Protein AF-A0A946YYM0-F1 (afdb_monomer)

Mean predicted aligned error: 5.71 Å

Solvent-accessible surface area (backbone atoms only — not comparable to full-atom values): 43620 Å² total; per-residue (Å²): 131,83,87,87,77,87,78,82,61,50,79,56,99,89,44,73,46,72,86,82,61,83,82,46,55,74,38,73,45,64,46,80,36,81,40,72,32,79,93,79,72,42,75,45,82,37,80,34,52,57,80,82,28,62,30,29,34,56,69,64,76,24,21,32,40,73,67,84,83,42,67,91,51,46,48,92,61,56,93,68,64,63,69,67,87,73,91,52,68,26,67,42,26,38,36,39,39,43,63,41,48,60,25,64,70,40,84,71,46,57,78,84,34,41,25,18,36,56,48,62,60,41,86,83,20,51,52,50,45,52,53,39,54,37,27,73,25,41,41,34,30,36,30,32,45,44,52,39,22,43,67,76,52,70,28,59,68,91,67,51,38,74,65,59,64,79,61,46,71,72,52,60,27,46,28,63,64,36,24,54,45,41,62,74,25,33,89,36,25,90,37,60,54,40,96,24,38,59,33,79,46,18,57,25,32,61,35,26,89,44,23,65,37,63,52,19,54,28,35,47,39,39,23,48,48,34,32,19,76,55,41,28,41,38,24,40,41,41,59,75,42,35,29,54,37,50,53,88,42,94,64,20,49,61,30,52,74,44,58,80,56,48,38,32,58,49,98,86,67,46,70,36,47,72,90,75,37,34,21,30,23,48,88,37,71,69,41,37,44,51,54,42,57,31,52,52,44,41,34,47,80,51,61,43,37,25,39,36,29,47,55,27,20,62,35,35,39,68,54,54,52,50,43,52,56,56,37,52,68,36,31,56,88,86,47,72,34,60,25,76,72,45,49,46,32,24,35,24,56,80,57,62,86,40,30,92,43,67,75,43,61,32,25,19,50,72,64,35,46,77,69,69,42,19,20,66,39,64,52,32,19,26,26,40,60,24,56,57,97,80,57,56,68,68,48,46,32,26,30,36,7,39,37,30,23,26,55,72,40,75,29,99,60,40,58,58,71,70,59,25,43,54,50,34,42,51,27,51,46,36,36,52,25,35,39,58,9,20,20,25,76,41,72,46,59,30,40,87,61,44,79,40,33,16,40,71,38,75,45,97,89,39,53,46,9,44,25,61,34,14,49,22,22,30,32,32,64,36,46,84,63,41,42,28,55,46,33,49,40,63,53,14,35,38,86,85,63,49,40,58,58,51,35,32,17,49,38,34,52,50,41,57,30,46,60,16,27,8,22,23,40,39,25,65,40,64,32,43,48,29,18,31,27,64,26,45,69,57,50,57,42,42,64,80,39,53,42,51,53,70,84,38,66,52,28,51,58,38,70,11,36,40,48,56,96,82,34,54,91,41,41,86,68,46,35,68,57,33,61,38,73,77,68,52,60,51,39,69,34,25,51,52,21,40,50,40,48,34,50,34,28,37,56,34,65,71,39,55,77,42,32,44,87,36,49,66,55,41,57,70,24,50,47,72,71,55,44,24,77,80,40,60,58,31,46,45,36,40,35,37,42,32,80,52,85,68,78,74,39,81,43,41,45,33,37,40,36,38,42,26,33,24,91,55,63,46,78,49,68,43,71,88,44,48,72,49,72,53,38,68,33,68,69,48,67,68,42,90,53,71,66,59,53,69,35,48,62,40,35,90,65,15,30,38,37,38,46,41,27,28,64,46,48,29,34,25,53,23,46,41,42,52,50,47,51,42,41,53,57,63,67,74,48,81,69,87,40,67,43,52,51,51,17,50,60,21,40,62,61,38,62,38,65,92,32,42,74,72,32,58,43,59,30,84,91,33,43,74,56,31,41,52,21,48,29,50,16,49,51,25,49,74,69,54,92,81,68,52,76,66,55,50,53,46,52,48,50,52,44,50,40,40,42,49,44,18,49,54,31,40,50,52,14,57,75,62,66,30,52,67,76,38,48,57,57,12,53,52,28,36,56,52,11,52,56,28,42,79,71,68,36,54,48,56,14,31,51,25,14,42,50,11,23,57,40,11,56,72,32,44,125

Sequence (861 aa):
AEVSTVVPMTSDAGTWSATGDATWNGKYYLFEVEVFVTSTGQVEFNMVTDPYSVSLSTNSQRSQIVDLADTSLAPAGWSETAKPALGQFEDVSLYELHVRDFSANDDTVPDELKGTFKAFTLDGTDGMNHLSDLAEAGLSFVHLLPTFDIATINEDKSTWQSPDPAELETYPSDSEQQQAAVEATSELDAFNWGYDPLHYTTPEGSYSTNPDGTTRVVEFREMVQSLNDTGLPVVMDVVYNHTNASGQSDKSILDRIVPGYYHRLDGDGVVATSTCCANTATEHRMMERLMIDSIVTWAKEYKVDGFRFDLMGHHSLANMQAVRSALDSLTMEADGVDGSMIYLYGEGWNFGEVADDARFIQATQLNVGGLGIGTFSDRLRDAVRGGGPFDGGTSRITNQGFINGLGYAPNAEALDPVTAEAEALLSADQIRVGLAGNLADYKFEAADGTVKRGAEIDYNGSPAGYTLDPQENIIYVSAHDNETLFDISQYKHPLDVSTADRARAQNVGIAVTALAQGVPFFHAGVDTLRSKSMDRDSFNSGDWFNRIDWTYQDNNWGVGLPVASKNAAEWPVMQPFLADASLAPVPDDIASSVAGLQEMLAIRKSSPLFRLSTADEIQDRVAFHNTGPSQVPGLIVMSISDSVGADIDPNLHEVVVLFNANDESQDFAVPATIGSGFRLHAVQLGSSDDVVKTSSFDSATGTFSVPARTTAVFVDATSLAAISEVLTHFEGLDHSSVPLSKAIARLRLAILPERWIDGDTLEPASKRTVFLHLRKAVHELEKISDLTAEDQVQIDIIVEETRALAVAAIDAAVAAGASPNAIARAEADLASGDSALESGDRTKAVELYGKACDKAVRALP

Secondary structure (DSSP, 8-state):
-------PPEEETTEEE----GGGTT-EE-EEEEEEETTTTEEEEEEE--TT-SSB-GGG-SEE---TT-GGGS-TTGGG-------SGGG--EEEE-HHHHHTT-TTS-TTTTTSGGGGG-TT-HHHHHHHHHHHHT--EEEES--EEESSS-S-GGG-----HHHHTTS-TT-SHHHHHHHTTTTTSS------EEEEEEE-STTSS--SSTHHHHHHHHHHHHHHHHT--EEEEE-TTEES--TT-TT-SHHHHSTTTSB-B-TTSPBP-SSSSEEB-TTSHHHHHHHHHHHHHHHHHS---EEEETTGGGSBHHHHHHHHHHHHT--TTTTSS-GGG-EEEE-----GGGGGGTSS-B--TTTSTTS--EEEEHHHHHHHH-S-TT--TTHHHH---TTTTTTTS--TTPPPHHHHHHHHHHHHHHHHHHHBTTBSS-EEE-TTSSEEEGGGSEETTEES--BSSGGGEEE-S--SSSS-HHHHHHHHS-TTS-HHHHHHHHHHHHHHHHTSBSEEEEETTTTTT---TT-S--TTSHHHHH---TT-S--STTSSSPPHHHHTTTHHHHHHHHT-GGGSPPHHHHHHHHHHHHHHHHHHHH-GGGG--SHHHHHHHEEESS-STTPPTTEEEEEEESSSSS-S-TTEEEEEEEEE-SSS-EEEE-GGGTT---EE-HHHHT-S-TTGGG-EEETTTTEEEE-TTEEEEEEEE-HHHHHHHHHHHHHTS-TT-HHHHHHHHHHHHHT-GGGBSSSSSB-TTTHHHHHHHHHHHHHHHTT-TT--HHHHHHHHHHHHHHHHHHHHHHHHHHHTT--HHHHHHHHHHHHHHHHHHHTT-HHHHHHHHHHHHHHHHTT--

Nearest PDB structures (foldseek):
  6j4h-assembly1_A  TM=9.493E-01  e=4.182E-75  Klebsiella pneumoniae
  6j34-assembly1_A  TM=9.424E-01  e=2.778E-75  Klebsiella pneumoniae
  2fgz-assembly1_A  TM=9.508E-01  e=1.222E-73  Klebsiella pneumoniae
  2fhc-assembly1_A  TM=9.502E-01  e=1.578E-73  Klebsiella pneumoniae
  2yoc-assembly1_B  TM=9.438E-01  e=7.317E-73  Klebsiella oxytoca

Foldseek 3Di:
DDDPDDDAWDDDPRDTDDDDDPVQAFDWAWDFAFAQAPVVRDTDTDTFEDLQAAKAFFLRNTGGRHDLPPCVLEPPCLLVQDFQDDPALLLAAEEEDELQQLFVPFPQADNLQHSALCSLLDPPTLSVVLLLLLLVLRHAAYEYQAFAAANQARLPQVQADADDLVVLVVDFLLAPVNQVRLVVRLSRHLFFSRLADQHLQYTYNSNFSHRGISSSSNSLLSSQSSCRVSNHHYEYEGNLQAHNAADPDPSHHPCVRPNLQQFDADPVSHAFQWLPHRTGDCVHPVSLVSVLVRLLSCCQSSVHQEYEYEQQQSHALVSVVVSLVSLCPDDCVPRVYRSPRRAAEYAQDADGPCHPNNPHHGSHLQRNAPVLHAHEQPLLLCQLLFDHLPDAALNLAAGHHLQAAQQFAAAPNHDDNVVSLVSLQLSLLLLLCQLLLLAQAFWAQGQARDIDGQQPRDDPNGRSRRHQWSQHYEFDNAAPAFWQSLLSSLSHHHPPDALLLSLLSLLLVLLSQLLGAHYRYHYPCSLQSAGLQRDRGCRSQPCLSSHDDSVLAFRSHSSYQGHCVRPVSHSVVSSVSSSDPRNTHGSVSSVQSSLSNSLSSNVCVVFCQSYDGGSVQSNFFKYWDQHYNPRDRSKTKIKGACCTDHNRDLWFGMKIKISRSHQAKDKDADPVQQQFDKDWDPSQCVGPDPQQVPWDADNNGNITIHGHSDMTMITRTQLLNLLVSLLVVLVPDDPPDPLSVLLNVLSVLLNDPQQADRSLAGDLVCLLVNLVSLLSNLVSLVVDPDDDPSNVVSNVSSLVSLLSSLVVLLVVLVVQVFDPVLSVVLVVLSVVLVVCVVVVNSSSSSVSSSVSNVSSNVRHD

Structure (mmCIF, N/CA/C/O backbone):
data_AF-A0A946YYM0-F1
#
_entry.id   AF-A0A946YYM0-F1
#
loop_
_atom_site.group_PDB
_atom_site.id
_atom_site.type_symbol
_atom_site.label_atom_id
_atom_site.label_alt_id
_atom_site.label_comp_id
_atom_site.label_asym_id
_atom_site.label_entity_id
_atom_site.label_seq_id
_atom_site.pdbx_PDB_ins_code
_atom_site.Cartn_x
_atom_site.Cartn_y
_atom_site.Cartn_z
_atom_site.occupancy
_atom_site.B_iso_or_equiv
_atom_site.auth_seq_id
_atom_site.auth_comp_id
_atom_site.auth_asym_id
_atom_site.auth_atom_id
_atom_site.pdbx_PDB_model_num
ATOM 1 N N . ALA A 1 1 ? -23.073 10.265 34.700 1.00 48.94 1 ALA A N 1
ATOM 2 C CA . ALA A 1 1 ? -24.551 10.381 34.747 1.00 48.94 1 ALA A CA 1
ATOM 3 C C . ALA A 1 1 ? -25.089 9.416 35.803 1.00 48.94 1 ALA A C 1
ATOM 5 O O . ALA A 1 1 ? -24.478 8.371 35.979 1.00 48.94 1 ALA A O 1
ATOM 6 N N . GLU A 1 2 ? -26.161 9.751 36.530 1.00 53.94 2 GLU A N 1
ATOM 7 C CA . GLU A 1 2 ? -26.765 8.826 37.509 1.00 53.94 2 GLU A CA 1
ATOM 8 C C . GLU A 1 2 ? -27.293 7.557 36.815 1.00 53.94 2 GLU A C 1
ATOM 10 O O . GLU A 1 2 ? -27.908 7.639 35.750 1.00 53.94 2 GLU A O 1
ATOM 15 N N . VAL A 1 3 ? -27.047 6.385 37.417 1.00 67.81 3 VAL A N 1
ATOM 16 C CA . VAL A 1 3 ? -27.587 5.097 36.956 1.00 67.81 3 VAL A CA 1
ATOM 17 C C . VAL A 1 3 ? -29.111 5.177 36.996 1.00 67.81 3 VAL A C 1
ATOM 19 O O . VAL A 1 3 ? -29.709 5.275 38.065 1.00 67.81 3 VAL A O 1
ATOM 22 N N . SER A 1 4 ? -29.745 5.158 35.824 1.00 71.69 4 SER A N 1
ATOM 23 C CA . SER A 1 4 ? -31.197 5.337 35.731 1.00 71.69 4 SER A CA 1
ATOM 24 C C . SER A 1 4 ? -31.976 4.065 36.080 1.00 71.69 4 SER A C 1
ATOM 26 O O . SER A 1 4 ? -33.107 4.151 36.557 1.00 71.69 4 SER A O 1
ATOM 28 N N . THR A 1 5 ? -31.406 2.879 35.839 1.00 90.69 5 THR A N 1
ATOM 29 C CA . THR A 1 5 ? -32.021 1.565 36.099 1.00 90.69 5 THR A CA 1
ATOM 30 C C . THR A 1 5 ? -30.941 0.476 36.116 1.00 90.69 5 THR A C 1
ATOM 32 O O . THR A 1 5 ? -30.052 0.499 35.272 1.00 90.69 5 THR A O 1
ATOM 35 N N . VAL A 1 6 ? -31.042 -0.488 37.039 1.00 93.75 6 VAL A N 1
ATOM 36 C CA . VAL A 1 6 ? -30.238 -1.727 37.048 1.00 93.75 6 VAL A CA 1
ATOM 37 C C . VAL A 1 6 ? -31.147 -2.888 36.655 1.00 93.75 6 VAL A C 1
ATOM 39 O O . VAL A 1 6 ? -32.233 -3.034 37.225 1.00 93.75 6 VAL A O 1
ATOM 42 N N . VAL A 1 7 ? -30.725 -3.702 35.686 1.00 95.50 7 VAL A N 1
ATOM 43 C CA . VAL A 1 7 ? -31.493 -4.861 35.213 1.00 95.50 7 VAL A CA 1
ATOM 44 C C . VAL A 1 7 ? -30.750 -6.147 35.577 1.00 95.50 7 VAL A C 1
ATOM 46 O O . VAL A 1 7 ? -29.636 -6.345 35.097 1.00 95.50 7 VAL A O 1
ATOM 49 N N . PRO A 1 8 ? -31.335 -7.039 36.398 1.00 95.31 8 PRO A N 1
ATOM 50 C CA . PRO A 1 8 ? -30.690 -8.302 36.727 1.00 95.31 8 PRO A CA 1
ATOM 51 C C . PRO A 1 8 ? -30.633 -9.210 35.495 1.00 95.31 8 PRO A C 1
ATOM 53 O O . PRO A 1 8 ? -31.646 -9.433 34.827 1.00 95.31 8 PRO A O 1
ATOM 56 N N . MET A 1 9 ? -29.454 -9.766 35.226 1.00 97.50 9 MET A N 1
ATOM 57 C CA . MET A 1 9 ? -29.250 -10.766 34.179 1.00 97.50 9 MET A CA 1
ATOM 58 C C . MET A 1 9 ? -29.424 -12.182 34.743 1.00 97.50 9 MET A C 1
ATOM 60 O O . MET A 1 9 ? -29.179 -12.440 35.922 1.00 97.50 9 MET A O 1
ATOM 64 N N . THR A 1 10 ? -29.848 -13.115 33.895 1.00 96.69 10 THR A N 1
ATOM 65 C CA . THR A 1 10 ? -29.959 -14.542 34.219 1.00 96.69 10 THR A CA 1
ATOM 66 C C . THR A 1 10 ? -28.803 -15.297 33.579 1.00 96.69 10 THR A C 1
ATOM 68 O O . THR A 1 10 ? -28.536 -15.119 32.391 1.00 96.69 10 THR A O 1
ATOM 71 N N . SER A 1 11 ? -28.131 -16.137 34.364 1.00 96.19 11 SER A N 1
ATOM 72 C CA . SER A 1 11 ? -27.041 -16.986 33.885 1.00 96.19 11 SER A CA 1
ATOM 73 C C . SER A 1 11 ? -27.560 -18.334 33.375 1.00 96.19 11 SER A C 1
ATOM 75 O O . SER A 1 11 ? -28.335 -18.997 34.068 1.00 96.19 11 SER A O 1
ATOM 77 N N . ASP A 1 12 ? -27.095 -18.751 32.199 1.00 95.00 12 ASP A N 1
ATOM 78 C CA . ASP A 1 12 ? -27.224 -20.107 31.664 1.00 95.00 12 ASP A CA 1
ATOM 79 C C . ASP A 1 12 ? -25.902 -20.532 31.007 1.00 95.00 12 ASP A C 1
ATOM 81 O O . ASP A 1 12 ? -25.372 -19.834 30.147 1.00 95.00 12 ASP A O 1
ATOM 85 N N . ALA A 1 13 ? -25.341 -21.659 31.451 1.00 92.00 13 ALA A N 1
ATOM 86 C CA . ALA A 1 13 ? -24.105 -22.252 30.924 1.00 92.00 13 ALA A CA 1
ATOM 87 C C . ALA A 1 13 ? -22.907 -21.284 30.730 1.00 92.00 13 ALA A C 1
ATOM 89 O O . ALA A 1 13 ? -22.093 -21.480 29.831 1.00 92.00 13 ALA A O 1
ATOM 90 N N . GLY A 1 14 ? -22.768 -20.265 31.588 1.00 91.12 14 GLY A N 1
ATOM 91 C CA . GLY A 1 14 ? -21.687 -19.269 31.510 1.00 91.12 14 GLY A CA 1
ATOM 92 C C . GLY A 1 14 ? -22.020 -18.021 30.682 1.00 91.12 14 GLY A C 1
ATOM 93 O O . GLY A 1 14 ? -21.238 -17.076 30.681 1.00 91.12 14 GLY A O 1
ATOM 94 N N . THR A 1 15 ? -23.189 -17.967 30.044 1.00 95.94 15 THR A N 1
ATOM 95 C CA . THR A 1 15 ? -23.729 -16.765 29.397 1.00 95.94 15 THR A CA 1
ATOM 96 C C . THR A 1 15 ? -24.697 -16.057 30.339 1.00 95.94 15 THR A C 1
ATOM 98 O O . THR A 1 15 ? -25.552 -16.696 30.951 1.00 95.94 15 THR A O 1
ATOM 101 N N . TRP A 1 16 ? -24.593 -14.734 30.448 1.00 97.69 16 TRP A N 1
ATOM 102 C CA . TRP A 1 16 ? -25.552 -13.899 31.172 1.00 97.69 16 TRP A CA 1
ATOM 103 C C . TRP A 1 16 ? -26.441 -13.172 30.169 1.00 97.69 16 TRP A C 1
ATOM 105 O O . TRP A 1 16 ? -25.947 -12.626 29.189 1.00 97.69 16 TRP A O 1
ATOM 115 N N . SER A 1 17 ? -27.755 -13.164 30.393 1.00 97.12 17 SER A N 1
ATOM 116 C CA . SER A 1 17 ? -28.710 -12.522 29.482 1.00 97.12 17 SER A CA 1
ATOM 117 C C . SER A 1 17 ? -29.816 -11.772 30.222 1.00 97.12 17 SER A C 1
ATOM 119 O O . SER A 1 17 ? -30.254 -12.171 31.302 1.00 97.12 17 SER A O 1
ATOM 121 N N . ALA A 1 18 ? -30.290 -10.681 29.627 1.00 96.12 18 ALA A N 1
ATOM 122 C CA . ALA A 1 18 ? -31.510 -9.988 30.022 1.00 96.12 18 ALA A CA 1
ATOM 123 C C . ALA A 1 18 ? -32.307 -9.631 28.763 1.00 96.12 18 ALA A C 1
ATOM 125 O O . ALA A 1 18 ? -31.731 -9.335 27.719 1.00 96.12 18 ALA A O 1
ATOM 126 N N . THR A 1 19 ? -33.635 -9.655 28.858 1.00 95.19 19 THR A N 1
ATOM 127 C CA . THR A 1 19 ? -34.524 -9.298 27.745 1.00 95.19 19 THR A CA 1
ATOM 128 C C . THR A 1 19 ? -35.319 -8.054 28.110 1.00 95.19 19 THR A C 1
ATOM 130 O O . THR A 1 19 ? -36.060 -8.052 29.095 1.00 95.19 19 THR A O 1
ATOM 133 N N . GLY A 1 20 ? -35.148 -7.002 27.313 1.00 91.62 20 GLY A N 1
ATOM 134 C CA . GLY A 1 20 ? -35.892 -5.752 27.408 1.00 91.62 20 GLY A CA 1
ATOM 135 C C . GLY A 1 20 ? -37.013 -5.635 26.380 1.00 91.62 20 GLY A C 1
ATOM 136 O O . GLY A 1 20 ? -37.253 -6.542 25.585 1.00 91.62 20 GLY A O 1
ATOM 137 N N . ASP A 1 21 ? -37.691 -4.489 26.389 1.00 93.50 21 ASP A N 1
ATOM 138 C CA . ASP A 1 21 ? -38.591 -4.086 25.307 1.00 93.50 21 ASP A CA 1
ATOM 139 C C . ASP A 1 21 ? -37.857 -3.205 24.276 1.00 93.50 21 ASP A C 1
ATOM 141 O O . ASP A 1 21 ? -36.738 -2.746 24.507 1.00 93.50 21 ASP A O 1
ATOM 145 N N . ALA A 1 22 ? -38.501 -2.939 23.137 1.00 93.50 22 ALA A N 1
ATOM 146 C CA . ALA A 1 22 ? -37.909 -2.175 22.036 1.00 93.50 22 ALA A CA 1
ATOM 147 C C . ALA A 1 22 ? -37.491 -0.735 22.410 1.00 93.50 22 ALA A C 1
ATOM 149 O O . ALA A 1 22 ? -36.699 -0.129 21.696 1.00 93.50 22 ALA A O 1
ATOM 150 N N . THR A 1 23 ? -37.970 -0.177 23.531 1.00 93.94 23 THR A N 1
ATOM 151 C CA . THR A 1 23 ? -37.546 1.155 24.003 1.00 93.94 23 THR A CA 1
ATOM 152 C C . THR A 1 23 ? -36.123 1.166 24.556 1.00 93.94 23 THR A C 1
ATOM 154 O O . THR A 1 23 ? -35.621 2.224 24.933 1.00 93.94 23 THR A O 1
ATOM 157 N N . TRP A 1 24 ? -35.479 0.003 24.663 1.00 95.12 24 TRP A N 1
ATOM 158 C CA . TRP A 1 24 ? -34.060 -0.094 24.983 1.00 95.12 24 TRP A CA 1
ATOM 159 C C . TRP A 1 24 ? -33.161 0.348 23.829 1.00 95.12 24 TRP A C 1
ATOM 161 O O . TRP A 1 24 ? -32.046 0.777 24.105 1.00 95.12 24 TRP A O 1
ATOM 171 N N . ASN A 1 25 ? -33.640 0.303 22.579 1.00 95.56 25 ASN A N 1
ATOM 172 C CA . ASN A 1 25 ? -32.875 0.804 21.439 1.00 95.56 25 ASN A CA 1
ATOM 173 C C . ASN A 1 25 ? -32.484 2.278 21.660 1.00 95.56 25 ASN A C 1
ATOM 175 O O . ASN A 1 25 ? -33.296 3.091 22.110 1.00 95.56 25 ASN A O 1
ATOM 179 N N . GLY A 1 26 ? -31.223 2.603 21.392 1.00 95.44 26 GLY A N 1
ATOM 180 C CA . GLY A 1 26 ? -30.599 3.902 21.635 1.00 95.44 26 GLY A CA 1
ATOM 181 C C . GLY A 1 26 ? -30.170 4.171 23.083 1.00 95.44 26 GLY A C 1
ATOM 182 O O . GLY A 1 26 ? -29.514 5.186 23.330 1.00 95.44 26 GLY A O 1
ATOM 183 N N . LYS A 1 27 ? -30.498 3.310 24.061 1.00 96.75 27 LYS A N 1
ATOM 184 C CA . LYS A 1 27 ? -30.050 3.501 25.452 1.00 96.75 27 LYS A CA 1
ATOM 185 C C . LYS A 1 27 ? -28.593 3.090 25.630 1.00 96.75 27 LYS A C 1
ATOM 187 O O . LYS A 1 27 ? -28.152 2.067 25.112 1.00 96.75 27 LYS A O 1
ATOM 192 N N . TYR A 1 28 ? -27.891 3.863 26.453 1.00 98.06 28 TYR A N 1
ATOM 193 C CA . TYR A 1 28 ? -26.558 3.518 26.929 1.00 98.06 28 TYR A CA 1
ATOM 194 C C . TYR A 1 28 ? -26.610 2.549 28.115 1.00 98.06 28 TYR A C 1
ATOM 196 O O . TYR A 1 28 ? -27.498 2.661 28.968 1.00 98.06 28 TYR A O 1
ATOM 204 N N . TYR A 1 29 ? -25.631 1.653 28.207 1.00 97.88 29 TYR A N 1
ATOM 205 C CA . TYR A 1 29 ? -25.511 0.659 29.268 1.00 97.88 29 TYR A CA 1
ATOM 206 C C . TYR A 1 29 ? -24.049 0.313 29.583 1.00 97.88 29 TYR A C 1
ATOM 208 O O . TYR A 1 29 ? -23.124 0.660 28.850 1.00 97.88 29 TYR A O 1
ATOM 216 N N . LEU A 1 30 ? -23.879 -0.357 30.720 1.00 97.81 30 LEU A N 1
ATOM 217 C CA . LEU A 1 30 ? -22.661 -1.013 31.184 1.00 97.81 30 LEU A CA 1
ATOM 218 C C . LEU A 1 30 ? -23.076 -2.331 31.841 1.00 97.81 30 LEU A C 1
ATOM 220 O O . LEU A 1 30 ? -24.181 -2.423 32.389 1.00 97.81 30 LEU A O 1
ATOM 224 N N . PHE A 1 31 ? -22.192 -3.318 31.833 1.00 97.94 31 PHE A N 1
ATOM 225 C CA . PHE A 1 31 ? -22.315 -4.499 32.672 1.00 97.94 31 PHE A CA 1
ATOM 226 C C . PHE A 1 31 ? -21.752 -4.222 34.064 1.00 97.94 31 PHE A C 1
ATOM 228 O O . PHE A 1 31 ? -20.645 -3.704 34.201 1.00 97.94 31 PHE A O 1
ATOM 235 N N . GLU A 1 32 ? -22.515 -4.601 35.087 1.00 97.25 32 GLU A N 1
ATOM 236 C CA . GLU A 1 32 ? -22.033 -4.725 36.462 1.00 97.25 32 GLU A CA 1
ATOM 237 C C . GLU A 1 32 ? -21.569 -6.173 36.665 1.00 97.25 32 GLU A C 1
ATOM 239 O O . GLU A 1 32 ? -22.380 -7.102 36.659 1.00 97.25 32 GLU A O 1
ATOM 244 N N . VAL A 1 33 ? -20.257 -6.373 36.784 1.00 97.69 33 VAL A N 1
ATOM 245 C CA . VAL A 1 33 ? -19.619 -7.692 36.830 1.00 97.69 33 VAL A CA 1
ATOM 246 C C . VAL A 1 33 ? -18.976 -7.908 38.195 1.00 97.69 33 VAL A C 1
ATOM 248 O O . VAL A 1 33 ? -17.982 -7.270 38.531 1.00 97.69 33 VAL A O 1
ATOM 251 N N . GLU A 1 34 ? -19.528 -8.843 38.967 1.00 97.31 34 GLU A N 1
ATOM 252 C CA . GLU A 1 34 ? -18.904 -9.378 40.181 1.00 97.31 34 GLU A CA 1
ATOM 253 C C . GLU A 1 34 ? -18.081 -10.621 39.809 1.00 97.31 34 GLU A C 1
ATOM 255 O O . GLU A 1 34 ? -18.642 -11.658 39.441 1.00 97.31 34 GLU A O 1
ATOM 260 N N . VAL A 1 35 ? -16.749 -10.532 39.870 1.00 97.50 35 VAL A N 1
ATOM 261 C CA . VAL A 1 35 ? -15.855 -11.597 39.383 1.00 97.50 35 VAL A CA 1
ATOM 262 C C . VAL A 1 35 ? -14.606 -11.745 40.245 1.00 97.50 35 VAL A C 1
ATOM 264 O O . VAL A 1 35 ? -14.041 -10.769 40.726 1.00 97.50 35 VAL A O 1
ATOM 267 N N . PHE A 1 36 ? -14.152 -12.983 40.455 1.00 97.38 36 PHE A N 1
ATOM 268 C CA . PHE A 1 36 ? -12.880 -13.236 41.131 1.00 97.38 36 PHE A CA 1
ATOM 269 C C . PHE A 1 36 ? -11.705 -12.973 40.185 1.00 97.38 36 PHE A C 1
ATOM 271 O O . PHE A 1 36 ? -11.613 -13.597 39.128 1.00 97.38 36 PHE A O 1
ATOM 278 N N . VAL A 1 37 ? -10.787 -12.101 40.595 1.00 95.75 37 VAL A N 1
ATOM 279 C CA . VAL A 1 37 ? -9.600 -11.724 39.825 1.00 95.75 37 VAL A CA 1
ATOM 280 C C . VAL A 1 37 ? -8.367 -12.330 40.484 1.00 95.75 37 VAL A C 1
ATOM 282 O O . VAL A 1 37 ? -8.017 -12.023 41.624 1.00 95.75 37 VAL A O 1
ATOM 285 N N . THR A 1 38 ? -7.685 -13.216 39.762 1.00 89.69 38 THR A N 1
ATOM 286 C CA . THR A 1 38 ? -6.524 -13.957 40.280 1.00 89.69 38 THR A CA 1
ATOM 287 C C . THR A 1 38 ? -5.354 -13.044 40.637 1.00 89.69 38 THR A C 1
ATOM 289 O O . THR A 1 38 ? -4.704 -13.277 41.654 1.00 89.69 38 THR A O 1
ATOM 292 N N . SER A 1 39 ? -5.113 -11.991 39.851 1.00 88.25 39 SER A N 1
ATOM 293 C CA . SER A 1 39 ? -4.011 -11.046 40.065 1.00 88.25 39 SER A CA 1
ATOM 294 C C . SER A 1 39 ? -4.179 -10.184 41.323 1.00 88.25 39 SER A C 1
ATOM 296 O O . SER A 1 39 ? -3.181 -9.835 41.951 1.00 88.25 39 SER A O 1
ATOM 298 N N . THR A 1 40 ? -5.416 -9.885 41.741 1.00 93.06 40 THR A N 1
ATOM 299 C CA . THR A 1 40 ? -5.700 -9.153 42.993 1.00 93.06 40 THR A CA 1
ATOM 300 C C . THR A 1 40 ? -5.989 -10.088 44.170 1.00 93.06 40 THR A C 1
ATOM 302 O O . THR A 1 40 ? -5.846 -9.699 45.333 1.00 93.06 40 THR A O 1
ATOM 305 N N . GLY A 1 41 ? -6.370 -11.337 43.887 1.00 95.00 41 GLY A N 1
ATOM 306 C CA . GLY A 1 41 ? -6.759 -12.334 44.882 1.00 95.00 41 GLY A CA 1
ATOM 307 C C . GLY A 1 41 ? -8.109 -12.041 45.544 1.00 95.00 41 GLY A C 1
ATOM 308 O O . GLY A 1 41 ? -8.363 -12.543 46.643 1.00 95.00 41 GLY A O 1
ATOM 309 N N . GLN A 1 42 ? -8.955 -11.213 44.922 1.00 97.12 42 GLN A N 1
ATOM 310 C CA . GLN A 1 42 ? -10.226 -10.735 45.476 1.00 97.12 42 GLN A CA 1
ATOM 311 C C . GLN A 1 42 ? -11.376 -10.864 44.469 1.00 97.12 42 GLN A C 1
ATOM 313 O O . GLN A 1 42 ? -11.168 -11.126 43.287 1.00 97.12 42 GLN A O 1
ATOM 318 N N . VAL A 1 43 ? -12.608 -10.724 44.967 1.00 98.25 43 VAL A N 1
ATOM 319 C CA . VAL A 1 43 ? -13.788 -10.517 44.118 1.00 98.25 43 VAL A CA 1
ATOM 320 C C . VAL A 1 43 ? -13.884 -9.025 43.832 1.00 98.25 43 VAL A C 1
ATOM 322 O O . VAL A 1 43 ? -14.061 -8.239 44.762 1.00 98.25 43 VAL A O 1
ATOM 325 N N . GLU A 1 44 ? -13.746 -8.659 42.564 1.00 98.00 44 GLU A N 1
ATOM 326 C CA . GLU A 1 44 ? -13.855 -7.289 42.077 1.00 98.00 44 GLU A CA 1
ATOM 327 C C . GLU A 1 44 ? -15.274 -7.011 41.575 1.00 98.00 44 GLU A C 1
ATOM 329 O O . GLU A 1 44 ? -15.972 -7.913 41.101 1.00 98.00 44 GLU A O 1
ATOM 334 N N . PHE A 1 45 ? -15.682 -5.745 41.667 1.00 97.19 45 PHE A N 1
ATOM 335 C CA . PHE A 1 45 ? -16.953 -5.239 41.151 1.00 97.19 45 PHE A CA 1
ATOM 336 C C . PHE A 1 45 ? -16.659 -4.244 40.035 1.00 97.19 45 PHE A C 1
ATOM 338 O O . PHE A 1 45 ? -16.268 -3.103 40.286 1.00 97.19 45 PHE A O 1
ATOM 345 N N . ASN A 1 46 ? -16.827 -4.694 38.799 1.00 97.25 46 ASN A N 1
ATOM 346 C CA . ASN A 1 46 ? -16.474 -3.939 37.611 1.00 97.25 46 ASN A CA 1
ATOM 347 C C . ASN A 1 46 ? -17.707 -3.351 36.933 1.00 97.25 46 ASN A C 1
ATOM 349 O O . ASN A 1 46 ? -18.728 -4.015 36.795 1.00 97.25 46 ASN A O 1
ATOM 353 N N . MET A 1 47 ? -17.575 -2.112 36.465 1.00 97.12 47 MET A N 1
ATOM 354 C CA . MET A 1 47 ? -18.494 -1.504 35.508 1.00 97.12 47 MET A CA 1
ATOM 355 C C . MET A 1 47 ? -17.779 -1.488 34.162 1.00 97.12 47 MET A C 1
ATOM 357 O O . MET A 1 47 ? -16.776 -0.789 34.029 1.00 97.12 47 MET A O 1
ATOM 361 N N . VAL A 1 48 ? -18.243 -2.289 33.205 1.00 97.88 48 VAL A N 1
ATOM 362 C CA . VAL A 1 48 ? -17.527 -2.527 31.939 1.00 97.88 48 VAL A CA 1
ATOM 363 C C . VAL A 1 48 ? -18.477 -2.384 30.760 1.00 97.88 48 VAL A C 1
ATOM 365 O O . VAL A 1 48 ? -19.652 -2.738 30.854 1.00 97.88 48 VAL A O 1
ATOM 368 N N . THR A 1 49 ? -17.982 -1.845 29.654 1.00 98.62 49 THR A N 1
ATOM 369 C CA . THR A 1 49 ? -18.665 -1.873 28.360 1.00 98.62 49 THR A CA 1
ATOM 370 C C . THR A 1 49 ? -18.744 -3.294 27.794 1.00 98.62 49 THR A C 1
ATOM 372 O O . THR A 1 49 ? -18.085 -4.220 28.267 1.00 98.62 49 THR A O 1
ATOM 375 N N . ASP A 1 50 ? -19.604 -3.489 26.800 1.00 98.69 50 ASP A N 1
ATOM 376 C CA . ASP A 1 50 ? -19.765 -4.760 26.098 1.00 98.69 50 ASP A CA 1
ATOM 377 C C . ASP A 1 50 ? -18.631 -4.971 25.073 1.00 98.69 50 ASP A C 1
ATOM 379 O O . ASP A 1 50 ? -18.460 -4.123 24.192 1.00 98.69 50 ASP A O 1
ATOM 383 N N . PRO A 1 51 ? -17.892 -6.097 25.113 1.00 98.50 51 PRO A N 1
ATOM 384 C CA . PRO A 1 51 ? -16.917 -6.454 24.079 1.00 98.50 51 PRO A CA 1
ATOM 385 C C . PRO A 1 51 ? -17.484 -6.513 22.650 1.00 98.50 51 PRO A C 1
ATOM 387 O O . PRO A 1 51 ? -16.731 -6.358 21.693 1.00 98.50 51 PRO A O 1
ATOM 390 N N . TYR A 1 52 ? -18.794 -6.732 22.506 1.00 98.62 52 TYR A N 1
ATOM 391 C CA . TYR A 1 52 ? -19.535 -6.770 21.239 1.00 98.62 52 TYR A CA 1
ATOM 392 C C . TYR A 1 52 ? -20.244 -5.437 20.938 1.00 98.62 52 TYR A C 1
ATOM 394 O O . TYR A 1 52 ? -21.226 -5.402 20.196 1.00 98.62 52 TYR A O 1
ATOM 402 N N . SER A 1 53 ? -19.786 -4.327 21.528 1.00 98.62 53 SER A N 1
ATOM 403 C CA . SER A 1 53 ? -20.335 -3.000 21.230 1.00 98.62 53 SER A CA 1
ATOM 404 C C . SER A 1 53 ? -20.238 -2.686 19.737 1.00 98.62 53 SER A C 1
ATOM 406 O O . SER A 1 53 ? -19.198 -2.903 19.116 1.00 98.62 53 SER A O 1
ATOM 408 N N . VAL A 1 54 ? -21.326 -2.128 19.199 1.00 98.38 54 VAL A N 1
ATOM 409 C CA . VAL A 1 54 ? -21.430 -1.607 17.821 1.00 98.38 54 VAL A CA 1
ATOM 410 C C . VAL A 1 54 ? -21.662 -0.090 17.771 1.00 98.38 54 VAL A C 1
ATOM 412 O O . VAL A 1 54 ? -21.715 0.508 16.701 1.00 98.38 54 VAL A O 1
ATOM 415 N N . SER A 1 55 ? -21.860 0.532 18.936 1.00 98.62 55 SER A N 1
ATOM 416 C CA . SER A 1 55 ? -21.982 1.976 19.134 1.00 98.62 55 SER A CA 1
ATOM 417 C C . SER A 1 55 ? -21.658 2.310 20.590 1.00 98.62 55 SER A C 1
ATOM 419 O O . SER A 1 55 ? -21.920 1.513 21.501 1.00 98.62 55 SER A O 1
ATOM 421 N N . LEU A 1 56 ? -21.094 3.494 20.811 1.00 98.81 56 LEU A N 1
ATOM 422 C CA . LEU A 1 56 ? -20.504 3.922 22.077 1.00 98.81 56 LEU A CA 1
ATOM 423 C C . LEU A 1 56 ? -20.868 5.384 22.367 1.00 98.81 56 LEU A C 1
ATOM 425 O O . LEU A 1 56 ? -21.107 6.178 21.457 1.00 98.81 56 LEU A O 1
ATOM 429 N N . SER A 1 57 ? -20.933 5.753 23.648 1.00 98.69 57 SER A N 1
ATOM 430 C CA . SER A 1 57 ? -20.899 7.171 24.038 1.00 98.69 57 SER A CA 1
ATOM 431 C C . SER A 1 57 ? -19.486 7.730 23.886 1.00 98.69 57 SER A C 1
ATOM 433 O O . SER A 1 57 ? -18.542 6.946 23.913 1.00 98.69 57 SER A O 1
ATOM 435 N N . THR A 1 58 ? -19.327 9.057 23.883 1.00 98.50 58 THR A N 1
ATOM 436 C CA . THR A 1 58 ? -18.001 9.708 23.845 1.00 98.50 58 THR A CA 1
ATOM 437 C C . THR A 1 58 ? -17.003 9.097 24.841 1.00 98.50 58 THR A C 1
ATOM 439 O O . THR A 1 58 ? -17.348 8.864 26.008 1.00 98.50 58 THR A O 1
ATOM 442 N N . ASN A 1 59 ? -15.764 8.887 24.393 1.00 98.31 59 ASN A N 1
ATOM 443 C CA . ASN A 1 59 ? -14.658 8.229 25.098 1.00 98.31 59 ASN A CA 1
ATOM 444 C C . ASN A 1 59 ? -14.965 6.797 25.540 1.00 98.31 59 ASN A C 1
ATOM 446 O O . ASN A 1 59 ? -14.433 6.326 26.550 1.00 98.31 59 ASN A O 1
ATOM 450 N N . SER A 1 60 ? -15.888 6.142 24.842 1.00 98.44 60 SER A N 1
ATOM 451 C CA . SER A 1 60 ? -16.203 4.724 25.029 1.00 98.44 60 SER A CA 1
ATOM 452 C C . SER A 1 60 ? -16.591 4.392 26.470 1.00 98.44 60 SER A C 1
ATOM 454 O O . SER A 1 60 ? -16.414 3.283 26.963 1.00 98.44 60 SER A O 1
ATOM 456 N N . GLN A 1 61 ? -17.171 5.379 27.167 1.00 97.94 61 GLN A N 1
ATOM 457 C CA . GLN A 1 61 ? -17.535 5.264 28.581 1.00 97.94 61 GLN A CA 1
ATOM 458 C C . GLN A 1 61 ? -18.735 4.345 28.815 1.00 97.94 61 GLN A C 1
ATOM 460 O O . GLN A 1 61 ? -18.957 3.914 29.946 1.00 97.94 61 GLN A O 1
ATOM 465 N N . ARG A 1 62 ? -19.569 4.127 27.789 1.00 98.19 62 ARG A N 1
ATOM 466 C CA . ARG A 1 62 ? -20.784 3.304 27.826 1.00 98.19 62 ARG A CA 1
ATOM 467 C C . ARG A 1 62 ? -21.063 2.729 26.442 1.00 98.19 62 ARG A C 1
ATOM 469 O O . ARG A 1 62 ? -20.990 3.454 25.452 1.00 98.19 62 ARG A O 1
ATOM 476 N N . SER A 1 63 ? -21.499 1.478 26.405 1.00 98.75 63 SER A N 1
ATOM 477 C CA . SER A 1 63 ? -22.047 0.833 25.211 1.00 98.75 63 SER A CA 1
ATOM 478 C C . SER A 1 63 ? -23.437 1.366 24.910 1.00 98.75 63 SER A C 1
ATOM 480 O O . SER A 1 63 ? -24.151 1.786 25.824 1.00 98.75 63 SER A O 1
ATOM 482 N N . GLN A 1 64 ? -23.853 1.335 23.649 1.00 98.50 64 GLN A N 1
ATOM 483 C CA . GLN A 1 64 ? -25.202 1.703 23.233 1.00 98.50 64 GLN A CA 1
ATOM 484 C C . GLN A 1 64 ? -25.900 0.515 22.572 1.00 98.50 64 GLN A C 1
ATOM 486 O O . GLN A 1 64 ? -25.323 -0.177 21.738 1.00 98.50 64 GLN A O 1
ATOM 491 N N . ILE A 1 65 ? -27.157 0.273 22.943 1.00 97.69 65 ILE A N 1
ATOM 492 C CA . ILE A 1 65 ? -27.993 -0.731 22.277 1.00 97.69 65 ILE A CA 1
ATOM 493 C C . ILE A 1 65 ? -28.435 -0.143 20.942 1.00 97.69 65 ILE A C 1
ATOM 495 O O . ILE A 1 65 ? -29.167 0.846 20.937 1.00 97.69 65 ILE A O 1
ATOM 499 N N . VAL A 1 66 ? -27.996 -0.736 19.836 1.00 96.81 66 VAL A N 1
ATOM 500 C CA . VAL A 1 66 ? -28.268 -0.252 18.480 1.00 96.81 66 VAL A CA 1
ATOM 501 C C . VAL A 1 66 ? -28.576 -1.433 17.566 1.00 96.81 66 VAL A C 1
ATOM 503 O O . VAL A 1 66 ? -27.932 -2.474 17.656 1.00 96.81 66 VAL A O 1
ATOM 506 N N . ASP A 1 67 ? -29.561 -1.258 16.690 1.00 96.06 67 ASP A N 1
ATOM 507 C CA . ASP A 1 67 ? -29.830 -2.155 15.566 1.00 96.06 67 ASP A CA 1
ATOM 508 C C . ASP A 1 67 ? -29.153 -1.596 14.305 1.00 96.06 67 ASP A C 1
ATOM 510 O O . ASP A 1 67 ? -29.616 -0.601 13.749 1.00 96.06 67 ASP A O 1
ATOM 514 N N . LEU A 1 68 ? -28.045 -2.204 13.864 1.00 97.00 68 LEU A N 1
ATOM 515 C CA . LEU A 1 68 ? -27.296 -1.748 12.681 1.00 97.00 68 LEU A CA 1
ATOM 516 C C . LEU A 1 68 ? -28.096 -1.863 11.372 1.00 97.00 68 LEU A C 1
ATOM 518 O O . LEU A 1 68 ? -27.759 -1.171 10.403 1.00 97.00 68 LEU A O 1
ATOM 522 N N . ALA A 1 69 ? -29.166 -2.667 11.359 1.00 94.12 69 ALA A N 1
ATOM 523 C CA . ALA A 1 69 ? -30.086 -2.794 10.232 1.00 94.12 69 ALA A CA 1
ATOM 524 C C . ALA A 1 69 ? -31.129 -1.659 10.173 1.00 94.12 69 ALA A C 1
ATOM 526 O O . ALA A 1 69 ? -31.905 -1.584 9.215 1.00 94.12 69 ALA A O 1
ATOM 527 N N . ASP A 1 70 ? -31.174 -0.768 11.172 1.00 95.56 70 ASP A N 1
ATOM 528 C CA . ASP A 1 70 ? -32.038 0.408 11.134 1.00 95.56 70 ASP A CA 1
ATOM 529 C C . ASP A 1 70 ? -31.633 1.316 9.962 1.00 95.56 70 ASP A C 1
ATOM 531 O O . ASP A 1 70 ? -30.522 1.838 9.887 1.00 95.56 70 ASP A O 1
ATOM 535 N N . THR A 1 71 ? -32.574 1.541 9.044 1.00 94.00 71 THR A N 1
ATOM 536 C CA . THR A 1 71 ? -32.371 2.369 7.846 1.00 94.00 71 THR A CA 1
ATOM 537 C C . THR A 1 71 ? -31.979 3.817 8.144 1.00 94.00 71 THR A C 1
ATOM 539 O O . THR A 1 71 ? -31.441 4.481 7.268 1.00 94.00 71 THR A O 1
ATOM 542 N N . SER A 1 72 ? -32.230 4.325 9.357 1.00 95.31 72 SER A N 1
ATOM 543 C CA . SER A 1 72 ? -31.761 5.654 9.776 1.00 95.31 72 SER A CA 1
ATOM 544 C C . SER A 1 72 ? -30.249 5.724 10.001 1.00 95.31 72 SER A C 1
ATOM 546 O O . SER A 1 72 ? -29.699 6.821 10.056 1.00 95.31 72 SER A O 1
ATOM 548 N N . LEU A 1 73 ? -29.585 4.569 10.105 1.00 97.50 73 LEU A N 1
ATOM 549 C CA . LEU A 1 73 ? -28.135 4.443 10.229 1.00 97.50 73 LEU A CA 1
ATOM 550 C C . LEU A 1 73 ? -27.446 4.166 8.889 1.00 97.50 73 LEU A C 1
ATOM 552 O O . LEU A 1 73 ? -26.241 3.927 8.856 1.00 97.50 73 LEU A O 1
ATOM 556 N N . ALA A 1 74 ? -28.202 4.124 7.795 1.00 96.50 74 ALA A N 1
ATOM 557 C CA . ALA A 1 74 ? -27.693 3.869 6.459 1.00 96.50 74 ALA A CA 1
ATOM 558 C C . ALA A 1 74 ? -27.728 5.170 5.641 1.00 96.50 74 ALA A C 1
ATOM 560 O O . ALA A 1 74 ? -28.777 5.826 5.607 1.00 96.50 74 ALA A O 1
ATOM 561 N N . PRO A 1 75 ? -26.631 5.557 4.964 1.00 96.62 75 PRO A N 1
ATOM 562 C CA . PRO A 1 75 ? -26.682 6.675 4.034 1.00 96.62 75 PRO A CA 1
ATOM 563 C C . PRO A 1 75 ? -27.604 6.370 2.849 1.00 96.62 75 PRO A C 1
ATOM 565 O O . PRO A 1 75 ? -27.996 5.225 2.588 1.00 96.62 75 PRO A O 1
ATOM 568 N N . ALA A 1 76 ? -27.989 7.420 2.124 1.00 95.12 76 ALA A N 1
ATOM 569 C CA . ALA A 1 76 ? -28.858 7.274 0.965 1.00 95.12 76 ALA A CA 1
ATOM 570 C C . ALA A 1 76 ? -28.222 6.325 -0.066 1.00 95.12 76 ALA A C 1
ATOM 572 O O . ALA A 1 76 ? -27.085 6.512 -0.478 1.00 95.12 76 ALA A O 1
ATOM 573 N N . GLY A 1 77 ? -28.960 5.292 -0.479 1.00 93.75 77 GLY A N 1
ATOM 574 C CA . GLY A 1 77 ? -28.470 4.311 -1.452 1.00 93.75 77 GLY A CA 1
ATOM 575 C C . GLY A 1 77 ? -27.567 3.208 -0.885 1.00 93.75 77 GLY A C 1
ATOM 576 O O . GLY A 1 77 ? -27.157 2.352 -1.654 1.00 93.75 77 GLY A O 1
ATOM 577 N N . TRP A 1 78 ? -27.316 3.138 0.431 1.00 96.06 78 TRP A N 1
ATOM 578 C CA . TRP A 1 78 ? -26.414 2.140 1.045 1.00 96.06 78 TRP A CA 1
ATOM 579 C C . TRP A 1 78 ? -26.676 0.676 0.643 1.00 96.06 78 TRP A C 1
ATOM 581 O O . TRP A 1 78 ? -25.754 -0.109 0.415 1.00 96.06 78 TRP A O 1
ATOM 591 N N . SER A 1 79 ? -27.947 0.274 0.540 1.00 91.06 79 SER A N 1
ATOM 592 C CA . SER A 1 79 ? -28.302 -1.092 0.127 1.00 91.06 79 SER A CA 1
ATOM 593 C C . SER A 1 79 ? -27.976 -1.373 -1.342 1.00 91.06 79 SER A C 1
ATOM 595 O O . SER A 1 79 ? -27.826 -2.531 -1.716 1.00 91.06 79 SER A O 1
ATOM 597 N N . GLU A 1 80 ? -27.881 -0.320 -2.154 1.00 89.56 80 GLU A N 1
ATOM 598 C CA . GLU A 1 80 ? -27.610 -0.341 -3.593 1.00 89.56 80 GLU A CA 1
ATOM 599 C C . GLU A 1 80 ? -26.152 0.010 -3.929 1.00 89.56 80 GLU A C 1
ATOM 601 O O . GLU A 1 80 ? -25.797 -0.069 -5.103 1.00 89.56 80 GLU A O 1
ATOM 606 N N . THR A 1 81 ? -25.314 0.358 -2.936 1.00 87.62 81 THR A N 1
ATOM 607 C CA . THR A 1 81 ? -23.883 0.646 -3.132 1.00 87.62 81 THR A CA 1
ATOM 608 C C . THR A 1 81 ? -23.236 -0.498 -3.900 1.00 87.62 81 THR A C 1
ATOM 610 O O . THR A 1 81 ? -23.159 -1.629 -3.402 1.00 87.62 81 THR A O 1
ATOM 613 N N . ALA A 1 82 ? -22.819 -0.190 -5.126 1.00 83.88 82 ALA A N 1
ATOM 614 C CA . ALA A 1 82 ? -22.111 -1.106 -5.993 1.00 83.88 82 ALA A CA 1
ATOM 615 C C . ALA A 1 82 ? -20.628 -1.082 -5.632 1.00 83.88 82 ALA A C 1
ATOM 617 O O . ALA A 1 82 ? -20.076 -0.032 -5.323 1.00 83.88 82 ALA A O 1
ATOM 618 N N . LYS A 1 83 ? -19.999 -2.252 -5.690 1.00 87.69 83 LYS A N 1
ATOM 619 C CA . LYS A 1 83 ? -18.555 -2.379 -5.546 1.00 87.69 83 LYS A CA 1
ATOM 620 C C . LYS A 1 83 ? -17.934 -2.434 -6.945 1.00 87.69 83 LYS A C 1
ATOM 622 O O . LYS A 1 83 ? -18.512 -3.097 -7.818 1.00 87.69 83 LYS A O 1
ATOM 627 N N . PRO A 1 84 ? -16.800 -1.760 -7.182 1.00 85.56 84 PRO A N 1
ATOM 628 C CA . PRO A 1 84 ? -15.928 -2.032 -8.316 1.00 85.56 84 PRO A CA 1
ATOM 629 C C . PRO A 1 84 ? -15.752 -3.538 -8.532 1.00 85.56 84 PRO A C 1
ATOM 631 O O . PRO A 1 84 ? -15.584 -4.301 -7.582 1.00 85.56 84 PRO A O 1
ATOM 634 N N . ALA A 1 85 ? -15.846 -3.982 -9.785 1.00 83.62 85 ALA A N 1
ATOM 635 C CA . ALA A 1 85 ? -15.691 -5.395 -10.099 1.00 83.62 85 ALA A CA 1
ATOM 636 C C . ALA A 1 85 ? -14.221 -5.797 -9.940 1.00 83.62 85 ALA A C 1
ATOM 638 O O . ALA A 1 85 ? -13.359 -5.245 -10.621 1.00 83.62 85 ALA A O 1
ATOM 639 N N . LEU A 1 86 ? -13.961 -6.782 -9.082 1.00 88.00 86 LEU A N 1
ATOM 640 C CA . LEU A 1 86 ? -12.662 -7.433 -8.966 1.00 88.00 86 LEU A CA 1
ATOM 641 C C . LEU A 1 86 ? -12.704 -8.735 -9.778 1.00 88.00 86 LEU A C 1
ATOM 643 O O . LEU A 1 86 ? -13.628 -9.530 -9.606 1.00 88.00 86 LEU A O 1
ATOM 647 N N . GLY A 1 87 ? -11.767 -8.925 -10.709 1.00 86.44 87 GLY A N 1
ATOM 648 C CA . GLY A 1 87 ? -11.686 -10.153 -11.504 1.00 86.44 87 GLY A CA 1
ATOM 649 C C . GLY A 1 87 ? -11.061 -11.284 -10.695 1.00 86.44 87 GLY A C 1
ATOM 650 O O . GLY A 1 87 ? -11.660 -12.347 -10.534 1.00 86.44 87 GLY A O 1
ATOM 651 N N . GLN A 1 88 ? -9.880 -11.005 -10.152 1.00 93.88 88 GLN A N 1
ATOM 652 C CA . GLN A 1 88 ? -9.074 -11.894 -9.315 1.00 93.88 88 GLN A CA 1
ATOM 653 C C . GLN A 1 88 ? -8.261 -11.079 -8.301 1.00 93.88 88 GLN A C 1
ATOM 655 O O . GLN A 1 88 ? -8.185 -9.854 -8.402 1.00 93.88 88 GLN A O 1
ATOM 660 N N . PHE A 1 89 ? -7.652 -11.726 -7.307 1.00 96.62 89 PHE A N 1
ATOM 661 C CA . PHE A 1 89 ? -6.954 -10.999 -6.243 1.00 96.62 89 PHE A CA 1
ATOM 662 C C . PHE A 1 89 ? -5.641 -10.348 -6.703 1.00 96.62 89 PHE A C 1
ATOM 664 O O . PHE A 1 89 ? -5.233 -9.348 -6.128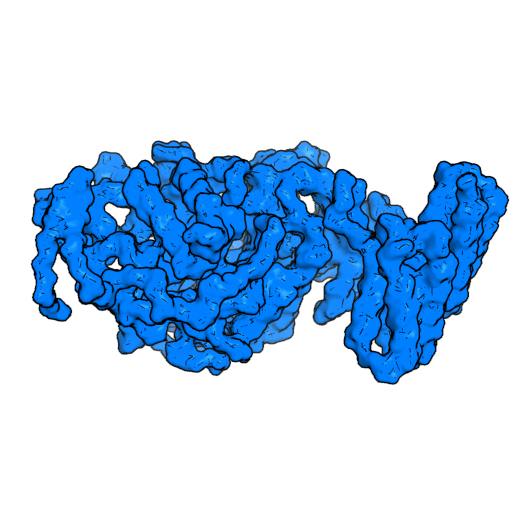 1.00 96.62 89 PHE A O 1
ATOM 671 N N . GLU A 1 90 ? -5.017 -10.810 -7.784 1.00 97.19 90 GLU A N 1
ATOM 672 C CA . GLU A 1 90 ? -3.819 -10.191 -8.375 1.00 97.19 90 GLU A CA 1
ATOM 673 C C . GLU A 1 90 ? -4.114 -8.856 -9.078 1.00 97.19 90 GLU A C 1
ATOM 675 O O . GLU A 1 90 ? -3.198 -8.080 -9.378 1.00 97.19 90 GLU A O 1
ATOM 680 N N . ASP A 1 91 ? -5.398 -8.555 -9.305 1.00 96.81 91 ASP A N 1
ATOM 681 C CA . ASP A 1 91 ? -5.852 -7.232 -9.733 1.00 96.81 91 ASP A CA 1
ATOM 682 C C . ASP A 1 91 ? -5.764 -6.187 -8.614 1.00 96.81 91 ASP A C 1
ATOM 684 O O . ASP A 1 91 ? -5.803 -4.991 -8.907 1.00 96.81 91 ASP A O 1
ATOM 688 N N . VAL A 1 92 ? -5.622 -6.619 -7.356 1.00 98.06 92 VAL A N 1
ATOM 689 C CA . VAL A 1 92 ? -5.535 -5.732 -6.195 1.00 98.06 92 VAL A CA 1
ATOM 690 C C . VAL A 1 92 ? -4.222 -4.939 -6.212 1.00 98.06 92 VAL A C 1
ATOM 692 O O . VAL A 1 92 ? -3.145 -5.437 -6.539 1.00 98.06 92 VAL A O 1
ATOM 695 N N . SER A 1 93 ? -4.334 -3.679 -5.814 1.00 98.44 93 SER A N 1
ATOM 696 C CA . SER A 1 93 ? -3.293 -2.686 -5.582 1.00 98.44 93 SER A CA 1
ATOM 697 C C . SER A 1 93 ? -3.769 -1.797 -4.429 1.00 98.44 93 SER A C 1
ATOM 699 O O . SER A 1 93 ? -4.885 -1.273 -4.454 1.00 98.44 93 SER A O 1
ATOM 701 N N . LEU A 1 94 ? -2.950 -1.682 -3.387 1.00 98.88 94 LEU A N 1
ATOM 702 C CA . LEU A 1 94 ? -3.339 -1.127 -2.088 1.00 98.88 94 LEU A CA 1
ATOM 703 C C . LEU A 1 94 ? -2.664 0.225 -1.852 1.00 98.88 94 LEU A C 1
ATOM 705 O O . LEU A 1 94 ? -1.465 0.357 -2.088 1.00 98.88 94 LEU A O 1
ATOM 709 N N . TYR A 1 95 ? -3.411 1.196 -1.328 1.00 98.94 95 TYR A N 1
ATOM 710 C CA . TYR A 1 95 ? -2.885 2.475 -0.845 1.00 98.94 95 TYR A CA 1
ATOM 711 C C . TYR A 1 95 ? -3.191 2.634 0.647 1.00 98.94 95 TYR A C 1
ATOM 713 O O . TYR A 1 95 ? -4.351 2.775 1.034 1.00 98.94 95 TYR A O 1
ATOM 721 N N . GLU A 1 96 ? -2.167 2.553 1.492 1.00 98.94 96 GLU A N 1
ATOM 722 C CA . GLU A 1 96 ? -2.287 2.617 2.950 1.00 98.94 96 GLU A CA 1
ATOM 723 C C . GLU A 1 96 ? -2.360 4.061 3.437 1.00 98.94 96 GLU A C 1
ATOM 725 O O . GLU A 1 96 ? -1.401 4.818 3.304 1.00 98.94 96 GLU A O 1
ATOM 730 N N . LEU A 1 97 ? -3.482 4.429 4.049 1.00 98.94 97 LEU A N 1
ATOM 731 C CA . LEU A 1 97 ? -3.828 5.793 4.410 1.00 98.94 97 LEU A CA 1
ATOM 732 C C . LEU A 1 97 ? -4.381 5.864 5.837 1.00 98.94 97 LEU A C 1
ATOM 734 O O . LEU A 1 97 ? -5.152 5.018 6.281 1.00 98.94 97 LEU A O 1
ATOM 738 N N . HIS A 1 98 ? -4.034 6.926 6.555 1.00 98.94 98 HIS A N 1
ATOM 739 C CA . HIS A 1 98 ? -4.626 7.247 7.849 1.00 98.94 98 HIS A CA 1
ATOM 740 C C . HIS A 1 98 ? -5.708 8.321 7.686 1.00 98.94 98 HIS A C 1
ATOM 742 O O . HIS A 1 98 ? -5.517 9.301 6.963 1.00 98.94 98 HIS A O 1
ATOM 748 N N . VAL A 1 99 ? -6.842 8.161 8.381 1.00 98.94 99 VAL A N 1
ATOM 749 C CA . VAL A 1 99 ? -7.998 9.076 8.282 1.00 98.94 99 VAL A CA 1
ATOM 750 C C . VAL A 1 99 ? -7.612 10.520 8.598 1.00 98.94 99 VAL A C 1
ATOM 752 O O . VAL A 1 99 ? -8.094 11.450 7.945 1.00 98.94 99 VAL A O 1
ATOM 755 N N . ARG A 1 100 ? -6.724 10.727 9.580 1.00 98.75 100 ARG A N 1
ATOM 756 C CA . ARG A 1 100 ? -6.266 12.073 9.929 1.00 98.75 100 ARG A CA 1
ATOM 757 C C . ARG A 1 100 ? -5.266 12.627 8.922 1.00 98.75 100 ARG A C 1
ATOM 759 O O . ARG A 1 100 ? -5.461 13.752 8.469 1.00 98.75 100 ARG A O 1
ATOM 766 N N . ASP A 1 101 ? -4.269 11.834 8.526 1.00 98.88 101 ASP A N 1
ATOM 767 C CA . ASP A 1 101 ? -3.235 12.240 7.557 1.00 98.88 101 ASP A CA 1
ATOM 768 C C . ASP A 1 101 ? -3.867 12.711 6.246 1.00 98.88 101 ASP A C 1
ATOM 770 O O . ASP A 1 101 ? -3.407 13.683 5.654 1.00 98.88 101 ASP A O 1
ATOM 774 N N . PHE A 1 102 ? -4.960 12.056 5.838 1.00 98.88 102 PHE A N 1
ATOM 775 C CA . PHE A 1 102 ? -5.702 12.372 4.624 1.00 98.88 102 PHE A CA 1
ATOM 776 C C . PHE A 1 102 ? -6.171 13.827 4.540 1.00 98.88 102 PHE A C 1
ATOM 778 O O . PHE A 1 102 ? -6.194 14.389 3.455 1.00 98.88 102 PHE A O 1
ATOM 785 N N . SER A 1 103 ? -6.585 14.450 5.646 1.00 98.81 103 SER A N 1
ATOM 786 C CA . SER A 1 103 ? -7.301 15.734 5.561 1.00 98.81 103 SER A CA 1
ATOM 787 C C . SER A 1 103 ? -6.971 16.747 6.649 1.00 98.81 103 SER A C 1
ATOM 789 O O . SER A 1 103 ? -7.450 17.875 6.573 1.00 98.81 103 SER A O 1
ATOM 791 N N . ALA A 1 104 ? -6.147 16.410 7.647 1.00 98.00 104 ALA A N 1
ATOM 792 C CA . ALA A 1 104 ? -5.793 17.340 8.723 1.00 98.00 104 ALA A CA 1
ATOM 793 C C . ALA A 1 104 ? -5.153 18.643 8.213 1.00 98.00 104 ALA A C 1
ATOM 795 O O . ALA A 1 104 ? -5.346 19.691 8.825 1.00 98.00 104 ALA A O 1
ATOM 796 N N . ASN A 1 105 ? -4.447 18.578 7.079 1.00 96.50 105 ASN A N 1
ATOM 797 C CA . ASN A 1 105 ? -3.743 19.708 6.467 1.00 96.50 105 ASN A CA 1
ATOM 798 C C . ASN A 1 105 ? -4.297 20.098 5.081 1.00 96.50 105 ASN A C 1
ATOM 800 O O . ASN A 1 105 ? -3.664 20.876 4.376 1.00 96.50 105 ASN A O 1
ATOM 804 N N . ASP A 1 106 ? -5.456 19.567 4.676 1.00 98.44 106 ASP A N 1
ATOM 805 C CA . ASP A 1 106 ? -6.083 19.913 3.395 1.00 98.44 106 ASP A CA 1
ATOM 806 C C . ASP A 1 106 ? -6.984 21.146 3.563 1.00 98.44 106 ASP A C 1
ATOM 808 O O . ASP A 1 106 ? -8.096 21.061 4.087 1.00 98.44 106 ASP A O 1
ATOM 812 N N . ASP A 1 107 ? -6.516 22.311 3.118 1.00 97.94 107 ASP A N 1
ATOM 813 C CA . ASP A 1 107 ? -7.251 23.576 3.237 1.00 97.94 107 ASP A CA 1
ATOM 814 C C . ASP A 1 107 ? -8.501 23.673 2.351 1.00 97.94 107 ASP A C 1
ATOM 816 O O . ASP A 1 107 ? -9.314 24.589 2.524 1.00 97.94 107 ASP A O 1
ATOM 820 N N . THR A 1 108 ? -8.697 22.733 1.426 1.00 98.69 108 THR A N 1
ATOM 821 C CA . THR A 1 108 ? -9.944 22.623 0.659 1.00 98.69 108 THR A CA 1
ATOM 822 C C . THR A 1 108 ? -11.053 21.913 1.445 1.00 98.69 108 THR A C 1
ATOM 824 O O . THR A 1 108 ? -12.232 22.045 1.102 1.00 98.69 108 THR A O 1
ATOM 827 N N . VAL A 1 109 ? -10.709 21.228 2.543 1.00 98.81 109 VAL A N 1
ATOM 828 C CA . VAL A 1 109 ? -11.649 20.590 3.476 1.00 98.81 109 VAL A CA 1
ATOM 829 C C . VAL A 1 109 ? -12.094 21.601 4.551 1.00 98.81 109 VAL A C 1
ATOM 831 O O . VAL A 1 109 ? -11.253 22.268 5.154 1.00 98.81 109 VAL A O 1
ATOM 834 N N . PRO A 1 110 ? -13.402 21.721 4.862 1.00 98.50 110 PRO A N 1
ATOM 835 C CA . PRO A 1 110 ? -13.873 22.543 5.978 1.00 98.50 110 PRO A CA 1
ATOM 836 C C . PRO A 1 110 ? -13.255 22.116 7.316 1.00 98.50 110 PRO A C 1
ATOM 838 O O . PRO A 1 110 ? -13.213 20.923 7.617 1.00 98.50 110 PRO A O 1
ATOM 841 N N . ASP A 1 111 ? -12.832 23.080 8.141 1.00 97.38 111 ASP A N 1
ATOM 842 C CA . ASP A 1 111 ? -12.087 22.823 9.385 1.00 97.38 111 ASP A CA 1
ATOM 843 C C . ASP A 1 111 ? -12.787 21.830 10.330 1.00 97.38 111 ASP A C 1
ATOM 845 O O . ASP A 1 111 ? -12.129 21.013 10.970 1.00 97.38 111 ASP A O 1
ATOM 849 N N . GLU A 1 112 ? -14.121 21.848 10.407 1.00 96.81 112 GLU A N 1
ATOM 850 C CA . GLU A 1 112 ? -14.893 20.924 11.246 1.00 96.81 112 GLU A CA 1
ATOM 851 C C . GLU A 1 112 ? -14.908 19.467 10.748 1.00 96.81 112 GLU A C 1
ATOM 853 O O . GLU A 1 112 ? -15.285 18.569 11.506 1.00 96.81 112 GLU A O 1
ATOM 858 N N . LEU A 1 113 ? -14.515 19.234 9.492 1.00 98.62 113 LEU A N 1
ATOM 859 C CA . LEU A 1 113 ? -14.464 17.920 8.843 1.00 98.62 113 LEU A CA 1
ATOM 860 C C . LEU A 1 113 ? -13.030 17.400 8.661 1.00 98.62 113 LEU A C 1
ATOM 862 O O . LEU A 1 113 ? -12.861 16.219 8.352 1.00 98.62 113 LEU A O 1
ATOM 866 N N . LYS A 1 114 ? -12.003 18.232 8.877 1.00 98.50 114 LYS A N 1
ATOM 867 C CA . LYS A 1 114 ? -10.596 17.817 8.802 1.00 98.50 114 LYS A CA 1
ATOM 868 C C . LYS A 1 114 ? -10.308 16.673 9.783 1.00 98.50 114 LYS A C 1
ATOM 870 O O . LYS A 1 114 ? -10.668 16.724 10.962 1.00 98.50 114 LYS A O 1
ATOM 875 N N . GLY A 1 115 ? -9.661 15.626 9.282 1.00 98.56 115 GLY A N 1
ATOM 876 C CA . GLY A 1 115 ? -9.314 14.413 10.020 1.00 98.56 115 GLY A CA 1
ATOM 877 C C . GLY A 1 115 ? -10.508 13.566 10.467 1.00 98.56 115 GLY A C 1
ATOM 878 O O . GLY A 1 115 ? -10.433 12.910 11.505 1.00 98.56 115 GLY A O 1
ATOM 879 N N . THR A 1 116 ? -11.621 13.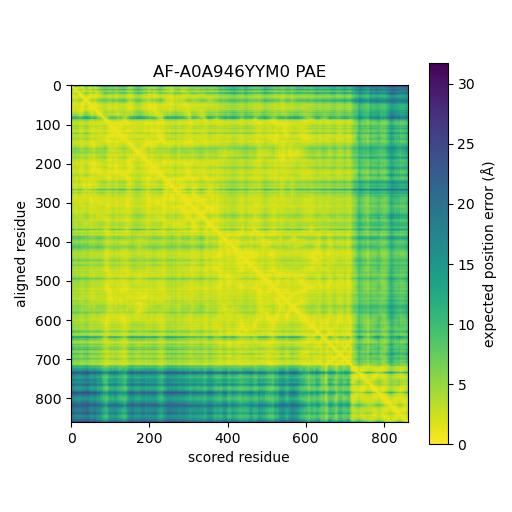609 9.729 1.00 98.81 116 THR A N 1
ATOM 880 C CA . THR A 1 116 ? -12.828 12.812 10.012 1.00 98.81 116 THR A CA 1
ATOM 881 C C . THR A 1 116 ? -13.214 11.924 8.833 1.00 98.81 116 THR A C 1
ATOM 883 O O . THR A 1 116 ? -12.823 12.187 7.696 1.00 98.81 116 THR A O 1
ATOM 886 N N . PHE A 1 117 ? -14.074 10.930 9.070 1.00 98.94 117 PHE A N 1
ATOM 887 C CA . PHE A 1 117 ? -14.681 10.116 8.008 1.00 98.94 117 PHE A CA 1
ATOM 888 C C . PHE A 1 117 ? -15.405 10.972 6.954 1.00 98.94 117 PHE A C 1
ATOM 890 O O . PHE A 1 117 ? -15.409 10.644 5.769 1.00 98.94 117 PHE A O 1
ATOM 897 N N . LYS A 1 118 ? -15.976 12.117 7.357 1.00 98.69 118 LYS A N 1
ATOM 898 C CA . LYS A 1 118 ? -16.680 13.031 6.449 1.00 98.69 118 LYS A CA 1
ATOM 899 C C . LYS A 1 118 ? -15.778 13.679 5.406 1.00 98.69 118 LYS A C 1
ATOM 901 O O . LYS A 1 118 ? -16.306 14.056 4.361 1.00 98.69 118 LYS A O 1
ATOM 906 N N . ALA A 1 119 ? -14.469 13.791 5.638 1.00 98.81 119 ALA A N 1
ATOM 907 C CA . ALA A 1 119 ? -13.551 14.372 4.659 1.00 98.81 119 ALA A CA 1
ATOM 908 C C . ALA A 1 119 ? -13.555 13.599 3.328 1.00 98.81 119 ALA A C 1
ATOM 910 O O . ALA A 1 119 ? -13.508 14.213 2.269 1.00 98.81 119 ALA A O 1
ATOM 911 N N . PHE A 1 120 ? -13.725 12.273 3.376 1.00 98.88 120 PHE A N 1
ATOM 912 C CA . PHE A 1 120 ? -13.816 11.415 2.188 1.00 98.88 120 PHE A CA 1
ATOM 913 C C . PHE A 1 120 ? -15.108 11.603 1.381 1.00 98.88 120 PHE A C 1
ATOM 915 O O . PHE A 1 120 ? -15.235 11.069 0.287 1.00 98.88 120 PHE A O 1
ATOM 922 N N . THR A 1 121 ? -16.092 12.330 1.919 1.00 98.44 121 THR A N 1
ATOM 923 C CA . THR A 1 121 ? -17.403 12.555 1.278 1.00 98.44 121 THR A CA 1
ATOM 924 C C . THR A 1 121 ? -17.471 13.875 0.507 1.00 98.44 121 THR A C 1
ATOM 926 O O . THR A 1 121 ? -18.546 14.281 0.064 1.00 98.44 121 THR A O 1
ATOM 929 N N . LEU A 1 122 ? -16.348 14.594 0.421 1.00 98.19 122 LEU A N 1
ATOM 930 C CA . LEU A 1 122 ? -16.270 15.933 -0.147 1.00 98.19 122 LEU A CA 1
ATOM 931 C C . LEU A 1 122 ? -15.647 15.883 -1.541 1.00 98.19 122 LEU A C 1
ATOM 933 O O . LEU A 1 122 ? -14.430 15.863 -1.690 1.00 98.19 122 LEU A O 1
ATOM 937 N N . ASP A 1 123 ? -16.495 15.913 -2.564 1.00 94.94 123 ASP A N 1
ATOM 938 C CA . ASP A 1 123 ? -16.032 16.005 -3.946 1.00 94.94 123 ASP A CA 1
ATOM 939 C C . ASP A 1 123 ? -15.213 17.284 -4.174 1.00 94.94 123 ASP A C 1
ATOM 941 O O . ASP A 1 123 ? -15.598 18.379 -3.748 1.00 94.94 123 ASP A O 1
ATOM 945 N N . GLY A 1 124 ? -14.122 17.161 -4.929 1.00 95.19 124 GLY A N 1
ATOM 946 C CA . GLY A 1 124 ? -13.328 18.300 -5.378 1.00 95.19 124 GLY A CA 1
ATOM 947 C C . GLY A 1 124 ? -12.307 18.830 -4.371 1.00 95.19 124 GLY A C 1
ATOM 948 O O . GLY A 1 124 ? -11.668 19.833 -4.689 1.00 95.19 124 GLY A O 1
ATOM 949 N N . THR A 1 125 ? -12.144 18.199 -3.202 1.00 98.69 125 THR A N 1
ATOM 950 C CA . THR A 1 125 ? -11.016 18.486 -2.301 1.00 98.69 125 THR A CA 1
ATOM 951 C C . THR A 1 125 ? -9.720 17.903 -2.852 1.00 98.69 125 THR A C 1
ATOM 953 O O . THR A 1 125 ? -9.755 16.934 -3.612 1.00 98.69 125 THR A O 1
ATOM 956 N N . ASP A 1 126 ? -8.578 18.482 -2.490 1.00 98.69 126 ASP A N 1
ATOM 957 C CA . ASP A 1 126 ? -7.280 18.083 -3.045 1.00 98.69 126 ASP A CA 1
ATOM 958 C C . ASP A 1 126 ? -6.984 16.603 -2.756 1.00 98.69 126 ASP A C 1
ATOM 960 O O . ASP A 1 126 ? -6.635 15.859 -3.675 1.00 98.69 126 ASP A O 1
ATOM 964 N N . GLY A 1 127 ? -7.246 16.135 -1.529 1.00 98.56 127 GLY A N 1
ATOM 965 C CA . GLY A 1 127 ? -7.109 14.719 -1.179 1.00 98.56 127 GLY A CA 1
ATOM 966 C C . GLY A 1 127 ? -8.034 13.789 -1.980 1.00 98.56 127 GLY A C 1
ATOM 967 O O . GLY A 1 127 ? -7.594 12.738 -2.448 1.00 98.56 127 GLY A O 1
ATOM 968 N N . MET A 1 128 ? -9.308 14.153 -2.188 1.00 98.69 128 MET A N 1
ATOM 969 C CA . MET A 1 128 ? -10.235 13.316 -2.971 1.00 98.69 128 MET A CA 1
ATOM 970 C C . MET A 1 128 ? -9.933 13.342 -4.471 1.00 98.69 128 MET A C 1
ATOM 972 O O . MET A 1 128 ? -10.081 12.314 -5.129 1.00 98.69 128 MET A O 1
ATOM 976 N N . ASN A 1 129 ? -9.480 14.475 -5.014 1.00 98.75 129 ASN A N 1
ATOM 977 C CA . ASN A 1 129 ? -9.015 14.556 -6.399 1.00 98.75 129 ASN A CA 1
ATOM 978 C C . ASN A 1 129 ? -7.800 13.644 -6.602 1.00 98.75 129 ASN A C 1
ATOM 980 O O . ASN A 1 129 ? -7.790 12.848 -7.534 1.00 98.75 129 ASN A O 1
ATOM 984 N N . HIS A 1 130 ? -6.836 13.680 -5.678 1.00 98.88 130 HIS A N 1
ATOM 985 C CA . HIS A 1 130 ? -5.671 12.801 -5.714 1.00 98.88 130 HIS A CA 1
ATOM 986 C C . HIS A 1 130 ? -6.061 11.313 -5.712 1.00 98.88 130 HIS A C 1
ATOM 988 O O . HIS A 1 130 ? -5.607 10.550 -6.565 1.00 98.88 130 HIS A O 1
ATOM 994 N N . LEU A 1 131 ? -6.947 10.893 -4.799 1.00 98.81 131 LEU A N 1
ATOM 995 C CA . LEU A 1 131 ? -7.440 9.510 -4.765 1.00 98.81 131 LEU A CA 1
ATOM 996 C C . LEU A 1 131 ? -8.199 9.131 -6.046 1.00 98.81 131 LEU A C 1
ATOM 998 O O . LEU A 1 131 ? -8.016 8.025 -6.553 1.00 98.81 131 LEU A O 1
ATOM 1002 N N . SER A 1 132 ? -9.013 10.038 -6.591 1.00 98.62 132 SER A N 1
ATOM 1003 C CA . SER A 1 132 ? -9.717 9.821 -7.860 1.00 98.62 132 SER A CA 1
ATOM 1004 C C . SER A 1 132 ? -8.747 9.624 -9.026 1.00 98.62 132 SER A C 1
ATOM 1006 O O . SER A 1 132 ? -8.950 8.718 -9.833 1.00 98.62 132 SER A O 1
ATOM 1008 N N . ASP A 1 133 ? -7.681 10.422 -9.102 1.00 98.62 133 ASP A N 1
ATOM 1009 C CA . ASP A 1 133 ? -6.670 10.305 -10.156 1.00 98.62 133 ASP A CA 1
ATOM 1010 C C . ASP A 1 133 ? -5.916 8.964 -10.055 1.00 98.62 133 ASP A C 1
ATOM 1012 O O . ASP A 1 133 ? -5.679 8.293 -11.064 1.00 98.62 133 ASP A O 1
ATOM 1016 N N . LEU A 1 134 ? -5.589 8.516 -8.835 1.00 98.81 134 LEU A N 1
ATOM 1017 C CA . LEU A 1 134 ? -4.996 7.193 -8.609 1.00 98.81 134 LEU A CA 1
ATOM 1018 C C . LEU A 1 134 ? -5.957 6.059 -9.000 1.00 98.81 134 LEU A C 1
ATOM 1020 O O . LEU A 1 134 ? -5.532 5.086 -9.630 1.00 98.81 134 LEU A O 1
ATOM 1024 N N . ALA A 1 135 ? -7.245 6.173 -8.665 1.00 98.44 135 ALA A N 1
ATOM 1025 C CA . ALA A 1 135 ? -8.266 5.193 -9.041 1.00 98.44 135 ALA A CA 1
ATOM 1026 C C . ALA A 1 135 ? -8.422 5.088 -10.568 1.00 98.44 135 ALA A C 1
ATOM 1028 O O . ALA A 1 135 ? -8.467 3.987 -11.130 1.00 98.44 135 ALA A O 1
ATOM 1029 N N . GLU A 1 136 ? -8.440 6.228 -11.268 1.00 97.56 136 GLU A N 1
ATOM 1030 C CA . GLU A 1 136 ? -8.484 6.275 -12.733 1.00 97.56 136 GLU A CA 1
ATOM 1031 C C . GLU A 1 136 ? -7.264 5.568 -13.343 1.00 97.56 136 GLU A C 1
ATOM 1033 O O . GLU A 1 136 ? -7.419 4.693 -14.214 1.00 97.56 136 GLU A O 1
ATOM 1038 N N . ALA A 1 137 ? -6.073 5.864 -12.811 1.00 98.00 137 ALA A N 1
ATOM 1039 C CA . ALA A 1 137 ? -4.816 5.242 -13.211 1.00 98.00 137 ALA A CA 1
ATOM 1040 C C . ALA A 1 137 ? -4.792 3.722 -12.970 1.00 98.00 137 ALA A C 1
ATOM 1042 O O . ALA A 1 137 ? -4.190 2.991 -13.751 1.00 98.00 137 ALA A O 1
ATOM 1043 N N . GLY A 1 138 ? -5.498 3.212 -11.959 1.00 97.69 138 GLY A N 1
ATOM 1044 C CA . GLY A 1 138 ? -5.629 1.772 -11.704 1.00 97.69 138 GLY A CA 1
ATOM 1045 C C . GLY A 1 138 ? -5.299 1.323 -10.286 1.00 97.69 138 GLY A C 1
ATOM 1046 O O . GLY A 1 138 ? -5.157 0.119 -10.055 1.00 97.69 138 GLY A O 1
ATOM 1047 N N . LEU A 1 139 ? -5.179 2.254 -9.337 1.00 98.62 139 LEU A N 1
ATOM 1048 C CA . LEU A 1 139 ? -5.291 1.903 -7.928 1.00 98.62 139 LEU A CA 1
ATOM 1049 C C . LEU A 1 139 ? -6.665 1.271 -7.698 1.00 98.62 139 LEU A C 1
ATOM 1051 O O . LEU A 1 139 ? -7.660 1.728 -8.258 1.00 98.62 139 LEU A O 1
ATOM 1055 N N . SER A 1 140 ? -6.712 0.216 -6.893 1.00 97.50 140 SER A N 1
ATOM 1056 C CA . SER A 1 140 ? -7.950 -0.526 -6.689 1.00 97.50 140 SER A CA 1
ATOM 1057 C C . SER A 1 140 ? -8.470 -0.453 -5.271 1.00 97.50 140 SER A C 1
ATOM 1059 O O . SER A 1 140 ? -9.674 -0.516 -5.148 1.00 97.50 140 SER A O 1
ATOM 1061 N N . PHE A 1 141 ? -7.654 -0.291 -4.223 1.00 98.69 141 PHE A N 1
ATOM 1062 C CA . PHE A 1 141 ? -8.131 -0.282 -2.833 1.00 98.69 141 PHE A CA 1
ATOM 1063 C C . PHE A 1 141 ? -7.429 0.770 -1.972 1.00 98.69 141 PHE A C 1
ATOM 1065 O O . PHE A 1 141 ? -6.231 1.019 -2.121 1.00 98.69 141 PHE A O 1
ATOM 1072 N N . VAL A 1 142 ? -8.160 1.302 -0.989 1.00 98.81 142 VAL A N 1
ATOM 1073 C CA . VAL A 1 142 ? -7.583 2.066 0.127 1.00 98.81 142 VAL A CA 1
ATOM 1074 C C . VAL A 1 142 ? -7.555 1.180 1.369 1.00 98.81 142 VAL A C 1
ATOM 1076 O O . VAL A 1 142 ? -8.596 0.716 1.829 1.00 98.81 142 VAL A O 1
ATOM 1079 N N . HIS A 1 143 ? -6.364 0.957 1.924 1.00 98.88 143 HIS A N 1
ATOM 1080 C CA . HIS A 1 143 ? -6.171 0.358 3.246 1.00 98.88 143 HIS A CA 1
ATOM 1081 C C . HIS A 1 143 ? -6.169 1.478 4.273 1.00 98.88 143 HIS A C 1
ATOM 1083 O O . HIS A 1 143 ? -5.247 2.281 4.323 1.00 98.88 143 HIS A O 1
ATOM 1089 N N . LEU A 1 144 ? -7.200 1.529 5.110 1.00 98.94 144 LEU A N 1
ATOM 1090 C CA . LEU A 1 144 ? -7.250 2.463 6.225 1.00 98.94 144 LEU A CA 1
ATOM 1091 C C . LEU A 1 144 ? -6.552 1.881 7.453 1.00 98.94 144 LEU A C 1
ATOM 1093 O O . LEU A 1 144 ? -6.922 0.788 7.897 1.00 98.94 144 LEU A O 1
ATOM 1097 N N . LEU A 1 145 ? -5.606 2.640 8.019 1.00 98.94 145 LEU A N 1
ATOM 1098 C CA . LEU A 1 145 ? -5.092 2.420 9.381 1.00 98.94 145 LEU A CA 1
ATOM 1099 C C . LEU A 1 145 ? -6.258 2.269 10.387 1.00 98.94 145 LEU A C 1
ATOM 1101 O O . LEU A 1 145 ? -7.397 2.593 10.040 1.00 98.94 145 LEU A O 1
ATOM 1105 N N . PRO A 1 146 ? -6.020 1.777 11.617 1.00 98.88 146 PRO A N 1
ATOM 1106 C CA . PRO A 1 146 ? -7.073 1.470 12.584 1.00 98.88 146 PRO A CA 1
ATOM 1107 C C . PRO A 1 146 ? -8.226 2.487 12.643 1.00 98.88 146 PRO A C 1
ATOM 1109 O O . PRO A 1 146 ? -8.058 3.650 12.995 1.00 98.88 146 PRO A O 1
ATOM 1112 N N . THR A 1 147 ? -9.426 2.022 12.288 1.00 98.88 147 THR A N 1
ATOM 1113 C CA . THR A 1 147 ? -10.673 2.814 12.304 1.00 98.88 147 THR A CA 1
ATOM 1114 C C . THR A 1 147 ? -11.759 2.208 13.196 1.00 98.88 147 THR A C 1
ATOM 1116 O O . THR A 1 147 ? -12.881 2.721 13.248 1.00 98.88 147 THR A O 1
ATOM 1119 N N . PHE A 1 148 ? -11.432 1.137 13.924 1.00 98.88 148 PHE A N 1
ATOM 1120 C CA . PHE A 1 148 ? -12.199 0.671 15.081 1.00 98.88 148 PHE A CA 1
ATOM 1121 C C . PHE A 1 148 ? -11.903 1.553 16.307 1.00 98.88 148 PHE A C 1
ATOM 1123 O O . PHE A 1 148 ? -10.952 2.316 16.293 1.00 98.88 148 PHE A O 1
ATOM 1130 N N . ASP A 1 149 ? -12.692 1.440 17.373 1.00 98.88 149 ASP A N 1
ATOM 1131 C CA . ASP A 1 149 ? -12.543 2.233 18.599 1.00 98.88 149 ASP A CA 1
ATOM 1132 C C . ASP A 1 149 ? -11.205 1.979 19.316 1.00 98.88 149 ASP A C 1
ATOM 1134 O O . ASP A 1 149 ? -10.934 0.863 19.791 1.00 98.88 149 ASP A O 1
ATOM 1138 N N . ILE A 1 150 ? -10.401 3.037 19.427 1.00 98.69 150 ILE A N 1
ATOM 1139 C CA . ILE A 1 150 ? -9.054 3.023 20.004 1.00 98.69 150 ILE A CA 1
ATOM 1140 C C . ILE A 1 150 ? -9.015 3.685 21.383 1.00 98.69 150 ILE A C 1
ATOM 1142 O O . ILE A 1 150 ? -9.885 4.452 21.792 1.00 98.69 150 ILE A O 1
ATOM 1146 N N . ALA A 1 151 ? -7.978 3.377 22.158 1.00 98.31 151 ALA A N 1
ATOM 1147 C CA . ALA A 1 151 ? -7.869 3.855 23.533 1.00 98.31 151 ALA A CA 1
ATOM 1148 C C . ALA A 1 151 ? -7.171 5.216 23.694 1.00 98.31 151 ALA A C 1
ATOM 1150 O O . ALA A 1 151 ? -7.328 5.827 24.766 1.00 98.31 151 ALA A O 1
ATOM 1151 N N . THR A 1 152 ? -6.386 5.629 22.696 1.00 98.00 152 THR A N 1
ATOM 1152 C CA . THR A 1 152 ? -5.275 6.591 22.809 1.00 98.00 152 THR A CA 1
ATOM 1153 C C . THR A 1 152 ? -5.578 7.999 22.312 1.00 98.00 152 THR A C 1
ATOM 1155 O O . THR A 1 152 ? -4.784 8.897 22.564 1.00 98.00 152 THR A O 1
ATOM 1158 N N . ILE A 1 153 ? -6.756 8.239 21.732 1.00 98.50 153 ILE A N 1
ATOM 1159 C CA . ILE A 1 153 ? -7.240 9.591 21.431 1.00 98.50 153 ILE A CA 1
ATOM 1160 C C . ILE A 1 153 ? -8.439 9.899 22.327 1.00 98.50 153 ILE A C 1
ATOM 1162 O O . ILE A 1 153 ? -9.357 9.095 22.487 1.00 98.50 153 ILE A O 1
ATOM 1166 N N . ASN A 1 154 ? -8.447 11.081 22.942 1.00 98.31 154 ASN A N 1
ATOM 1167 C CA . ASN A 1 154 ? -9.633 11.561 23.644 1.00 98.31 154 ASN A CA 1
ATOM 1168 C C . ASN A 1 154 ? -10.685 11.989 22.612 1.00 98.31 154 ASN A C 1
ATOM 1170 O O . ASN A 1 154 ? -10.453 12.917 21.851 1.00 98.31 154 ASN A O 1
ATOM 1174 N N . GLU A 1 155 ? -11.859 11.366 22.593 1.00 98.62 155 GLU A N 1
ATOM 1175 C CA . GLU A 1 155 ? -12.916 11.683 21.627 1.00 98.62 155 GLU A CA 1
ATOM 1176 C C . GLU A 1 155 ? -13.564 13.070 21.866 1.00 98.62 155 GLU A C 1
ATOM 1178 O O . GLU A 1 155 ? -14.256 13.590 20.990 1.00 98.62 155 GLU A O 1
ATOM 1183 N N . ASP A 1 156 ? -13.363 13.713 23.027 1.00 97.75 156 ASP A N 1
ATOM 1184 C CA . ASP A 1 156 ? -13.820 15.091 23.265 1.00 97.75 156 ASP A CA 1
ATOM 1185 C C . ASP A 1 156 ? -12.865 16.102 22.619 1.00 97.75 156 ASP A C 1
ATOM 1187 O O . ASP A 1 156 ? -11.927 16.604 23.248 1.00 97.75 156 ASP A O 1
ATOM 1191 N N . LYS A 1 157 ? -13.175 16.458 21.367 1.00 97.06 157 LYS A N 1
ATOM 1192 C CA . LYS A 1 157 ? -12.398 17.405 20.553 1.00 97.06 157 LYS A CA 1
ATOM 1193 C C . LYS A 1 157 ? -12.165 18.764 21.214 1.00 97.06 157 LYS A C 1
ATOM 1195 O O . LYS A 1 157 ? -11.210 19.453 20.876 1.00 97.06 157 LYS A O 1
ATOM 1200 N N . SER A 1 158 ? -13.007 19.175 22.169 1.00 96.69 158 SER A N 1
ATOM 1201 C CA . SER A 1 158 ? -12.817 20.446 22.883 1.00 96.69 158 SER A CA 1
ATOM 1202 C C . SER A 1 158 ? -11.624 20.436 23.845 1.00 96.69 158 SER A C 1
ATOM 1204 O O . SER A 1 158 ? -11.216 21.492 24.333 1.00 96.69 158 SER A O 1
ATOM 1206 N N . THR A 1 159 ? -11.073 19.252 24.123 1.00 96.81 159 THR A N 1
ATOM 1207 C CA . THR A 1 159 ? -9.911 19.057 24.996 1.00 96.81 159 THR A CA 1
ATOM 1208 C C . THR A 1 159 ? -8.587 18.981 24.244 1.00 96.81 159 THR A C 1
ATOM 1210 O O . THR A 1 159 ? -7.540 19.041 24.893 1.00 96.81 159 THR A O 1
ATOM 1213 N N . TRP A 1 160 ? -8.639 18.891 22.910 1.00 98.00 160 TRP A N 1
ATOM 1214 C CA . TRP A 1 160 ? -7.460 18.727 22.075 1.00 98.00 160 TRP A CA 1
ATOM 1215 C C . TRP A 1 160 ? -6.514 19.918 22.162 1.00 98.00 160 TRP A C 1
ATOM 1217 O O . TRP A 1 160 ? -6.933 21.079 22.181 1.00 98.00 160 TRP A O 1
ATOM 1227 N N . GLN A 1 161 ? -5.224 19.613 22.219 1.00 97.75 161 GLN A N 1
ATOM 1228 C CA . GLN A 1 161 ? -4.143 20.587 22.223 1.00 97.75 161 GLN A CA 1
ATOM 1229 C C . GLN A 1 161 ? -3.103 20.166 21.199 1.00 97.75 161 GLN A C 1
ATOM 1231 O O . GLN A 1 161 ? -2.675 19.022 21.197 1.00 97.75 161 GLN A O 1
ATOM 1236 N N . SER A 1 162 ? -2.672 21.107 20.370 1.00 95.19 162 SER A N 1
ATOM 1237 C CA . SER A 1 162 ? -1.609 20.901 19.389 1.00 95.19 162 SER A CA 1
ATOM 1238 C C . SER A 1 162 ? -0.694 22.124 19.389 1.00 95.19 162 SER A C 1
ATOM 1240 O O . SER A 1 162 ? -1.157 23.226 19.720 1.00 95.19 162 SER A O 1
ATOM 1242 N N . PRO A 1 163 ? 0.597 21.963 19.058 1.00 96.19 163 PRO A N 1
ATOM 1243 C CA . PRO A 1 163 ? 1.487 23.100 18.880 1.00 96.19 163 PRO A CA 1
ATOM 1244 C C . PRO A 1 163 ? 1.003 23.982 17.722 1.00 96.19 163 PRO A C 1
ATOM 1246 O O . PRO A 1 163 ? 0.388 23.490 16.780 1.00 96.19 163 PRO A O 1
ATOM 1249 N N . ASP A 1 164 ? 1.282 25.285 17.792 1.00 96.31 164 ASP A N 1
ATOM 1250 C CA . ASP A 1 164 ? 0.982 26.222 16.704 1.00 96.31 164 ASP A CA 1
ATOM 1251 C C . ASP A 1 164 ? 1.947 25.968 15.530 1.00 96.31 164 ASP A C 1
ATOM 1253 O O . ASP A 1 164 ? 3.147 26.220 15.691 1.00 96.31 164 ASP A O 1
ATOM 1257 N N . PRO A 1 165 ? 1.477 25.503 14.354 1.00 95.56 165 PRO A N 1
ATOM 1258 C CA . PRO A 1 165 ? 2.353 25.228 13.214 1.00 95.56 165 PRO A CA 1
ATOM 1259 C C . PRO A 1 165 ? 3.190 26.447 12.807 1.00 95.56 165 PRO A C 1
ATOM 1261 O O . PRO A 1 165 ? 4.376 26.310 12.515 1.00 95.56 165 PRO A O 1
ATOM 1264 N N . ALA A 1 166 ? 2.626 27.657 12.900 1.00 97.00 166 ALA A N 1
ATOM 1265 C CA . ALA A 1 166 ? 3.338 28.885 12.557 1.00 97.00 166 ALA A CA 1
ATOM 1266 C C . ALA A 1 166 ? 4.492 29.194 13.526 1.00 97.00 166 ALA A C 1
ATOM 1268 O O . ALA A 1 166 ? 5.431 29.898 13.155 1.00 97.00 166 ALA A O 1
ATOM 1269 N N . GLU A 1 167 ? 4.440 28.698 14.767 1.00 97.44 167 GLU A N 1
ATOM 1270 C CA . GLU A 1 167 ? 5.571 28.755 15.696 1.00 97.44 167 GLU A CA 1
ATOM 1271 C C . GLU A 1 167 ? 6.637 27.725 15.307 1.00 97.44 167 GLU A C 1
ATOM 1273 O O . GLU A 1 167 ? 7.824 28.064 15.255 1.00 97.44 167 GLU A O 1
ATOM 1278 N N . LEU A 1 168 ? 6.218 26.493 15.000 1.00 98.19 168 LEU A N 1
ATOM 1279 C CA . LEU A 1 168 ? 7.119 25.396 14.640 1.00 98.19 168 LEU A CA 1
ATOM 1280 C C . LEU A 1 168 ? 7.952 25.708 13.391 1.00 98.19 168 LEU A C 1
ATOM 1282 O O . LEU A 1 168 ? 9.157 25.453 13.385 1.00 98.19 168 LEU A O 1
ATOM 1286 N N . GLU A 1 169 ? 7.349 26.351 12.390 1.00 97.38 169 GLU A N 1
ATOM 1287 C CA . GLU A 1 169 ? 8.014 26.821 11.164 1.00 97.38 169 GLU A CA 1
ATOM 1288 C C . GLU A 1 169 ? 9.147 27.834 11.419 1.00 97.38 169 GLU A C 1
ATOM 1290 O O . GLU A 1 169 ? 10.005 28.044 10.561 1.00 97.38 169 GLU A O 1
ATOM 1295 N N . THR A 1 170 ? 9.182 28.489 12.587 1.00 98.00 170 THR A N 1
ATOM 1296 C CA . THR A 1 170 ? 10.250 29.455 12.913 1.00 98.00 170 THR A CA 1
ATOM 1297 C C . THR A 1 170 ? 11.546 28.798 13.382 1.00 98.00 170 THR A C 1
ATOM 1299 O O . THR A 1 170 ? 12.589 29.464 13.441 1.00 98.00 170 THR A O 1
ATOM 1302 N N . TYR A 1 171 ? 11.495 27.516 13.748 1.00 98.31 171 TYR A N 1
ATOM 1303 C CA . TYR A 1 171 ? 12.645 26.773 14.239 1.00 98.31 171 TYR A CA 1
ATOM 1304 C C . TYR A 1 171 ? 13.502 26.228 13.080 1.00 98.31 171 TYR A C 1
ATOM 1306 O O . TYR A 1 171 ? 12.987 25.972 11.994 1.00 98.31 171 TYR A O 1
ATOM 1314 N N . PRO A 1 172 ? 14.827 26.054 13.271 1.00 98.25 172 PRO A N 1
ATOM 1315 C CA . PRO A 1 172 ? 15.687 25.440 12.256 1.00 98.25 172 PRO A CA 1
ATOM 1316 C C . PRO A 1 172 ? 15.228 24.027 11.864 1.00 98.25 172 PRO A C 1
ATOM 1318 O O . PRO A 1 172 ? 14.714 23.292 12.707 1.00 98.25 172 PRO A O 1
ATOM 1321 N N . SER A 1 173 ? 15.477 23.627 10.616 1.00 97.50 173 SER A N 1
ATOM 1322 C CA . SER A 1 173 ? 15.066 22.326 10.058 1.00 97.50 173 SER A CA 1
ATOM 1323 C C . SER A 1 173 ? 15.655 21.109 10.777 1.00 97.50 173 SER A C 1
ATOM 1325 O O . SER A 1 173 ? 15.120 20.009 10.689 1.00 97.50 173 SER A O 1
ATOM 1327 N N . ASP A 1 174 ? 16.747 21.307 11.511 1.00 97.88 174 ASP A N 1
ATOM 1328 C CA . ASP A 1 174 ? 17.506 20.292 12.236 1.00 97.88 174 ASP A CA 1
ATOM 1329 C C . ASP A 1 174 ? 17.400 20.452 13.766 1.00 97.88 174 ASP A C 1
ATOM 1331 O O . ASP A 1 174 ? 18.232 19.932 14.509 1.00 97.88 174 ASP A O 1
ATOM 1335 N N . SER A 1 175 ? 16.418 21.219 14.252 1.00 98.38 175 SER A N 1
ATOM 1336 C CA . SER A 1 175 ? 16.294 21.558 15.672 1.00 98.38 175 SER A CA 1
ATOM 1337 C C . SER A 1 175 ? 15.440 20.565 16.465 1.00 98.38 175 SER A C 1
ATOM 1339 O O . SER A 1 175 ? 14.536 19.923 15.935 1.00 98.38 175 SER A O 1
ATOM 1341 N N . GLU A 1 176 ? 15.701 20.477 17.771 1.00 98.56 176 GLU A N 1
ATOM 1342 C CA . GLU A 1 176 ? 14.925 19.659 18.712 1.00 98.56 176 GLU A CA 1
ATOM 1343 C C . GLU A 1 176 ? 13.634 20.364 19.174 1.00 98.56 176 GLU A C 1
ATOM 1345 O O . GLU A 1 176 ? 12.811 19.760 19.864 1.00 98.56 176 GLU A O 1
ATOM 1350 N N . GLN A 1 177 ? 13.452 21.650 18.852 1.00 98.62 177 GLN A N 1
ATOM 1351 C CA . GLN A 1 177 ? 12.344 22.451 19.376 1.00 98.62 177 GLN A CA 1
ATOM 1352 C C . GLN A 1 177 ? 10.986 22.018 18.820 1.00 98.62 177 GLN A C 1
ATOM 1354 O O . GLN A 1 177 ? 10.018 22.002 19.580 1.00 98.62 177 GLN A O 1
ATOM 1359 N N . GLN A 1 178 ? 10.914 21.630 17.542 1.00 98.75 178 GLN A N 1
ATOM 1360 C CA . GLN A 1 178 ? 9.669 21.164 16.930 1.00 98.75 178 GLN A CA 1
ATOM 1361 C C . GLN A 1 178 ? 9.153 19.914 17.633 1.00 98.75 178 GLN A C 1
ATOM 1363 O O . GLN A 1 178 ? 8.037 19.903 18.151 1.00 98.75 178 GLN A O 1
ATOM 1368 N N . GLN A 1 179 ? 9.999 18.887 17.733 1.00 98.50 179 GLN A N 1
ATOM 1369 C CA . GLN A 1 179 ? 9.598 17.652 18.391 1.00 98.50 179 GLN A CA 1
ATOM 1370 C C . GLN A 1 179 ? 9.320 17.821 19.880 1.00 98.50 179 GLN A C 1
ATOM 1372 O O . GLN A 1 179 ? 8.403 17.190 20.383 1.00 98.50 179 GLN A O 1
ATOM 1377 N N . ALA A 1 180 ? 10.025 18.715 20.580 1.00 98.44 180 ALA A N 1
ATOM 1378 C CA . ALA A 1 180 ? 9.746 18.967 21.990 1.00 98.44 180 ALA A CA 1
ATOM 1379 C C . ALA A 1 180 ? 8.352 19.584 22.194 1.00 98.44 180 ALA A C 1
ATOM 1381 O O . ALA A 1 180 ? 7.700 19.311 23.201 1.00 98.44 180 ALA A O 1
ATOM 1382 N N . ALA A 1 181 ? 7.896 20.418 21.255 1.00 98.25 181 ALA A N 1
ATOM 1383 C CA . ALA A 1 181 ? 6.558 20.995 21.282 1.00 98.25 181 ALA A CA 1
ATOM 1384 C C . ALA A 1 181 ? 5.476 19.959 20.936 1.00 98.25 181 ALA A C 1
ATOM 1386 O O . ALA A 1 181 ? 4.451 19.923 21.611 1.00 98.25 181 ALA A O 1
ATOM 1387 N N . VAL A 1 182 ? 5.728 19.095 19.947 1.00 98.25 182 VAL A N 1
ATOM 1388 C CA . VAL A 1 182 ? 4.837 17.979 19.580 1.00 98.25 182 VAL A CA 1
ATOM 1389 C C . VAL A 1 182 ? 4.722 16.961 20.722 1.00 98.25 182 VAL A C 1
ATOM 1391 O O . VAL A 1 182 ? 3.619 16.642 21.154 1.00 98.25 182 VAL A O 1
ATOM 1394 N N . GLU A 1 183 ? 5.844 16.506 21.286 1.00 96.94 183 GLU A N 1
ATOM 1395 C CA . GLU A 1 183 ? 5.875 15.531 22.390 1.00 96.94 183 GLU A CA 1
ATOM 1396 C C . GLU A 1 183 ? 5.219 16.083 23.667 1.00 96.94 183 GLU A C 1
ATOM 1398 O O . GLU A 1 183 ? 4.651 15.337 24.460 1.00 96.94 183 GLU A O 1
ATOM 1403 N N . ALA A 1 184 ? 5.230 17.406 23.869 1.00 97.31 184 ALA A N 1
ATOM 1404 C CA . ALA A 1 184 ? 4.541 18.033 24.996 1.00 97.31 184 ALA A CA 1
ATOM 1405 C C . ALA A 1 184 ? 3.007 17.926 24.913 1.00 97.31 184 ALA A C 1
ATOM 1407 O O . ALA A 1 184 ? 2.338 18.083 25.941 1.00 97.31 184 ALA A O 1
ATOM 1408 N N . THR A 1 185 ? 2.452 17.677 23.724 1.00 96.69 185 THR A N 1
ATOM 1409 C CA . THR A 1 185 ? 1.007 17.572 23.488 1.00 96.69 185 THR A CA 1
ATOM 1410 C C . THR A 1 185 ? 0.560 16.224 22.934 1.00 96.69 185 THR A C 1
ATOM 1412 O O . THR A 1 185 ? -0.636 16.065 22.752 1.00 96.69 185 THR A O 1
ATOM 1415 N N . SER A 1 186 ? 1.446 15.252 22.703 1.00 95.69 186 SER A N 1
ATOM 1416 C CA . SER A 1 186 ? 1.101 13.986 22.026 1.00 95.69 186 SER A CA 1
ATOM 1417 C C . SER A 1 186 ? -0.014 13.192 22.724 1.00 95.69 186 SER A C 1
ATOM 1419 O O . SER A 1 186 ? -0.850 12.580 22.086 1.00 95.69 186 SER A O 1
ATOM 1421 N N . GLU A 1 187 ? -0.108 13.266 24.054 1.00 96.44 187 GLU A N 1
ATOM 1422 C CA . GLU A 1 187 ? -1.188 12.613 24.824 1.00 96.44 187 GLU A CA 1
ATOM 1423 C C . GLU A 1 187 ? -2.494 13.432 24.884 1.00 96.44 187 GLU A C 1
ATOM 1425 O O . GLU A 1 187 ? -3.453 13.060 25.567 1.00 96.44 187 GLU A O 1
ATOM 1430 N N . LEU A 1 188 ? -2.501 14.616 24.273 1.00 97.81 188 LEU A N 1
ATOM 1431 C CA . LEU A 1 188 ? -3.583 15.598 24.321 1.00 97.81 188 LEU A CA 1
ATOM 1432 C C . LEU A 1 188 ? -4.035 16.037 22.931 1.00 97.81 188 LEU A C 1
ATOM 1434 O O . LEU A 1 188 ? -5.007 16.787 22.852 1.00 97.81 188 LEU A O 1
ATOM 1438 N N . ASP A 1 189 ? -3.340 15.647 21.869 1.00 98.06 189 ASP A N 1
ATOM 1439 C CA . ASP A 1 189 ? -3.698 16.009 20.510 1.00 98.06 189 ASP A CA 1
ATOM 1440 C C . ASP A 1 189 ? -4.736 15.028 19.941 1.00 98.06 189 ASP A C 1
ATOM 1442 O O . ASP A 1 189 ? -5.418 14.293 20.662 1.00 98.06 189 ASP A O 1
ATOM 1446 N N . ALA A 1 190 ? -4.941 15.113 18.635 1.00 97.69 190 ALA A N 1
ATOM 1447 C CA . ALA A 1 190 ? -5.931 14.336 17.912 1.00 97.69 190 ALA A CA 1
ATOM 1448 C C . ALA A 1 190 ? -5.297 13.204 17.094 1.00 97.69 190 ALA A C 1
ATOM 1450 O O . ALA A 1 190 ? -5.929 12.722 16.152 1.00 97.69 190 ALA A O 1
ATOM 1451 N N . PHE A 1 191 ? -4.049 12.833 17.385 1.00 98.69 191 PHE A N 1
ATOM 1452 C CA . PHE A 1 191 ? -3.245 11.966 16.543 1.00 98.69 191 PHE A CA 1
ATOM 1453 C C . PHE A 1 191 ? -2.781 10.714 17.281 1.00 98.69 191 PHE A C 1
ATOM 1455 O O . PHE A 1 191 ? -2.056 10.760 18.265 1.00 98.69 191 PHE A O 1
ATOM 1462 N N . ASN A 1 192 ? -3.122 9.567 16.716 1.00 98.75 192 ASN A N 1
ATOM 1463 C CA . ASN A 1 192 ? -2.453 8.303 16.959 1.00 98.75 192 ASN A CA 1
ATOM 1464 C C . ASN A 1 192 ? -2.692 7.420 15.729 1.00 98.75 192 ASN A C 1
ATOM 1466 O O . ASN A 1 192 ? -3.734 7.565 15.090 1.00 98.75 192 ASN A O 1
ATOM 1470 N N . TRP A 1 193 ? -1.786 6.500 15.398 1.00 98.81 193 TRP A N 1
ATOM 1471 C CA . TRP A 1 193 ? -2.086 5.485 14.377 1.00 98.81 193 TRP A CA 1
ATOM 1472 C C . TRP A 1 193 ? -3.249 4.571 14.770 1.00 98.81 193 TRP A C 1
ATOM 1474 O O . TRP A 1 193 ? -3.950 4.079 13.894 1.00 98.81 193 TRP A O 1
ATOM 1484 N N . GLY A 1 194 ? -3.454 4.340 16.070 1.00 98.38 194 GLY A N 1
ATOM 1485 C CA . GLY A 1 194 ? -4.607 3.610 16.583 1.00 98.38 194 GLY A CA 1
ATOM 1486 C C . GLY A 1 194 ? -4.408 2.104 16.749 1.00 98.38 194 GLY A C 1
ATOM 1487 O O . GLY A 1 194 ? -5.384 1.371 16.916 1.00 98.38 194 GLY A O 1
ATOM 1488 N N . TYR A 1 195 ? -3.165 1.618 16.778 1.00 98.69 195 TYR A N 1
ATOM 1489 C CA . TYR A 1 195 ? -2.838 0.227 17.134 1.00 98.69 195 TYR A CA 1
ATOM 1490 C C . TYR A 1 195 ? -3.006 -0.035 18.644 1.00 98.69 195 TYR A C 1
ATOM 1492 O O . TYR A 1 195 ? -2.167 -0.663 19.275 1.00 98.69 195 TYR A O 1
ATOM 1500 N N . ASP A 1 196 ? -4.102 0.460 19.227 1.00 98.62 196 ASP A N 1
ATOM 1501 C CA . ASP A 1 196 ? -4.413 0.431 20.657 1.00 98.62 196 ASP A CA 1
ATOM 1502 C C . ASP A 1 196 ? -5.888 0.038 20.881 1.00 98.62 196 ASP A C 1
ATOM 1504 O O . ASP A 1 196 ? -6.705 0.867 21.308 1.00 98.62 196 ASP A O 1
ATOM 1508 N N . PRO A 1 197 ? -6.280 -1.221 20.610 1.00 98.75 197 PRO A N 1
ATOM 1509 C CA . PRO A 1 197 ? -7.689 -1.593 20.553 1.00 98.75 197 PRO A CA 1
ATOM 1510 C C . PRO A 1 197 ? -8.401 -1.456 21.892 1.00 98.75 197 PRO A C 1
ATOM 1512 O O . PRO A 1 197 ? -7.941 -1.993 22.912 1.00 98.75 197 PRO A O 1
ATOM 1515 N N . LEU A 1 198 ? -9.563 -0.798 21.857 1.00 98.50 198 LEU A N 1
ATOM 1516 C CA . LEU A 1 198 ? -10.509 -0.738 22.964 1.00 98.50 198 LEU A CA 1
ATOM 1517 C C . LEU A 1 198 ? -11.774 -1.551 22.640 1.00 98.50 198 LEU A C 1
ATOM 1519 O O . LEU A 1 198 ? -12.037 -2.539 23.328 1.00 98.50 198 LEU A O 1
ATOM 1523 N N . HIS A 1 199 ? -12.497 -1.230 21.560 1.00 98.88 199 HIS A N 1
ATOM 1524 C CA . HIS A 1 199 ? -13.595 -2.066 21.048 1.00 98.88 199 HIS A CA 1
ATOM 1525 C C . HIS A 1 199 ? -13.417 -2.401 19.565 1.00 98.88 199 HIS A C 1
ATOM 1527 O O . HIS A 1 199 ? -13.508 -1.547 18.692 1.00 98.88 199 HIS A O 1
ATOM 1533 N N . TYR A 1 200 ? -13.290 -3.691 19.259 1.00 98.81 200 TYR A N 1
ATOM 1534 C CA . TYR A 1 200 ? -12.985 -4.153 17.903 1.00 98.81 200 TYR A CA 1
ATOM 1535 C C . TYR A 1 200 ? -14.087 -3.931 16.851 1.00 98.81 200 TYR A C 1
ATOM 1537 O O . TYR A 1 200 ? -13.808 -4.037 15.663 1.00 98.81 200 TYR A O 1
ATOM 1545 N N . THR A 1 201 ? -15.342 -3.689 17.253 1.00 98.56 201 THR A N 1
ATOM 1546 C CA . THR A 1 201 ? -16.514 -3.725 16.341 1.00 98.56 201 THR A CA 1
ATOM 1547 C C . THR A 1 201 ? -17.328 -2.426 16.340 1.00 98.56 201 THR A C 1
ATOM 1549 O O . THR A 1 201 ? -18.496 -2.406 15.957 1.00 98.56 201 THR A O 1
ATOM 1552 N N . THR A 1 202 ? -16.736 -1.323 16.797 1.00 98.81 202 THR A N 1
ATOM 1553 C CA . THR A 1 202 ? -17.344 0.014 16.729 1.00 98.81 202 THR A CA 1
ATOM 1554 C C . THR A 1 202 ? -16.389 0.954 15.998 1.00 98.81 202 THR A C 1
ATOM 1556 O O . THR A 1 202 ? -15.204 0.889 16.302 1.00 98.81 202 THR A O 1
ATOM 1559 N N . PRO A 1 203 ? -16.856 1.821 15.079 1.00 98.88 203 PRO A N 1
ATOM 1560 C CA . PRO A 1 203 ? -16.006 2.847 14.482 1.00 98.88 203 PRO A CA 1
ATOM 1561 C C . PRO A 1 203 ? -15.394 3.789 15.527 1.00 98.88 203 PRO A C 1
ATOM 1563 O O . PRO A 1 203 ? -16.022 4.081 16.551 1.00 98.88 203 PRO A O 1
ATOM 1566 N N . GLU A 1 204 ? -14.201 4.298 15.253 1.00 98.88 204 GLU A N 1
ATOM 1567 C CA . GLU A 1 204 ? -13.517 5.271 16.108 1.00 98.88 204 GLU A CA 1
ATOM 1568 C C . GLU A 1 204 ? -14.319 6.576 16.232 1.00 98.88 204 GLU A C 1
ATOM 1570 O O . GLU A 1 204 ? -14.826 7.118 15.244 1.00 98.88 204 GLU A O 1
ATOM 1575 N N . GLY A 1 205 ? -14.482 7.092 17.453 1.00 98.75 205 GLY A N 1
ATOM 1576 C CA . GLY A 1 205 ? -15.294 8.288 17.678 1.00 98.75 205 GLY A CA 1
ATOM 1577 C C . GLY A 1 205 ? -14.562 9.599 17.416 1.00 98.75 205 GLY A C 1
ATOM 1578 O O . GLY A 1 205 ? -15.216 10.566 17.023 1.00 98.75 205 GLY A O 1
ATOM 1579 N N . SER A 1 206 ? -13.239 9.667 17.576 1.00 98.69 206 SER A N 1
ATOM 1580 C CA . SER A 1 206 ? -12.457 10.880 17.279 1.00 98.69 206 SER A CA 1
ATOM 1581 C C . SER A 1 206 ? -12.506 11.268 15.795 1.00 98.69 206 SER A C 1
ATOM 1583 O O . SER A 1 206 ? -12.532 12.461 15.470 1.00 98.69 206 SER A O 1
ATOM 1585 N N . TYR A 1 207 ? -12.648 10.282 14.904 1.00 98.81 207 TYR A N 1
ATOM 1586 C CA . TYR A 1 207 ? -12.858 10.478 13.466 1.00 98.81 207 TYR A CA 1
ATOM 1587 C C . TYR A 1 207 ? -14.316 10.781 13.082 1.00 98.81 207 TYR A C 1
ATOM 1589 O O . TYR A 1 207 ? -14.598 11.021 11.910 1.00 98.81 207 TYR A O 1
ATOM 1597 N N . SER A 1 208 ? -15.250 10.818 14.038 1.00 98.62 208 SER A N 1
ATOM 1598 C CA . SER A 1 208 ? -16.636 11.256 13.820 1.00 98.62 208 SER A CA 1
ATOM 1599 C C . SER A 1 208 ? -16.785 12.755 14.094 1.00 98.62 208 SER A C 1
ATOM 1601 O O . SER A 1 208 ? -16.104 13.317 14.958 1.00 98.62 208 SER A O 1
ATOM 1603 N N . THR A 1 209 ? -17.706 13.441 13.416 1.00 98.50 209 THR A N 1
ATOM 1604 C CA . THR A 1 209 ? -18.057 14.835 13.756 1.00 98.50 209 THR A CA 1
ATOM 1605 C C . THR A 1 209 ? -18.766 14.938 15.108 1.00 98.50 209 THR A C 1
ATOM 1607 O O . THR A 1 209 ? -18.660 15.954 15.797 1.00 98.50 209 THR A O 1
ATOM 1610 N N . ASN A 1 210 ? -19.446 13.866 15.526 1.00 98.19 210 ASN A N 1
ATOM 1611 C CA . ASN A 1 210 ? -20.020 13.723 16.856 1.00 98.19 210 ASN A CA 1
ATOM 1612 C C . ASN A 1 210 ? -19.738 12.315 17.409 1.00 98.19 210 ASN A C 1
ATOM 1614 O O . ASN A 1 210 ? -20.334 11.340 16.939 1.00 98.19 210 ASN A O 1
ATOM 1618 N N . PRO A 1 211 ? -18.877 12.182 18.427 1.00 97.88 211 PRO A N 1
ATOM 1619 C CA . PRO A 1 211 ? -18.554 10.884 19.005 1.00 97.88 211 PRO A CA 1
ATOM 1620 C C . PRO A 1 211 ? -19.693 10.292 19.852 1.00 97.88 211 PRO A C 1
ATOM 1622 O O . PRO A 1 211 ? -19.679 9.097 20.114 1.00 97.88 211 PRO A O 1
ATOM 1625 N N . ASP A 1 212 ? -20.685 11.059 20.320 1.00 98.19 212 ASP A N 1
ATOM 1626 C CA . ASP A 1 212 ? -21.733 10.488 21.183 1.00 98.19 212 ASP A CA 1
ATOM 1627 C C . ASP A 1 212 ? -22.793 9.727 20.367 1.00 98.19 212 ASP A C 1
ATOM 1629 O O . ASP A 1 212 ? -23.673 10.324 19.737 1.00 98.19 212 ASP A O 1
ATOM 1633 N N . GLY A 1 213 ? -22.729 8.395 20.413 1.00 98.06 213 GLY A N 1
ATOM 1634 C CA . GLY A 1 213 ? -23.719 7.495 19.835 1.00 98.06 213 GLY A CA 1
ATOM 1635 C C . GLY A 1 213 ? -23.502 7.217 18.349 1.00 98.06 213 GLY A C 1
ATOM 1636 O O . GLY A 1 213 ? -22.379 7.082 17.873 1.00 98.06 213 GLY A O 1
ATOM 1637 N N . THR A 1 214 ? -24.598 7.100 17.599 1.00 98.44 214 THR A N 1
ATOM 1638 C CA . THR A 1 214 ? -24.609 6.447 16.281 1.00 98.44 214 THR A CA 1
ATOM 1639 C C . THR A 1 214 ? -24.100 7.287 15.111 1.00 98.44 214 THR A C 1
ATOM 1641 O O . THR A 1 214 ? -24.064 6.778 13.995 1.00 98.44 214 THR A O 1
ATOM 1644 N N . THR A 1 215 ? -23.702 8.548 15.313 1.00 98.50 215 THR A N 1
ATOM 1645 C CA . THR A 1 215 ? -23.186 9.389 14.212 1.00 98.50 215 THR A CA 1
ATOM 1646 C C . THR A 1 215 ? -21.979 8.730 13.541 1.00 98.50 215 THR A C 1
ATOM 1648 O O . THR A 1 215 ? -21.958 8.602 12.322 1.00 98.50 215 THR A O 1
ATOM 1651 N N . ARG A 1 216 ? -21.051 8.179 14.337 1.00 98.62 216 ARG A N 1
ATOM 1652 C CA . ARG A 1 216 ? -19.862 7.458 13.853 1.00 98.62 216 ARG A CA 1
ATOM 1653 C C . ARG A 1 216 ? -20.186 6.278 12.924 1.00 98.62 216 ARG A C 1
ATOM 1655 O O . ARG A 1 216 ? -19.442 6.006 11.994 1.00 98.62 216 ARG A O 1
ATOM 1662 N N . VAL A 1 217 ? -21.322 5.607 13.146 1.00 98.81 217 VAL A N 1
ATOM 1663 C CA . VAL A 1 217 ? -21.788 4.489 12.306 1.00 98.81 217 VAL A CA 1
ATOM 1664 C C . VAL A 1 217 ? -22.197 4.998 10.925 1.00 98.81 217 VAL A C 1
ATOM 1666 O O . VAL A 1 217 ? -21.838 4.399 9.914 1.00 98.81 217 VAL A O 1
ATOM 1669 N N . VAL A 1 218 ? -22.937 6.109 10.883 1.00 98.75 218 VAL A N 1
ATOM 1670 C CA . VAL A 1 218 ? -23.396 6.719 9.628 1.00 98.75 218 VAL A CA 1
ATOM 1671 C C . VAL A 1 218 ? -22.214 7.269 8.844 1.00 98.75 218 VAL A C 1
ATOM 1673 O O . VAL A 1 218 ? -22.081 6.955 7.668 1.00 98.75 218 VAL A O 1
ATOM 1676 N N . GLU A 1 219 ? -21.338 8.037 9.488 1.00 98.88 219 GLU A N 1
ATOM 1677 C CA . GLU A 1 219 ? -20.212 8.684 8.807 1.00 98.88 219 GLU A CA 1
ATOM 1678 C C . GLU A 1 219 ? -19.186 7.673 8.286 1.00 98.88 219 GLU A C 1
ATOM 1680 O O . GLU A 1 219 ? -18.668 7.853 7.187 1.00 98.88 219 GLU A O 1
ATOM 1685 N N . PHE A 1 220 ? -18.954 6.567 9.003 1.00 98.94 220 PHE A N 1
ATOM 1686 C CA . PHE A 1 220 ? -18.133 5.469 8.486 1.00 98.94 220 PHE A CA 1
ATOM 1687 C C . PHE A 1 220 ? -18.756 4.848 7.227 1.00 98.94 220 PHE A C 1
ATOM 1689 O O . PHE A 1 220 ? -18.069 4.636 6.231 1.00 98.94 220 PHE A O 1
ATOM 1696 N N . ARG A 1 221 ? -20.072 4.586 7.229 1.00 98.81 221 ARG A N 1
ATOM 1697 C CA . ARG A 1 221 ? -20.779 4.074 6.041 1.00 98.81 221 ARG A CA 1
ATOM 1698 C C . ARG A 1 221 ? -20.749 5.072 4.881 1.00 98.81 221 ARG A C 1
ATOM 1700 O O . ARG A 1 221 ? -20.602 4.653 3.739 1.00 98.81 221 ARG A O 1
ATOM 1707 N N . GLU A 1 222 ? -20.867 6.370 5.153 1.00 98.75 222 GLU A N 1
ATOM 1708 C CA . GLU A 1 222 ? -20.732 7.420 4.134 1.00 98.75 222 GLU A CA 1
ATOM 1709 C C . GLU A 1 222 ? -19.325 7.449 3.527 1.00 98.75 222 GLU A C 1
ATOM 1711 O O . GLU A 1 222 ? -19.204 7.543 2.309 1.00 98.75 222 GLU A O 1
ATOM 1716 N N . MET A 1 223 ? -18.273 7.312 4.341 1.00 98.88 223 MET A N 1
ATOM 1717 C CA . MET A 1 223 ? -16.895 7.185 3.855 1.00 98.88 223 MET A CA 1
ATOM 1718 C C . MET A 1 223 ? -16.737 5.961 2.947 1.00 98.88 223 MET A C 1
ATOM 1720 O O . MET A 1 223 ? -16.260 6.099 1.825 1.00 98.88 223 MET A O 1
ATOM 1724 N N . VAL A 1 224 ? -17.168 4.777 3.402 1.00 98.75 224 VAL A N 1
ATOM 1725 C CA . VAL A 1 224 ? -17.079 3.541 2.603 1.00 98.75 224 VAL A CA 1
ATOM 1726 C C . VAL A 1 224 ? -17.862 3.671 1.297 1.00 98.75 224 VAL A C 1
ATOM 1728 O O . VAL A 1 224 ? -17.381 3.235 0.254 1.00 98.75 224 VAL A O 1
ATOM 1731 N N . GLN A 1 225 ? -19.058 4.263 1.332 1.00 98.12 225 GLN A N 1
ATOM 1732 C CA . GLN A 1 225 ? -19.855 4.501 0.129 1.00 98.12 225 GLN A CA 1
ATOM 1733 C C . GLN A 1 225 ? -19.133 5.443 -0.840 1.00 98.12 225 GLN A C 1
ATOM 1735 O O . GLN A 1 225 ? -19.014 5.102 -2.009 1.00 98.12 225 GLN A O 1
ATOM 1740 N N . SER A 1 226 ? -18.614 6.570 -0.347 1.00 98.00 226 SER A N 1
ATOM 1741 C CA . SER A 1 226 ? -17.905 7.558 -1.167 1.00 98.00 226 SER A CA 1
ATOM 1742 C C . SER A 1 226 ? -16.670 6.960 -1.843 1.00 98.00 226 SER A C 1
ATOM 1744 O O . SER A 1 226 ? -16.506 7.073 -3.052 1.00 98.00 226 SER A O 1
ATOM 1746 N N . LEU A 1 227 ? -15.847 6.228 -1.086 1.00 98.19 227 LEU A N 1
ATOM 1747 C CA . LEU A 1 227 ? -14.657 5.563 -1.617 1.00 98.19 227 LEU A CA 1
ATOM 1748 C C . LEU A 1 227 ? -15.015 4.495 -2.668 1.00 98.19 227 LEU A C 1
ATOM 1750 O O . LEU A 1 227 ? -14.401 4.453 -3.733 1.00 98.19 227 LEU A O 1
ATOM 1754 N N . ASN A 1 228 ? -16.068 3.699 -2.438 1.00 96.88 228 ASN A N 1
ATOM 1755 C CA . ASN A 1 228 ? -16.582 2.769 -3.450 1.00 96.88 228 ASN A CA 1
ATOM 1756 C C . ASN A 1 228 ? -17.066 3.492 -4.720 1.00 96.88 228 ASN A C 1
ATOM 1758 O O . ASN A 1 228 ? -16.768 3.032 -5.823 1.00 96.88 228 ASN A O 1
ATOM 1762 N N . ASP A 1 229 ? -17.763 4.623 -4.580 1.00 95.50 229 ASP A N 1
ATOM 1763 C CA . ASP A 1 229 ? -18.238 5.438 -5.706 1.00 95.50 229 ASP A CA 1
ATOM 1764 C C . ASP A 1 229 ? -17.069 6.063 -6.501 1.00 95.50 229 ASP A C 1
ATOM 1766 O O . ASP A 1 229 ? -17.170 6.213 -7.721 1.00 95.50 229 ASP A O 1
ATOM 1770 N N . THR A 1 230 ? -15.937 6.359 -5.846 1.00 95.81 230 THR A N 1
ATOM 1771 C CA . THR A 1 230 ? -14.665 6.770 -6.481 1.00 95.81 230 THR A CA 1
ATOM 1772 C C . THR A 1 230 ? -13.919 5.606 -7.151 1.00 95.81 230 THR A C 1
ATOM 1774 O O . THR A 1 230 ? -12.999 5.830 -7.932 1.00 95.81 230 THR A O 1
ATOM 1777 N N . GLY A 1 231 ? -14.319 4.356 -6.905 1.00 96.44 231 GLY A N 1
ATOM 1778 C CA . GLY A 1 231 ? -13.656 3.175 -7.461 1.00 96.44 231 GLY A CA 1
ATOM 1779 C C . GLY A 1 231 ? -12.610 2.533 -6.547 1.00 96.44 231 GLY A C 1
ATOM 1780 O O . GLY A 1 231 ? -11.837 1.706 -7.020 1.00 96.44 231 GLY A O 1
ATOM 1781 N N . LEU A 1 232 ? -12.595 2.889 -5.260 1.00 97.81 232 LEU A N 1
ATOM 1782 C CA . LEU A 1 232 ? -11.624 2.451 -4.256 1.00 97.81 232 LEU A CA 1
ATOM 1783 C C . LEU A 1 232 ? -12.342 1.771 -3.078 1.00 97.81 232 LEU A C 1
ATOM 1785 O O . LEU A 1 232 ? -12.642 2.423 -2.080 1.00 97.81 232 LEU A O 1
ATOM 1789 N N . PRO A 1 233 ? -12.647 0.466 -3.139 1.00 97.31 233 PRO A N 1
ATOM 1790 C CA . PRO A 1 233 ? -13.179 -0.265 -2.003 1.00 97.31 233 PRO A CA 1
ATOM 1791 C C . PRO A 1 233 ? -12.190 -0.252 -0.824 1.00 97.31 233 PRO A C 1
ATOM 1793 O O . PRO A 1 233 ? -10.991 0.015 -0.972 1.00 97.31 233 PRO A O 1
ATOM 1796 N N . VAL A 1 234 ? -12.705 -0.529 0.374 1.00 98.44 234 VAL A N 1
ATOM 1797 C CA . VAL A 1 234 ? -11.991 -0.260 1.630 1.00 98.44 234 VAL A CA 1
ATOM 1798 C C . VAL A 1 234 ? -11.432 -1.541 2.230 1.00 98.44 234 VAL A C 1
ATOM 1800 O O . VAL A 1 234 ? -12.177 -2.467 2.550 1.00 98.44 234 VAL A O 1
ATOM 1803 N N . VAL A 1 235 ? -10.125 -1.558 2.474 1.00 98.88 235 VAL A N 1
ATOM 1804 C CA . VAL A 1 235 ? -9.480 -2.496 3.395 1.00 98.88 235 VAL A CA 1
ATOM 1805 C C . VAL A 1 235 ? -9.368 -1.849 4.769 1.00 98.88 235 VAL A C 1
ATOM 1807 O O . VAL A 1 235 ? -8.997 -0.683 4.886 1.00 98.88 235 VAL A O 1
ATOM 1810 N N . MET A 1 236 ? -9.657 -2.615 5.817 1.00 98.88 236 MET A N 1
ATOM 1811 C CA . MET A 1 236 ? -9.500 -2.161 7.195 1.00 98.88 236 MET A CA 1
ATOM 1812 C C . MET A 1 236 ? -8.313 -2.852 7.867 1.00 98.88 236 MET A C 1
ATOM 1814 O O . MET A 1 236 ? -8.199 -4.081 7.814 1.00 98.88 236 MET A O 1
ATOM 1818 N N . ASP A 1 237 ? -7.455 -2.074 8.525 1.00 98.94 237 ASP A N 1
ATOM 1819 C CA . ASP A 1 237 ? -6.465 -2.615 9.455 1.00 98.94 237 ASP A CA 1
ATOM 1820 C C . ASP A 1 237 ? -7.159 -3.153 10.709 1.00 98.94 237 ASP A C 1
ATOM 1822 O O . ASP A 1 237 ? -7.959 -2.455 11.342 1.00 98.94 237 ASP A O 1
ATOM 1826 N N . VAL A 1 238 ? -6.881 -4.406 11.061 1.00 98.94 238 VAL A N 1
ATOM 1827 C CA . VAL A 1 238 ? -7.469 -5.080 12.219 1.00 98.94 238 VAL A CA 1
ATOM 1828 C C . VAL A 1 238 ? -6.391 -5.610 13.153 1.00 98.94 238 VAL A C 1
ATOM 1830 O O . VAL A 1 238 ? -5.469 -6.317 12.753 1.00 98.94 238 VAL A O 1
ATOM 1833 N N . VAL A 1 239 ? -6.556 -5.313 14.443 1.00 98.88 239 VAL A N 1
ATOM 1834 C CA . VAL A 1 239 ? -5.510 -5.501 15.458 1.00 98.88 239 VAL A CA 1
ATOM 1835 C C . VAL A 1 239 ? -5.979 -6.476 16.532 1.00 98.88 239 VAL A C 1
ATOM 1837 O O . VAL A 1 239 ? -6.104 -6.159 17.708 1.00 98.88 239 VAL A O 1
ATOM 1840 N N . TYR A 1 240 ? -6.300 -7.706 16.137 1.00 98.88 240 TYR A N 1
ATOM 1841 C CA . TYR A 1 240 ? -6.816 -8.705 17.078 1.00 98.88 240 TYR A CA 1
ATOM 1842 C C . TYR A 1 240 ? -5.734 -9.347 17.950 1.00 98.88 240 TYR A C 1
ATOM 1844 O O . TYR A 1 240 ? -6.081 -10.090 18.868 1.00 98.88 240 TYR A O 1
ATOM 1852 N N . ASN A 1 241 ? -4.447 -9.113 17.673 1.00 98.81 241 ASN A N 1
ATOM 1853 C CA . ASN A 1 241 ? -3.313 -9.771 18.332 1.00 98.81 241 ASN A CA 1
ATOM 1854 C C . ASN A 1 241 ? -3.056 -9.274 19.772 1.00 98.81 241 ASN A C 1
ATOM 1856 O O . ASN A 1 241 ? -2.442 -9.989 20.571 1.00 98.81 241 ASN A O 1
ATOM 1860 N N . HIS A 1 242 ? -3.579 -8.102 20.143 1.00 98.88 242 HIS A N 1
ATOM 1861 C CA . HIS A 1 242 ? -3.497 -7.554 21.495 1.00 98.88 242 HIS A CA 1
ATOM 1862 C C . HIS A 1 242 ? -4.690 -6.639 21.824 1.00 98.88 242 HIS A C 1
ATOM 1864 O O . HIS A 1 242 ? -5.511 -6.309 20.972 1.00 98.88 242 HIS A O 1
ATOM 1870 N N . THR A 1 243 ? -4.793 -6.235 23.088 1.00 98.69 243 THR A N 1
ATOM 1871 C CA . THR A 1 243 ? -5.634 -5.113 23.549 1.00 98.69 243 THR A CA 1
ATOM 1872 C C . THR A 1 243 ? -4.751 -4.010 24.119 1.00 98.69 243 THR A C 1
ATOM 1874 O O . THR A 1 243 ? -3.684 -4.324 24.657 1.00 98.69 243 THR A O 1
ATOM 1877 N N . ASN A 1 244 ? -5.235 -2.767 24.155 1.00 98.00 244 ASN A N 1
ATOM 1878 C CA . ASN A 1 244 ? -4.511 -1.656 24.783 1.00 98.00 244 ASN A CA 1
ATOM 1879 C C . ASN A 1 244 ? -4.145 -1.918 26.262 1.00 98.00 244 ASN A C 1
ATOM 1881 O O . ASN A 1 244 ? -3.060 -1.569 26.720 1.00 98.00 244 ASN A O 1
ATOM 1885 N N . ALA A 1 245 ? -5.034 -2.548 27.040 1.00 97.94 245 ALA A N 1
ATOM 1886 C CA . ALA A 1 245 ? -4.765 -2.857 28.443 1.00 97.94 245 ALA A CA 1
ATOM 1887 C C . ALA A 1 245 ? -5.466 -4.134 28.922 1.00 97.94 245 ALA A C 1
ATOM 1889 O O . ALA A 1 245 ? -6.502 -4.531 28.399 1.00 97.94 245 ALA A O 1
ATOM 1890 N N . SER A 1 246 ? -4.926 -4.727 29.987 1.00 97.69 246 SER A N 1
ATOM 1891 C CA . SER A 1 246 ? -5.466 -5.909 30.670 1.00 97.69 246 SER A CA 1
ATOM 1892 C C . SER A 1 246 ? -5.624 -5.667 32.180 1.00 97.69 246 SER A C 1
ATOM 1894 O O . SER A 1 246 ? -5.444 -4.552 32.689 1.00 97.69 246 SER A O 1
ATOM 1896 N N . GLY A 1 247 ? -6.010 -6.699 32.929 1.00 96.38 247 GLY A N 1
ATOM 1897 C CA . GLY A 1 247 ? -6.233 -6.637 34.366 1.00 96.38 247 GLY A CA 1
ATOM 1898 C C . GLY A 1 247 ? -7.377 -5.700 34.742 1.00 96.38 247 GLY A C 1
ATOM 1899 O O . GLY A 1 247 ? -8.415 -5.657 34.085 1.00 96.38 247 GLY A O 1
ATOM 1900 N N . GLN A 1 248 ? -7.179 -4.949 35.828 1.00 96.69 248 GLN A N 1
ATOM 1901 C CA . GLN A 1 248 ? -8.150 -3.983 36.362 1.00 96.69 248 GLN A CA 1
ATOM 1902 C C . GLN A 1 248 ? -7.899 -2.542 35.883 1.00 96.69 248 GLN A C 1
ATOM 1904 O O . GLN A 1 248 ? -8.364 -1.600 36.517 1.00 96.69 248 GLN A O 1
ATOM 1909 N N . SER A 1 249 ? -7.146 -2.354 34.793 1.00 96.94 249 SER A N 1
ATOM 1910 C CA . SER A 1 249 ? -7.008 -1.040 34.155 1.00 96.94 249 SER A CA 1
ATOM 1911 C C . SER A 1 249 ? -8.375 -0.492 33.734 1.00 96.94 249 SER A C 1
ATOM 1913 O O . SER A 1 249 ? -9.226 -1.244 33.261 1.00 96.94 249 SER A O 1
ATOM 1915 N N . ASP A 1 250 ? -8.576 0.823 33.822 1.00 94.12 250 ASP A N 1
ATOM 1916 C CA . ASP A 1 250 ? -9.808 1.466 33.343 1.00 94.12 250 ASP A CA 1
ATOM 1917 C C . ASP A 1 250 ? -9.984 1.362 31.818 1.00 94.12 250 ASP A C 1
ATOM 1919 O O . ASP A 1 250 ? -11.095 1.519 31.320 1.00 94.12 250 ASP A O 1
ATOM 1923 N N . LYS A 1 251 ? -8.910 1.041 31.084 1.00 96.19 251 LYS A N 1
ATOM 1924 C CA . LYS A 1 251 ? -8.912 0.768 29.637 1.00 96.19 251 LYS A CA 1
ATOM 1925 C C . LYS A 1 251 ? -8.911 -0.735 29.301 1.00 96.19 251 LYS A C 1
ATOM 1927 O O . LYS A 1 251 ? -8.688 -1.101 28.155 1.00 96.19 251 LYS A O 1
ATOM 1932 N N . SER A 1 252 ? -9.112 -1.608 30.293 1.00 97.94 252 SER A N 1
ATOM 1933 C CA . SER A 1 252 ? -9.290 -3.055 30.103 1.00 97.94 252 SER A CA 1
ATOM 1934 C C . SER A 1 252 ? -10.780 -3.385 30.050 1.00 97.94 252 SER A C 1
ATOM 1936 O O . SER A 1 252 ? -11.536 -2.958 30.921 1.00 97.94 252 SER A O 1
ATOM 1938 N N . ILE A 1 253 ? -11.205 -4.162 29.053 1.00 98.50 253 ILE A N 1
ATOM 1939 C CA . ILE A 1 253 ? -12.601 -4.605 28.904 1.00 98.50 253 ILE A CA 1
ATOM 1940 C C . ILE A 1 253 ? -12.685 -6.111 29.114 1.00 98.50 253 ILE A C 1
ATOM 1942 O O . ILE A 1 253 ? -13.269 -6.585 30.090 1.00 98.50 253 ILE A O 1
ATOM 1946 N N . LEU A 1 254 ? -12.038 -6.869 28.228 1.00 98.50 254 LEU A N 1
ATOM 1947 C CA . LEU A 1 254 ? -12.100 -8.329 28.205 1.00 98.50 254 LEU A CA 1
ATOM 1948 C C . LEU A 1 254 ? -11.670 -8.953 29.540 1.00 98.50 254 LEU A C 1
ATOM 1950 O O . LEU A 1 254 ? -12.378 -9.803 30.089 1.00 98.50 254 LEU A O 1
ATOM 1954 N N . ASP A 1 255 ? -10.557 -8.481 30.105 1.00 97.69 255 ASP A N 1
ATOM 1955 C CA . ASP A 1 255 ? -9.984 -9.033 31.336 1.00 97.69 255 ASP A CA 1
ATOM 1956 C C . ASP A 1 255 ? -10.735 -8.610 32.608 1.00 97.69 255 ASP A C 1
ATOM 1958 O O . ASP A 1 255 ? -10.614 -9.254 33.649 1.00 97.69 255 ASP A O 1
ATOM 1962 N N . ARG A 1 256 ? -11.557 -7.553 32.542 1.00 98.25 256 ARG A N 1
ATOM 1963 C CA . ARG A 1 256 ? -12.456 -7.165 33.644 1.00 98.25 256 ARG A CA 1
ATOM 1964 C C . ARG A 1 256 ? -13.740 -7.987 33.679 1.00 98.25 256 ARG A C 1
ATOM 1966 O O . ARG A 1 256 ? -14.390 -8.026 34.725 1.00 98.25 256 ARG A O 1
ATOM 1973 N N . ILE A 1 257 ? -14.091 -8.639 32.566 1.00 98.06 257 ILE A N 1
ATOM 1974 C CA . ILE A 1 257 ? -15.266 -9.513 32.446 1.00 98.06 257 ILE A CA 1
ATOM 1975 C C . ILE A 1 257 ? -14.881 -10.970 32.714 1.00 98.06 257 ILE A C 1
ATOM 1977 O O . ILE A 1 257 ? -15.519 -11.632 33.533 1.00 98.06 257 ILE A O 1
ATOM 1981 N N . VAL A 1 258 ? -13.835 -11.475 32.049 1.00 97.94 258 VAL A N 1
ATOM 1982 C CA . VAL A 1 258 ? -13.341 -12.853 32.226 1.00 97.94 258 VAL A CA 1
ATOM 1983 C C . VAL A 1 258 ? -11.818 -12.840 32.440 1.00 97.94 258 VAL A C 1
ATOM 1985 O O . VAL A 1 258 ? -11.063 -13.077 31.493 1.00 97.94 258 VAL A O 1
ATOM 1988 N N . PRO A 1 259 ? -11.359 -12.578 33.681 1.00 97.50 259 PRO A N 1
ATOM 1989 C CA . PRO A 1 259 ? -9.940 -12.428 33.994 1.00 97.50 259 PRO A CA 1
ATOM 1990 C C . PRO A 1 259 ? -9.102 -13.650 33.600 1.00 97.50 259 PRO A C 1
ATOM 1992 O O . PRO A 1 259 ? -9.432 -14.785 33.954 1.00 97.50 259 PRO A O 1
ATOM 1995 N N . GLY A 1 260 ? -7.995 -13.413 32.898 1.00 96.19 260 GLY A N 1
ATOM 1996 C CA . GLY A 1 260 ? -7.022 -14.419 32.473 1.00 96.19 260 GLY A CA 1
ATOM 1997 C C . GLY A 1 260 ? -7.477 -15.321 31.323 1.00 96.19 260 GLY A C 1
ATOM 1998 O O . GLY A 1 260 ? -6.796 -16.304 31.040 1.00 96.19 260 GLY A O 1
ATOM 1999 N N . TYR A 1 261 ? -8.618 -15.037 30.681 1.00 98.00 261 TYR A N 1
ATOM 2000 C CA . TYR A 1 261 ? -9.108 -15.835 29.551 1.00 98.00 261 TYR A CA 1
ATOM 2001 C C . TYR A 1 261 ? -8.723 -15.244 28.197 1.00 98.00 261 TYR A C 1
ATOM 2003 O O . TYR A 1 261 ? -8.222 -15.963 27.348 1.00 98.00 261 TYR A O 1
ATOM 2011 N N . TYR A 1 262 ? -8.973 -13.960 27.950 1.00 98.62 262 TYR A N 1
ATOM 2012 C CA . TYR A 1 262 ? -8.780 -13.395 26.608 1.00 98.62 262 TYR A CA 1
ATOM 2013 C C . TYR A 1 262 ? -7.320 -13.081 26.273 1.00 98.62 262 TYR A C 1
ATOM 2015 O O . TYR A 1 262 ? -7.009 -12.862 25.107 1.00 98.62 262 TYR A O 1
ATOM 2023 N N . HIS A 1 263 ? -6.435 -13.099 27.272 1.00 98.56 263 HIS A N 1
ATOM 2024 C CA . HIS A 1 263 ? -5.017 -12.802 27.113 1.00 98.56 263 HIS A CA 1
ATOM 2025 C C . HIS A 1 263 ? -4.156 -14.051 27.168 1.00 98.56 263 HIS A C 1
ATOM 2027 O O . HIS A 1 263 ? -4.433 -14.990 27.921 1.00 98.56 263 HIS A O 1
ATOM 2033 N N . ARG A 1 264 ? -3.065 -14.029 26.405 1.00 98.31 264 ARG A N 1
ATOM 2034 C CA . ARG A 1 264 ? -2.052 -15.075 26.481 1.00 98.31 264 ARG A CA 1
ATOM 2035 C C . ARG A 1 264 ? -1.200 -14.857 27.721 1.00 98.31 264 ARG A C 1
ATOM 2037 O O . ARG A 1 264 ? -0.698 -13.759 27.952 1.00 98.31 264 ARG A O 1
ATOM 2044 N N . LEU A 1 265 ? -1.047 -15.909 28.520 1.00 96.50 265 LEU A N 1
ATOM 2045 C CA . LEU A 1 265 ? -0.294 -15.870 29.770 1.00 96.50 265 LEU A CA 1
ATOM 2046 C C . LEU A 1 265 ? 1.006 -16.674 29.655 1.00 96.50 265 LEU A C 1
ATOM 2048 O O . LEU A 1 265 ? 1.062 -17.725 29.003 1.00 96.50 265 LEU A O 1
ATOM 2052 N N . ASP A 1 266 ? 2.053 -16.196 30.316 1.00 92.50 266 ASP A N 1
ATOM 2053 C CA . ASP A 1 266 ? 3.290 -16.943 30.503 1.00 92.50 266 ASP A CA 1
ATOM 2054 C C . ASP A 1 266 ? 3.152 -18.039 31.584 1.00 92.50 266 ASP A C 1
ATOM 2056 O O . ASP A 1 266 ? 2.071 -18.308 32.115 1.00 92.50 266 ASP A O 1
ATOM 2060 N N . GLY A 1 267 ? 4.256 -18.729 31.887 1.00 89.25 267 GLY A N 1
ATOM 2061 C CA . GLY A 1 267 ? 4.268 -19.814 32.875 1.00 89.25 267 GLY A CA 1
ATOM 2062 C C . GLY A 1 267 ? 3.977 -19.371 34.315 1.00 89.25 267 GLY A C 1
ATOM 2063 O O . GLY A 1 267 ? 3.593 -20.214 35.128 1.00 89.25 267 GLY A O 1
ATOM 2064 N N . ASP A 1 268 ? 4.126 -18.080 34.615 1.00 90.62 268 ASP A N 1
ATOM 2065 C CA . ASP A 1 268 ? 3.858 -17.474 35.920 1.00 90.62 268 ASP A CA 1
ATOM 2066 C C . ASP A 1 268 ? 2.456 -16.833 35.984 1.00 90.62 268 ASP A C 1
ATOM 2068 O O . ASP A 1 268 ? 2.036 -16.347 37.037 1.00 90.62 268 ASP A O 1
ATOM 2072 N N . GLY A 1 269 ? 1.697 -16.884 34.883 1.00 90.81 269 GLY A N 1
ATOM 2073 C CA . GLY A 1 269 ? 0.359 -16.307 34.775 1.00 90.81 269 GLY A CA 1
ATOM 2074 C C . GLY A 1 269 ? 0.359 -14.807 34.474 1.00 90.81 269 GLY A C 1
ATOM 2075 O O . GLY A 1 269 ? -0.667 -14.157 34.676 1.00 90.81 269 GLY A O 1
ATOM 2076 N N . VAL A 1 270 ? 1.484 -14.249 34.020 1.00 94.44 270 VAL A N 1
ATOM 2077 C CA . VAL A 1 270 ? 1.602 -12.848 33.598 1.00 94.44 270 VAL A CA 1
ATOM 2078 C C . VAL A 1 270 ? 1.205 -12.731 32.129 1.00 94.44 270 VAL A C 1
ATOM 2080 O O . VAL A 1 270 ? 1.521 -13.603 31.323 1.00 94.44 270 VAL A O 1
ATOM 2083 N N . VAL A 1 271 ? 0.495 -11.659 31.776 1.00 97.56 271 VAL A N 1
ATOM 2084 C CA . VAL A 1 271 ? 0.107 -11.378 30.387 1.00 97.56 271 VAL A CA 1
ATOM 2085 C C . VAL A 1 271 ? 1.357 -11.165 29.532 1.00 97.56 271 VAL A C 1
ATOM 2087 O O . VAL A 1 271 ? 2.215 -10.357 29.885 1.00 97.56 271 VAL A O 1
ATOM 2090 N N . ALA A 1 272 ? 1.457 -11.891 28.419 1.00 98.00 272 ALA A N 1
ATOM 2091 C CA . ALA A 1 272 ? 2.524 -11.705 27.443 1.00 98.00 272 ALA A CA 1
ATOM 2092 C C . ALA A 1 272 ? 2.362 -10.359 26.719 1.00 98.00 272 ALA A C 1
ATOM 2094 O O . ALA A 1 272 ? 1.241 -9.948 26.425 1.00 98.00 272 ALA A O 1
ATOM 2095 N N . THR A 1 273 ? 3.481 -9.692 26.426 1.00 97.81 273 THR A N 1
ATOM 2096 C CA . THR A 1 273 ? 3.485 -8.349 25.817 1.00 97.81 273 THR A CA 1
ATOM 2097 C C . THR A 1 273 ? 4.472 -8.213 24.665 1.00 97.81 273 THR A C 1
ATOM 2099 O O . THR A 1 273 ? 5.103 -7.172 24.489 1.00 97.81 273 THR A O 1
ATOM 2102 N N . SER A 1 274 ? 4.690 -9.295 23.917 1.00 97.75 274 SER A N 1
ATOM 2103 C CA . SER A 1 274 ? 5.647 -9.280 22.808 1.00 97.75 274 SER A CA 1
ATOM 2104 C C . SER A 1 274 ? 5.200 -8.386 21.650 1.00 97.75 274 SER A C 1
ATOM 2106 O O . SER A 1 274 ? 6.063 -7.891 20.939 1.00 97.75 274 SER A O 1
ATOM 2108 N N . THR A 1 275 ? 3.893 -8.160 21.486 1.00 96.25 275 THR A N 1
ATOM 2109 C CA . THR A 1 275 ? 3.319 -7.347 20.397 1.00 96.25 275 THR A CA 1
ATOM 2110 C C . THR A 1 275 ? 3.591 -5.855 20.574 1.00 96.25 275 THR A C 1
ATOM 2112 O O . THR A 1 275 ? 3.829 -5.173 19.592 1.00 96.25 275 THR A O 1
ATOM 2115 N N . CYS A 1 276 ? 3.583 -5.391 21.830 1.00 93.38 276 CYS A N 1
ATOM 2116 C CA . CYS A 1 276 ? 3.776 -4.023 22.348 1.00 93.38 276 CYS A CA 1
ATOM 2117 C C . CYS A 1 276 ? 2.934 -3.868 23.630 1.00 93.38 276 CYS A C 1
ATOM 2119 O O . CYS A 1 276 ? 3.367 -3.258 24.609 1.00 93.38 276 CYS A O 1
ATOM 2121 N N . CYS A 1 277 ? 1.750 -4.489 23.618 1.00 96.94 277 CYS A N 1
ATOM 2122 C CA . CYS A 1 277 ? 0.649 -4.310 24.561 1.00 96.94 277 CYS A CA 1
ATOM 2123 C C . CYS A 1 277 ? 0.170 -5.676 25.096 1.00 96.94 277 CYS A C 1
ATOM 2125 O O . CYS A 1 277 ? 0.922 -6.646 25.096 1.00 96.94 277 CYS A O 1
ATOM 2127 N N . ALA A 1 278 ? -1.049 -5.786 25.634 1.00 98.25 278 ALA A N 1
ATOM 2128 C CA . ALA A 1 278 ? -1.526 -7.024 26.258 1.00 98.25 278 ALA A CA 1
ATOM 2129 C C . ALA A 1 278 ? -1.986 -8.063 25.214 1.00 98.25 278 ALA A C 1
ATOM 2131 O O . ALA A 1 278 ? -3.131 -8.007 24.756 1.00 98.25 278 ALA A O 1
ATOM 2132 N N . ASN A 1 279 ? -1.122 -9.030 24.876 1.00 98.69 279 ASN A N 1
ATOM 2133 C CA . ASN A 1 279 ? -1.377 -10.040 23.839 1.00 98.69 279 ASN A CA 1
ATOM 2134 C C . ASN A 1 279 ? -2.690 -10.797 24.093 1.00 98.69 279 ASN A C 1
ATOM 2136 O O . ASN A 1 279 ? -2.945 -11.278 25.205 1.00 98.69 279 ASN A O 1
ATOM 2140 N N . THR A 1 280 ? -3.511 -10.956 23.058 1.00 98.75 280 THR A N 1
ATOM 2141 C CA . THR A 1 280 ? -4.715 -11.791 23.107 1.00 98.75 280 THR A CA 1
ATOM 2142 C C . THR A 1 280 ? -4.361 -13.263 22.889 1.00 98.75 280 THR A C 1
ATOM 2144 O O . THR A 1 280 ? -3.309 -13.608 22.352 1.00 98.75 280 THR A O 1
ATOM 2147 N N . ALA A 1 281 ? -5.252 -14.155 23.311 1.00 98.69 281 ALA A N 1
ATOM 2148 C CA . ALA A 1 281 ? -5.152 -15.593 23.086 1.00 98.69 281 ALA A CA 1
ATOM 2149 C C . ALA A 1 281 ? -6.223 -16.049 22.085 1.00 98.69 281 ALA A C 1
ATOM 2151 O O . ALA A 1 281 ? -7.238 -16.628 22.473 1.00 98.69 281 ALA A O 1
ATOM 2152 N N . THR A 1 282 ? -6.035 -15.772 20.792 1.00 98.50 282 THR A N 1
ATOM 2153 C CA . THR A 1 282 ? -6.978 -16.198 19.731 1.00 98.50 282 THR A CA 1
ATOM 2154 C C . THR A 1 282 ? -7.084 -17.717 19.563 1.00 98.50 282 THR A C 1
ATOM 2156 O O . THR A 1 282 ? -8.073 -18.215 19.036 1.00 98.50 282 THR A O 1
ATOM 2159 N N . GLU A 1 283 ? -6.154 -18.486 20.125 1.00 98.38 283 GLU A N 1
ATOM 2160 C CA . GLU A 1 283 ? -6.279 -19.934 20.298 1.00 98.38 283 GLU A CA 1
ATOM 2161 C C . GLU A 1 283 ? -7.398 -20.338 21.282 1.00 98.38 283 GLU A C 1
ATOM 2163 O O . GLU A 1 283 ? -7.821 -21.498 21.324 1.00 98.38 283 GLU A O 1
ATOM 2168 N N . HIS A 1 284 ? -7.906 -19.402 22.090 1.00 98.69 284 HIS A N 1
ATOM 2169 C CA . HIS A 1 284 ? -9.065 -19.621 22.943 1.00 98.69 284 HIS A CA 1
ATOM 2170 C C . HIS A 1 284 ? -10.364 -19.380 22.175 1.00 98.69 284 HIS A C 1
ATOM 2172 O O . HIS A 1 284 ? -10.598 -18.318 21.602 1.00 98.69 284 HIS A O 1
ATOM 2178 N N . ARG A 1 285 ? -11.275 -20.355 22.262 1.00 98.44 285 ARG A N 1
ATOM 2179 C CA . ARG A 1 285 ? -12.522 -20.406 21.484 1.00 98.44 285 ARG A CA 1
ATOM 2180 C C . ARG A 1 285 ? -13.345 -19.113 21.480 1.00 98.44 285 ARG A C 1
ATOM 2182 O O . ARG A 1 285 ? -13.915 -18.774 20.450 1.00 98.44 285 ARG A O 1
ATOM 2189 N N . MET A 1 286 ? -13.485 -18.428 22.617 1.00 98.62 286 MET A N 1
ATOM 2190 C CA . MET A 1 286 ? -14.316 -17.216 22.667 1.00 98.62 286 MET A CA 1
ATOM 2191 C C . MET A 1 286 ? -13.579 -15.957 22.203 1.00 98.62 286 MET A C 1
ATOM 2193 O O . MET A 1 286 ? -14.250 -15.009 21.813 1.00 98.62 286 MET A O 1
ATOM 2197 N N . MET A 1 287 ? -12.241 -15.957 22.189 1.00 98.81 287 MET A N 1
ATOM 2198 C CA . MET A 1 287 ? -11.467 -14.891 21.549 1.00 98.81 287 MET A CA 1
ATOM 2199 C C . MET A 1 287 ? -11.459 -15.073 20.024 1.00 98.81 287 MET A C 1
ATOM 2201 O O . MET A 1 287 ? -11.728 -14.114 19.310 1.00 98.81 287 MET A O 1
ATOM 2205 N N . GLU A 1 288 ? -11.264 -16.305 19.527 1.00 98.88 288 GLU A N 1
ATOM 2206 C CA . GLU A 1 288 ? -11.456 -16.640 18.102 1.00 98.88 288 GLU A CA 1
ATOM 2207 C C . GLU A 1 288 ? -12.843 -16.212 17.623 1.00 98.88 288 GLU A C 1
ATOM 2209 O O . GLU A 1 288 ? -12.980 -15.536 16.607 1.00 98.88 288 GLU A O 1
ATOM 2214 N N . ARG A 1 289 ? -13.882 -16.578 18.381 1.00 98.81 289 ARG A N 1
ATOM 2215 C CA . ARG A 1 289 ? -15.251 -16.201 18.042 1.00 98.81 289 ARG A CA 1
ATOM 2216 C C . ARG A 1 289 ? -15.442 -14.687 18.013 1.00 98.81 289 ARG A C 1
ATOM 2218 O O . ARG A 1 289 ? -16.070 -14.205 17.084 1.00 98.81 289 ARG A O 1
ATOM 2225 N N . LEU A 1 290 ? -14.924 -13.956 19.002 1.00 98.94 290 LEU A N 1
ATOM 2226 C CA . LEU A 1 290 ? -15.032 -12.497 19.027 1.00 98.94 290 LEU A CA 1
ATOM 2227 C C . LEU A 1 290 ? -14.383 -11.872 17.786 1.00 98.94 290 LEU A C 1
ATOM 2229 O O . LEU A 1 290 ? -14.971 -10.986 17.176 1.00 98.94 290 LEU A O 1
ATOM 2233 N N . MET A 1 291 ? -13.207 -12.366 17.393 1.00 98.88 291 MET A N 1
ATOM 2234 C CA . MET A 1 291 ? -12.517 -11.930 16.181 1.00 98.88 291 MET A CA 1
ATOM 2235 C C . MET A 1 291 ? -13.358 -12.201 14.925 1.00 98.88 291 MET A C 1
ATOM 2237 O O . MET A 1 291 ? -13.603 -11.283 14.148 1.00 98.88 291 MET A O 1
ATOM 2241 N N . ILE A 1 292 ? -13.862 -13.427 14.748 1.00 98.94 292 ILE A N 1
ATOM 2242 C CA . ILE A 1 292 ? -14.683 -13.795 13.582 1.00 98.94 292 ILE A CA 1
ATOM 2243 C C . ILE A 1 292 ? -15.996 -12.998 13.542 1.00 98.94 292 ILE A C 1
ATOM 2245 O O . ILE A 1 292 ? -16.345 -12.457 12.495 1.00 98.94 292 ILE A O 1
ATOM 2249 N N . ASP A 1 293 ? -16.711 -12.897 14.666 1.00 98.94 293 ASP A N 1
ATOM 2250 C CA . ASP A 1 293 ? -17.987 -12.174 14.753 1.00 98.94 293 ASP A CA 1
ATOM 2251 C C . ASP A 1 293 ? -17.780 -10.671 14.445 1.00 98.94 293 ASP A C 1
ATOM 2253 O O . ASP A 1 293 ? -18.605 -10.052 13.766 1.00 98.94 293 ASP A O 1
ATOM 2257 N N . SER A 1 294 ? -16.653 -10.092 14.877 1.00 98.94 294 SER A N 1
ATOM 2258 C CA . SER A 1 294 ? -16.256 -8.713 14.564 1.00 98.94 294 SER A CA 1
ATOM 2259 C C . SER A 1 294 ? -15.987 -8.514 13.067 1.00 98.94 294 SER A C 1
ATOM 2261 O O . SER A 1 294 ? -16.606 -7.652 12.444 1.00 98.94 294 SER A O 1
ATOM 2263 N N . ILE A 1 295 ? -15.154 -9.364 12.457 1.00 98.88 295 ILE A N 1
ATOM 2264 C CA . ILE A 1 295 ? -14.836 -9.330 11.017 1.00 98.88 295 ILE A CA 1
ATOM 2265 C C . ILE A 1 295 ? -16.099 -9.454 10.161 1.00 98.88 295 ILE A C 1
ATOM 2267 O O . ILE A 1 295 ? -16.308 -8.673 9.234 1.00 98.88 295 ILE A O 1
ATOM 2271 N N . VAL A 1 296 ? -16.976 -10.408 10.490 1.00 98.88 296 VAL A N 1
ATOM 2272 C CA . VAL A 1 296 ? -18.245 -10.602 9.774 1.00 98.88 296 VAL A CA 1
ATOM 2273 C C . VAL A 1 296 ? -19.135 -9.367 9.896 1.00 98.88 296 VAL A C 1
ATOM 2275 O O . VAL A 1 296 ? -19.794 -8.998 8.927 1.00 98.88 296 VAL A O 1
ATOM 2278 N N . THR A 1 297 ? -19.132 -8.691 11.048 1.00 98.81 297 THR A N 1
ATOM 2279 C CA . THR A 1 297 ? -19.880 -7.440 11.230 1.00 98.81 297 THR A CA 1
ATOM 2280 C C . THR A 1 297 ? -19.332 -6.330 10.333 1.00 98.81 297 THR A C 1
ATOM 2282 O O . THR A 1 297 ? -20.113 -5.675 9.647 1.00 98.81 297 THR A O 1
ATOM 2285 N N . TRP A 1 298 ? -18.012 -6.147 10.262 1.00 98.88 298 TRP A N 1
ATOM 2286 C CA . TRP A 1 298 ? -17.387 -5.170 9.360 1.00 98.88 298 TRP A CA 1
ATOM 2287 C C . TRP A 1 298 ? -17.683 -5.455 7.886 1.00 98.88 298 TRP A C 1
ATOM 2289 O O . TRP A 1 298 ? -18.119 -4.565 7.153 1.00 98.88 298 TRP A O 1
ATOM 2299 N N . ALA A 1 299 ? -17.538 -6.712 7.469 1.00 98.62 299 ALA A N 1
ATOM 2300 C CA . ALA A 1 299 ? -17.828 -7.141 6.106 1.00 98.62 299 ALA A CA 1
ATOM 2301 C C . ALA A 1 299 ? -19.301 -6.916 5.735 1.00 98.62 299 ALA A C 1
ATOM 2303 O O . ALA A 1 299 ? -19.606 -6.384 4.673 1.00 98.62 299 ALA A O 1
ATOM 2304 N N . LYS A 1 300 ? -20.232 -7.300 6.612 1.00 97.56 300 LYS A N 1
ATOM 2305 C CA . LYS A 1 300 ? -21.670 -7.282 6.324 1.00 97.56 300 LYS A CA 1
ATOM 2306 C C . LYS A 1 300 ? -22.315 -5.916 6.538 1.00 97.56 300 LYS A C 1
ATOM 2308 O O . LYS A 1 300 ? -22.995 -5.398 5.658 1.00 97.56 300 LYS A O 1
ATOM 2313 N N . GLU A 1 301 ? -22.130 -5.338 7.720 1.00 97.75 301 GLU A N 1
ATOM 2314 C CA . GLU A 1 301 ? -22.870 -4.150 8.158 1.00 97.75 301 GLU A CA 1
ATOM 2315 C C . GLU A 1 301 ? -22.222 -2.849 7.681 1.00 97.75 301 GLU A C 1
ATOM 2317 O O . GLU A 1 301 ? -22.915 -1.837 7.529 1.00 97.75 301 GLU A O 1
ATOM 2322 N N . TYR A 1 302 ? -20.912 -2.881 7.425 1.00 98.44 302 TYR A N 1
ATOM 2323 C CA . TYR A 1 302 ? -20.124 -1.742 6.952 1.00 98.44 302 TYR A CA 1
ATOM 2324 C C . TYR A 1 302 ? -19.549 -1.947 5.548 1.00 98.44 302 TYR A C 1
ATOM 2326 O O . TYR A 1 302 ? -18.887 -1.052 5.041 1.00 98.44 302 TYR A O 1
ATOM 2334 N N . LYS A 1 303 ? -19.844 -3.084 4.901 1.00 97.88 303 LYS A N 1
ATOM 2335 C CA . LYS A 1 303 ? -19.446 -3.411 3.523 1.00 97.88 303 LYS A CA 1
ATOM 2336 C C . LYS A 1 303 ? -17.937 -3.346 3.254 1.00 97.88 303 LYS A C 1
ATOM 2338 O O . LYS A 1 303 ? -17.573 -3.246 2.089 1.00 97.88 303 LYS A O 1
ATOM 2343 N N . VAL A 1 304 ? -17.094 -3.484 4.282 1.00 98.38 304 VAL A N 1
ATOM 2344 C CA . VAL A 1 304 ? -15.627 -3.546 4.147 1.00 98.38 304 VAL A CA 1
ATOM 2345 C C . VAL A 1 304 ? -15.223 -4.661 3.170 1.00 98.38 304 VAL A C 1
ATOM 2347 O O . VAL A 1 304 ? -15.846 -5.726 3.134 1.00 98.38 304 VAL A O 1
ATOM 2350 N N . ASP A 1 305 ? -14.208 -4.392 2.354 1.00 97.69 305 ASP A N 1
ATOM 2351 C CA . ASP A 1 305 ? -13.822 -5.171 1.173 1.00 97.69 305 ASP A CA 1
ATOM 2352 C C . ASP A 1 305 ? -12.544 -5.995 1.364 1.00 97.69 305 ASP A C 1
ATOM 2354 O O . ASP A 1 305 ? -12.235 -6.879 0.567 1.00 97.69 305 ASP A O 1
ATOM 2358 N N . GLY A 1 306 ? -11.816 -5.757 2.448 1.00 98.50 306 GLY A N 1
ATOM 2359 C CA . GLY A 1 306 ? -10.694 -6.592 2.842 1.00 98.50 306 GLY A CA 1
ATOM 2360 C C . GLY A 1 306 ? -10.198 -6.278 4.241 1.00 98.50 306 GLY A C 1
ATOM 2361 O O . GLY A 1 306 ? -10.601 -5.292 4.860 1.00 98.50 306 GLY A O 1
ATOM 2362 N N . PHE A 1 307 ? -9.311 -7.132 4.741 1.00 98.94 307 PHE A N 1
ATOM 2363 C CA . PHE A 1 307 ? -8.755 -7.002 6.083 1.00 98.94 307 PHE A CA 1
ATOM 2364 C C . PHE A 1 307 ? -7.249 -7.238 6.073 1.00 98.94 307 PHE A C 1
ATOM 2366 O O . PHE A 1 307 ? -6.787 -8.293 5.624 1.00 98.94 307 PHE A O 1
ATOM 2373 N N . ARG A 1 308 ? -6.509 -6.269 6.620 1.00 98.94 308 ARG A N 1
ATOM 2374 C CA . ARG A 1 308 ? -5.086 -6.402 6.938 1.00 98.94 308 ARG A CA 1
ATOM 2375 C C . ARG A 1 308 ? -4.948 -6.775 8.406 1.00 98.94 308 ARG A C 1
ATOM 2377 O O . ARG A 1 308 ? -5.360 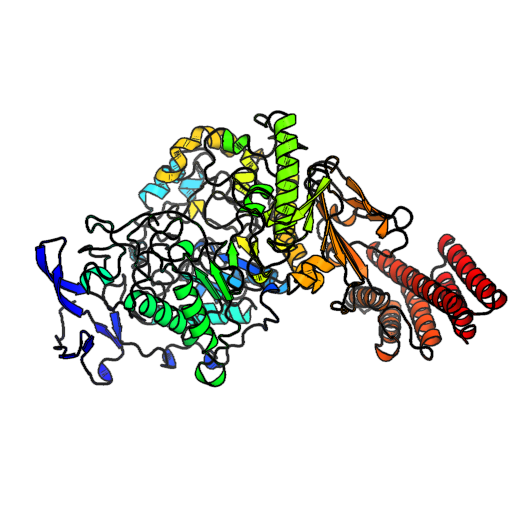-6.015 9.271 1.00 98.94 308 ARG A O 1
ATOM 2384 N N . PHE A 1 309 ? -4.369 -7.935 8.687 1.00 98.94 309 PHE A N 1
ATOM 2385 C CA . PHE A 1 309 ? -4.124 -8.411 10.045 1.00 98.94 309 PHE A CA 1
ATOM 2386 C C . PHE A 1 309 ? -2.774 -7.919 10.552 1.00 98.94 309 PHE A C 1
ATOM 2388 O O . PHE A 1 309 ? -1.721 -8.387 10.102 1.00 98.94 309 PHE A O 1
ATOM 2395 N N . ASP A 1 310 ? -2.830 -7.016 11.523 1.00 98.88 310 ASP A N 1
ATOM 2396 C CA . ASP A 1 310 ? -1.676 -6.609 12.313 1.00 98.88 310 ASP A CA 1
ATOM 2397 C C . ASP A 1 310 ? -1.086 -7.805 13.060 1.00 98.88 310 ASP A C 1
ATOM 2399 O O . ASP A 1 310 ? -1.825 -8.599 13.659 1.00 98.88 310 ASP A O 1
ATOM 2403 N N . LEU A 1 311 ? 0.241 -7.944 12.998 1.00 98.69 311 LEU A N 1
ATOM 2404 C CA . LEU A 1 311 ? 1.011 -9.038 13.597 1.00 98.69 311 LEU A CA 1
ATOM 2405 C C . LEU A 1 311 ? 0.325 -10.409 13.444 1.00 98.69 311 LEU A C 1
ATOM 2407 O O . LEU A 1 311 ? 0.155 -11.155 14.412 1.00 98.69 311 LEU A O 1
ATOM 2411 N N . MET A 1 312 ? -0.083 -10.747 12.215 1.00 98.88 312 MET A N 1
ATOM 2412 C CA . MET A 1 312 ? -0.813 -11.977 11.885 1.00 98.88 312 MET A CA 1
ATOM 2413 C C . MET A 1 312 ? -0.142 -13.257 12.420 1.00 98.88 312 MET A C 1
ATOM 2415 O O . MET A 1 312 ? -0.839 -14.208 12.781 1.00 98.88 312 MET A O 1
ATOM 2419 N N . GLY A 1 313 ? 1.189 -13.271 12.556 1.00 98.62 313 GLY A N 1
ATOM 2420 C CA . GLY A 1 313 ? 1.944 -14.364 13.185 1.00 98.62 313 GLY A CA 1
ATOM 2421 C C . GLY A 1 313 ? 1.515 -14.715 14.622 1.00 98.62 313 GLY A C 1
ATOM 2422 O O . GLY A 1 313 ? 1.685 -15.857 15.050 1.00 98.62 313 GLY A O 1
ATOM 2423 N N . HIS A 1 314 ? 0.869 -13.795 15.349 1.00 98.81 314 HIS A N 1
ATOM 2424 C CA . HIS A 1 314 ? 0.326 -14.017 16.701 1.00 98.81 314 HIS A CA 1
ATOM 2425 C C . HIS A 1 314 ? -1.052 -14.693 16.726 1.00 98.81 314 HIS A C 1
ATOM 2427 O O . HIS A 1 314 ? -1.601 -14.948 17.811 1.00 98.81 314 HIS A O 1
ATOM 2433 N N . HIS A 1 315 ? -1.579 -15.038 15.551 1.00 98.81 315 HIS A N 1
ATOM 2434 C CA . HIS A 1 315 ? -2.755 -15.876 15.345 1.00 98.81 315 HIS A CA 1
ATOM 2435 C C . HIS A 1 315 ? -2.359 -17.266 14.848 1.00 98.81 315 HIS A C 1
ATOM 2437 O O . HIS A 1 315 ? -1.325 -17.460 14.205 1.00 98.81 315 HIS A O 1
ATOM 2443 N N . SER A 1 316 ? -3.195 -18.268 15.127 1.00 98.62 316 SER A N 1
ATOM 2444 C CA . SER A 1 316 ? -2.957 -19.602 14.576 1.00 98.62 316 SER A CA 1
ATOM 2445 C C . SER A 1 316 ? -3.389 -19.689 13.112 1.00 98.62 316 SER A C 1
ATOM 2447 O O . SER A 1 316 ? -4.365 -19.061 12.698 1.00 98.62 316 SER A O 1
ATOM 2449 N N . LEU A 1 317 ? -2.731 -20.556 12.342 1.00 98.62 317 LEU A N 1
ATOM 2450 C CA . LEU A 1 317 ? -3.132 -20.897 10.976 1.00 98.62 317 LEU A CA 1
ATOM 2451 C C . LEU A 1 317 ? -4.607 -21.338 10.912 1.00 98.62 317 LEU A C 1
ATOM 2453 O O . LEU A 1 317 ? -5.338 -20.975 9.993 1.00 98.62 317 LEU A O 1
ATOM 2457 N N . ALA A 1 318 ? -5.064 -22.075 11.930 1.00 98.62 318 ALA A N 1
ATOM 2458 C CA . ALA A 1 318 ? -6.450 -22.517 12.048 1.00 98.62 318 ALA A CA 1
ATOM 2459 C C . ALA A 1 318 ? -7.431 -21.348 12.242 1.00 98.62 318 ALA A C 1
ATOM 2461 O O . ALA A 1 318 ? -8.526 -21.384 11.682 1.00 98.62 318 ALA A O 1
ATOM 2462 N N . ASN A 1 319 ? -7.042 -20.301 12.982 1.00 98.75 319 ASN A N 1
ATOM 2463 C CA . ASN A 1 319 ? -7.874 -19.107 13.115 1.00 98.75 319 ASN A CA 1
ATOM 2464 C C . ASN A 1 319 ? -8.055 -18.416 11.759 1.00 98.75 319 ASN A C 1
ATOM 2466 O O . ASN A 1 319 ? -9.177 -18.071 11.399 1.00 98.75 319 ASN A O 1
ATOM 2470 N N . MET A 1 320 ? -6.979 -18.267 10.982 1.00 98.75 320 MET A N 1
ATOM 2471 C CA . MET A 1 320 ? -7.050 -17.614 9.670 1.00 98.75 320 MET A CA 1
ATOM 2472 C C . MET A 1 320 ? -7.896 -18.412 8.670 1.00 98.75 320 MET A C 1
ATOM 2474 O O . MET A 1 320 ? -8.698 -17.838 7.935 1.00 98.75 320 MET A O 1
ATOM 2478 N N . GLN A 1 321 ? -7.822 -19.746 8.707 1.00 98.56 321 GLN A N 1
ATOM 2479 C CA . GLN A 1 321 ? -8.724 -20.618 7.941 1.00 98.56 321 GLN A CA 1
ATOM 2480 C C . GLN A 1 321 ? -10.194 -20.452 8.355 1.00 98.56 321 GLN A C 1
ATOM 2482 O O . GLN A 1 321 ? -11.087 -20.475 7.502 1.00 98.56 321 GLN A O 1
ATOM 2487 N N . ALA A 1 322 ? -10.461 -20.289 9.654 1.00 98.75 322 ALA A N 1
ATOM 2488 C CA . ALA A 1 322 ? -11.808 -20.061 10.167 1.00 98.75 322 ALA A CA 1
ATOM 2489 C C . ALA A 1 322 ? -12.355 -18.687 9.747 1.00 98.75 322 ALA A C 1
ATOM 2491 O O . ALA A 1 322 ? -13.515 -18.605 9.346 1.00 98.75 322 ALA A O 1
ATOM 2492 N N . VAL A 1 323 ? -11.520 -17.641 9.759 1.00 98.69 323 VAL A N 1
ATOM 2493 C CA . VAL A 1 323 ? -11.860 -16.311 9.227 1.00 98.69 323 VAL A CA 1
ATOM 2494 C C . VAL A 1 323 ? -12.203 -16.394 7.740 1.00 98.69 323 VAL A C 1
ATOM 2496 O O . VAL A 1 323 ? -13.291 -15.970 7.352 1.00 98.69 323 VAL A O 1
ATOM 2499 N N . ARG A 1 324 ? -11.330 -16.997 6.920 1.00 98.00 324 ARG A N 1
ATOM 2500 C CA . ARG A 1 324 ? -11.572 -17.189 5.479 1.00 98.00 324 ARG A CA 1
ATOM 2501 C C . ARG A 1 324 ? -12.898 -17.908 5.229 1.00 98.00 324 ARG A C 1
ATOM 2503 O O . ARG A 1 324 ? -13.737 -17.413 4.487 1.00 98.00 324 ARG A O 1
ATOM 2510 N N . SER A 1 325 ? -13.135 -19.010 5.944 1.00 98.25 325 SER A N 1
ATOM 2511 C CA . SER A 1 325 ? -14.379 -19.787 5.839 1.00 98.25 325 SER A CA 1
ATOM 2512 C C . SER A 1 325 ? -15.627 -18.992 6.245 1.00 98.25 325 SER A C 1
ATOM 2514 O O . SER A 1 325 ? -16.696 -19.191 5.669 1.00 98.25 325 SER A O 1
ATOM 2516 N N . ALA A 1 326 ? -15.524 -18.126 7.258 1.00 98.62 326 ALA A N 1
ATOM 2517 C CA . ALA A 1 326 ? -16.635 -17.289 7.700 1.00 98.62 326 ALA A CA 1
ATOM 2518 C C . ALA A 1 326 ? -16.975 -16.218 6.658 1.00 98.62 326 ALA A C 1
ATOM 2520 O O . ALA A 1 326 ? -18.151 -16.032 6.345 1.00 98.62 326 ALA A O 1
ATOM 2521 N N . LEU A 1 327 ? -15.962 -15.574 6.075 1.00 98.44 327 LEU A N 1
ATOM 2522 C CA . LEU A 1 327 ? -16.152 -14.614 4.991 1.00 98.44 327 LEU A CA 1
ATOM 2523 C C . LEU A 1 327 ? -16.745 -15.283 3.751 1.00 98.44 327 LEU A C 1
ATOM 2525 O O . LEU A 1 327 ? -17.767 -14.816 3.270 1.00 98.44 327 LEU A O 1
ATOM 2529 N N . ASP A 1 328 ? -16.220 -16.429 3.310 1.00 97.44 328 ASP A N 1
ATOM 2530 C CA . ASP A 1 328 ? -16.731 -17.166 2.134 1.00 97.44 328 ASP A CA 1
ATOM 2531 C C . ASP A 1 328 ? -18.205 -17.585 2.258 1.00 97.44 328 ASP A C 1
ATOM 2533 O O . ASP A 1 328 ? -18.856 -17.910 1.265 1.00 97.44 328 ASP A O 1
ATOM 2537 N N . SER A 1 329 ? -18.744 -17.606 3.480 1.00 98.25 329 SER A N 1
ATOM 2538 C CA . SER A 1 329 ? -20.152 -17.915 3.727 1.00 98.25 329 SER A CA 1
ATOM 2539 C C . SER A 1 329 ? -21.103 -16.738 3.480 1.00 98.25 329 SER A C 1
ATOM 2541 O O . SER A 1 329 ? -22.312 -16.964 3.376 1.00 98.25 329 SER A O 1
ATOM 2543 N N . LEU A 1 330 ? -20.579 -15.512 3.368 1.00 98.19 330 LEU A N 1
ATOM 2544 C CA . LEU A 1 330 ? -21.361 -14.309 3.091 1.00 98.19 330 LEU A CA 1
ATOM 2545 C C . LEU A 1 330 ? -21.691 -14.222 1.603 1.00 98.19 330 LEU A C 1
ATOM 2547 O O . LEU A 1 330 ? -20.819 -14.349 0.744 1.00 98.19 330 LEU A O 1
ATOM 2551 N N . THR A 1 331 ? -22.965 -13.986 1.293 1.00 96.81 331 THR A N 1
ATOM 2552 C CA . THR A 1 331 ? -23.442 -13.931 -0.097 1.00 96.81 331 THR A CA 1
ATOM 2553 C C . THR A 1 331 ? -24.240 -12.669 -0.377 1.00 96.81 331 THR A C 1
ATOM 2555 O O . THR A 1 331 ? -24.936 -12.148 0.497 1.00 96.81 331 THR A O 1
ATOM 2558 N N . MET A 1 332 ? -24.234 -12.225 -1.638 1.00 93.56 332 MET A N 1
ATOM 2559 C CA . MET A 1 332 ? -25.035 -11.073 -2.065 1.00 93.56 332 MET A CA 1
ATOM 2560 C C . MET A 1 332 ? -26.526 -11.231 -1.728 1.00 93.56 332 MET A C 1
ATOM 2562 O O . MET A 1 332 ? -27.180 -10.247 -1.398 1.00 93.56 332 MET A O 1
ATOM 2566 N N . GLU A 1 333 ? -27.071 -12.453 -1.785 1.00 94.25 333 GLU A N 1
ATOM 2567 C CA . GLU A 1 333 ? -28.488 -12.722 -1.500 1.00 94.25 333 GLU A CA 1
ATOM 2568 C C . GLU A 1 333 ? -28.826 -12.630 -0.004 1.00 94.25 333 GLU A C 1
ATOM 2570 O O . GLU A 1 333 ? -29.852 -12.050 0.353 1.00 94.25 333 GLU A O 1
ATOM 2575 N N . ALA A 1 334 ? -28.000 -13.216 0.867 1.00 95.31 334 ALA A N 1
ATOM 2576 C CA . ALA A 1 334 ? -28.302 -13.315 2.296 1.00 95.31 334 ALA A CA 1
ATOM 2577 C C . ALA A 1 334 ? -27.770 -12.129 3.116 1.00 95.31 334 ALA A C 1
ATOM 2579 O O . ALA A 1 334 ? -28.389 -11.741 4.110 1.00 95.31 334 ALA A O 1
ATOM 2580 N N . ASP A 1 335 ? -26.641 -11.558 2.698 1.00 95.50 335 ASP A N 1
ATOM 2581 C CA . ASP A 1 335 ? -25.854 -10.614 3.496 1.00 95.50 335 ASP A CA 1
ATOM 2582 C C . ASP A 1 335 ? -25.596 -9.285 2.778 1.00 95.50 335 ASP A C 1
ATOM 2584 O O . ASP A 1 335 ? -25.163 -8.328 3.411 1.00 95.50 335 ASP A O 1
ATOM 2588 N N . GLY A 1 336 ? -25.897 -9.191 1.478 1.00 93.50 336 GLY A N 1
ATOM 2589 C CA . GLY A 1 336 ? -25.706 -7.967 0.692 1.00 93.50 336 GLY A CA 1
ATOM 2590 C C . GLY A 1 336 ? -24.252 -7.681 0.301 1.00 93.50 336 GLY A C 1
ATOM 2591 O O . GLY A 1 336 ? -23.970 -6.578 -0.179 1.00 93.50 336 GLY A O 1
ATOM 2592 N N . VAL A 1 337 ? -23.355 -8.655 0.496 1.00 95.19 337 VAL A N 1
ATOM 2593 C CA . VAL A 1 337 ? -21.932 -8.619 0.127 1.00 95.19 337 VAL A CA 1
ATOM 2594 C C . VAL A 1 337 ? -21.479 -9.978 -0.404 1.00 95.19 337 VAL A C 1
ATOM 2596 O O . VAL A 1 337 ? -21.950 -11.011 0.065 1.00 95.19 337 VAL A O 1
ATOM 2599 N N . ASP A 1 338 ? -20.567 -9.988 -1.374 1.00 94.88 338 ASP A N 1
ATOM 2600 C CA . ASP A 1 338 ? -19.907 -11.211 -1.829 1.00 94.88 338 ASP A CA 1
ATOM 2601 C C . ASP A 1 338 ? -18.647 -11.448 -0.999 1.00 94.88 338 ASP A C 1
ATOM 2603 O O . ASP A 1 338 ? -17.622 -10.796 -1.198 1.00 94.88 338 ASP A O 1
ATOM 2607 N N . GLY A 1 339 ? -18.736 -12.366 -0.042 1.00 96.31 339 GLY A N 1
ATOM 2608 C CA . GLY A 1 339 ? -17.631 -12.662 0.853 1.00 96.31 339 GLY A CA 1
ATOM 2609 C C . GLY A 1 339 ? -16.451 -13.348 0.175 1.00 96.31 339 GLY A C 1
ATOM 2610 O O . GLY A 1 339 ? -15.323 -13.240 0.658 1.00 96.31 339 GLY A O 1
ATOM 2611 N N . SER A 1 340 ? -16.685 -14.001 -0.968 1.00 94.25 340 SER A N 1
ATOM 2612 C CA . SER A 1 340 ? -15.628 -14.675 -1.729 1.00 94.25 340 SER A CA 1
ATOM 2613 C C . SER A 1 340 ? -14.642 -13.696 -2.372 1.00 94.25 340 SER A C 1
ATOM 2615 O O . SER A 1 340 ? -13.508 -14.074 -2.643 1.00 94.25 340 SER A O 1
ATOM 2617 N N . MET A 1 341 ? -15.045 -12.429 -2.526 1.00 94.31 341 MET A N 1
ATOM 2618 C CA . MET A 1 341 ? -14.230 -11.343 -3.078 1.00 94.31 341 MET A CA 1
ATOM 2619 C C . MET A 1 341 ? -13.616 -10.440 -1.997 1.00 94.31 341 MET A C 1
ATOM 2621 O O . MET A 1 341 ? -13.026 -9.415 -2.323 1.00 94.31 341 MET A O 1
ATOM 2625 N N . ILE A 1 342 ? -13.743 -10.798 -0.713 1.00 97.50 342 ILE A N 1
ATOM 2626 C CA . ILE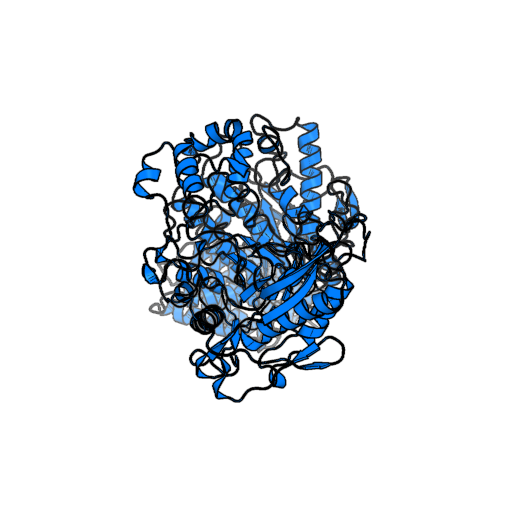 A 1 342 ? -13.108 -10.055 0.385 1.00 97.50 342 ILE A CA 1
ATOM 2627 C C . ILE A 1 342 ? -11.659 -10.509 0.515 1.00 97.50 342 ILE A C 1
ATOM 2629 O O . ILE A 1 342 ? -11.410 -11.675 0.830 1.00 97.50 342 ILE A O 1
ATOM 2633 N N . TYR A 1 343 ? -10.708 -9.602 0.309 1.00 98.25 343 TYR A N 1
ATOM 2634 C CA . TYR A 1 343 ? -9.285 -9.936 0.333 1.00 98.25 343 TYR A CA 1
ATOM 2635 C C . TYR A 1 343 ? -8.718 -9.979 1.764 1.00 98.25 343 TYR A C 1
ATOM 2637 O O . TYR A 1 343 ? -9.090 -9.173 2.618 1.00 98.25 343 TYR A O 1
ATOM 2645 N N . LEU A 1 344 ? -7.822 -10.932 2.042 1.00 98.50 344 LEU A N 1
ATOM 2646 C CA . LEU A 1 344 ? -7.190 -11.114 3.353 1.00 98.50 344 LEU A CA 1
ATOM 2647 C C . LEU A 1 344 ? -5.675 -11.095 3.217 1.00 98.50 344 LEU A C 1
ATOM 2649 O O . LEU A 1 344 ? -5.120 -11.849 2.419 1.00 98.50 344 LEU A O 1
ATOM 2653 N N . TYR A 1 345 ? -5.013 -10.308 4.056 1.00 98.88 345 TYR A N 1
ATOM 2654 C CA . TYR A 1 345 ? -3.560 -10.326 4.173 1.00 98.88 345 TYR A CA 1
ATOM 2655 C C . TYR A 1 345 ? -3.102 -9.866 5.556 1.00 98.88 345 TYR A C 1
ATOM 2657 O O . TYR A 1 345 ? -3.913 -9.430 6.369 1.00 98.88 345 TYR A O 1
ATOM 2665 N N . GLY A 1 346 ? -1.808 -9.962 5.853 1.00 98.75 346 GLY A N 1
ATOM 2666 C CA . GLY A 1 346 ? -1.280 -9.461 7.116 1.00 98.75 346 GLY A CA 1
ATOM 2667 C C . GLY A 1 346 ? 0.216 -9.649 7.317 1.00 98.75 346 GLY A C 1
ATOM 2668 O O . GLY A 1 346 ? 0.975 -10.026 6.424 1.00 98.75 346 GLY A O 1
ATOM 2669 N N . GLU A 1 347 ? 0.643 -9.376 8.538 1.00 98.81 347 GLU A N 1
ATOM 2670 C CA . GLU A 1 347 ? 2.038 -9.433 8.964 1.00 98.81 347 GLU A CA 1
ATOM 2671 C C . GLU A 1 347 ? 2.427 -10.812 9.504 1.00 98.81 347 GLU A C 1
ATOM 2673 O O . GLU A 1 347 ? 2.332 -11.105 10.697 1.00 98.81 347 GLU A O 1
ATOM 2678 N N . GLY A 1 348 ? 2.890 -11.689 8.616 1.00 98.12 348 GLY A N 1
ATOM 2679 C CA . GLY A 1 348 ? 3.278 -13.063 8.951 1.00 98.12 348 GLY A CA 1
ATOM 2680 C C . GLY A 1 348 ? 4.629 -13.209 9.674 1.00 98.12 348 GLY A C 1
ATOM 2681 O O . GLY A 1 348 ? 5.346 -14.175 9.399 1.00 98.12 348 GLY A O 1
ATOM 2682 N N . TRP A 1 349 ? 5.006 -12.271 10.548 1.00 98.19 349 TRP A N 1
ATOM 2683 C CA . TRP A 1 349 ? 6.293 -12.256 11.260 1.00 98.19 349 TRP A CA 1
ATOM 2684 C C . TRP A 1 349 ? 6.385 -13.369 12.321 1.00 98.19 349 TRP A C 1
ATOM 2686 O O . TRP A 1 349 ? 5.403 -13.692 12.980 1.00 98.19 349 TRP A O 1
ATOM 2696 N N . ASN A 1 350 ? 7.575 -13.947 12.526 1.00 97.81 350 ASN A N 1
ATOM 2697 C CA . ASN A 1 350 ? 7.809 -15.035 13.491 1.00 97.81 350 ASN A CA 1
ATOM 2698 C C . ASN A 1 350 ? 8.600 -14.533 14.714 1.00 97.81 350 ASN A C 1
ATOM 2700 O O . ASN A 1 350 ? 9.830 -14.481 14.671 1.00 97.81 350 ASN A O 1
ATOM 2704 N N . PHE A 1 351 ? 7.919 -14.148 15.800 1.00 97.88 351 PHE A N 1
ATOM 2705 C CA . PHE A 1 351 ? 8.573 -13.662 17.023 1.00 97.88 351 PHE A CA 1
ATOM 2706 C C . PHE A 1 351 ? 7.684 -13.776 18.276 1.00 97.88 351 PHE A C 1
ATOM 2708 O O . PHE A 1 351 ? 6.531 -14.194 18.226 1.00 97.88 351 PHE A O 1
ATOM 2715 N N . GLY A 1 352 ? 8.239 -13.414 19.437 1.00 97.38 352 GLY A N 1
ATOM 2716 C CA . GLY A 1 352 ? 7.512 -13.414 20.706 1.00 97.38 352 GLY A CA 1
ATOM 2717 C C . GLY A 1 352 ? 7.317 -14.808 21.309 1.00 97.38 352 GLY A C 1
ATOM 2718 O O . GLY A 1 352 ? 8.086 -15.735 21.072 1.00 97.38 352 GLY A O 1
ATOM 2719 N N . GLU A 1 353 ? 6.295 -14.957 22.148 1.00 97.44 353 GLU A N 1
ATOM 2720 C CA . GLU A 1 353 ? 5.983 -16.190 22.883 1.00 97.44 353 GLU A CA 1
ATOM 2721 C C . GLU A 1 353 ? 5.334 -17.290 22.035 1.00 97.44 353 GLU A C 1
ATOM 2723 O O . GLU A 1 353 ? 5.163 -18.410 22.530 1.00 97.44 353 GLU A O 1
ATOM 2728 N N . VAL A 1 354 ? 4.926 -16.952 20.811 1.00 98.12 354 VAL A N 1
ATOM 2729 C CA . VAL A 1 354 ? 4.313 -17.858 19.829 1.00 98.12 354 VAL A CA 1
ATOM 2730 C C . VAL A 1 354 ? 5.322 -18.393 18.815 1.00 98.12 354 VAL A C 1
ATOM 2732 O O . VAL A 1 354 ? 5.013 -19.389 18.164 1.00 98.12 354 VAL A O 1
ATOM 2735 N N . ALA A 1 355 ? 6.512 -17.777 18.747 1.00 97.94 355 ALA A N 1
ATOM 2736 C CA . ALA A 1 355 ? 7.545 -18.051 17.759 1.00 97.94 355 ALA A CA 1
ATOM 2737 C C . ALA A 1 355 ? 7.866 -19.542 17.621 1.00 97.94 355 ALA A C 1
ATOM 2739 O O . ALA A 1 355 ? 7.800 -20.304 18.590 1.00 97.94 355 ALA A O 1
ATOM 2740 N N . ASP A 1 356 ? 8.250 -19.938 16.410 1.00 97.81 356 ASP A N 1
ATOM 2741 C CA . ASP A 1 356 ? 8.584 -21.319 16.049 1.00 97.81 356 ASP A CA 1
ATOM 2742 C C . ASP A 1 356 ? 7.483 -22.322 16.436 1.00 97.81 356 ASP A C 1
ATOM 2744 O O . ASP A 1 356 ? 7.744 -23.452 16.858 1.00 97.81 356 ASP A O 1
ATOM 2748 N N . ASP A 1 357 ? 6.233 -21.874 16.311 1.00 98.38 357 ASP A N 1
ATOM 2749 C CA . ASP A 1 357 ? 5.009 -22.624 16.585 1.00 98.38 357 ASP A CA 1
ATOM 2750 C C . ASP A 1 357 ? 4.904 -23.127 18.036 1.00 98.38 357 ASP A C 1
ATOM 2752 O O . ASP A 1 357 ? 4.273 -24.150 18.332 1.00 98.38 357 ASP A O 1
ATOM 2756 N N . ALA A 1 358 ? 5.513 -22.402 18.982 1.00 97.50 358 ALA A N 1
ATOM 2757 C CA . ALA A 1 358 ? 5.631 -22.819 20.379 1.00 97.50 358 ALA A CA 1
ATOM 2758 C C . ALA A 1 358 ? 4.280 -23.030 21.087 1.00 97.50 358 ALA A C 1
ATOM 2760 O O . ALA A 1 358 ? 4.200 -23.775 22.070 1.00 97.50 358 ALA A O 1
ATOM 2761 N N . ARG A 1 359 ? 3.217 -22.364 20.620 1.00 96.06 359 ARG A N 1
ATOM 2762 C CA . ARG A 1 359 ? 1.862 -22.433 21.203 1.00 96.06 359 ARG A CA 1
ATOM 2763 C C . ARG A 1 359 ? 0.857 -23.119 20.283 1.00 96.06 359 ARG A C 1
ATOM 2765 O O . ARG A 1 359 ? 0.017 -23.885 20.752 1.00 96.06 359 ARG A O 1
ATOM 2772 N N . PHE A 1 360 ? 0.965 -22.846 18.993 1.00 97.94 360 PHE A N 1
ATOM 2773 C CA . PHE A 1 360 ? 0.133 -23.335 17.901 1.00 97.94 360 PHE A CA 1
ATOM 2774 C C . PHE A 1 360 ? 0.917 -23.154 16.598 1.00 97.94 360 PHE A C 1
ATOM 2776 O O . PHE A 1 360 ? 1.897 -22.420 16.585 1.00 97.94 360 PHE A O 1
ATOM 2783 N N . ILE A 1 361 ? 0.466 -23.771 15.504 1.00 98.62 361 ILE A N 1
ATOM 2784 C CA . ILE A 1 361 ? 1.006 -23.453 14.174 1.00 98.62 361 ILE A CA 1
ATOM 2785 C C . ILE A 1 361 ? 0.610 -22.013 13.859 1.00 98.62 361 ILE A C 1
ATOM 2787 O O . ILE A 1 361 ? -0.584 -21.732 13.729 1.00 98.62 361 ILE A O 1
ATOM 2791 N N . GLN A 1 362 ? 1.582 -21.109 13.809 1.00 98.50 362 GLN A N 1
ATOM 2792 C CA . GLN A 1 362 ? 1.361 -19.682 13.583 1.00 98.50 362 GLN A CA 1
ATOM 2793 C C . GLN A 1 362 ? 0.937 -19.416 12.138 1.00 98.50 362 GLN A C 1
ATOM 2795 O O . GLN A 1 362 ? 1.318 -20.157 11.231 1.00 98.50 362 GLN A O 1
ATOM 2800 N N . ALA A 1 363 ? 0.219 -18.323 11.903 1.00 98.56 363 ALA A N 1
ATOM 2801 C CA . ALA A 1 363 ? -0.024 -17.784 10.568 1.00 98.56 363 ALA A CA 1
ATOM 2802 C C . ALA A 1 363 ? 1.170 -16.925 10.087 1.00 98.56 363 ALA A C 1
ATOM 2804 O O . ALA A 1 363 ? 1.035 -15.736 9.812 1.00 98.56 363 ALA A O 1
ATOM 2805 N N . THR A 1 364 ? 2.364 -17.527 10.020 1.00 98.62 364 THR A N 1
ATOM 2806 C CA . THR A 1 364 ? 3.577 -16.884 9.477 1.00 98.62 364 THR A CA 1
ATOM 2807 C C . THR A 1 364 ? 3.602 -16.924 7.952 1.00 98.62 364 THR A C 1
ATOM 2809 O O . THR A 1 364 ? 2.920 -17.751 7.350 1.00 98.62 364 THR A O 1
ATOM 2812 N N . GLN A 1 365 ? 4.473 -16.117 7.336 1.00 98.00 365 GLN A N 1
ATOM 2813 C CA . GLN A 1 365 ? 4.750 -16.119 5.889 1.00 98.00 365 GLN A CA 1
ATOM 2814 C C . GLN A 1 365 ? 4.906 -17.534 5.301 1.00 98.00 365 GLN A C 1
ATOM 2816 O O . GLN A 1 365 ? 4.328 -17.850 4.269 1.00 98.00 365 GLN A O 1
ATOM 2821 N N . LEU A 1 366 ? 5.647 -18.414 5.984 1.00 95.62 366 LEU A N 1
ATOM 2822 C CA . LEU A 1 366 ? 5.886 -19.786 5.519 1.00 95.62 366 LEU A CA 1
ATOM 2823 C C . LEU A 1 366 ? 4.691 -20.723 5.735 1.00 95.62 366 LEU A C 1
ATOM 2825 O O . LEU A 1 366 ? 4.507 -21.666 4.970 1.00 95.62 366 LEU A O 1
ATOM 2829 N N . ASN A 1 367 ? 3.907 -20.505 6.791 1.00 97.69 367 ASN A N 1
ATOM 2830 C CA . ASN A 1 367 ? 2.829 -21.414 7.176 1.00 97.69 367 ASN A CA 1
ATOM 2831 C C . ASN A 1 367 ? 1.514 -21.133 6.434 1.00 97.69 367 ASN A C 1
ATOM 2833 O O . ASN A 1 367 ? 0.706 -22.052 6.299 1.00 97.69 367 ASN A O 1
ATOM 2837 N N . VAL A 1 368 ? 1.278 -19.893 5.986 1.00 96.19 368 VAL A N 1
ATOM 2838 C CA . VAL A 1 368 ? 0.027 -19.503 5.302 1.00 96.19 368 VAL A CA 1
ATOM 2839 C C . VAL A 1 368 ? -0.011 -19.857 3.818 1.00 96.19 368 VAL A C 1
ATOM 2841 O O . VAL A 1 368 ? -1.091 -19.816 3.233 1.00 96.19 368 VAL A O 1
ATOM 2844 N N . GLY A 1 369 ? 1.125 -20.233 3.223 1.00 91.31 369 GLY A N 1
ATOM 2845 C CA . GLY A 1 369 ? 1.205 -20.582 1.807 1.00 91.31 369 GLY A CA 1
ATOM 2846 C C . GLY A 1 369 ? 0.180 -21.647 1.395 1.00 91.31 369 GLY A C 1
ATOM 2847 O O . GLY A 1 369 ? 0.007 -22.673 2.061 1.00 91.31 369 GLY A O 1
ATOM 2848 N N . GLY A 1 370 ? -0.501 -21.405 0.280 1.00 90.25 370 GLY A N 1
ATOM 2849 C CA . GLY A 1 370 ? -1.596 -22.212 -0.257 1.00 90.25 370 GLY A CA 1
ATOM 2850 C C . GLY A 1 370 ? -2.977 -21.921 0.343 1.00 90.25 370 GLY A C 1
ATOM 2851 O O . GLY A 1 370 ? -3.928 -22.632 0.011 1.00 90.25 370 GLY A O 1
ATOM 2852 N N . LEU A 1 371 ? -3.115 -20.931 1.234 1.00 93.56 371 LEU A N 1
ATOM 2853 C CA . LEU A 1 371 ? -4.419 -20.478 1.742 1.00 93.56 371 LEU A CA 1
ATOM 2854 C C . LEU A 1 371 ? -4.988 -19.290 0.966 1.00 93.56 371 LEU A C 1
ATOM 2856 O O . LEU A 1 371 ? -6.140 -18.923 1.212 1.00 93.56 371 LEU A O 1
ATOM 2860 N N . GLY A 1 372 ? -4.204 -18.682 0.072 1.00 95.00 372 GLY A N 1
ATOM 2861 C CA . GLY A 1 372 ? -4.615 -17.478 -0.638 1.00 95.00 372 GLY A CA 1
ATOM 2862 C C . GLY A 1 372 ? -4.730 -16.251 0.274 1.00 95.00 372 GLY A C 1
ATOM 2863 O O . GLY A 1 372 ? -5.517 -15.351 -0.012 1.00 95.00 372 GLY A O 1
ATOM 2864 N N . ILE A 1 373 ? -3.993 -16.236 1.390 1.00 98.12 373 ILE A N 1
ATOM 2865 C CA . ILE A 1 373 ? -3.905 -15.104 2.319 1.00 98.12 373 ILE A CA 1
ATOM 2866 C C . ILE A 1 373 ? -2.559 -14.416 2.095 1.00 98.12 373 ILE A C 1
ATOM 2868 O O . ILE A 1 373 ? -1.515 -15.054 2.224 1.00 98.12 373 ILE A O 1
ATOM 2872 N N . GLY A 1 374 ? -2.591 -13.120 1.791 1.00 98.62 374 GLY A N 1
ATOM 2873 C CA . GLY A 1 374 ? -1.399 -12.311 1.555 1.00 98.62 374 GLY A CA 1
ATOM 2874 C C . GLY A 1 374 ? -0.516 -12.141 2.788 1.00 98.62 374 GLY A C 1
ATOM 2875 O O . GLY A 1 374 ? -1.000 -11.987 3.911 1.00 98.62 374 GLY A O 1
ATOM 2876 N N . THR A 1 375 ? 0.796 -12.073 2.584 1.00 98.81 375 THR A N 1
ATOM 2877 C CA . THR A 1 375 ? 1.732 -11.560 3.590 1.00 98.81 375 THR A CA 1
ATOM 2878 C C . THR A 1 375 ? 2.682 -10.534 3.008 1.00 98.81 375 THR A C 1
ATOM 2880 O O . THR A 1 375 ? 3.144 -10.676 1.877 1.00 98.81 375 THR A O 1
ATOM 2883 N N . PHE A 1 376 ? 3.008 -9.514 3.803 1.00 98.88 376 PHE A N 1
ATOM 2884 C CA . PHE A 1 376 ? 4.054 -8.547 3.466 1.00 98.88 376 PHE A CA 1
ATOM 2885 C C . PHE A 1 376 ? 5.383 -9.248 3.172 1.00 98.88 376 PHE A C 1
ATOM 2887 O O . PHE A 1 376 ? 5.865 -10.062 3.966 1.00 98.88 376 PHE A O 1
ATOM 2894 N N . SER A 1 377 ? 5.982 -8.931 2.021 1.00 98.19 377 SER A N 1
ATOM 2895 C CA . SER A 1 377 ? 7.314 -9.398 1.636 1.00 98.19 377 SER A CA 1
ATOM 2896 C C . SER A 1 377 ? 8.377 -8.359 1.992 1.00 98.19 377 SER A C 1
ATOM 2898 O O . SER A 1 377 ? 8.650 -7.408 1.264 1.00 98.19 377 SER A O 1
ATOM 2900 N N . ASP A 1 378 ? 9.011 -8.574 3.136 1.00 98.12 378 ASP A N 1
ATOM 2901 C CA . ASP A 1 378 ? 10.201 -7.877 3.637 1.00 98.12 378 ASP A CA 1
ATOM 2902 C C . ASP A 1 378 ? 11.457 -8.102 2.773 1.00 98.12 378 ASP A C 1
ATOM 2904 O O . ASP A 1 378 ? 12.367 -7.276 2.789 1.00 98.12 378 ASP A O 1
ATOM 2908 N N . ARG A 1 379 ? 11.490 -9.168 1.962 1.00 98.44 379 ARG A N 1
ATOM 2909 C CA . ARG A 1 379 ? 12.621 -9.514 1.082 1.00 98.44 379 ARG A CA 1
ATOM 2910 C C . ARG A 1 379 ? 12.874 -8.439 0.031 1.00 98.44 379 ARG A C 1
ATOM 2912 O O . ARG A 1 379 ? 13.959 -7.866 -0.031 1.00 98.44 379 ARG A O 1
ATOM 2919 N N . LEU A 1 380 ? 11.862 -8.171 -0.798 1.00 98.38 380 LEU A N 1
ATOM 2920 C CA . LEU A 1 380 ? 11.957 -7.164 -1.855 1.00 98.38 380 LEU A CA 1
ATOM 2921 C C . LEU A 1 380 ? 12.099 -5.770 -1.244 1.00 98.38 380 LEU A C 1
ATOM 2923 O O . LEU A 1 380 ? 12.923 -4.990 -1.717 1.00 98.38 380 LEU A O 1
ATOM 2927 N N . ARG A 1 381 ? 11.360 -5.482 -0.164 1.00 98.69 381 ARG A N 1
ATOM 2928 C CA . ARG A 1 381 ? 11.457 -4.223 0.583 1.00 98.69 381 ARG A CA 1
ATOM 2929 C C . ARG A 1 381 ? 12.910 -3.888 0.929 1.00 98.69 381 ARG A C 1
ATOM 2931 O O . ARG A 1 381 ? 13.381 -2.800 0.598 1.00 98.69 381 ARG A O 1
ATOM 2938 N N . ASP A 1 382 ? 13.608 -4.814 1.581 1.00 98.75 382 ASP A N 1
ATOM 2939 C CA . ASP A 1 382 ? 14.975 -4.602 2.066 1.00 98.75 382 ASP A CA 1
ATOM 2940 C C . ASP A 1 382 ? 15.994 -4.573 0.930 1.00 98.75 382 ASP A C 1
ATOM 2942 O O . ASP A 1 382 ? 16.874 -3.717 0.930 1.00 98.75 382 ASP A O 1
ATOM 2946 N N . ALA A 1 383 ? 15.845 -5.427 -0.083 1.00 98.75 383 ALA A N 1
ATOM 2947 C CA . ALA A 1 383 ? 16.725 -5.417 -1.250 1.00 98.75 383 ALA A CA 1
ATOM 2948 C C . ALA A 1 383 ? 16.617 -4.104 -2.054 1.00 98.75 383 ALA A C 1
ATOM 2950 O O . ALA A 1 383 ? 17.615 -3.585 -2.567 1.00 98.75 383 ALA A O 1
ATOM 2951 N N . VAL A 1 384 ? 15.411 -3.530 -2.144 1.00 98.81 384 VAL A N 1
ATOM 2952 C CA . VAL A 1 384 ? 15.182 -2.250 -2.825 1.00 98.81 384 VAL A CA 1
ATOM 2953 C C . VAL A 1 384 ? 15.687 -1.075 -1.988 1.00 98.81 384 VAL A C 1
ATOM 2955 O O . VAL A 1 384 ? 16.481 -0.275 -2.488 1.00 98.81 384 VAL A O 1
ATOM 2958 N N . ARG A 1 385 ? 15.270 -0.974 -0.718 1.00 98.44 385 ARG A N 1
ATOM 2959 C CA . ARG A 1 385 ? 15.629 0.141 0.183 1.00 98.44 385 ARG A CA 1
ATOM 2960 C C . ARG A 1 385 ? 17.089 0.102 0.633 1.00 98.44 385 ARG A C 1
ATOM 2962 O O . ARG A 1 385 ? 17.696 1.157 0.790 1.00 98.44 385 ARG A O 1
ATOM 2969 N N . GLY A 1 386 ? 17.642 -1.086 0.844 1.00 97.62 386 GLY A N 1
ATOM 2970 C CA . GLY A 1 386 ? 18.951 -1.325 1.446 1.00 97.62 386 GLY A CA 1
ATOM 2971 C C . GLY A 1 386 ? 18.895 -1.419 2.969 1.00 97.62 386 GLY A C 1
ATOM 2972 O O . GLY A 1 386 ? 18.362 -0.527 3.635 1.00 97.62 386 GLY A O 1
ATOM 2973 N N . GLY A 1 387 ? 19.507 -2.466 3.525 1.00 96.06 387 GLY A N 1
ATOM 2974 C CA . GLY A 1 387 ? 19.552 -2.705 4.969 1.00 96.06 387 GLY A CA 1
ATOM 2975 C C . GLY A 1 387 ? 18.261 -3.316 5.507 1.00 96.06 387 GLY A C 1
ATOM 2976 O O . GLY A 1 387 ? 17.666 -4.170 4.858 1.00 96.06 387 GLY A O 1
ATOM 2977 N N . GLY A 1 388 ? 17.838 -2.899 6.699 1.00 94.94 388 GLY A N 1
ATOM 2978 C CA . GLY A 1 388 ? 16.594 -3.369 7.309 1.00 94.94 388 GLY A CA 1
ATOM 2979 C C . GLY A 1 388 ? 16.105 -2.467 8.447 1.00 94.94 388 GLY A C 1
ATOM 2980 O O . GLY A 1 388 ? 16.805 -1.532 8.843 1.00 94.94 388 GLY A O 1
ATOM 2981 N N . PRO A 1 389 ? 14.922 -2.747 9.022 1.00 89.94 389 PRO A N 1
ATOM 2982 C CA . PRO A 1 389 ? 14.271 -1.885 10.021 1.00 89.94 389 PRO A CA 1
ATOM 2983 C C . PRO A 1 389 ? 15.049 -1.754 11.344 1.00 89.94 389 PRO A C 1
ATOM 2985 O O . PRO A 1 389 ? 14.773 -0.875 12.156 1.00 89.94 389 PRO A O 1
ATOM 2988 N N . PHE A 1 390 ? 16.042 -2.617 11.573 1.00 93.06 390 PHE A N 1
ATOM 2989 C CA . PHE A 1 390 ? 16.874 -2.615 12.779 1.00 93.06 390 PHE A CA 1
ATOM 2990 C C . PHE A 1 390 ? 18.222 -1.907 12.599 1.00 93.06 390 PHE A C 1
ATOM 2992 O O . PHE A 1 390 ? 19.056 -1.956 13.508 1.00 93.06 390 PHE A O 1
ATOM 2999 N N . ASP A 1 391 ? 18.451 -1.263 11.450 1.00 95.31 391 ASP A N 1
ATOM 3000 C CA . ASP A 1 391 ? 19.652 -0.463 11.230 1.00 95.31 391 ASP A CA 1
ATOM 3001 C C . ASP A 1 391 ? 19.761 0.665 12.274 1.00 95.31 391 ASP A C 1
ATOM 3003 O O . ASP A 1 391 ? 18.776 1.215 12.772 1.00 95.31 391 ASP A O 1
ATOM 3007 N N . GLY A 1 392 ? 21.002 0.976 12.640 1.00 94.88 392 GLY A N 1
ATOM 3008 C CA . GLY A 1 392 ? 21.388 1.848 13.750 1.00 94.88 392 GLY A CA 1
ATOM 3009 C C . GLY A 1 392 ? 22.633 2.669 13.418 1.00 94.88 392 GLY A C 1
ATOM 3010 O O . GLY A 1 392 ? 23.610 2.125 12.886 1.00 94.88 392 GLY A O 1
ATOM 3011 N N . GLY A 1 393 ? 22.654 3.960 13.746 1.00 95.31 393 GLY A N 1
ATOM 3012 C CA . GLY A 1 393 ? 23.803 4.829 13.497 1.00 95.31 393 GLY A CA 1
ATOM 3013 C C . GLY A 1 393 ? 24.285 4.791 12.039 1.00 95.31 393 GLY A C 1
ATOM 3014 O O . GLY A 1 393 ? 23.496 4.879 11.102 1.00 95.31 393 GLY A O 1
ATOM 3015 N N . THR A 1 394 ? 25.594 4.611 11.833 1.00 94.88 394 THR A N 1
ATOM 3016 C CA . THR A 1 394 ? 26.220 4.607 10.495 1.00 94.88 394 THR A CA 1
ATOM 3017 C C . THR A 1 394 ? 25.697 3.505 9.566 1.00 94.88 394 THR A C 1
ATOM 3019 O O . THR A 1 394 ? 25.710 3.701 8.355 1.00 94.88 394 THR A O 1
ATOM 3022 N N . SER A 1 395 ? 25.179 2.384 10.089 1.00 96.44 395 SER A N 1
ATOM 3023 C CA . SER A 1 395 ? 24.646 1.308 9.230 1.00 96.44 395 SER A CA 1
ATOM 3024 C C . SER A 1 395 ? 23.467 1.761 8.356 1.00 96.44 395 SER A C 1
ATOM 3026 O O . SER A 1 395 ? 23.346 1.282 7.231 1.00 96.44 395 SER A O 1
ATOM 3028 N N . ARG A 1 396 ? 22.696 2.779 8.781 1.00 95.31 396 ARG A N 1
ATOM 3029 C CA . ARG A 1 396 ? 21.657 3.411 7.944 1.00 95.31 396 ARG A CA 1
ATOM 3030 C C . ARG A 1 396 ? 22.214 3.982 6.640 1.00 95.31 396 ARG A C 1
ATOM 3032 O O . ARG A 1 396 ? 21.551 3.883 5.610 1.00 95.31 396 ARG A O 1
ATOM 3039 N N . ILE A 1 397 ? 23.421 4.549 6.693 1.00 97.31 397 ILE A N 1
ATOM 3040 C CA . ILE A 1 397 ? 24.128 5.140 5.549 1.00 97.31 397 ILE A CA 1
ATOM 3041 C C . ILE A 1 397 ? 24.830 4.036 4.751 1.00 97.31 397 ILE A C 1
ATOM 3043 O O . ILE A 1 397 ? 24.691 3.968 3.533 1.00 97.31 397 ILE A O 1
ATOM 3047 N N . THR A 1 398 ? 25.567 3.151 5.430 1.00 97.81 398 THR A N 1
ATOM 3048 C CA . THR A 1 398 ? 26.395 2.114 4.792 1.00 97.81 398 THR A CA 1
ATOM 3049 C C . THR A 1 398 ? 25.585 1.111 3.973 1.00 97.81 398 THR A C 1
ATOM 3051 O O . THR A 1 398 ? 26.022 0.709 2.894 1.00 97.81 398 THR A O 1
ATOM 3054 N N . ASN A 1 399 ? 24.413 0.702 4.467 1.00 97.75 399 ASN A N 1
ATOM 3055 C CA . ASN A 1 399 ? 23.610 -0.357 3.860 1.00 97.75 399 ASN A CA 1
ATOM 3056 C C . ASN A 1 399 ? 22.779 0.176 2.680 1.00 97.75 399 ASN A C 1
ATOM 3058 O O . ASN A 1 399 ? 21.558 0.297 2.779 1.00 97.75 399 ASN A O 1
ATOM 3062 N N . GLN A 1 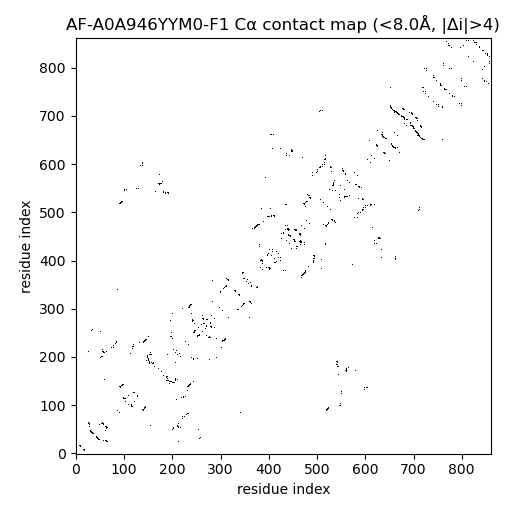400 ? 23.431 0.546 1.576 1.00 98.62 400 GLN A N 1
ATOM 3063 C CA . GLN A 1 400 ? 22.748 0.916 0.330 1.00 98.62 400 GLN A CA 1
ATOM 3064 C C . GLN A 1 400 ? 21.934 -0.270 -0.224 1.00 98.62 400 GLN A C 1
ATOM 3066 O O . GLN A 1 400 ? 22.243 -1.427 0.045 1.00 98.62 400 GLN A O 1
ATOM 3071 N N . GLY A 1 401 ? 20.899 0.023 -1.007 1.00 98.50 401 GLY A N 1
ATOM 3072 C CA . GLY A 1 401 ? 20.046 -0.924 -1.723 1.00 98.50 401 GLY A CA 1
ATOM 3073 C C . GLY A 1 401 ? 19.984 -0.623 -3.217 1.00 98.50 401 GLY A C 1
ATOM 3074 O O . GLY A 1 401 ? 20.705 0.243 -3.730 1.00 98.50 401 GLY A O 1
ATOM 3075 N N . PHE A 1 402 ? 19.105 -1.339 -3.918 1.00 98.75 402 PHE A N 1
ATOM 3076 C CA . PHE A 1 402 ? 18.997 -1.290 -5.377 1.00 98.75 402 PHE A CA 1
ATOM 3077 C C . PHE A 1 402 ? 18.780 0.120 -5.933 1.00 98.75 402 PHE A C 1
ATOM 3079 O O . PHE A 1 402 ? 19.432 0.470 -6.908 1.00 98.75 402 PHE A O 1
ATOM 3086 N N . ILE A 1 403 ? 17.919 0.941 -5.320 1.00 98.56 403 ILE A N 1
ATOM 3087 C CA . ILE A 1 403 ? 17.580 2.268 -5.876 1.00 98.56 403 ILE A CA 1
ATOM 3088 C C . ILE A 1 403 ? 18.559 3.374 -5.482 1.00 98.56 403 ILE A C 1
ATOM 3090 O O . ILE A 1 403 ? 18.521 4.464 -6.051 1.00 98.56 403 ILE A O 1
ATOM 3094 N N . ASN A 1 404 ? 19.443 3.129 -4.514 1.00 98.06 404 ASN A N 1
ATOM 3095 C CA . ASN A 1 404 ? 20.250 4.186 -3.907 1.00 98.06 404 ASN A CA 1
ATOM 3096 C C . ASN A 1 404 ? 21.760 3.949 -3.950 1.00 98.06 404 ASN A C 1
ATOM 3098 O O . ASN A 1 404 ? 22.492 4.651 -3.257 1.00 98.06 404 ASN A O 1
ATOM 3102 N N . GLY A 1 405 ? 22.231 3.072 -4.842 1.00 97.06 405 GLY A N 1
ATOM 3103 C CA . GLY A 1 405 ? 23.638 3.032 -5.253 1.00 97.06 405 GLY A CA 1
ATOM 3104 C C . GLY A 1 405 ? 24.396 1.745 -4.953 1.00 97.06 405 GLY A C 1
ATOM 3105 O O . GLY A 1 405 ? 25.599 1.700 -5.220 1.00 97.06 405 GLY A O 1
ATOM 3106 N N . LEU A 1 406 ? 23.741 0.699 -4.434 1.00 98.19 406 LEU A N 1
ATOM 3107 C CA . LEU A 1 406 ? 24.411 -0.563 -4.113 1.00 98.19 406 LEU A CA 1
ATOM 3108 C C . LEU A 1 406 ? 25.073 -1.175 -5.360 1.00 98.19 406 LEU A C 1
ATOM 3110 O O . LEU A 1 406 ? 24.408 -1.605 -6.299 1.00 98.19 406 LEU A O 1
ATOM 3114 N N . GLY A 1 407 ? 26.407 -1.200 -5.361 1.00 96.75 407 GLY A N 1
ATOM 3115 C CA . GLY A 1 407 ? 27.225 -1.774 -6.433 1.00 96.75 407 GLY A CA 1
ATOM 3116 C C . GLY A 1 407 ? 27.516 -0.855 -7.628 1.00 96.75 407 GLY A C 1
ATOM 3117 O O . GLY A 1 407 ? 28.334 -1.234 -8.461 1.00 96.75 407 GLY A O 1
ATOM 3118 N N . TYR A 1 408 ? 26.916 0.339 -7.716 1.00 96.38 408 TYR A N 1
ATOM 3119 C CA . TYR A 1 408 ? 27.124 1.253 -8.856 1.00 96.38 408 TYR A CA 1
ATOM 3120 C C . TYR A 1 408 ? 27.412 2.714 -8.476 1.00 96.38 408 TYR A C 1
ATOM 3122 O O . TYR A 1 408 ? 28.180 3.368 -9.170 1.00 96.38 408 TYR A O 1
ATOM 3130 N N . ALA A 1 409 ? 26.894 3.209 -7.347 1.00 96.81 409 ALA A N 1
ATOM 3131 C CA . ALA A 1 409 ? 27.089 4.589 -6.893 1.00 96.81 409 ALA A CA 1
ATOM 3132 C C . ALA A 1 409 ? 27.373 4.626 -5.376 1.00 96.81 409 ALA A C 1
ATOM 3134 O O . ALA A 1 409 ? 26.473 4.917 -4.581 1.00 96.81 409 ALA A O 1
ATOM 3135 N N . PRO A 1 410 ? 28.606 4.294 -4.940 1.00 97.31 410 PRO A N 1
ATOM 3136 C CA . PRO A 1 410 ? 28.943 4.207 -3.523 1.00 97.31 410 PRO A CA 1
ATOM 3137 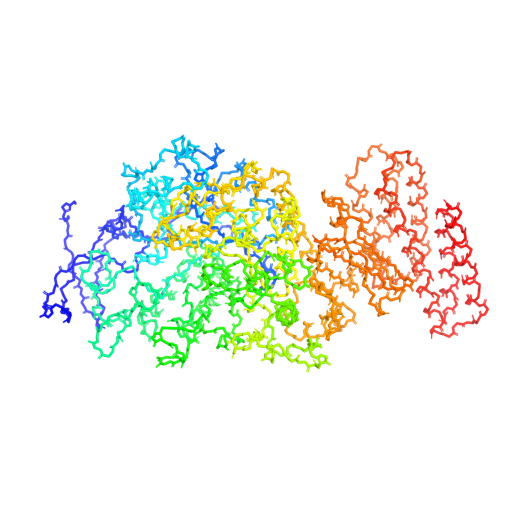C C . PRO A 1 410 ? 28.872 5.578 -2.840 1.00 97.31 410 PRO A C 1
ATOM 3139 O O . PRO A 1 410 ? 29.439 6.559 -3.326 1.00 97.31 410 PRO A O 1
ATOM 3142 N N . ASN A 1 411 ? 28.212 5.639 -1.685 1.00 96.88 411 ASN A N 1
ATOM 3143 C CA . ASN A 1 411 ? 28.234 6.819 -0.821 1.00 96.88 411 ASN A CA 1
ATOM 3144 C C . ASN A 1 411 ? 29.520 6.888 0.037 1.00 96.88 411 ASN A C 1
ATOM 3146 O O . ASN A 1 411 ? 30.423 6.057 -0.074 1.00 96.88 411 ASN A O 1
ATOM 3150 N N . ALA A 1 412 ? 29.626 7.906 0.896 1.00 94.56 412 ALA A N 1
ATOM 3151 C CA . ALA A 1 412 ? 30.831 8.158 1.692 1.00 94.56 412 ALA A CA 1
ATOM 3152 C C . ALA A 1 412 ? 31.152 7.069 2.739 1.00 94.56 412 ALA A C 1
ATOM 3154 O O . ALA A 1 412 ? 32.315 6.922 3.110 1.00 94.56 412 ALA A O 1
ATOM 3155 N N . GLU A 1 413 ? 30.147 6.316 3.191 1.00 96.62 413 GLU A N 1
ATOM 3156 C CA . GLU A 1 413 ? 30.257 5.247 4.196 1.00 96.62 413 GLU A CA 1
ATOM 3157 C C . GLU A 1 413 ? 29.947 3.867 3.589 1.00 96.62 413 GLU A C 1
ATOM 3159 O O . GLU A 1 413 ? 29.604 2.930 4.314 1.00 96.62 413 GLU A O 1
ATOM 3164 N N . ALA A 1 414 ? 30.029 3.743 2.261 1.00 95.38 414 ALA A N 1
ATOM 3165 C CA . ALA A 1 414 ? 29.678 2.528 1.543 1.00 95.38 414 ALA A CA 1
ATOM 3166 C C . ALA A 1 414 ? 30.550 1.335 1.957 1.00 95.38 414 ALA A C 1
ATOM 3168 O O . ALA A 1 414 ? 31.713 1.474 2.357 1.00 95.38 414 ALA A O 1
ATOM 3169 N N . LEU A 1 415 ? 29.980 0.139 1.803 1.00 96.19 415 LEU A N 1
ATOM 3170 C CA . LEU A 1 415 ? 30.700 -1.123 1.945 1.00 96.19 415 LEU A CA 1
ATOM 3171 C C . LEU A 1 415 ? 31.930 -1.162 1.026 1.00 96.19 415 LEU A C 1
ATOM 3173 O O . LEU A 1 415 ? 31.984 -0.505 -0.017 1.00 96.19 415 LEU A O 1
ATOM 3177 N N . ASP A 1 416 ? 32.930 -1.968 1.394 1.00 96.38 416 ASP A N 1
ATOM 3178 C CA . ASP A 1 416 ? 34.060 -2.184 0.497 1.00 96.38 416 ASP A CA 1
ATOM 3179 C C . ASP A 1 416 ? 33.579 -2.812 -0.828 1.00 96.38 416 ASP A C 1
ATOM 3181 O O . ASP A 1 416 ? 32.601 -3.563 -0.820 1.00 96.38 416 ASP A O 1
ATOM 3185 N N . PRO A 1 417 ? 34.255 -2.554 -1.964 1.00 96.38 417 PRO A N 1
ATOM 3186 C CA . PRO A 1 417 ? 33.739 -2.943 -3.275 1.00 96.38 417 PRO A CA 1
ATOM 3187 C C . PRO A 1 417 ? 33.407 -4.431 -3.431 1.00 96.38 417 PRO A C 1
ATOM 3189 O O . PRO A 1 417 ? 32.473 -4.759 -4.150 1.00 96.38 417 PRO A O 1
ATOM 3192 N N . VAL A 1 418 ? 34.139 -5.329 -2.759 1.00 96.62 418 VAL A N 1
ATOM 3193 C CA . VAL A 1 418 ? 33.903 -6.779 -2.868 1.00 96.62 418 VAL A CA 1
ATOM 3194 C C . VAL A 1 418 ? 32.626 -7.169 -2.132 1.00 96.62 418 VAL A C 1
ATOM 3196 O O . VAL A 1 418 ? 31.827 -7.946 -2.650 1.00 96.62 418 VAL A O 1
ATOM 3199 N N . THR A 1 419 ? 32.423 -6.623 -0.933 1.00 97.19 419 THR A N 1
ATOM 3200 C CA . THR A 1 419 ? 31.195 -6.852 -0.164 1.00 97.19 419 THR A CA 1
ATOM 3201 C C . THR A 1 419 ? 29.999 -6.188 -0.846 1.00 97.19 419 THR A C 1
ATOM 3203 O O . THR A 1 419 ? 28.967 -6.828 -1.005 1.00 97.19 419 THR A O 1
ATOM 3206 N N . ALA A 1 420 ? 30.148 -4.949 -1.328 1.00 97.44 420 ALA A N 1
ATOM 3207 C CA . ALA A 1 420 ? 29.094 -4.233 -2.047 1.00 97.44 420 ALA A CA 1
ATOM 3208 C C . ALA A 1 420 ? 28.638 -4.977 -3.314 1.00 97.44 420 ALA A C 1
ATOM 3210 O O . ALA A 1 420 ? 27.443 -5.054 -3.578 1.00 97.44 420 ALA A O 1
ATOM 3211 N N . GLU A 1 421 ? 29.572 -5.547 -4.081 1.00 96.81 421 GLU A N 1
ATOM 3212 C CA . GLU A 1 421 ? 29.259 -6.365 -5.258 1.00 96.81 421 GLU A CA 1
ATOM 3213 C C . GLU A 1 421 ? 28.493 -7.638 -4.870 1.00 96.81 421 GLU A C 1
ATOM 3215 O O . GLU A 1 421 ? 27.472 -7.948 -5.479 1.00 96.81 421 GLU A O 1
ATOM 3220 N N . ALA A 1 422 ? 28.927 -8.350 -3.826 1.00 97.19 422 ALA A N 1
ATOM 3221 C CA . ALA A 1 422 ? 28.237 -9.551 -3.353 1.00 97.19 422 ALA A CA 1
ATOM 3222 C C . ALA A 1 422 ? 26.805 -9.258 -2.863 1.00 97.19 422 ALA A C 1
ATOM 3224 O O . ALA A 1 422 ? 25.881 -9.997 -3.202 1.00 97.19 422 ALA A O 1
ATOM 3225 N N . GLU A 1 423 ? 26.615 -8.167 -2.118 1.00 97.88 423 GLU A N 1
ATOM 3226 C CA . GLU A 1 423 ? 25.297 -7.721 -1.650 1.00 97.88 423 GLU A CA 1
ATOM 3227 C C . GLU A 1 423 ? 24.410 -7.238 -2.805 1.00 97.88 423 GLU A C 1
ATOM 3229 O O . GLU A 1 423 ? 23.217 -7.540 -2.828 1.00 97.88 423 GLU A O 1
ATOM 3234 N N . ALA A 1 424 ? 24.974 -6.545 -3.803 1.00 98.38 424 ALA A N 1
ATOM 3235 C CA . ALA A 1 424 ? 24.239 -6.127 -5.001 1.00 98.38 424 ALA A CA 1
ATOM 3236 C C . ALA A 1 424 ? 23.703 -7.337 -5.779 1.00 98.38 424 ALA A C 1
ATOM 3238 O O . ALA A 1 424 ? 22.547 -7.351 -6.203 1.00 98.38 424 ALA A O 1
ATOM 3239 N N . LEU A 1 425 ? 24.540 -8.366 -5.937 1.00 98.44 425 LEU A N 1
ATOM 3240 C CA . LEU A 1 425 ? 24.187 -9.616 -6.604 1.00 98.44 425 LEU A CA 1
ATOM 3241 C C . LEU A 1 425 ? 23.073 -10.369 -5.863 1.00 98.44 425 LEU A C 1
ATOM 3243 O O . LEU A 1 425 ? 22.111 -10.810 -6.494 1.00 98.44 425 LEU A O 1
ATOM 3247 N N . LEU A 1 426 ? 23.175 -10.486 -4.534 1.00 98.31 426 LEU A N 1
ATOM 3248 C CA . LEU A 1 426 ? 22.146 -11.126 -3.710 1.00 98.31 426 LEU A CA 1
ATOM 3249 C C . LEU A 1 426 ? 20.831 -10.337 -3.726 1.00 98.31 426 LEU A C 1
ATOM 3251 O O . LEU A 1 426 ? 19.768 -10.924 -3.929 1.00 98.31 426 LEU A O 1
ATOM 3255 N N . SER A 1 427 ? 20.902 -9.014 -3.572 1.00 98.56 427 SER A N 1
ATOM 3256 C CA . SER A 1 427 ? 19.731 -8.131 -3.606 1.00 98.56 427 SER A CA 1
ATOM 3257 C C . SER A 1 427 ? 19.006 -8.228 -4.947 1.00 98.56 427 SER A C 1
ATOM 3259 O O . SER A 1 427 ? 17.782 -8.309 -4.985 1.00 98.56 427 SER A O 1
ATOM 3261 N N . ALA A 1 428 ? 19.740 -8.296 -6.062 1.00 98.81 428 ALA A N 1
ATOM 3262 C CA . ALA A 1 428 ? 19.137 -8.477 -7.378 1.00 98.81 428 ALA A CA 1
ATOM 3263 C C . ALA A 1 428 ? 18.382 -9.816 -7.493 1.00 98.81 428 ALA A C 1
ATOM 3265 O O . ALA A 1 428 ? 17.286 -9.849 -8.051 1.00 98.81 428 ALA A O 1
ATOM 3266 N N . ASP A 1 429 ? 18.914 -10.908 -6.933 1.00 98.88 429 ASP A N 1
ATOM 3267 C CA . ASP A 1 429 ? 18.210 -12.198 -6.889 1.00 98.88 429 ASP A CA 1
ATOM 3268 C C . ASP A 1 429 ? 16.954 -12.142 -6.010 1.00 98.88 429 ASP A C 1
ATOM 3270 O O . ASP A 1 429 ? 15.905 -12.641 -6.413 1.00 98.88 429 ASP A O 1
ATOM 3274 N N . GLN A 1 430 ? 17.019 -11.492 -4.846 1.00 98.88 430 GLN A N 1
ATOM 3275 C CA . GLN A 1 430 ? 15.857 -11.293 -3.971 1.00 98.88 430 GLN A CA 1
ATOM 3276 C C . GLN A 1 430 ? 14.762 -10.461 -4.658 1.00 98.88 430 GLN A C 1
ATOM 3278 O O . GLN A 1 430 ? 13.582 -10.803 -4.564 1.00 98.88 430 GLN A O 1
ATOM 3283 N N . ILE A 1 431 ? 15.134 -9.418 -5.410 1.00 98.94 431 ILE A N 1
ATOM 3284 C CA . ILE A 1 431 ? 14.178 -8.610 -6.181 1.00 98.94 431 ILE A CA 1
ATOM 3285 C C . ILE A 1 431 ? 13.557 -9.433 -7.311 1.00 98.94 431 ILE A C 1
ATOM 3287 O O . ILE A 1 431 ? 12.346 -9.368 -7.490 1.00 98.94 431 ILE A O 1
ATOM 3291 N N . ARG A 1 432 ? 14.331 -10.249 -8.042 1.00 98.94 432 ARG A N 1
ATOM 3292 C CA . ARG A 1 432 ? 13.782 -11.156 -9.074 1.00 98.94 432 ARG A CA 1
ATOM 3293 C C . ARG A 1 432 ? 12.759 -12.126 -8.494 1.00 98.94 432 ARG A C 1
ATOM 3295 O O . ARG A 1 432 ? 11.709 -12.330 -9.095 1.00 98.94 432 ARG A O 1
ATOM 3302 N N . VAL A 1 433 ? 13.041 -12.693 -7.320 1.00 98.94 433 VAL A N 1
ATOM 3303 C CA . VAL A 1 433 ? 12.086 -13.558 -6.616 1.00 98.94 433 VAL A CA 1
ATOM 3304 C C . VAL A 1 433 ? 10.817 -12.779 -6.268 1.00 98.94 433 VAL A C 1
ATOM 3306 O O . VAL A 1 433 ? 9.727 -13.244 -6.589 1.00 98.94 433 VAL A O 1
ATOM 3309 N N . GLY A 1 434 ? 10.937 -11.572 -5.707 1.00 98.81 434 GLY A N 1
ATOM 3310 C CA . GLY A 1 434 ? 9.785 -10.720 -5.395 1.00 98.81 434 GLY A CA 1
ATOM 3311 C C . GLY A 1 434 ? 8.964 -10.303 -6.624 1.00 98.81 434 GLY A C 1
ATOM 3312 O O . GLY A 1 434 ? 7.739 -10.361 -6.576 1.00 98.81 434 GLY A O 1
ATOM 3313 N N . LEU A 1 435 ? 9.621 -9.958 -7.739 1.00 98.94 435 LEU A N 1
ATOM 3314 C CA . LEU A 1 435 ? 8.983 -9.641 -9.024 1.00 98.94 435 LEU A CA 1
ATOM 3315 C C . LEU A 1 435 ? 8.221 -10.842 -9.607 1.00 98.94 435 LEU A C 1
ATOM 3317 O O . LEU A 1 435 ? 7.200 -10.651 -10.259 1.00 98.94 435 LEU A O 1
ATOM 3321 N N . ALA A 1 436 ? 8.679 -12.069 -9.345 1.00 98.88 436 ALA A N 1
ATOM 3322 C CA . ALA A 1 436 ? 8.036 -13.316 -9.759 1.00 98.88 436 ALA A CA 1
ATOM 3323 C C . ALA A 1 436 ? 7.080 -13.882 -8.687 1.00 98.88 436 ALA A C 1
ATOM 3325 O O . ALA A 1 436 ? 7.015 -15.094 -8.478 1.00 98.88 436 ALA A O 1
ATOM 3326 N N . GLY A 1 437 ? 6.357 -13.017 -7.969 1.00 98.50 437 GLY A N 1
ATOM 3327 C CA . GLY A 1 437 ? 5.321 -13.432 -7.017 1.00 98.50 437 GLY A CA 1
ATOM 3328 C C . GLY A 1 437 ? 5.858 -13.935 -5.681 1.00 98.50 437 GLY A C 1
ATOM 3329 O O . GLY A 1 437 ? 5.107 -14.531 -4.918 1.00 98.50 437 GLY A O 1
ATOM 3330 N N . ASN A 1 438 ? 7.151 -13.738 -5.406 1.00 98.75 438 ASN A N 1
ATOM 3331 C CA . ASN A 1 438 ? 7.868 -14.265 -4.242 1.00 98.75 438 ASN A CA 1
ATOM 3332 C C . ASN A 1 438 ? 7.740 -15.792 -4.063 1.00 98.75 438 ASN A C 1
ATOM 3334 O O . ASN A 1 438 ? 7.824 -16.318 -2.947 1.00 98.75 438 ASN A O 1
ATOM 3338 N N . LEU A 1 439 ? 7.545 -16.497 -5.181 1.00 98.88 439 LEU A N 1
ATOM 3339 C CA . LEU A 1 439 ? 7.212 -17.916 -5.226 1.00 98.88 439 LEU A CA 1
ATOM 3340 C C . LEU A 1 439 ? 8.378 -18.788 -4.763 1.00 98.88 439 LEU A C 1
ATOM 3342 O O . LEU A 1 439 ? 9.513 -18.665 -5.235 1.00 98.88 439 LEU A O 1
ATOM 3346 N N . ALA A 1 440 ? 8.081 -19.743 -3.883 1.00 98.69 440 ALA A N 1
ATOM 3347 C CA . ALA A 1 440 ? 9.070 -20.674 -3.347 1.00 98.69 440 ALA A CA 1
ATOM 3348 C C . ALA A 1 440 ? 9.726 -21.536 -4.438 1.00 98.69 440 ALA A C 1
ATOM 3350 O O . ALA A 1 440 ? 10.927 -21.805 -4.376 1.00 98.69 440 ALA A O 1
ATOM 3351 N N . ASP A 1 441 ? 8.951 -21.961 -5.438 1.00 98.62 441 ASP A N 1
ATOM 3352 C CA . ASP A 1 441 ? 9.391 -22.914 -6.461 1.00 98.62 441 ASP A CA 1
ATOM 3353 C C . ASP A 1 441 ? 9.773 -22.283 -7.809 1.00 98.62 441 ASP A C 1
ATOM 3355 O O . ASP A 1 441 ? 10.273 -23.012 -8.672 1.00 98.62 441 ASP A O 1
ATOM 3359 N N . TYR A 1 442 ? 9.624 -20.960 -7.978 1.00 98.81 442 TYR A N 1
ATOM 3360 C CA . TYR A 1 442 ? 10.011 -20.265 -9.211 1.00 98.81 442 TYR A CA 1
ATOM 3361 C C . TYR A 1 442 ? 11.511 -20.400 -9.470 1.00 98.81 442 TYR A C 1
ATOM 3363 O O . TYR A 1 442 ? 12.329 -20.111 -8.593 1.00 98.81 442 TYR A O 1
ATOM 3371 N N . LYS A 1 443 ? 11.877 -20.851 -10.671 1.00 98.88 443 LYS A N 1
ATOM 3372 C CA . LYS A 1 443 ? 13.264 -21.117 -11.069 1.00 98.88 443 LYS A CA 1
ATOM 3373 C C . LYS A 1 443 ? 13.802 -20.062 -12.012 1.00 98.88 443 LYS A C 1
ATOM 3375 O O . LYS A 1 443 ? 13.205 -19.797 -13.049 1.00 98.88 443 LYS A O 1
ATOM 3380 N N . PHE A 1 444 ? 15.003 -19.584 -11.713 1.00 98.69 444 PHE A N 1
ATOM 3381 C CA . PHE A 1 444 ? 15.757 -18.666 -12.561 1.00 98.69 444 PHE A CA 1
ATOM 3382 C C . PHE A 1 444 ? 17.264 -18.891 -12.390 1.00 98.69 444 PHE A C 1
ATOM 3384 O O . PHE A 1 444 ? 17.699 -19.596 -11.476 1.00 98.69 444 PHE A O 1
ATOM 3391 N N . GLU A 1 445 ? 18.072 -18.334 -13.292 1.00 98.62 445 GLU A N 1
ATOM 3392 C CA . GLU A 1 445 ? 19.525 -18.295 -13.117 1.00 98.62 445 GLU A CA 1
ATOM 3393 C C . GLU A 1 445 ? 19.892 -17.259 -12.046 1.00 98.62 445 GLU A C 1
ATOM 3395 O O . GLU A 1 445 ? 19.708 -16.059 -12.241 1.00 98.62 445 GLU A O 1
ATOM 3400 N N . ALA A 1 446 ? 20.418 -17.732 -10.918 1.00 98.56 446 ALA A N 1
ATOM 3401 C CA . ALA A 1 446 ? 20.860 -16.897 -9.809 1.00 98.56 446 ALA A CA 1
ATOM 3402 C C . ALA A 1 446 ? 22.219 -16.238 -10.095 1.00 98.56 446 ALA A C 1
ATOM 3404 O O . ALA A 1 446 ? 22.921 -16.576 -11.054 1.00 98.56 446 ALA A O 1
ATOM 3405 N N . ALA A 1 447 ? 22.649 -15.337 -9.216 1.00 97.81 447 ALA A N 1
ATOM 3406 C CA . ALA A 1 447 ? 23.906 -14.607 -9.323 1.00 97.81 447 ALA A CA 1
ATOM 3407 C C . ALA A 1 447 ? 25.163 -15.494 -9.377 1.00 97.81 447 ALA A C 1
ATOM 3409 O O . ALA A 1 447 ? 26.189 -15.069 -9.897 1.00 97.81 447 ALA A O 1
ATOM 3410 N N . ASP A 1 448 ? 25.111 -16.735 -8.890 1.00 97.12 448 ASP A N 1
ATOM 3411 C CA . ASP A 1 448 ? 26.228 -17.684 -9.011 1.00 97.12 448 ASP A CA 1
ATOM 3412 C C . ASP A 1 448 ? 26.274 -18.431 -10.361 1.00 97.12 448 ASP A C 1
ATOM 3414 O O . ASP A 1 448 ? 27.168 -19.254 -10.582 1.00 97.12 448 ASP A O 1
ATOM 3418 N N . GLY A 1 449 ? 25.343 -18.134 -11.275 1.00 97.94 449 GLY A N 1
ATOM 3419 C CA . GLY A 1 449 ? 25.230 -18.744 -12.603 1.00 97.94 449 GLY A CA 1
ATOM 3420 C C . GLY A 1 449 ? 24.572 -20.125 -12.596 1.00 97.94 449 GLY A C 1
ATOM 3421 O O . GLY A 1 449 ? 24.653 -20.860 -13.583 1.00 97.94 449 GLY A O 1
ATOM 3422 N N . THR A 1 450 ? 23.965 -20.533 -11.479 1.00 98.31 450 THR A N 1
ATOM 3423 C CA . THR A 1 450 ? 23.210 -21.787 -11.379 1.00 98.31 450 THR A CA 1
ATOM 3424 C C . THR A 1 450 ? 21.711 -21.524 -11.315 1.00 98.31 450 THR A C 1
ATOM 3426 O O . THR A 1 450 ? 21.263 -20.497 -10.815 1.00 98.31 450 THR A O 1
ATOM 3429 N N . VAL A 1 451 ? 20.914 -22.465 -11.829 1.00 98.69 451 VAL A N 1
ATOM 3430 C CA . VAL A 1 451 ? 19.454 -22.384 -11.709 1.00 98.69 451 VAL A CA 1
ATOM 3431 C C . VAL A 1 451 ? 19.051 -22.738 -10.281 1.00 98.69 451 VAL A C 1
ATOM 3433 O O . VAL A 1 451 ? 19.331 -23.852 -9.829 1.00 98.69 451 VAL A O 1
ATOM 3436 N N . LYS A 1 452 ? 18.367 -21.815 -9.604 1.00 98.75 452 LYS A N 1
ATOM 3437 C CA . LYS A 1 452 ? 17.852 -21.978 -8.238 1.00 98.75 452 LYS A CA 1
ATOM 3438 C C . LYS A 1 452 ? 16.367 -21.674 -8.180 1.00 98.75 452 LYS A C 1
ATOM 3440 O O . LYS A 1 452 ? 15.853 -20.916 -8.998 1.00 98.75 452 LYS A O 1
ATOM 3445 N N . ARG A 1 453 ? 15.691 -22.274 -7.204 1.00 98.81 453 ARG A N 1
ATOM 3446 C CA . ARG A 1 453 ? 14.330 -21.902 -6.810 1.00 98.81 453 ARG A CA 1
ATOM 3447 C C . ARG A 1 453 ? 14.344 -20.661 -5.918 1.00 98.81 453 ARG A C 1
ATOM 3449 O O . ARG A 1 453 ? 15.328 -20.436 -5.213 1.00 98.81 453 ARG A O 1
ATOM 3456 N N . GLY A 1 454 ? 13.239 -19.922 -5.862 1.00 98.75 454 GLY A N 1
ATOM 3457 C CA . GLY A 1 454 ? 13.087 -18.773 -4.961 1.00 98.75 454 GLY A CA 1
ATOM 3458 C C . GLY A 1 454 ? 13.376 -19.106 -3.492 1.00 98.75 454 GLY A C 1
ATOM 3459 O O . GLY A 1 454 ? 14.048 -18.338 -2.806 1.00 98.75 454 GLY A O 1
ATOM 3460 N N . ALA A 1 455 ? 12.982 -20.294 -3.025 1.00 98.69 455 ALA A N 1
ATOM 3461 C CA . ALA A 1 455 ? 13.263 -20.769 -1.667 1.00 98.69 455 ALA A CA 1
ATOM 3462 C C . ALA A 1 455 ? 14.742 -21.126 -1.401 1.00 98.69 455 ALA A C 1
ATOM 3464 O O . ALA A 1 455 ? 15.118 -21.391 -0.261 1.00 98.69 455 ALA A O 1
ATOM 3465 N N . GLU A 1 456 ? 15.584 -21.188 -2.435 1.00 98.81 456 GLU A N 1
ATOM 3466 C CA . GLU A 1 456 ? 17.026 -21.451 -2.316 1.00 98.81 456 GLU A CA 1
ATOM 3467 C C . GLU A 1 456 ? 17.861 -20.160 -2.306 1.00 98.81 456 GLU A C 1
ATOM 3469 O O . GLU A 1 456 ? 19.076 -20.222 -2.097 1.00 98.81 456 GLU A O 1
ATOM 3474 N N . ILE A 1 457 ? 17.227 -19.006 -2.532 1.00 98.75 457 ILE A N 1
ATOM 3475 C CA . ILE A 1 457 ? 17.838 -17.686 -2.365 1.00 98.75 457 ILE A CA 1
ATOM 3476 C C . ILE A 1 457 ? 17.745 -17.300 -0.888 1.00 98.75 457 ILE A C 1
ATOM 3478 O O . ILE A 1 457 ? 16.681 -17.410 -0.279 1.00 98.75 457 ILE A O 1
ATOM 3482 N N . ASP A 1 458 ? 18.869 -16.881 -0.310 1.00 98.50 458 ASP A N 1
ATOM 3483 C CA . ASP A 1 458 ? 18.940 -16.511 1.103 1.00 98.50 458 ASP A CA 1
ATOM 3484 C C . ASP A 1 458 ? 18.345 -15.122 1.344 1.00 98.50 458 ASP A C 1
ATOM 3486 O O . ASP A 1 458 ? 18.536 -14.197 0.555 1.00 98.50 458 ASP A O 1
ATOM 3490 N N . TYR A 1 459 ? 17.658 -14.980 2.467 1.00 98.19 459 TYR A N 1
ATOM 3491 C CA . TYR A 1 459 ? 17.292 -13.716 3.081 1.00 98.19 459 TYR A CA 1
ATOM 3492 C C . TYR A 1 459 ? 17.488 -13.855 4.590 1.00 98.19 459 TYR A C 1
ATOM 3494 O O . TYR A 1 459 ? 16.660 -14.448 5.286 1.00 98.19 459 TYR A O 1
ATOM 3502 N N . ASN A 1 460 ? 18.614 -13.351 5.099 1.00 96.06 460 ASN A N 1
ATOM 3503 C CA . ASN A 1 460 ? 18.955 -13.377 6.524 1.00 96.06 460 ASN A CA 1
ATOM 3504 C C . ASN A 1 460 ? 18.847 -14.784 7.157 1.00 96.06 460 ASN A C 1
ATOM 3506 O O . ASN A 1 460 ? 18.401 -14.937 8.296 1.00 96.06 460 ASN A O 1
ATOM 3510 N N . GLY A 1 461 ? 19.239 -15.831 6.420 1.00 96.31 461 GLY A N 1
ATOM 3511 C CA . GLY A 1 461 ? 19.144 -17.229 6.865 1.00 96.31 461 GLY A CA 1
ATOM 3512 C C . GLY A 1 461 ? 17.771 -17.891 6.684 1.00 96.31 461 GLY A C 1
ATOM 3513 O O . GLY A 1 461 ? 17.600 -19.045 7.082 1.00 96.31 461 GLY A O 1
ATOM 3514 N N . SER A 1 462 ? 16.803 -17.187 6.095 1.00 96.88 462 SER A N 1
ATOM 3515 C CA . SER A 1 462 ? 15.482 -17.691 5.699 1.00 96.88 462 SER A CA 1
ATOM 3516 C C . SER A 1 462 ? 15.360 -17.748 4.169 1.00 96.88 462 SER A C 1
ATOM 3518 O O . SER A 1 462 ? 16.108 -17.064 3.475 1.00 96.88 462 SER A O 1
ATOM 3520 N N . PRO A 1 463 ? 14.429 -18.537 3.603 1.00 98.25 463 PRO A N 1
ATOM 3521 C CA . PRO A 1 463 ? 14.172 -18.504 2.165 1.00 98.25 463 PRO A CA 1
ATOM 3522 C C . PRO A 1 463 ? 13.608 -17.139 1.740 1.00 98.25 463 PRO A C 1
ATOM 3524 O O . PRO A 1 463 ? 12.716 -16.590 2.406 1.00 98.25 463 PRO A O 1
ATOM 3527 N N . ALA A 1 464 ? 14.106 -16.603 0.622 1.00 98.50 464 ALA A N 1
ATOM 3528 C CA . ALA A 1 464 ? 13.548 -15.400 0.017 1.00 98.50 464 ALA A CA 1
ATOM 3529 C C . ALA A 1 464 ? 12.137 -15.685 -0.527 1.00 98.50 464 ALA A C 1
ATOM 3531 O O . ALA A 1 464 ? 11.168 -15.071 -0.082 1.00 98.50 464 ALA A O 1
ATOM 3532 N N . GLY A 1 465 ? 12.015 -16.680 -1.411 1.00 98.56 465 GLY A N 1
ATOM 3533 C CA . GLY A 1 465 ? 10.727 -17.127 -1.938 1.00 98.56 465 GLY A CA 1
ATOM 3534 C C . GLY A 1 465 ? 10.020 -18.071 -0.971 1.00 98.56 465 GLY A C 1
ATOM 3535 O O . GLY A 1 465 ? 10.604 -19.069 -0.542 1.00 98.56 465 GLY A O 1
ATOM 3536 N N . TYR A 1 466 ? 8.765 -17.778 -0.642 1.00 98.44 466 TYR A N 1
ATOM 3537 C CA . TYR A 1 466 ? 7.975 -18.559 0.317 1.00 98.44 466 TYR A CA 1
ATOM 3538 C C . TYR A 1 466 ? 6.508 -18.763 -0.078 1.00 98.44 466 TYR A C 1
ATOM 3540 O O . TYR A 1 466 ? 5.863 -19.639 0.494 1.00 98.44 466 TYR A O 1
ATOM 3548 N N . THR A 1 467 ? 5.975 -17.987 -1.024 1.00 98.69 467 THR A N 1
ATOM 3549 C CA . THR A 1 467 ? 4.567 -18.085 -1.436 1.00 98.69 467 THR A CA 1
ATOM 3550 C C . THR A 1 467 ? 4.348 -19.293 -2.343 1.00 98.69 467 THR A C 1
ATOM 3552 O O . THR A 1 467 ? 5.290 -19.804 -2.968 1.00 98.69 467 THR A O 1
ATOM 3555 N N . LEU A 1 468 ? 3.101 -19.762 -2.407 1.00 98.31 468 LEU A N 1
ATOM 3556 C CA . LEU A 1 468 ? 2.673 -20.812 -3.339 1.00 98.31 468 LEU A CA 1
ATOM 3557 C C . LEU A 1 468 ? 1.769 -20.273 -4.450 1.00 98.31 468 LEU A C 1
ATOM 3559 O O . LEU A 1 468 ? 1.584 -20.951 -5.458 1.00 98.31 468 LEU A O 1
ATOM 3563 N N . ASP A 1 469 ? 1.244 -19.067 -4.268 1.00 98.19 469 ASP A N 1
ATOM 3564 C CA . ASP A 1 469 ? 0.381 -18.369 -5.205 1.00 98.19 469 ASP A CA 1
ATOM 3565 C C . ASP A 1 469 ? 0.745 -16.869 -5.220 1.00 98.19 469 ASP A C 1
ATOM 3567 O O . ASP A 1 469 ? 1.075 -16.324 -4.159 1.00 98.19 469 ASP A O 1
ATOM 3571 N N . PRO A 1 470 ? 0.755 -16.183 -6.380 1.00 98.19 470 PRO A N 1
ATOM 3572 C CA . PRO A 1 470 ? 1.078 -14.759 -6.438 1.00 98.19 470 PRO A CA 1
ATOM 3573 C C . PRO A 1 470 ? 0.191 -13.881 -5.556 1.00 98.19 470 PRO A C 1
ATOM 3575 O O . PRO A 1 470 ? 0.712 -12.910 -4.999 1.00 98.19 470 PRO A O 1
ATOM 3578 N N . GLN A 1 471 ? -1.090 -14.213 -5.348 1.00 97.94 471 GLN A N 1
ATOM 3579 C CA . GLN A 1 471 ? -1.944 -13.428 -4.449 1.00 97.94 471 GLN A CA 1
ATOM 3580 C C . GLN A 1 471 ? -1.442 -13.438 -2.995 1.00 97.94 471 GLN A C 1
ATOM 3582 O O . GLN A 1 471 ? -1.887 -12.648 -2.177 1.00 97.94 471 GLN A O 1
ATOM 3587 N N . GLU A 1 472 ? -0.510 -14.319 -2.630 1.00 98.69 472 GLU A N 1
ATOM 3588 C CA . GLU A 1 472 ? 0.039 -14.388 -1.273 1.00 98.69 472 GLU A CA 1
ATOM 3589 C C . GLU A 1 472 ? 1.182 -13.380 -1.042 1.00 98.69 472 GLU A C 1
ATOM 3591 O O . GLU A 1 472 ? 1.651 -13.205 0.085 1.00 98.69 472 GLU A O 1
ATOM 3596 N N . ASN A 1 473 ? 1.635 -12.697 -2.095 1.00 98.62 473 ASN A N 1
ATOM 3597 C CA . ASN A 1 473 ? 2.746 -11.750 -2.067 1.00 98.62 473 ASN A CA 1
ATOM 3598 C C . ASN A 1 473 ? 2.236 -10.306 -1.986 1.00 98.62 473 ASN A C 1
ATOM 3600 O O . ASN A 1 473 ? 1.822 -9.744 -2.999 1.00 98.62 473 ASN A O 1
ATOM 3604 N N . ILE A 1 474 ? 2.306 -9.683 -0.805 1.00 98.88 474 ILE A N 1
ATOM 3605 C CA . ILE A 1 474 ? 2.092 -8.235 -0.668 1.00 98.88 474 ILE A CA 1
ATOM 3606 C C . ILE A 1 474 ? 3.433 -7.523 -0.879 1.00 98.88 474 ILE A C 1
ATOM 3608 O O . ILE A 1 474 ? 4.340 -7.611 -0.041 1.00 98.88 474 ILE A O 1
ATOM 3612 N N . ILE A 1 475 ? 3.568 -6.831 -2.012 1.00 98.75 475 ILE A N 1
ATOM 3613 C CA . ILE A 1 475 ? 4.813 -6.180 -2.438 1.00 98.75 475 ILE A CA 1
ATOM 3614 C C . ILE A 1 475 ? 4.839 -4.747 -1.938 1.00 98.75 475 ILE A C 1
ATOM 3616 O O . ILE A 1 475 ? 3.943 -3.976 -2.254 1.00 98.75 475 ILE A O 1
ATOM 3620 N N . TYR A 1 476 ? 5.895 -4.358 -1.226 1.00 98.81 476 TYR A N 1
ATOM 3621 C CA . TYR A 1 476 ? 6.030 -2.994 -0.729 1.00 98.81 476 TYR A CA 1
ATOM 3622 C C . TYR A 1 476 ? 7.486 -2.572 -0.547 1.00 98.81 476 TYR A C 1
ATOM 3624 O O . TYR A 1 476 ? 8.388 -3.395 -0.402 1.00 98.81 476 TYR A O 1
ATOM 3632 N N . VAL A 1 477 ? 7.697 -1.258 -0.531 1.00 98.69 477 VAL A N 1
ATOM 3633 C CA . VAL A 1 477 ? 8.988 -0.601 -0.248 1.00 98.69 477 VAL A CA 1
ATOM 3634 C C . VAL A 1 477 ? 8.847 0.532 0.777 1.00 98.69 477 VAL A C 1
ATOM 3636 O O . VAL A 1 477 ? 9.829 1.162 1.169 1.00 98.69 477 VAL A O 1
ATOM 3639 N N . SER A 1 478 ? 7.622 0.796 1.229 1.00 98.19 478 SER A N 1
ATOM 3640 C CA . SER A 1 478 ? 7.283 1.725 2.304 1.00 98.19 478 SER A CA 1
ATOM 3641 C C . SER A 1 478 ? 5.933 1.324 2.879 1.00 98.19 478 SER A C 1
ATOM 3643 O O . SER A 1 478 ? 5.056 0.903 2.128 1.00 98.19 478 SER A O 1
ATOM 3645 N N . ALA A 1 479 ? 5.781 1.506 4.181 1.00 98.62 479 ALA A N 1
ATOM 3646 C CA . ALA A 1 479 ? 4.525 1.436 4.917 1.00 98.62 479 ALA A CA 1
ATOM 3647 C C . ALA A 1 479 ? 4.510 2.593 5.930 1.00 98.62 479 ALA A C 1
ATOM 3649 O O . ALA A 1 479 ? 5.401 3.455 5.903 1.00 98.62 479 ALA A O 1
ATOM 3650 N N . HIS A 1 480 ? 3.494 2.635 6.783 1.00 98.56 480 HIS A N 1
ATOM 3651 C CA . HIS A 1 480 ? 3.371 3.611 7.855 1.00 98.56 480 HIS A CA 1
ATOM 3652 C C . HIS A 1 480 ? 4.498 3.488 8.895 1.00 98.56 480 HIS A C 1
ATOM 3654 O O . HIS A 1 480 ? 4.947 4.523 9.402 1.00 98.56 480 HIS A O 1
ATOM 3660 N N . ASP A 1 481 ? 4.960 2.264 9.177 1.00 96.06 481 ASP A N 1
ATOM 3661 C CA . ASP A 1 481 ? 6.044 1.935 10.100 1.00 96.06 481 ASP A CA 1
ATOM 3662 C C . ASP A 1 481 ? 7.436 2.053 9.454 1.00 96.06 481 ASP A C 1
ATOM 3664 O O . ASP A 1 481 ? 7.620 1.866 8.248 1.00 96.06 481 ASP A O 1
ATOM 3668 N N . ASN A 1 482 ? 8.450 2.314 10.287 1.00 98.06 482 ASN A N 1
ATOM 3669 C CA . ASN A 1 482 ? 9.817 2.646 9.862 1.00 98.06 482 ASN A CA 1
ATOM 3670 C C . ASN A 1 482 ? 9.886 3.970 9.075 1.00 98.06 482 ASN A C 1
ATOM 3672 O O . ASN A 1 482 ? 8.912 4.713 8.954 1.00 98.06 482 ASN A O 1
ATOM 3676 N N . GLU A 1 483 ? 11.073 4.317 8.574 1.00 98.62 483 GLU A N 1
ATOM 3677 C CA . GLU A 1 483 ? 11.256 5.522 7.765 1.00 98.62 483 GLU A CA 1
ATOM 3678 C C . GLU A 1 483 ? 10.497 5.417 6.425 1.00 98.62 483 GLU A C 1
ATOM 3680 O O . GLU A 1 483 ? 10.476 4.360 5.776 1.00 98.62 483 GLU A O 1
ATOM 3685 N N . THR A 1 484 ? 9.950 6.537 5.941 1.00 98.88 484 THR A N 1
ATOM 3686 C CA . THR A 1 484 ? 9.381 6.622 4.583 1.00 98.88 484 THR A CA 1
ATOM 3687 C C . THR A 1 484 ? 10.422 6.246 3.517 1.00 98.88 484 THR A C 1
ATOM 3689 O O . THR A 1 484 ? 11.631 6.298 3.767 1.00 98.88 484 THR A O 1
ATOM 3692 N N . LEU A 1 485 ? 9.986 5.878 2.304 1.00 98.81 485 LEU A N 1
ATOM 3693 C CA . LEU A 1 485 ? 10.923 5.602 1.202 1.00 98.81 485 LEU A CA 1
ATOM 3694 C C . LEU A 1 485 ? 11.831 6.801 0.884 1.00 98.81 485 LEU A C 1
ATOM 3696 O O . LEU A 1 485 ? 13.018 6.610 0.602 1.00 98.81 485 LEU A O 1
ATOM 3700 N N . PHE A 1 486 ? 11.290 8.019 0.970 1.00 98.81 486 PHE A N 1
ATOM 3701 C CA . PHE A 1 486 ? 12.060 9.239 0.762 1.00 98.81 486 PHE A CA 1
ATOM 3702 C C . PHE A 1 486 ? 13.136 9.389 1.840 1.00 98.81 486 PHE A C 1
ATOM 3704 O O . PHE A 1 486 ? 14.315 9.540 1.514 1.00 98.81 486 PHE A O 1
ATOM 3711 N N . ASP A 1 487 ? 12.749 9.285 3.116 1.00 98.75 487 ASP A N 1
ATOM 3712 C CA . ASP A 1 487 ? 13.645 9.499 4.257 1.00 98.75 487 ASP A CA 1
ATOM 3713 C C . ASP A 1 487 ? 14.777 8.475 4.307 1.00 98.75 487 ASP A C 1
ATOM 3715 O O . ASP A 1 487 ? 15.945 8.845 4.451 1.00 98.75 487 ASP A O 1
ATOM 3719 N N . ILE A 1 488 ? 14.458 7.184 4.146 1.00 98.25 488 ILE A N 1
ATOM 3720 C CA . ILE A 1 488 ? 15.480 6.131 4.196 1.00 98.25 488 ILE A CA 1
ATOM 3721 C C . ILE A 1 488 ? 16.499 6.284 3.063 1.00 98.25 488 ILE A C 1
ATOM 3723 O O . ILE A 1 488 ? 17.685 6.002 3.243 1.00 98.25 488 ILE A O 1
ATOM 3727 N N . SER A 1 489 ? 16.049 6.764 1.900 1.00 97.81 489 SER A N 1
ATOM 3728 C CA . SER A 1 489 ? 16.905 6.976 0.736 1.00 97.81 489 SER A CA 1
ATOM 3729 C C . SER A 1 489 ? 17.830 8.175 0.929 1.00 97.81 489 SER A C 1
ATOM 3731 O O . SER A 1 489 ? 18.958 8.146 0.429 1.00 97.81 489 SER A O 1
ATOM 3733 N N . GLN A 1 490 ? 17.428 9.190 1.710 1.00 97.75 490 GLN A N 1
ATOM 3734 C CA . GLN A 1 490 ? 18.295 10.338 1.997 1.00 97.75 490 GLN A CA 1
ATOM 3735 C C . GLN A 1 490 ? 19.590 9.926 2.691 1.00 97.75 490 GLN A C 1
ATOM 3737 O O . GLN A 1 490 ? 20.649 10.434 2.322 1.00 97.75 490 GLN A O 1
ATOM 3742 N N . TYR A 1 491 ? 19.530 8.958 3.614 1.00 97.75 491 TYR A N 1
ATOM 3743 C CA . TYR A 1 491 ? 20.730 8.412 4.254 1.00 97.75 491 TYR A CA 1
ATOM 3744 C C . TYR A 1 491 ? 21.679 7.731 3.266 1.00 97.75 491 TYR A C 1
ATOM 3746 O O . TYR A 1 491 ? 22.886 7.723 3.490 1.00 97.75 491 TYR A O 1
ATOM 3754 N N . LYS A 1 492 ? 21.142 7.109 2.212 1.00 98.00 492 LYS A N 1
ATOM 3755 C CA . LYS A 1 492 ? 21.857 6.096 1.423 1.00 98.00 492 LYS A CA 1
ATOM 3756 C C . LYS A 1 492 ? 22.412 6.630 0.109 1.00 98.00 492 LYS A C 1
ATOM 3758 O O . LYS A 1 492 ? 23.442 6.142 -0.351 1.00 98.00 492 LYS A O 1
ATOM 3763 N N . HIS A 1 493 ? 21.785 7.637 -0.489 1.00 97.81 493 HIS A N 1
ATOM 3764 C CA . HIS A 1 493 ? 22.322 8.266 -1.694 1.00 97.81 493 HIS A CA 1
ATOM 3765 C C . HIS A 1 493 ? 23.624 9.039 -1.412 1.00 97.81 493 HIS A C 1
ATOM 3767 O O . HIS A 1 493 ? 23.733 9.704 -0.378 1.00 97.81 493 HIS A O 1
ATOM 3773 N N . PRO A 1 494 ? 24.585 9.059 -2.357 1.00 95.88 494 PRO A N 1
ATOM 3774 C CA . PRO A 1 494 ? 25.667 10.040 -2.333 1.00 95.88 494 PRO A CA 1
ATOM 3775 C C . PRO A 1 494 ? 25.114 11.472 -2.234 1.00 95.88 494 PRO A C 1
ATOM 3777 O O . PRO A 1 494 ? 24.120 11.808 -2.877 1.00 95.88 494 PRO A O 1
ATOM 3780 N N . LEU A 1 495 ? 25.735 12.321 -1.411 1.00 93.44 495 LEU A N 1
ATOM 3781 C CA . LEU A 1 495 ? 25.213 13.662 -1.096 1.00 93.44 495 LEU A CA 1
ATOM 3782 C C . LEU A 1 495 ? 25.141 14.606 -2.308 1.00 93.44 495 LEU A C 1
ATOM 3784 O O . LEU A 1 495 ? 24.374 15.558 -2.283 1.00 93.44 495 LEU A O 1
ATOM 3788 N N . ASP A 1 496 ? 25.913 14.353 -3.363 1.00 93.62 496 ASP A N 1
ATOM 3789 C CA . ASP A 1 496 ? 25.937 15.156 -4.589 1.00 93.62 496 ASP A CA 1
ATOM 3790 C C . ASP A 1 496 ? 24.874 14.756 -5.629 1.00 93.62 496 ASP A C 1
ATOM 3792 O O . ASP A 1 496 ? 24.754 15.424 -6.657 1.00 93.62 496 ASP A O 1
ATOM 3796 N N . VAL A 1 497 ? 24.070 13.716 -5.363 1.00 96.81 497 VAL A N 1
ATOM 3797 C CA . VAL A 1 497 ? 22.907 13.361 -6.195 1.00 96.81 497 VAL A CA 1
ATOM 3798 C C . VAL A 1 497 ? 21.823 14.434 -6.066 1.00 96.81 497 VAL A C 1
ATOM 3800 O O . VAL A 1 497 ? 21.395 14.754 -4.953 1.00 96.81 497 VAL A O 1
ATOM 3803 N N . SER A 1 498 ? 21.357 14.946 -7.209 1.00 97.75 498 SER A N 1
ATOM 3804 C CA . SER A 1 498 ? 20.314 15.976 -7.291 1.00 97.75 498 SER A CA 1
ATOM 3805 C C . SER A 1 498 ? 18.957 15.493 -6.757 1.00 97.75 498 SER A C 1
ATOM 3807 O O . SER A 1 498 ? 18.683 14.293 -6.739 1.00 97.75 498 SER A O 1
ATOM 3809 N N . THR A 1 499 ? 18.078 16.411 -6.344 1.00 98.31 499 THR A N 1
ATOM 3810 C CA . THR A 1 499 ? 16.727 16.064 -5.861 1.00 98.31 499 THR A CA 1
ATOM 3811 C C . THR A 1 499 ? 15.882 15.401 -6.948 1.00 98.31 499 THR A C 1
ATOM 3813 O O . THR A 1 499 ? 15.235 14.394 -6.674 1.00 98.31 499 THR A O 1
ATOM 3816 N N . ALA A 1 500 ? 15.997 15.866 -8.194 1.00 98.25 500 ALA A N 1
ATOM 3817 C CA . ALA A 1 500 ? 15.369 15.239 -9.353 1.00 98.25 500 ALA A CA 1
ATOM 3818 C C . ALA A 1 500 ? 15.847 13.791 -9.552 1.00 98.25 500 ALA A C 1
ATOM 3820 O O . ALA A 1 500 ? 15.037 12.887 -9.739 1.00 98.25 500 ALA A O 1
ATOM 3821 N N . ASP A 1 501 ? 17.153 13.524 -9.447 1.00 98.44 501 ASP A N 1
ATOM 3822 C CA . ASP A 1 501 ? 17.679 12.157 -9.568 1.00 98.44 501 ASP A CA 1
ATOM 3823 C C . ASP A 1 501 ? 17.271 11.261 -8.389 1.00 98.44 501 ASP A C 1
ATOM 3825 O O . ASP A 1 501 ? 17.051 10.063 -8.582 1.00 98.44 501 ASP A O 1
ATOM 3829 N N . ARG A 1 502 ? 17.135 11.820 -7.178 1.00 98.56 502 ARG A N 1
ATOM 3830 C CA . ARG A 1 502 ? 16.582 11.112 -6.007 1.00 98.56 502 ARG A CA 1
ATOM 3831 C C . ARG A 1 502 ? 15.109 10.760 -6.225 1.00 98.56 502 ARG A C 1
ATOM 3833 O O . ARG A 1 502 ? 14.725 9.620 -5.979 1.00 98.56 502 ARG A O 1
ATOM 3840 N N . ALA A 1 503 ? 14.312 11.689 -6.754 1.00 98.69 503 ALA A N 1
ATOM 3841 C CA . ALA A 1 503 ? 12.919 11.438 -7.120 1.00 98.69 503 ALA A CA 1
ATOM 3842 C C . ALA A 1 503 ? 12.809 10.354 -8.204 1.00 98.69 503 ALA A C 1
ATOM 3844 O O . ALA A 1 503 ? 12.041 9.407 -8.054 1.00 98.69 503 ALA A O 1
ATOM 3845 N N . ARG A 1 504 ? 13.653 10.393 -9.245 1.00 98.50 504 ARG A N 1
ATOM 3846 C CA . ARG A 1 504 ? 13.680 9.340 -10.279 1.00 98.50 504 ARG A CA 1
ATOM 3847 C C . ARG A 1 504 ? 14.101 7.980 -9.723 1.00 98.50 504 ARG A C 1
ATOM 3849 O O . ARG A 1 504 ? 13.504 6.967 -10.073 1.00 98.50 504 ARG A O 1
ATOM 3856 N N . ALA A 1 505 ? 15.075 7.937 -8.813 1.00 98.69 505 ALA A N 1
ATOM 3857 C CA . ALA A 1 505 ? 15.434 6.708 -8.107 1.00 98.69 505 ALA A CA 1
ATOM 3858 C C . ALA A 1 505 ? 14.261 6.138 -7.287 1.00 98.69 505 ALA A C 1
ATOM 3860 O O . ALA A 1 505 ? 14.009 4.933 -7.324 1.00 98.69 505 ALA A O 1
ATOM 3861 N N . GLN A 1 506 ? 13.507 6.997 -6.599 1.00 98.75 506 GLN A N 1
ATOM 3862 C CA . GLN A 1 506 ? 12.285 6.608 -5.897 1.00 98.75 506 GLN A CA 1
ATOM 3863 C C . GLN A 1 506 ? 11.209 6.087 -6.861 1.00 98.75 506 GLN A C 1
ATOM 3865 O O . GLN A 1 506 ? 10.604 5.052 -6.579 1.00 98.75 506 GLN A O 1
ATOM 3870 N N . ASN A 1 507 ? 11.047 6.706 -8.033 1.00 98.81 507 ASN A N 1
ATOM 3871 C CA . ASN A 1 507 ? 10.132 6.229 -9.075 1.00 98.81 507 ASN A CA 1
ATOM 3872 C C . ASN A 1 507 ? 10.514 4.835 -9.597 1.00 98.81 507 ASN A C 1
ATOM 3874 O O . ASN A 1 507 ? 9.629 4.026 -9.871 1.00 98.81 507 ASN A O 1
ATOM 3878 N N . VAL A 1 508 ? 11.809 4.495 -9.667 1.00 98.88 508 VAL A N 1
ATOM 3879 C CA . VAL A 1 508 ? 12.240 3.111 -9.949 1.00 98.88 508 VAL A CA 1
ATOM 3880 C C . VAL A 1 508 ? 11.783 2.162 -8.836 1.00 98.88 508 VAL A C 1
ATOM 3882 O O . VAL A 1 508 ? 11.299 1.072 -9.132 1.00 98.88 508 VAL A O 1
ATOM 3885 N N . GLY A 1 509 ? 11.868 2.573 -7.567 1.00 98.69 509 GLY A N 1
ATOM 3886 C CA . GLY A 1 509 ? 11.336 1.807 -6.433 1.00 98.69 509 GLY A CA 1
ATOM 3887 C C . GLY A 1 509 ? 9.825 1.571 -6.531 1.00 98.69 509 GLY A C 1
ATOM 3888 O O . GLY A 1 509 ? 9.376 0.435 -6.388 1.00 98.69 509 GLY A O 1
ATOM 3889 N N . ILE A 1 510 ? 9.058 2.617 -6.859 1.00 98.81 510 ILE A N 1
ATOM 3890 C CA . ILE A 1 510 ? 7.610 2.533 -7.119 1.00 98.81 510 ILE A CA 1
ATOM 3891 C C . ILE A 1 510 ? 7.325 1.555 -8.263 1.00 98.81 510 ILE A C 1
ATOM 3893 O O . ILE A 1 510 ? 6.445 0.705 -8.140 1.00 98.81 510 ILE A O 1
ATOM 3897 N N . ALA A 1 511 ? 8.090 1.625 -9.353 1.00 98.88 511 ALA A N 1
ATOM 3898 C CA . ALA A 1 511 ? 7.912 0.754 -10.509 1.00 98.88 511 ALA A CA 1
ATOM 3899 C C . ALA A 1 511 ? 8.190 -0.722 -10.192 1.00 98.88 511 ALA A C 1
ATOM 3901 O O . ALA A 1 511 ? 7.427 -1.588 -10.619 1.00 98.88 511 ALA A O 1
ATOM 3902 N N . VAL A 1 512 ? 9.243 -1.017 -9.419 1.00 98.62 512 VAL A N 1
ATOM 3903 C CA . VAL A 1 512 ? 9.538 -2.386 -8.957 1.00 98.62 512 VAL A CA 1
ATOM 3904 C C . VAL A 1 512 ? 8.368 -2.942 -8.142 1.00 98.62 512 VAL A C 1
ATOM 3906 O O . VAL A 1 512 ? 8.025 -4.110 -8.296 1.00 98.62 512 VAL A O 1
ATOM 3909 N N . THR A 1 513 ? 7.718 -2.119 -7.316 1.00 98.75 513 THR A N 1
ATOM 3910 C CA . THR A 1 513 ? 6.520 -2.523 -6.567 1.00 98.75 513 THR A CA 1
ATOM 3911 C C . THR A 1 513 ? 5.300 -2.706 -7.469 1.00 98.75 513 THR A C 1
ATOM 3913 O O . THR A 1 513 ? 4.637 -3.737 -7.401 1.00 98.75 513 THR A O 1
ATOM 3916 N N . ALA A 1 514 ? 5.007 -1.736 -8.334 1.00 98.81 514 ALA A N 1
ATOM 3917 C CA . ALA A 1 514 ? 3.806 -1.724 -9.163 1.00 98.81 514 ALA A CA 1
ATOM 3918 C C . ALA A 1 514 ? 3.787 -2.822 -10.237 1.00 98.81 514 ALA A C 1
ATOM 3920 O O . ALA A 1 514 ? 2.723 -3.348 -10.559 1.00 98.81 514 ALA A O 1
ATOM 3921 N N . LEU A 1 515 ? 4.946 -3.178 -10.795 1.00 98.88 515 LEU A N 1
ATOM 3922 C CA . LEU A 1 515 ? 5.053 -4.128 -11.909 1.00 98.88 515 LEU A CA 1
ATOM 3923 C C . LEU A 1 515 ? 5.450 -5.549 -11.468 1.00 98.88 515 LEU A C 1
ATOM 3925 O O . LEU A 1 515 ? 5.650 -6.415 -12.319 1.00 98.88 515 LEU A O 1
ATOM 3929 N N . ALA A 1 516 ? 5.554 -5.803 -10.159 1.00 98.81 516 ALA A N 1
ATOM 3930 C CA . ALA A 1 516 ? 5.740 -7.145 -9.611 1.00 98.81 516 ALA A CA 1
ATOM 3931 C C . ALA A 1 516 ? 4.469 -8.002 -9.752 1.00 98.81 516 ALA A C 1
ATOM 3933 O O . ALA A 1 516 ? 3.350 -7.500 -9.626 1.00 98.81 516 ALA A O 1
ATOM 3934 N N . GLN A 1 517 ? 4.636 -9.313 -9.936 1.00 98.88 517 GLN A N 1
ATOM 3935 C CA . GLN A 1 517 ? 3.536 -10.272 -9.801 1.00 98.88 517 GLN A CA 1
ATOM 3936 C C . GLN A 1 517 ? 3.111 -10.391 -8.327 1.00 98.88 517 GLN A C 1
ATOM 3938 O O . GLN A 1 517 ? 3.957 -10.389 -7.428 1.00 98.88 517 GLN A O 1
ATOM 3943 N N . GLY A 1 518 ? 1.807 -10.530 -8.087 1.00 98.44 518 GLY A N 1
ATOM 3944 C CA . GLY A 1 518 ? 1.183 -10.476 -6.760 1.00 98.44 518 GLY A CA 1
ATOM 3945 C C . GLY A 1 518 ? 0.456 -9.157 -6.517 1.00 98.44 518 GLY A C 1
ATOM 3946 O O . GLY A 1 518 ? -0.040 -8.574 -7.476 1.00 98.44 518 GLY A O 1
ATOM 3947 N N . VAL A 1 519 ? 0.372 -8.686 -5.271 1.00 98.81 519 VAL A N 1
ATOM 3948 C CA . VAL A 1 519 ? -0.451 -7.528 -4.871 1.00 98.81 519 VAL A CA 1
ATOM 3949 C C . VAL A 1 519 ? 0.415 -6.338 -4.419 1.00 98.81 519 VAL A C 1
ATOM 3951 O O . VAL A 1 519 ? 0.958 -6.360 -3.309 1.00 98.81 519 VAL A O 1
ATOM 3954 N N . PRO A 1 520 ? 0.569 -5.284 -5.245 1.00 98.88 520 PRO A N 1
ATOM 3955 C CA . PRO A 1 520 ? 1.322 -4.087 -4.882 1.00 98.88 520 PRO A CA 1
ATOM 3956 C C . PRO A 1 520 ? 0.681 -3.313 -3.732 1.00 98.88 520 PRO A C 1
ATOM 3958 O O . PRO A 1 520 ? -0.541 -3.183 -3.652 1.00 98.88 520 PRO A O 1
ATOM 3961 N N . PHE A 1 521 ? 1.524 -2.737 -2.887 1.00 98.94 521 PHE A N 1
ATOM 3962 C CA . PHE A 1 521 ? 1.140 -1.950 -1.730 1.00 98.94 521 PHE A CA 1
ATOM 3963 C C . PHE A 1 521 ? 1.968 -0.668 -1.650 1.00 98.94 521 PHE A C 1
ATOM 3965 O O . PHE A 1 521 ? 3.202 -0.691 -1.709 1.00 98.94 521 PHE A O 1
ATOM 3972 N N . PHE A 1 522 ? 1.277 0.453 -1.475 1.00 98.94 522 PHE A N 1
ATOM 3973 C CA . PHE A 1 522 ? 1.845 1.792 -1.470 1.00 98.94 522 PHE A CA 1
ATOM 3974 C C . PHE A 1 522 ? 1.458 2.517 -0.182 1.00 98.94 522 PHE A C 1
ATOM 3976 O O . PHE A 1 522 ? 0.283 2.651 0.135 1.00 98.94 522 PHE A O 1
ATOM 3983 N N . HIS A 1 523 ? 2.445 3.019 0.553 1.00 98.94 523 HIS A N 1
ATOM 3984 C CA . HIS A 1 523 ? 2.201 3.931 1.668 1.00 98.94 523 HIS A CA 1
ATOM 3985 C C . HIS A 1 523 ? 1.709 5.287 1.152 1.00 98.94 523 HIS A C 1
ATOM 3987 O O . HIS A 1 523 ? 2.301 5.826 0.213 1.00 98.94 523 HIS A O 1
ATOM 3993 N N . ALA A 1 524 ? 0.690 5.871 1.784 1.00 98.88 524 ALA A N 1
ATOM 3994 C CA . ALA A 1 524 ? 0.180 7.173 1.382 1.00 98.88 524 ALA A CA 1
ATOM 3995 C C . ALA A 1 524 ? 1.272 8.244 1.388 1.00 98.88 524 ALA A C 1
ATOM 3997 O O . ALA A 1 524 ? 2.000 8.419 2.372 1.00 98.88 524 ALA A O 1
ATOM 3998 N N . GLY A 1 525 ? 1.365 8.953 0.266 1.00 98.56 525 GLY A N 1
ATOM 3999 C CA . GLY A 1 525 ? 2.378 9.953 -0.032 1.00 98.56 525 GLY A CA 1
ATOM 4000 C C . GLY A 1 525 ? 3.710 9.393 -0.543 1.00 98.56 525 GLY A C 1
ATOM 4001 O O . GLY A 1 525 ? 4.629 10.173 -0.781 1.00 98.56 525 GLY A O 1
ATOM 4002 N N . VAL A 1 526 ? 3.868 8.078 -0.758 1.00 98.81 526 VAL A N 1
ATOM 4003 C CA . VAL A 1 526 ? 5.079 7.548 -1.427 1.00 98.81 526 VAL A CA 1
ATOM 4004 C C . VAL A 1 526 ? 5.287 8.194 -2.799 1.00 98.81 526 VAL A C 1
ATOM 4006 O O . VAL A 1 526 ? 6.416 8.447 -3.208 1.00 98.81 526 VAL A O 1
ATOM 4009 N N . ASP A 1 527 ? 4.198 8.518 -3.479 1.00 98.50 527 ASP A N 1
ATOM 4010 C CA . ASP A 1 527 ? 4.161 9.196 -4.762 1.00 98.50 527 ASP A CA 1
ATOM 4011 C C . ASP A 1 527 ? 4.308 10.718 -4.640 1.00 98.50 527 ASP A C 1
ATOM 4013 O O . ASP A 1 527 ? 4.797 11.347 -5.567 1.00 98.50 527 ASP A O 1
ATOM 4017 N N . THR A 1 528 ? 4.047 11.311 -3.475 1.00 98.75 528 THR A N 1
ATOM 4018 C CA . THR A 1 528 ? 4.343 12.728 -3.194 1.00 98.75 528 THR A CA 1
ATOM 4019 C C . THR A 1 528 ? 5.716 12.931 -2.540 1.00 98.75 528 THR A C 1
ATOM 4021 O O . THR A 1 528 ? 5.955 13.953 -1.896 1.00 98.75 528 THR A O 1
ATOM 4024 N N . LEU A 1 529 ? 6.617 11.945 -2.644 1.00 98.88 529 LEU A N 1
ATOM 4025 C CA . LEU A 1 529 ? 7.926 11.939 -1.980 1.00 98.88 529 LEU A CA 1
ATOM 4026 C C . LEU A 1 529 ? 7.847 12.134 -0.454 1.00 98.88 529 LEU A C 1
ATOM 4028 O O . LEU A 1 529 ? 8.788 12.657 0.135 1.00 98.88 529 LEU A O 1
ATOM 4032 N N . ARG A 1 530 ? 6.741 11.744 0.191 1.00 98.88 530 ARG A N 1
ATOM 4033 C CA . ARG A 1 530 ? 6.438 12.032 1.603 1.00 98.88 530 ARG A CA 1
ATOM 4034 C C . ARG A 1 530 ? 7.616 11.741 2.520 1.00 98.88 530 ARG A C 1
ATOM 4036 O O . ARG A 1 530 ? 8.149 10.634 2.528 1.00 98.88 530 ARG A O 1
ATOM 4043 N N . SER A 1 531 ? 7.931 12.727 3.347 1.00 98.94 531 SER A N 1
ATOM 4044 C CA . SER A 1 531 ? 8.872 12.656 4.450 1.00 98.94 531 SER A CA 1
ATOM 4045 C C . SER A 1 531 ? 8.127 12.747 5.780 1.00 98.94 531 SER A C 1
ATOM 4047 O O . SER A 1 531 ? 7.087 13.391 5.900 1.00 98.94 531 SER A O 1
ATOM 4049 N N . LYS A 1 532 ? 8.684 12.104 6.800 1.00 98.88 532 LYS A N 1
ATOM 4050 C CA . LYS A 1 532 ? 8.329 12.304 8.208 1.00 98.88 532 LYS A CA 1
ATOM 4051 C C . LYS A 1 532 ? 9.493 12.946 8.965 1.00 98.88 532 LYS A C 1
ATOM 4053 O O . LYS A 1 532 ? 9.698 12.689 10.146 1.00 98.88 532 LYS A O 1
ATOM 4058 N N . SER A 1 533 ? 10.316 13.734 8.269 1.00 98.62 533 SER A N 1
ATOM 4059 C CA . SER A 1 533 ? 11.568 14.307 8.777 1.00 98.62 533 SER A CA 1
ATOM 4060 C C . SER A 1 533 ? 12.490 13.253 9.409 1.00 98.62 533 SER A C 1
ATOM 4062 O O . SER A 1 533 ? 13.067 13.463 10.475 1.00 98.62 533 SER A O 1
ATOM 4064 N N . MET A 1 534 ? 12.615 12.097 8.745 1.00 98.38 534 MET A N 1
ATOM 4065 C CA . MET A 1 534 ? 13.379 10.926 9.203 1.00 98.38 534 MET A CA 1
ATOM 4066 C C . MET A 1 534 ? 12.831 10.208 10.447 1.00 98.38 534 MET A C 1
ATOM 4068 O O . MET A 1 534 ? 13.555 9.402 11.035 1.00 98.38 534 MET A O 1
ATOM 4072 N N . ASP A 1 535 ? 11.582 10.453 10.855 1.00 98.69 535 ASP A N 1
ATOM 4073 C CA . ASP A 1 535 ? 10.961 9.666 11.922 1.00 98.69 535 ASP A CA 1
ATOM 4074 C C . ASP A 1 535 ? 10.772 8.204 11.491 1.00 98.69 535 ASP A C 1
ATOM 4076 O O . ASP A 1 535 ? 10.196 7.924 10.437 1.00 98.69 535 ASP A O 1
ATOM 4080 N N . ARG A 1 536 ? 11.259 7.270 12.314 1.00 97.69 536 ARG A N 1
ATOM 4081 C CA . ARG A 1 536 ? 11.120 5.827 12.076 1.00 97.69 536 ARG A CA 1
ATOM 4082 C C . ARG A 1 536 ? 9.863 5.219 12.703 1.00 97.69 536 ARG A C 1
ATOM 4084 O O . ARG A 1 536 ? 9.576 4.053 12.473 1.00 97.69 536 ARG A O 1
ATOM 4091 N N . ASP A 1 537 ? 9.190 5.923 13.604 1.00 98.19 537 ASP A N 1
ATOM 4092 C CA . ASP A 1 537 ? 8.061 5.376 14.363 1.00 98.19 537 ASP A CA 1
ATOM 4093 C C . ASP A 1 537 ? 7.135 6.519 14.782 1.00 98.19 537 ASP A C 1
ATOM 4095 O O . ASP A 1 537 ? 7.096 6.954 15.937 1.00 98.19 537 ASP A O 1
ATOM 4099 N N . SER A 1 538 ? 6.415 7.042 13.787 1.00 98.56 538 SER A N 1
ATOM 4100 C CA . SER A 1 538 ? 5.665 8.291 13.899 1.00 98.56 538 SER A CA 1
ATOM 4101 C C . SER A 1 538 ? 4.260 8.133 14.495 1.00 98.56 538 SER A C 1
ATOM 4103 O O . SER A 1 538 ? 3.437 9.046 14.361 1.00 98.56 538 SER A O 1
ATOM 4105 N N . PHE A 1 539 ? 3.987 7.009 15.173 1.00 98.50 539 PHE A N 1
ATOM 4106 C CA . PHE A 1 539 ? 2.656 6.632 15.665 1.00 98.50 539 PHE A CA 1
ATOM 4107 C C . PHE A 1 539 ? 1.990 7.683 16.552 1.00 98.50 539 PHE A C 1
ATOM 4109 O O . PHE A 1 539 ? 0.776 7.840 16.500 1.00 98.50 539 PHE A O 1
ATOM 4116 N N . ASN A 1 540 ? 2.791 8.421 17.324 1.00 98.31 540 ASN A N 1
ATOM 4117 C CA . ASN A 1 540 ? 2.351 9.465 18.250 1.00 98.31 540 ASN A CA 1
ATOM 4118 C C . ASN A 1 540 ? 3.118 10.780 18.019 1.00 98.31 540 ASN A C 1
ATOM 4120 O O . ASN A 1 540 ? 3.514 11.467 18.959 1.00 98.31 540 ASN A O 1
ATOM 4124 N N . SER A 1 541 ? 3.421 11.080 16.751 1.00 98.62 541 SER A N 1
ATOM 4125 C CA . SER A 1 541 ? 4.229 12.246 16.346 1.00 98.62 541 SER A CA 1
ATOM 4126 C C . SER A 1 541 ? 3.396 13.398 15.776 1.00 98.62 541 SER A C 1
ATOM 4128 O O . SER A 1 541 ? 3.930 14.290 15.115 1.00 98.62 541 SER A O 1
ATOM 4130 N N . GLY A 1 542 ? 2.087 13.391 16.041 1.00 98.06 542 GLY A N 1
ATOM 4131 C CA . GLY A 1 542 ? 1.172 14.465 15.672 1.00 98.06 542 GLY A CA 1
ATOM 4132 C C . GLY A 1 542 ? 1.022 14.688 14.164 1.00 98.06 542 GLY A C 1
ATOM 4133 O O . GLY A 1 542 ? 1.644 14.025 13.327 1.00 98.06 542 GLY A O 1
ATOM 4134 N N . ASP A 1 543 ? 0.220 15.697 13.823 1.00 98.50 543 ASP A N 1
ATOM 4135 C CA . ASP A 1 543 ? 0.019 16.130 12.434 1.00 98.50 543 ASP A CA 1
ATOM 4136 C C . ASP A 1 543 ? 1.299 16.689 11.805 1.00 98.50 543 ASP A C 1
ATOM 4138 O O . ASP A 1 543 ? 1.496 16.568 10.601 1.00 98.50 543 ASP A O 1
ATOM 4142 N N . TRP A 1 544 ? 2.173 17.291 12.619 1.00 98.62 544 TRP A N 1
ATOM 4143 C CA . TRP A 1 544 ? 3.373 17.985 12.150 1.00 98.62 544 TRP A CA 1
ATOM 4144 C C . TRP A 1 544 ? 4.332 17.053 11.404 1.00 98.62 544 TRP A C 1
ATOM 4146 O O . TRP A 1 544 ? 4.713 17.333 10.271 1.00 98.62 544 TRP A O 1
ATOM 4156 N N . PHE A 1 545 ? 4.692 15.912 11.998 1.00 98.75 545 PHE A N 1
ATOM 4157 C CA . PHE A 1 545 ? 5.599 14.961 11.349 1.00 98.75 545 PHE A CA 1
ATOM 4158 C C . PHE A 1 545 ? 4.885 14.042 10.352 1.00 98.75 545 PHE A C 1
ATOM 4160 O O . PHE A 1 545 ? 5.536 13.505 9.464 1.00 98.75 545 PHE A O 1
ATOM 4167 N N . ASN A 1 546 ? 3.562 13.871 10.450 1.00 98.81 546 ASN A N 1
ATOM 4168 C CA . ASN A 1 546 ? 2.801 12.981 9.566 1.00 98.81 546 ASN A CA 1
ATOM 4169 C C . ASN A 1 546 ? 2.109 13.689 8.390 1.00 98.81 546 ASN A C 1
ATOM 4171 O O . ASN A 1 546 ? 1.452 13.008 7.601 1.00 98.81 546 ASN A O 1
ATOM 4175 N N . ARG A 1 547 ? 2.261 15.010 8.240 1.00 98.56 547 ARG A N 1
ATOM 4176 C CA . ARG A 1 547 ? 1.623 15.804 7.180 1.00 98.56 547 ARG A CA 1
ATOM 4177 C C . ARG A 1 547 ? 1.845 15.202 5.788 1.00 98.56 547 ARG A C 1
ATOM 4179 O O . ARG A 1 547 ? 2.958 14.834 5.418 1.00 98.56 547 ARG A O 1
ATOM 4186 N N . ILE A 1 548 ? 0.763 15.165 5.014 1.00 98.62 548 ILE A N 1
ATOM 4187 C CA . ILE A 1 548 ? 0.780 14.980 3.564 1.00 98.62 548 ILE A CA 1
ATOM 4188 C C . ILE A 1 548 ? 0.276 16.283 2.946 1.00 98.62 548 ILE A C 1
ATOM 4190 O O . ILE A 1 548 ? -0.734 16.827 3.394 1.00 98.62 548 ILE A O 1
ATOM 4194 N N . ASP A 1 549 ? 1.002 16.803 1.961 1.00 98.50 549 ASP A N 1
ATOM 4195 C CA . ASP A 1 549 ? 0.641 18.026 1.248 1.00 98.50 549 ASP A CA 1
ATOM 4196 C C . ASP A 1 549 ? 0.090 17.703 -0.147 1.00 98.50 549 ASP A C 1
ATOM 4198 O O . ASP A 1 549 ? 0.841 17.499 -1.102 1.00 98.50 549 ASP A O 1
ATOM 4202 N N . TRP A 1 550 ? -1.237 17.694 -0.274 1.00 98.50 550 TRP A N 1
ATOM 4203 C CA . TRP A 1 550 ? -1.924 17.438 -1.547 1.00 98.50 550 TRP A CA 1
ATOM 4204 C C . TRP A 1 550 ? -1.805 18.588 -2.554 1.00 98.50 550 TRP A C 1
ATOM 4206 O O . TRP A 1 550 ? -2.166 18.426 -3.716 1.00 98.50 550 TRP A O 1
ATOM 4216 N N . THR A 1 551 ? -1.259 19.738 -2.141 1.00 98.12 551 THR A N 1
ATOM 4217 C CA . THR A 1 551 ? -0.953 20.850 -3.053 1.00 98.12 551 THR A CA 1
ATOM 4218 C C . THR A 1 551 ? 0.380 20.660 -3.787 1.00 98.12 551 THR A C 1
ATOM 4220 O O . THR A 1 551 ? 0.710 21.437 -4.693 1.00 98.12 551 THR A O 1
ATOM 4223 N N . TYR A 1 552 ? 1.143 19.627 -3.405 1.00 98.38 552 TYR A N 1
ATOM 4224 C CA . TYR A 1 552 ? 2.441 19.245 -3.965 1.00 98.38 552 TYR A CA 1
ATOM 4225 C C . TYR A 1 552 ? 3.502 20.354 -3.884 1.00 98.38 552 TYR A C 1
ATOM 4227 O O . TYR A 1 552 ? 4.365 20.454 -4.760 1.00 98.38 552 TYR A O 1
ATOM 4235 N N . GLN A 1 553 ? 3.430 21.229 -2.875 1.00 98.19 553 GLN A N 1
ATOM 4236 C CA . GLN A 1 553 ? 4.381 22.333 -2.726 1.00 98.19 553 GLN A CA 1
ATOM 4237 C C . GLN A 1 553 ? 5.619 21.932 -1.923 1.00 98.19 553 GLN A C 1
ATOM 4239 O O . GLN A 1 553 ? 6.711 22.432 -2.199 1.00 98.19 553 GLN A O 1
ATOM 4244 N N . ASP A 1 554 ? 5.467 21.018 -0.970 1.00 98.00 554 ASP A N 1
ATOM 4245 C CA . ASP A 1 554 ? 6.566 20.388 -0.246 1.00 98.00 554 ASP A CA 1
ATOM 4246 C C . ASP A 1 554 ? 6.214 18.942 0.142 1.00 98.00 554 ASP A C 1
ATOM 4248 O O . ASP A 1 554 ? 5.091 18.485 -0.053 1.00 98.00 554 ASP A O 1
ATOM 4252 N N . ASN A 1 555 ? 7.188 18.191 0.654 1.00 98.62 555 ASN A N 1
ATOM 4253 C CA . ASN A 1 555 ? 7.003 16.794 1.054 1.00 98.62 555 ASN A CA 1
ATOM 4254 C C . ASN A 1 555 ? 7.132 16.571 2.570 1.00 98.62 555 ASN A C 1
ATOM 4256 O O . ASN A 1 555 ? 7.278 15.424 2.988 1.00 98.62 555 ASN A O 1
ATOM 4260 N N . ASN A 1 556 ? 7.131 17.637 3.379 1.00 98.75 556 ASN A N 1
ATOM 4261 C CA . ASN A 1 556 ? 7.366 17.612 4.827 1.00 98.75 556 ASN A CA 1
ATOM 4262 C C . ASN A 1 556 ? 8.805 17.245 5.280 1.00 98.75 556 ASN A C 1
ATOM 4264 O O . ASN A 1 556 ? 9.025 16.860 6.429 1.00 98.75 556 ASN A O 1
ATOM 4268 N N . TRP A 1 557 ? 9.812 17.359 4.403 1.00 98.62 557 TRP A N 1
ATOM 4269 C CA . TRP A 1 557 ? 11.224 17.152 4.762 1.00 98.62 557 TRP A CA 1
ATOM 4270 C C . TRP A 1 557 ? 11.815 18.335 5.536 1.00 98.62 557 TRP A C 1
ATOM 4272 O O . TRP A 1 557 ? 11.589 19.495 5.193 1.00 98.62 557 TRP A O 1
ATOM 4282 N N . GLY A 1 558 ? 12.661 18.049 6.532 1.00 98.12 558 GLY A N 1
ATOM 4283 C CA . GLY A 1 558 ? 13.411 19.092 7.235 1.00 98.12 558 GLY A CA 1
ATOM 4284 C C . GLY A 1 558 ? 12.533 19.955 8.141 1.00 98.12 558 GLY A C 1
ATOM 4285 O O . GLY A 1 558 ? 12.781 21.150 8.280 1.00 98.12 558 GLY A O 1
ATOM 4286 N N . VAL A 1 559 ? 11.512 19.370 8.769 1.00 98.44 559 VAL A N 1
ATOM 4287 C CA . VAL A 1 559 ? 10.594 20.074 9.682 1.00 98.44 559 VAL A CA 1
ATOM 4288 C C . VAL A 1 559 ? 11.000 19.926 11.157 1.00 98.44 559 VAL A C 1
ATOM 4290 O O . VAL A 1 559 ? 10.175 20.028 12.061 1.00 98.44 559 VAL A O 1
ATOM 4293 N N . GLY A 1 560 ? 12.289 19.709 11.424 1.00 98.62 560 GLY A N 1
ATOM 4294 C CA . GLY A 1 560 ? 12.853 19.461 12.753 1.00 98.62 560 GLY A CA 1
ATOM 4295 C C . GLY A 1 560 ? 13.346 18.027 12.916 1.00 98.62 560 GLY A C 1
ATOM 4296 O O . GLY A 1 560 ? 12.989 17.135 12.144 1.00 98.62 560 GLY A O 1
ATOM 4297 N N . LEU A 1 561 ? 14.167 17.796 13.942 1.00 98.81 561 LEU A N 1
ATOM 4298 C CA . LEU A 1 561 ? 14.526 16.438 14.350 1.00 98.81 561 LEU A CA 1
ATOM 4299 C C . LEU A 1 561 ? 13.265 15.695 14.826 1.00 98.81 561 LEU A C 1
ATOM 4301 O O . LEU A 1 561 ? 12.447 16.313 15.508 1.00 98.81 561 LEU A O 1
ATOM 4305 N N . PRO A 1 562 ? 13.107 14.400 14.503 1.00 98.56 562 PRO A N 1
ATOM 4306 C CA . PRO A 1 562 ? 11.914 13.623 14.843 1.00 98.56 562 PRO A CA 1
ATOM 4307 C C . PRO A 1 562 ? 11.847 13.285 16.339 1.00 98.56 562 PRO A C 1
ATOM 4309 O O . PRO A 1 562 ? 12.826 13.467 17.071 1.00 98.56 562 PRO A O 1
ATOM 4312 N N . VAL A 1 563 ? 10.707 12.767 16.808 1.00 97.94 563 VAL A N 1
ATOM 4313 C CA . VAL A 1 563 ? 10.378 12.690 18.244 1.00 97.94 563 VAL A CA 1
ATOM 4314 C C . VAL A 1 563 ? 11.393 11.884 19.056 1.00 97.94 563 VAL A C 1
ATOM 4316 O O . VAL A 1 563 ? 11.805 10.780 18.678 1.00 97.94 563 VAL A O 1
ATOM 4319 N N . ALA A 1 564 ? 11.819 12.448 20.192 1.00 97.69 564 ALA A N 1
ATOM 4320 C CA . ALA A 1 564 ? 12.957 11.964 20.970 1.00 97.69 564 ALA A CA 1
ATOM 4321 C C . ALA A 1 564 ? 12.790 10.519 21.453 1.00 97.69 564 ALA A C 1
ATOM 4323 O O . ALA A 1 564 ? 13.748 9.742 21.403 1.00 97.69 564 ALA A O 1
ATOM 4324 N N . SER A 1 565 ? 11.582 10.148 21.893 1.00 93.88 565 SER A N 1
ATOM 4325 C CA . SER A 1 565 ? 11.273 8.829 22.462 1.00 93.88 565 SER A CA 1
ATOM 4326 C C . SER A 1 565 ? 11.660 7.652 21.557 1.00 93.88 565 SER A C 1
ATOM 4328 O O . SER A 1 565 ? 12.018 6.583 22.062 1.00 93.88 565 SER A O 1
ATOM 4330 N N . LYS A 1 566 ? 11.649 7.851 20.233 1.00 95.62 566 LYS A N 1
ATOM 4331 C CA . LYS A 1 566 ? 12.008 6.829 19.240 1.00 95.62 566 LYS A CA 1
ATOM 4332 C C . LYS A 1 566 ? 13.311 7.124 18.506 1.00 95.62 566 LYS A C 1
ATOM 4334 O O . LYS A 1 566 ? 13.961 6.166 18.077 1.00 95.62 566 LYS A O 1
ATOM 4339 N N . ASN A 1 567 ? 13.724 8.390 18.415 1.00 98.06 567 ASN A N 1
ATOM 4340 C CA . ASN A 1 567 ? 14.754 8.818 17.467 1.00 98.06 567 ASN A CA 1
ATOM 4341 C C . ASN A 1 567 ? 15.975 9.518 18.084 1.00 98.06 567 ASN A C 1
ATOM 4343 O O . ASN A 1 567 ? 16.977 9.679 17.393 1.00 98.06 567 ASN A O 1
ATOM 4347 N N . ALA A 1 568 ? 15.966 9.890 19.372 1.00 97.88 568 ALA A N 1
ATOM 4348 C CA . ALA A 1 568 ? 17.039 10.714 19.954 1.00 97.88 568 ALA A CA 1
ATOM 4349 C C . ALA A 1 568 ? 18.450 10.107 19.831 1.00 97.88 568 ALA A C 1
ATOM 4351 O O . ALA A 1 568 ? 19.441 10.828 19.724 1.00 97.88 568 ALA A O 1
ATOM 4352 N N . ALA A 1 569 ? 18.554 8.775 19.830 1.00 97.00 569 ALA A N 1
ATOM 4353 C CA . ALA A 1 569 ? 19.827 8.079 19.638 1.00 97.00 569 ALA A CA 1
ATOM 4354 C C . ALA A 1 569 ? 20.421 8.277 18.229 1.00 97.00 569 ALA A C 1
ATOM 4356 O O . ALA A 1 569 ? 21.632 8.154 18.056 1.00 97.00 569 ALA A O 1
ATOM 4357 N N . GLU A 1 570 ? 19.580 8.601 17.248 1.00 97.19 570 GLU A N 1
ATOM 4358 C CA . GLU A 1 570 ? 19.912 8.704 15.827 1.00 97.19 570 GLU A CA 1
ATOM 4359 C C . GLU A 1 570 ? 20.051 10.151 15.346 1.00 97.19 570 GLU A C 1
ATOM 4361 O O . GLU A 1 570 ? 20.612 10.394 14.278 1.00 97.19 570 GLU A O 1
ATOM 4366 N N . TRP A 1 571 ? 19.641 11.131 16.160 1.00 98.25 571 TRP A N 1
ATOM 4367 C CA . TRP A 1 571 ? 19.783 12.554 15.845 1.00 98.25 571 TRP A CA 1
ATOM 4368 C C . TRP A 1 571 ? 21.188 12.965 15.382 1.00 98.25 571 TRP A C 1
ATOM 4370 O O . TRP A 1 571 ? 21.270 13.703 14.403 1.00 98.25 571 TRP A O 1
ATOM 4380 N N . PRO A 1 572 ? 22.308 12.477 15.965 1.00 97.50 572 PRO A N 1
ATOM 4381 C CA . PRO A 1 572 ? 23.638 12.828 15.462 1.00 97.50 572 PRO A CA 1
ATOM 4382 C C . PRO A 1 572 ? 23.887 12.416 14.005 1.00 97.50 572 PRO A C 1
ATOM 4384 O O . PRO A 1 572 ? 24.723 13.025 13.340 1.00 97.50 572 PRO A O 1
ATOM 4387 N N . VAL A 1 573 ? 23.191 11.381 13.523 1.00 96.62 573 VAL A N 1
ATOM 4388 C CA . VAL A 1 573 ? 23.251 10.917 12.132 1.00 96.62 573 VAL A CA 1
ATOM 4389 C C . VAL A 1 573 ? 22.245 11.667 11.260 1.00 96.62 573 VAL A C 1
ATOM 4391 O O . VAL A 1 573 ? 22.586 11.994 10.133 1.00 96.62 573 VAL A O 1
ATOM 4394 N N . MET A 1 574 ? 21.055 11.992 11.775 1.00 98.12 574 MET A N 1
ATOM 4395 C CA . MET A 1 574 ? 20.001 12.738 11.063 1.00 98.12 574 MET A CA 1
ATOM 4396 C C . MET A 1 574 ? 20.364 14.202 10.811 1.00 98.12 574 MET A C 1
ATOM 4398 O O . MET A 1 574 ? 20.158 14.728 9.719 1.00 98.12 574 MET A O 1
ATOM 4402 N N . GLN A 1 575 ? 20.905 14.868 11.834 1.00 97.81 575 GLN A N 1
ATOM 4403 C CA . GLN A 1 575 ? 21.042 16.321 11.873 1.00 97.81 575 GLN A CA 1
ATOM 4404 C C . GLN A 1 575 ? 21.793 16.899 10.657 1.00 97.81 575 GLN A C 1
ATOM 4406 O O . GLN A 1 575 ? 21.308 17.876 10.089 1.00 97.81 575 GLN A O 1
ATOM 4411 N N . PRO A 1 576 ? 22.916 16.313 10.185 1.00 96.69 576 PRO A N 1
ATOM 4412 C CA . PRO A 1 576 ? 23.595 16.812 8.990 1.00 96.69 576 PRO A CA 1
ATOM 4413 C C . PRO A 1 576 ? 22.736 16.779 7.721 1.00 96.69 576 PRO A C 1
ATOM 4415 O O . PRO A 1 576 ? 22.873 17.680 6.900 1.00 96.69 576 PRO A O 1
ATOM 4418 N N . PHE A 1 577 ? 21.863 15.778 7.561 1.00 97.56 577 PHE A N 1
ATOM 4419 C CA . PHE A 1 577 ? 20.971 15.683 6.403 1.00 97.56 577 PHE A CA 1
ATOM 4420 C C . PHE A 1 577 ? 19.833 16.702 6.505 1.00 97.56 577 PHE A C 1
ATOM 4422 O O . PHE A 1 577 ? 19.586 17.434 5.554 1.00 97.56 577 PHE A O 1
ATOM 4429 N N . LEU A 1 578 ? 19.183 16.811 7.669 1.00 98.25 578 LEU A N 1
ATOM 4430 C CA . LEU A 1 578 ? 18.080 17.762 7.879 1.00 98.25 578 LEU A CA 1
ATOM 4431 C C . LEU A 1 578 ? 18.536 19.230 7.817 1.00 98.25 578 LEU A C 1
ATOM 4433 O O . LEU A 1 578 ? 17.763 20.113 7.442 1.00 98.25 578 LEU A O 1
ATOM 4437 N N . ALA A 1 579 ? 19.795 19.509 8.161 1.00 97.44 579 ALA A N 1
ATOM 4438 C CA . ALA A 1 579 ? 20.391 20.837 8.025 1.00 97.44 579 ALA A CA 1
ATOM 4439 C C . ALA A 1 579 ? 20.707 21.209 6.562 1.00 97.44 579 ALA A C 1
ATOM 4441 O O . ALA A 1 579 ? 20.926 22.387 6.261 1.00 97.44 579 ALA A O 1
ATOM 4442 N N . ASP A 1 580 ? 20.753 20.230 5.652 1.00 96.94 580 ASP A N 1
ATOM 4443 C CA . ASP A 1 580 ? 21.054 20.444 4.241 1.00 96.94 580 ASP A CA 1
ATOM 4444 C C . ASP A 1 580 ? 19.776 20.691 3.429 1.00 96.94 580 ASP A C 1
ATOM 4446 O O . ASP A 1 580 ? 19.118 19.781 2.924 1.00 96.94 580 ASP A O 1
ATOM 4450 N N . ALA A 1 581 ? 19.450 21.972 3.254 1.00 94.12 581 ALA A N 1
ATOM 4451 C CA . ALA A 1 581 ? 18.303 22.400 2.459 1.00 94.12 581 ALA A CA 1
ATOM 4452 C C . ALA A 1 581 ? 18.385 21.991 0.973 1.00 94.12 581 ALA A C 1
ATOM 4454 O O . ALA A 1 581 ? 17.379 22.090 0.276 1.00 94.12 581 ALA A O 1
ATOM 4455 N N . SER A 1 582 ? 19.545 21.549 0.466 1.00 95.94 582 SER A N 1
ATOM 4456 C CA . SER A 1 582 ? 19.661 21.059 -0.915 1.00 95.94 582 SER A CA 1
ATOM 4457 C C . SER A 1 582 ? 19.077 19.659 -1.126 1.00 95.94 582 SER A C 1
ATOM 4459 O O . SER A 1 582 ? 18.914 19.252 -2.272 1.00 95.94 582 SER A O 1
ATOM 4461 N N . LEU A 1 583 ? 18.733 18.949 -0.044 1.00 97.19 583 LEU A N 1
ATOM 4462 C CA . LEU A 1 583 ? 18.075 17.640 -0.089 1.00 97.19 583 LEU A CA 1
ATOM 4463 C C . LEU A 1 583 ? 16.540 17.727 -0.117 1.00 97.19 583 LEU A C 1
ATOM 4465 O O . LEU A 1 583 ? 15.884 16.719 -0.366 1.00 97.19 583 LEU A O 1
ATOM 4469 N N . ALA A 1 584 ? 15.965 18.909 0.128 1.00 97.88 584 ALA A N 1
ATOM 4470 C CA . ALA A 1 584 ? 14.522 19.118 0.052 1.00 97.88 584 ALA A CA 1
ATOM 4471 C C . ALA A 1 584 ? 14.059 19.085 -1.418 1.00 97.88 584 ALA A C 1
ATOM 4473 O O . ALA A 1 584 ? 14.617 19.832 -2.227 1.00 97.88 584 ALA A O 1
ATOM 4474 N N . PRO A 1 585 ? 13.058 18.262 -1.783 1.00 98.25 585 PRO A N 1
ATOM 4475 C CA . PRO A 1 585 ? 12.565 18.221 -3.151 1.00 98.25 585 PRO A CA 1
ATOM 4476 C C . PRO A 1 585 ? 11.834 19.518 -3.496 1.00 98.25 585 PRO A C 1
ATOM 4478 O O . PRO A 1 585 ? 11.294 20.206 -2.627 1.00 98.25 585 PRO A O 1
ATOM 4481 N N . VAL A 1 586 ? 11.804 19.845 -4.784 1.00 98.44 586 VAL A N 1
ATOM 4482 C CA . VAL A 1 586 ? 11.001 20.960 -5.304 1.00 98.44 586 VAL A CA 1
ATOM 4483 C C . VAL A 1 586 ? 9.649 20.451 -5.832 1.00 98.44 586 VAL A C 1
ATOM 4485 O O . VAL A 1 586 ? 9.520 19.254 -6.089 1.00 98.44 586 VAL A O 1
ATOM 4488 N N . PRO A 1 587 ? 8.644 21.323 -6.058 1.00 98.69 587 PRO A N 1
ATOM 4489 C CA . PRO A 1 587 ? 7.329 20.899 -6.553 1.00 98.69 587 PRO A CA 1
ATOM 4490 C C . PRO A 1 587 ? 7.365 20.049 -7.831 1.00 98.69 587 PRO A C 1
ATOM 4492 O O . PRO A 1 587 ? 6.591 19.107 -7.962 1.00 98.69 587 PRO A O 1
ATOM 4495 N N . ASP A 1 588 ? 8.292 20.332 -8.752 1.00 98.50 588 ASP A N 1
ATOM 4496 C CA . ASP A 1 588 ? 8.451 19.542 -9.981 1.00 98.50 588 ASP A CA 1
ATOM 4497 C C . ASP A 1 588 ? 8.910 18.099 -9.685 1.00 98.50 588 ASP A C 1
ATOM 4499 O O . ASP A 1 588 ? 8.453 17.167 -10.347 1.00 98.50 588 ASP A O 1
ATOM 4503 N N . ASP A 1 589 ? 9.754 17.890 -8.664 1.00 98.69 589 ASP A N 1
ATOM 4504 C CA . ASP A 1 589 ? 10.184 16.553 -8.236 1.00 98.69 589 ASP A CA 1
ATOM 4505 C C . ASP A 1 589 ? 8.981 15.762 -7.694 1.00 98.69 589 ASP A C 1
ATOM 4507 O O . ASP A 1 589 ? 8.767 14.609 -8.071 1.00 98.69 589 ASP A O 1
ATOM 4511 N N . ILE A 1 590 ? 8.156 16.405 -6.859 1.00 98.88 590 ILE A N 1
ATOM 4512 C CA . ILE A 1 590 ? 6.944 15.818 -6.267 1.00 98.88 590 ILE A CA 1
ATOM 4513 C C . ILE A 1 590 ? 5.934 15.470 -7.365 1.00 98.88 590 ILE A C 1
ATOM 4515 O O . ILE A 1 590 ? 5.482 14.330 -7.447 1.00 98.88 590 ILE A O 1
ATOM 4519 N N . ALA A 1 591 ? 5.638 16.413 -8.263 1.00 98.62 591 ALA A N 1
ATOM 4520 C CA . ALA A 1 591 ? 4.731 16.190 -9.385 1.00 98.62 591 ALA A CA 1
ATOM 4521 C C . ALA A 1 591 ? 5.216 15.058 -10.309 1.00 98.62 591 ALA A C 1
ATOM 4523 O O . ALA A 1 591 ? 4.403 14.273 -10.800 1.00 98.62 591 ALA A O 1
ATOM 4524 N N . SER A 1 592 ? 6.534 14.933 -10.518 1.00 98.25 592 SER A N 1
ATOM 4525 C CA . SER A 1 592 ? 7.110 13.834 -11.305 1.00 98.25 592 SER A CA 1
ATOM 4526 C C . SER A 1 592 ? 6.910 12.464 -10.651 1.00 98.25 592 SER A C 1
ATOM 4528 O O . SER A 1 592 ? 6.727 11.468 -11.348 1.00 98.25 592 SER A O 1
ATOM 4530 N N . SER A 1 593 ? 6.917 12.401 -9.319 1.00 98.69 593 SER A N 1
ATOM 4531 C CA . SER A 1 593 ? 6.698 11.168 -8.561 1.00 98.69 593 SER A CA 1
ATOM 4532 C C . SER A 1 593 ? 5.214 10.780 -8.514 1.00 98.69 593 SER A C 1
ATOM 4534 O O . SER A 1 593 ? 4.890 9.606 -8.704 1.00 98.69 593 SER A O 1
ATOM 4536 N N . VAL A 1 594 ? 4.306 11.761 -8.405 1.00 98.88 594 VAL A N 1
ATOM 4537 C CA . VAL A 1 594 ? 2.849 11.545 -8.522 1.00 98.88 594 VAL A CA 1
ATOM 4538 C C . VAL A 1 594 ? 2.513 10.970 -9.898 1.00 98.88 594 VAL A C 1
ATOM 4540 O O . VAL A 1 594 ? 1.882 9.917 -10.006 1.00 98.88 594 VAL A O 1
ATOM 4543 N N . ALA A 1 595 ? 3.013 11.611 -10.961 1.00 98.44 595 ALA A N 1
ATOM 4544 C CA . ALA A 1 595 ? 2.852 11.116 -12.326 1.00 98.44 595 ALA A CA 1
ATOM 4545 C C . ALA A 1 595 ? 3.490 9.728 -12.512 1.00 98.44 595 ALA A C 1
ATOM 4547 O O . ALA A 1 595 ? 2.933 8.889 -13.214 1.00 98.44 595 ALA A O 1
ATOM 4548 N N . GLY A 1 596 ? 4.623 9.463 -11.853 1.00 98.38 596 GLY A N 1
ATOM 4549 C CA . GLY A 1 596 ? 5.303 8.170 -11.880 1.00 98.38 596 GLY A CA 1
ATOM 4550 C C . GLY A 1 596 ? 4.449 7.022 -11.334 1.00 98.38 596 GLY A C 1
ATOM 4551 O O . GLY A 1 596 ? 4.360 5.977 -11.978 1.00 98.38 596 GLY A O 1
ATOM 4552 N N . LEU A 1 597 ? 3.777 7.195 -10.188 1.00 98.81 597 LEU A N 1
ATOM 4553 C CA . LEU A 1 597 ? 2.874 6.159 -9.667 1.00 98.81 597 LEU A CA 1
ATOM 4554 C C . LEU A 1 597 ? 1.670 5.946 -10.594 1.00 98.81 597 LEU A C 1
ATOM 4556 O O . LEU A 1 597 ? 1.348 4.800 -10.914 1.00 98.81 597 LEU A O 1
ATOM 4560 N N . GLN A 1 598 ? 1.038 7.026 -11.063 1.00 98.81 598 GLN A N 1
ATOM 4561 C CA . GLN A 1 598 ? -0.086 6.943 -12.004 1.00 98.81 598 GLN A CA 1
ATOM 4562 C C . GLN A 1 598 ? 0.312 6.220 -13.300 1.00 98.81 598 GLN A C 1
ATOM 4564 O O . GLN A 1 598 ? -0.414 5.345 -13.772 1.00 98.81 598 GLN A O 1
ATOM 4569 N N . GLU A 1 599 ? 1.495 6.523 -13.842 1.00 98.50 599 GLU A N 1
ATOM 4570 C CA . GLU A 1 599 ? 2.059 5.853 -15.016 1.00 98.50 599 GLU A CA 1
ATOM 4571 C C . GLU A 1 599 ? 2.182 4.341 -14.785 1.00 98.50 599 GLU A C 1
ATOM 4573 O O . GLU A 1 599 ? 1.707 3.543 -15.596 1.00 98.50 599 GLU A O 1
ATOM 4578 N N . MET A 1 600 ? 2.778 3.933 -13.661 1.00 98.75 600 MET A N 1
ATOM 4579 C CA . MET A 1 600 ? 2.994 2.516 -13.360 1.00 98.75 600 MET A CA 1
ATOM 4580 C C . MET A 1 600 ? 1.686 1.760 -13.098 1.00 98.75 600 MET A C 1
ATOM 4582 O O . MET A 1 600 ? 1.554 0.613 -13.527 1.00 98.75 600 MET A O 1
ATOM 4586 N N . LEU A 1 601 ? 0.704 2.387 -12.444 1.00 98.88 601 LEU A N 1
ATOM 4587 C CA . LEU A 1 601 ? -0.633 1.810 -12.261 1.00 98.88 601 LEU A CA 1
ATOM 4588 C C . LEU A 1 601 ? -1.345 1.619 -13.607 1.00 98.88 601 LEU A C 1
ATOM 4590 O O . LEU A 1 601 ? -1.885 0.539 -13.864 1.00 98.88 601 LEU A O 1
ATOM 4594 N N . ALA A 1 602 ? -1.272 2.616 -14.495 1.00 98.50 602 ALA A N 1
ATOM 4595 C CA . ALA A 1 602 ? -1.881 2.549 -15.822 1.00 98.50 602 ALA A CA 1
ATOM 4596 C C . ALA A 1 602 ? -1.254 1.446 -16.684 1.00 98.50 602 ALA A C 1
ATOM 4598 O O . ALA A 1 602 ? -1.972 0.723 -17.377 1.00 98.50 602 ALA A O 1
ATOM 4599 N N . ILE A 1 603 ? 0.069 1.270 -16.607 1.00 98.69 603 ILE A N 1
ATOM 4600 C CA . ILE A 1 603 ? 0.776 0.166 -17.271 1.00 98.69 603 ILE A CA 1
ATOM 4601 C C . ILE A 1 603 ? 0.383 -1.183 -16.663 1.00 98.69 603 ILE A C 1
ATOM 4603 O O . ILE A 1 603 ? 0.050 -2.107 -17.397 1.00 98.69 603 ILE A O 1
ATOM 4607 N N . ARG A 1 604 ? 0.359 -1.319 -15.333 1.00 98.62 604 ARG A N 1
ATOM 4608 C CA . ARG A 1 604 ? -0.054 -2.575 -14.682 1.00 98.62 604 ARG A CA 1
ATOM 4609 C C . ARG A 1 604 ? -1.467 -2.992 -15.107 1.00 98.62 604 ARG A C 1
ATOM 4611 O O . ARG A 1 604 ? -1.733 -4.169 -15.352 1.00 98.62 604 ARG A O 1
ATOM 4618 N N . LYS A 1 605 ? -2.383 -2.025 -15.187 1.00 96.56 605 LYS A N 1
ATOM 4619 C CA . LYS A 1 605 ? -3.782 -2.225 -15.587 1.00 96.56 605 LYS A CA 1
ATOM 4620 C C . LYS A 1 605 ? -3.939 -2.537 -17.079 1.00 96.56 605 LYS A C 1
ATOM 4622 O O . LYS A 1 605 ? -4.933 -3.167 -17.439 1.00 96.56 605 LYS A O 1
ATOM 4627 N N . SER A 1 606 ? -2.996 -2.127 -17.934 1.00 95.56 606 SER A N 1
ATOM 4628 C CA . SER A 1 606 ? -3.122 -2.253 -19.394 1.00 95.56 606 SER A CA 1
ATOM 4629 C C . SER A 1 606 ? -3.093 -3.699 -19.888 1.00 95.56 606 SER A C 1
ATOM 4631 O O . SER A 1 606 ? -3.693 -3.984 -20.922 1.00 95.56 606 SER A O 1
ATOM 4633 N N . SER A 1 607 ? -2.452 -4.605 -19.141 1.00 96.56 607 SER A N 1
ATOM 4634 C CA . SER A 1 607 ? -2.282 -6.004 -19.533 1.00 96.56 607 SER A CA 1
ATOM 4635 C C . SER A 1 607 ? -2.489 -6.974 -18.359 1.00 96.56 607 SER A C 1
ATOM 4637 O O . SER A 1 607 ? -1.992 -6.725 -17.255 1.00 96.56 607 SER A O 1
ATOM 4639 N N . PRO A 1 608 ? -3.180 -8.113 -18.565 1.00 96.75 608 PRO A N 1
ATOM 4640 C CA . PRO A 1 608 ? -3.203 -9.230 -17.616 1.00 96.75 608 PRO A CA 1
ATOM 4641 C C . PRO A 1 608 ? -1.822 -9.849 -17.357 1.00 96.75 608 PRO A C 1
ATOM 4643 O O . PRO A 1 608 ? -1.629 -10.492 -16.330 1.00 96.75 608 PRO A O 1
ATOM 4646 N N . LEU A 1 609 ? -0.839 -9.637 -18.241 1.00 98.12 609 LEU A N 1
ATOM 4647 C CA . LEU A 1 609 ? 0.508 -10.196 -18.089 1.00 98.12 609 LEU A CA 1
ATOM 4648 C C . LEU A 1 609 ? 1.214 -9.696 -16.821 1.00 98.12 609 LEU A C 1
ATOM 4650 O O . LEU A 1 609 ? 1.995 -10.431 -16.229 1.00 98.12 609 LEU A O 1
ATOM 4654 N N . PHE A 1 610 ? 0.912 -8.489 -16.336 1.00 98.56 610 PHE A N 1
ATOM 4655 C CA . PHE A 1 610 ? 1.446 -7.986 -15.059 1.00 98.56 610 PHE A CA 1
ATOM 4656 C C . PHE A 1 610 ? 0.770 -8.587 -13.815 1.00 98.56 610 PHE A C 1
ATOM 4658 O O . PHE A 1 610 ? 1.158 -8.270 -12.690 1.00 98.56 610 PHE A O 1
ATOM 4665 N N . ARG A 1 611 ? -0.275 -9.396 -14.012 1.00 98.19 611 ARG A N 1
ATOM 4666 C CA . ARG A 1 611 ? -1.201 -9.875 -12.981 1.00 98.19 611 ARG A CA 1
ATOM 4667 C C . ARG A 1 611 ? -1.558 -11.340 -13.229 1.00 98.19 611 ARG A C 1
ATOM 4669 O O . ARG A 1 611 ? -2.728 -11.701 -13.266 1.00 98.19 611 ARG A O 1
ATOM 4676 N N . LEU A 1 612 ? -0.551 -12.177 -13.460 1.00 98.25 612 LEU A N 1
ATOM 4677 C CA . LEU A 1 612 ? -0.740 -13.612 -13.665 1.00 98.25 612 LEU A CA 1
ATOM 4678 C C . LEU A 1 612 ? -1.310 -14.247 -12.398 1.00 98.25 612 LEU A C 1
ATOM 4680 O O . LEU A 1 612 ? -0.887 -13.915 -11.295 1.00 98.25 612 LEU A O 1
ATOM 4684 N N . SER A 1 613 ? -2.246 -15.173 -12.577 1.00 96.12 613 SER A N 1
ATOM 4685 C CA . SER A 1 613 ? -3.114 -15.674 -11.502 1.00 96.12 613 SER A CA 1
ATOM 4686 C C . SER A 1 613 ? -2.596 -16.932 -10.812 1.00 96.12 613 SER A C 1
ATOM 4688 O O . SER A 1 613 ? -3.217 -17.451 -9.895 1.00 96.12 613 SER A O 1
ATOM 4690 N N . THR A 1 614 ? -1.497 -17.509 -11.308 1.00 97.31 614 THR A N 1
ATOM 4691 C CA . THR A 1 614 ? -0.986 -18.779 -10.788 1.00 97.31 614 THR A CA 1
ATOM 4692 C C . THR A 1 614 ? 0.533 -18.855 -10.835 1.00 97.31 614 THR A C 1
ATOM 4694 O O . THR A 1 614 ? 1.195 -18.271 -11.697 1.00 97.31 614 THR A O 1
ATOM 4697 N N . ALA A 1 615 ? 1.094 -19.668 -9.939 1.00 98.25 615 ALA A N 1
ATOM 4698 C CA . ALA A 1 615 ? 2.520 -19.976 -9.934 1.00 98.25 615 ALA A CA 1
ATOM 4699 C C . ALA A 1 615 ? 3.005 -20.628 -11.242 1.00 98.25 615 ALA A C 1
ATOM 4701 O O . ALA A 1 615 ? 4.115 -20.341 -11.689 1.00 98.25 615 ALA A O 1
ATOM 4702 N N . ASP A 1 616 ? 2.176 -21.473 -11.865 1.00 97.56 616 ASP A N 1
ATOM 4703 C CA . ASP A 1 616 ? 2.503 -22.133 -13.134 1.00 97.56 616 ASP A CA 1
ATOM 4704 C C . ASP A 1 616 ? 2.588 -21.114 -14.282 1.00 97.56 616 ASP A C 1
ATOM 4706 O O . ASP A 1 616 ? 3.556 -21.128 -15.041 1.00 97.56 616 ASP A O 1
ATOM 4710 N N . GLU A 1 617 ? 1.635 -20.177 -14.375 1.00 97.50 617 GLU A N 1
ATOM 4711 C CA . GLU A 1 617 ? 1.695 -19.090 -15.361 1.00 97.50 617 GLU A CA 1
ATOM 4712 C C . GLU A 1 617 ? 2.951 -18.238 -15.181 1.00 97.50 617 GLU A C 1
ATOM 4714 O O . GLU A 1 617 ? 3.635 -17.945 -16.160 1.00 97.50 617 GLU A O 1
ATOM 4719 N N . ILE A 1 618 ? 3.294 -17.875 -13.942 1.00 98.62 618 ILE A N 1
ATOM 4720 C CA . ILE A 1 618 ? 4.502 -17.092 -13.659 1.00 98.62 618 ILE A CA 1
ATOM 4721 C C . ILE A 1 618 ? 5.759 -17.869 -14.049 1.00 98.62 618 ILE A C 1
ATOM 4723 O O . ILE A 1 618 ? 6.643 -17.313 -14.697 1.00 98.62 618 ILE A O 1
ATOM 4727 N N . GLN A 1 619 ? 5.840 -19.155 -13.706 1.00 98.50 619 GLN A N 1
ATOM 4728 C CA . GLN A 1 619 ? 6.985 -19.997 -14.050 1.00 98.50 619 GLN A CA 1
ATOM 4729 C C . GLN A 1 619 ? 7.179 -20.141 -15.564 1.00 98.50 619 GLN A C 1
ATOM 4731 O O . GLN A 1 619 ? 8.325 -20.204 -16.017 1.00 98.50 619 GLN A O 1
ATOM 4736 N N . ASP A 1 620 ? 6.092 -20.219 -16.326 1.00 97.56 620 ASP A N 1
ATOM 4737 C CA . ASP A 1 620 ? 6.136 -20.442 -17.770 1.00 97.56 620 ASP A CA 1
ATOM 4738 C C . ASP A 1 620 ? 6.325 -19.146 -18.575 1.00 97.56 620 ASP A C 1
ATOM 4740 O O . ASP A 1 620 ? 6.853 -19.194 -19.690 1.00 97.56 620 ASP A O 1
ATOM 4744 N N . ARG A 1 621 ? 5.901 -17.996 -18.033 1.00 98.25 621 ARG A N 1
ATOM 4745 C CA . ARG A 1 621 ? 5.833 -16.725 -18.774 1.00 98.25 621 ARG A CA 1
ATOM 4746 C C . ARG A 1 621 ? 6.840 -15.682 -18.324 1.00 98.25 621 ARG A C 1
ATOM 4748 O O . ARG A 1 621 ? 7.259 -14.890 -19.164 1.00 98.25 621 ARG A O 1
ATOM 4755 N N . VAL A 1 622 ? 7.202 -15.646 -17.041 1.00 98.75 622 VAL A N 1
ATOM 4756 C CA . VAL A 1 622 ? 8.131 -14.645 -16.499 1.00 98.75 622 VAL A CA 1
ATOM 4757 C C . VAL A 1 622 ? 9.564 -15.146 -16.642 1.00 98.75 622 VAL A C 1
ATOM 4759 O O . VAL A 1 622 ? 9.886 -16.272 -16.267 1.00 98.75 622 VAL A O 1
ATOM 4762 N N . ALA A 1 623 ? 10.442 -14.299 -17.175 1.00 98.50 623 ALA A N 1
ATOM 4763 C CA . ALA A 1 623 ? 11.868 -14.577 -17.296 1.00 98.50 623 ALA A CA 1
ATOM 4764 C C . ALA A 1 623 ? 12.715 -13.351 -16.937 1.00 98.50 623 ALA A C 1
ATOM 4766 O O . ALA A 1 623 ? 12.269 -12.209 -17.041 1.00 98.50 623 ALA A O 1
ATOM 4767 N N . PHE A 1 624 ? 13.969 -13.590 -16.546 1.00 98.81 624 PHE A N 1
ATOM 4768 C CA . PHE A 1 624 ? 14.946 -12.541 -16.249 1.00 98.81 624 PHE A CA 1
ATOM 4769 C C . PHE A 1 624 ? 16.196 -12.708 -17.112 1.00 98.81 624 PHE A C 1
ATOM 4771 O O . PHE A 1 624 ? 16.674 -13.829 -17.280 1.00 98.81 624 PHE A O 1
ATOM 4778 N N . HIS A 1 625 ? 16.732 -11.598 -17.632 1.00 98.56 625 HIS A N 1
ATOM 4779 C CA . HIS A 1 625 ? 17.784 -11.633 -18.665 1.00 98.56 625 HIS A CA 1
ATOM 4780 C C . HIS A 1 625 ? 19.150 -11.115 -18.200 1.00 98.56 625 HIS A C 1
ATOM 4782 O O . HIS A 1 625 ? 20.179 -11.649 -18.606 1.00 98.56 625 HIS A O 1
ATOM 4788 N N . ASN A 1 626 ? 19.194 -10.096 -17.334 1.00 98.50 626 ASN A N 1
ATOM 4789 C CA . ASN A 1 626 ? 20.440 -9.626 -16.713 1.00 98.50 626 ASN A CA 1
ATOM 4790 C C . ASN A 1 626 ? 20.752 -10.473 -15.470 1.00 98.50 626 ASN A C 1
ATOM 4792 O O . ASN A 1 626 ? 20.519 -10.013 -14.358 1.00 98.50 626 ASN A O 1
ATOM 4796 N N . THR A 1 627 ? 21.182 -11.723 -15.647 1.00 98.56 627 THR A N 1
ATOM 4797 C CA . THR A 1 627 ? 21.404 -12.723 -14.578 1.00 98.56 627 THR A CA 1
ATOM 4798 C C . THR A 1 627 ? 22.860 -13.199 -14.513 1.00 98.56 627 THR A C 1
ATOM 4800 O O . THR A 1 627 ? 23.710 -12.802 -15.314 1.00 98.56 627 THR A O 1
ATOM 4803 N N . GLY A 1 628 ? 23.172 -14.054 -13.532 1.00 98.25 628 GLY A N 1
ATOM 4804 C CA . GLY A 1 628 ? 24.492 -14.665 -13.394 1.00 98.25 628 GLY A CA 1
ATOM 4805 C C . GLY A 1 628 ? 25.563 -13.744 -12.787 1.00 98.25 628 GLY A C 1
ATOM 4806 O O . GLY A 1 628 ? 25.281 -12.615 -12.378 1.00 98.25 628 GLY A O 1
ATOM 4807 N N . PRO A 1 629 ? 26.822 -14.211 -12.715 1.00 97.06 629 PRO A N 1
ATOM 4808 C CA . PRO A 1 629 ? 27.894 -13.528 -11.982 1.00 97.06 629 PRO A CA 1
ATOM 4809 C C . PRO A 1 629 ? 28.444 -12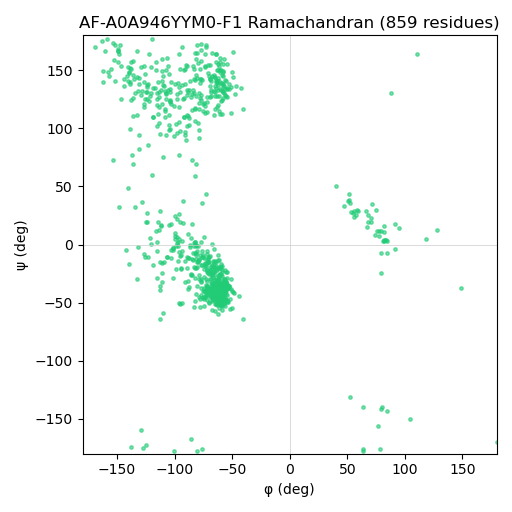.288 -12.692 1.00 97.06 629 PRO A C 1
ATOM 4811 O O . PRO A 1 629 ? 29.256 -11.570 -12.121 1.00 97.06 629 PRO A O 1
ATOM 4814 N N . SER A 1 630 ? 28.056 -12.056 -13.947 1.00 95.75 630 SER A N 1
ATOM 4815 C CA . SER A 1 630 ? 28.475 -10.900 -14.749 1.00 95.75 630 SER A CA 1
ATOM 4816 C C . SER A 1 630 ? 27.334 -9.922 -15.025 1.00 95.75 630 SER A C 1
ATOM 4818 O O . SER A 1 630 ? 27.440 -9.126 -15.957 1.00 95.75 630 SER A O 1
ATOM 4820 N N . GLN A 1 631 ? 26.229 -10.026 -14.282 1.00 97.12 631 GLN A N 1
ATOM 4821 C CA . GLN A 1 631 ? 25.099 -9.111 -14.411 1.00 97.12 631 GLN A CA 1
ATOM 4822 C C . GLN A 1 631 ? 25.522 -7.666 -14.111 1.00 97.12 631 GLN A C 1
ATOM 4824 O O . GLN A 1 631 ? 26.405 -7.419 -13.290 1.00 97.12 631 GLN A O 1
ATOM 4829 N N . VAL A 1 632 ? 24.875 -6.710 -14.770 1.00 97.62 632 VAL A N 1
ATOM 4830 C CA . VAL A 1 632 ? 25.099 -5.278 -14.543 1.00 97.62 632 VAL A CA 1
ATOM 4831 C C . VAL A 1 632 ? 24.427 -4.854 -13.227 1.00 97.62 632 VAL A C 1
ATOM 4833 O O . VAL A 1 632 ? 23.206 -5.007 -13.120 1.00 97.62 632 VAL A O 1
ATOM 4836 N N . PRO A 1 633 ? 25.161 -4.316 -12.233 1.00 96.62 633 PRO A N 1
ATOM 4837 C CA . PRO A 1 633 ? 24.561 -3.808 -10.999 1.00 96.62 633 PRO A CA 1
ATOM 4838 C C . PRO A 1 633 ? 23.586 -2.653 -11.258 1.00 96.62 633 PRO A C 1
ATOM 4840 O O . PRO A 1 633 ? 23.843 -1.775 -12.083 1.00 96.62 633 PRO A O 1
ATOM 4843 N N . GLY A 1 634 ? 22.469 -2.643 -10.529 1.00 97.88 634 GLY A N 1
ATOM 4844 C CA . GLY A 1 634 ? 21.429 -1.620 -10.680 1.00 97.88 634 GLY A CA 1
ATOM 4845 C C . GLY A 1 634 ? 20.517 -1.805 -11.900 1.00 97.88 634 GLY A C 1
ATOM 4846 O O . GLY A 1 634 ? 19.697 -0.932 -12.156 1.00 97.88 634 GLY A O 1
ATOM 4847 N N . LEU A 1 635 ? 20.619 -2.916 -12.640 1.00 98.81 635 LEU A N 1
ATOM 4848 C CA . LEU A 1 635 ? 19.735 -3.225 -13.767 1.00 98.81 635 LEU A CA 1
ATOM 4849 C C . LEU A 1 635 ? 18.997 -4.551 -13.542 1.00 98.81 635 LEU A C 1
ATOM 4851 O O . LEU A 1 635 ? 19.618 -5.592 -13.330 1.00 98.81 635 LEU A O 1
ATOM 4855 N N . ILE A 1 636 ? 17.673 -4.550 -13.673 1.00 98.94 636 ILE A N 1
ATOM 4856 C CA . ILE A 1 636 ? 16.867 -5.775 -13.780 1.00 98.94 636 ILE A CA 1
ATOM 4857 C C . ILE A 1 636 ? 16.119 -5.732 -15.108 1.00 98.94 636 ILE A C 1
ATOM 4859 O O . ILE A 1 636 ? 15.482 -4.735 -15.430 1.00 98.94 636 ILE A O 1
ATOM 4863 N N . VAL A 1 637 ? 16.205 -6.819 -15.876 1.00 98.88 637 VAL A N 1
ATOM 4864 C CA . VAL A 1 637 ? 15.501 -6.977 -17.154 1.00 98.88 637 VAL A CA 1
ATOM 4865 C C . VAL A 1 637 ? 14.565 -8.166 -17.020 1.00 98.88 637 VAL A C 1
ATOM 4867 O O . VAL A 1 637 ? 15.039 -9.299 -16.908 1.00 98.88 637 VAL A O 1
ATOM 4870 N N . MET A 1 638 ? 13.265 -7.892 -16.989 1.00 98.94 638 MET A N 1
ATOM 4871 C CA . MET A 1 638 ? 12.187 -8.872 -16.854 1.00 98.94 638 MET A CA 1
ATOM 4872 C C . MET A 1 638 ? 11.437 -8.970 -18.180 1.00 98.94 638 MET A C 1
ATOM 4874 O O . MET A 1 638 ? 11.142 -7.935 -18.770 1.00 98.94 638 MET A O 1
ATOM 4878 N N . SER A 1 639 ? 11.100 -10.172 -18.642 1.00 98.69 639 SER A N 1
ATOM 4879 C CA . SER A 1 639 ? 10.096 -10.338 -19.696 1.00 98.69 639 SER A CA 1
ATOM 4880 C C . SER A 1 639 ? 8.923 -11.188 -19.241 1.00 98.69 639 SER A C 1
ATOM 4882 O O . SER A 1 639 ? 9.059 -11.994 -18.319 1.00 98.69 639 SER A O 1
ATOM 4884 N N . ILE A 1 640 ? 7.763 -10.951 -19.851 1.00 98.56 640 ILE A N 1
ATOM 4885 C CA . ILE A 1 640 ? 6.523 -11.680 -19.597 1.00 98.56 640 ILE A CA 1
ATOM 4886 C C . ILE A 1 640 ? 5.920 -12.060 -20.946 1.00 98.56 640 ILE A C 1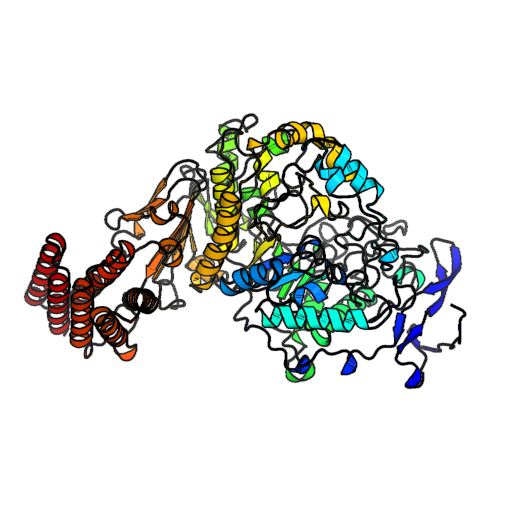
ATOM 4888 O O . ILE A 1 640 ? 5.498 -11.188 -21.705 1.00 98.56 640 ILE A O 1
ATOM 4892 N N . SER A 1 641 ? 5.911 -13.352 -21.260 1.00 97.00 641 SER A N 1
ATOM 4893 C CA . SER A 1 641 ? 5.450 -13.859 -22.554 1.00 97.00 641 SER A CA 1
ATOM 4894 C C . SER A 1 641 ? 3.958 -14.192 -22.557 1.00 97.00 641 SER A C 1
ATOM 4896 O O . SER A 1 641 ? 3.462 -14.861 -21.646 1.00 97.00 641 SER A O 1
ATOM 4898 N N . ASP A 1 642 ? 3.264 -13.825 -23.635 1.00 94.75 642 ASP A N 1
ATOM 4899 C CA . ASP A 1 642 ? 1.950 -14.382 -23.974 1.00 94.75 642 ASP A CA 1
ATOM 4900 C C . ASP A 1 642 ? 1.991 -15.494 -25.033 1.00 94.75 642 ASP A C 1
ATOM 4902 O O . ASP A 1 642 ? 0.996 -16.133 -25.359 1.00 94.75 642 ASP A O 1
ATOM 4906 N N . SER A 1 643 ? 3.182 -15.808 -25.541 1.00 85.56 643 SER A N 1
ATOM 4907 C CA . SER A 1 643 ? 3.374 -16.861 -26.546 1.00 85.56 643 SER A CA 1
ATOM 4908 C C . SER A 1 643 ? 3.457 -18.275 -25.950 1.00 85.56 643 SER A C 1
ATOM 4910 O O . SER A 1 643 ? 3.683 -19.250 -26.676 1.00 85.56 643 SER A O 1
ATOM 4912 N N . VAL A 1 644 ? 3.311 -18.411 -24.628 1.00 84.50 644 VAL A N 1
ATOM 4913 C CA . VAL A 1 644 ? 3.397 -19.681 -23.898 1.00 84.50 644 VAL A CA 1
ATOM 4914 C C . VAL A 1 644 ? 2.043 -20.013 -23.283 1.00 84.50 644 VAL A C 1
ATOM 4916 O O . VAL A 1 644 ? 1.494 -19.245 -22.508 1.00 84.50 644 VAL A O 1
ATOM 4919 N N . GLY A 1 645 ? 1.519 -21.203 -23.580 1.00 87.00 645 GLY A N 1
ATOM 4920 C CA . GLY A 1 645 ? 0.230 -21.634 -23.042 1.00 87.00 645 GLY A CA 1
ATOM 4921 C C . GLY A 1 645 ? -0.954 -21.036 -23.804 1.00 87.00 645 GLY A C 1
ATOM 4922 O O . GLY A 1 645 ? -0.962 -21.039 -25.034 1.00 87.00 645 GLY A O 1
ATOM 4923 N N . ALA A 1 646 ? -2.001 -20.644 -23.078 1.00 88.12 646 ALA A N 1
ATOM 4924 C CA . ALA A 1 646 ? -3.166 -19.982 -23.661 1.00 88.12 646 ALA A CA 1
ATOM 4925 C C . ALA A 1 646 ? -2.876 -18.491 -23.881 1.00 88.12 646 ALA A C 1
ATOM 4927 O O . ALA A 1 646 ? -2.243 -17.883 -23.034 1.00 88.12 646 ALA A O 1
ATOM 4928 N N . ASP A 1 647 ? -3.378 -17.914 -24.966 1.00 89.69 647 ASP A N 1
ATOM 4929 C CA . ASP A 1 647 ? -3.420 -16.457 -25.157 1.00 89.69 647 ASP A CA 1
ATOM 4930 C C . ASP A 1 647 ? -4.293 -15.839 -24.047 1.00 89.69 647 ASP A C 1
ATOM 4932 O O . ASP A 1 647 ? -5.482 -16.179 -23.936 1.00 89.69 647 ASP A O 1
ATOM 4936 N N . ILE A 1 648 ? -3.675 -15.035 -23.175 1.00 92.75 648 ILE A N 1
ATOM 4937 C CA . ILE A 1 648 ? -4.353 -14.317 -22.081 1.00 92.75 648 ILE A CA 1
ATOM 4938 C C . ILE A 1 648 ? -4.377 -12.803 -22.305 1.00 92.75 648 ILE A C 1
ATOM 4940 O O . ILE A 1 648 ? -5.185 -12.121 -21.668 1.00 92.75 648 ILE A O 1
ATOM 4944 N N . ASP A 1 649 ? -3.558 -12.281 -23.217 1.00 92.81 649 ASP A N 1
ATOM 4945 C CA . ASP A 1 649 ? -3.624 -10.912 -23.706 1.00 92.81 649 ASP A CA 1
ATOM 4946 C C . ASP A 1 649 ? -3.592 -10.888 -25.245 1.00 92.81 649 ASP A C 1
ATOM 4948 O O . ASP A 1 649 ? -2.530 -10.752 -25.853 1.00 92.81 649 ASP A O 1
ATOM 4952 N N . PRO A 1 650 ? -4.762 -10.858 -25.910 1.00 87.31 650 PRO A N 1
ATOM 4953 C CA . PRO A 1 650 ? -4.832 -10.913 -27.372 1.00 87.31 650 PRO A CA 1
ATOM 4954 C C . PRO A 1 650 ? -4.230 -9.678 -28.064 1.00 87.31 650 PRO A C 1
ATOM 4956 O O . PRO A 1 650 ? -4.221 -9.585 -29.297 1.00 87.31 650 PRO A O 1
ATOM 4959 N N . ASN A 1 651 ? -3.786 -8.680 -27.295 1.00 87.94 651 ASN A N 1
ATOM 4960 C CA . ASN A 1 651 ? -3.132 -7.491 -27.811 1.00 87.94 651 ASN A CA 1
ATOM 4961 C C . ASN A 1 651 ? -1.607 -7.593 -27.805 1.00 87.94 651 ASN A C 1
ATOM 4963 O O . ASN A 1 651 ? -0.985 -6.841 -28.554 1.00 87.94 651 ASN A O 1
ATOM 4967 N N . LEU A 1 652 ? -1.007 -8.478 -27.004 1.00 92.00 652 LEU A N 1
ATOM 4968 C CA . LEU A 1 652 ? 0.433 -8.506 -26.746 1.00 92.00 652 LEU A CA 1
ATOM 4969 C C . LEU A 1 652 ? 1.014 -9.910 -26.924 1.00 92.00 652 LEU A C 1
ATOM 4971 O O . LEU A 1 652 ? 0.464 -10.881 -26.434 1.00 92.00 652 LEU A O 1
ATOM 4975 N N . HIS A 1 653 ? 2.184 -10.011 -27.552 1.00 91.50 653 HIS A N 1
ATOM 4976 C CA . HIS A 1 653 ? 2.967 -11.253 -27.599 1.00 91.50 653 HIS A CA 1
ATOM 4977 C C . HIS A 1 653 ? 3.909 -11.393 -26.416 1.00 91.50 653 HIS A C 1
ATOM 4979 O O . HIS A 1 653 ? 4.149 -12.500 -25.927 1.00 91.50 653 HIS A O 1
ATOM 4985 N N . GLU A 1 654 ? 4.504 -10.278 -26.000 1.00 95.94 654 GLU A N 1
ATOM 4986 C CA . GLU A 1 654 ? 5.486 -10.222 -24.927 1.00 95.94 654 GLU A CA 1
ATOM 4987 C C . GLU A 1 654 ? 5.630 -8.788 -24.403 1.00 95.94 654 GLU A C 1
ATOM 4989 O O . GLU A 1 654 ? 5.496 -7.802 -25.134 1.00 95.94 654 GLU A O 1
ATOM 4994 N N . VAL A 1 655 ? 5.954 -8.687 -23.119 1.00 98.44 655 VAL A N 1
ATOM 4995 C CA . VAL A 1 655 ? 6.368 -7.456 -22.447 1.00 98.44 655 VAL A CA 1
ATOM 4996 C C . VAL A 1 655 ? 7.819 -7.601 -22.011 1.00 98.44 655 VAL A C 1
ATOM 4998 O O . VAL A 1 655 ? 8.198 -8.648 -21.493 1.00 98.44 655 VAL A O 1
ATOM 5001 N N . VAL A 1 656 ? 8.621 -6.546 -22.153 1.00 98.88 656 VAL A N 1
ATOM 5002 C CA . VAL A 1 656 ? 9.966 -6.446 -21.570 1.00 98.88 656 VAL A CA 1
ATOM 5003 C C . VAL A 1 656 ? 10.049 -5.188 -20.714 1.00 98.88 656 VAL A C 1
ATOM 5005 O O . VAL A 1 656 ? 9.805 -4.085 -21.192 1.00 98.88 656 VAL A O 1
ATOM 5008 N N . VAL A 1 657 ? 10.427 -5.341 -19.448 1.00 98.94 657 VAL A N 1
ATOM 5009 C CA . VAL A 1 657 ? 10.619 -4.244 -18.496 1.00 98.94 657 VAL A CA 1
ATOM 5010 C C . VAL A 1 657 ? 12.088 -4.149 -18.114 1.00 98.94 657 VAL A C 1
ATOM 5012 O O . VAL A 1 657 ? 12.686 -5.128 -17.661 1.00 98.94 657 VAL A O 1
ATOM 5015 N N . LEU A 1 658 ? 12.664 -2.959 -18.265 1.00 98.88 658 LEU A N 1
ATOM 5016 C CA . LEU A 1 658 ? 14.001 -2.632 -17.787 1.00 98.88 658 LEU A CA 1
ATOM 5017 C C . LEU A 1 658 ? 13.883 -1.692 -16.593 1.00 98.88 658 LEU A C 1
ATOM 5019 O O . LEU A 1 658 ? 13.543 -0.525 -16.766 1.00 98.88 658 LEU A O 1
ATOM 5023 N N . PHE A 1 659 ? 14.202 -2.187 -15.400 1.00 98.88 659 PHE A N 1
ATOM 5024 C CA . PHE A 1 659 ? 14.350 -1.382 -14.190 1.00 98.88 659 PHE A CA 1
ATOM 5025 C C . PHE A 1 659 ? 15.812 -0.954 -14.077 1.00 98.88 659 PHE A C 1
ATOM 5027 O O . PHE A 1 659 ? 16.652 -1.732 -13.615 1.00 98.88 659 PHE A O 1
ATOM 5034 N N . ASN A 1 660 ? 16.138 0.253 -14.535 1.00 98.88 660 ASN A N 1
ATOM 5035 C CA . ASN A 1 660 ? 17.489 0.791 -14.453 1.00 98.88 660 ASN A CA 1
ATOM 5036 C C . ASN A 1 660 ? 17.610 1.764 -13.278 1.00 98.88 660 ASN A C 1
ATOM 5038 O O . ASN A 1 660 ? 17.345 2.952 -13.423 1.00 98.88 660 ASN A O 1
ATOM 5042 N N . ALA A 1 661 ? 18.036 1.275 -12.117 1.00 98.50 661 ALA A N 1
ATOM 5043 C CA . ALA A 1 661 ? 18.381 2.106 -10.966 1.00 98.50 661 ALA A CA 1
ATOM 5044 C C . ALA A 1 661 ? 19.773 2.756 -11.078 1.00 98.50 661 ALA A C 1
ATOM 5046 O O . ALA A 1 661 ? 20.087 3.663 -10.297 1.00 98.50 661 ALA A O 1
ATOM 5047 N N . ASN A 1 662 ? 20.598 2.297 -12.027 1.00 97.56 662 ASN A N 1
ATOM 5048 C CA . ASN A 1 662 ? 21.950 2.791 -12.268 1.00 97.56 662 ASN A CA 1
ATOM 5049 C C . ASN A 1 662 ? 21.948 4.295 -12.617 1.00 97.56 662 ASN A C 1
ATOM 5051 O O . ASN A 1 662 ? 20.980 4.818 -13.176 1.00 97.56 662 ASN A O 1
ATOM 5055 N N . ASP A 1 663 ? 23.023 5.003 -12.276 1.00 96.38 663 ASP A N 1
ATOM 5056 C CA . ASP A 1 663 ? 23.221 6.421 -12.600 1.00 96.38 663 ASP A CA 1
ATOM 5057 C C . ASP A 1 663 ? 23.736 6.658 -14.030 1.00 96.38 663 ASP A C 1
ATOM 5059 O O . ASP A 1 663 ? 23.856 7.803 -14.468 1.00 96.38 663 ASP A O 1
ATOM 5063 N N . GLU A 1 664 ? 23.938 5.583 -14.790 1.00 98.00 664 GLU A N 1
ATOM 5064 C CA . GLU A 1 664 ? 24.243 5.589 -16.215 1.00 98.00 664 GLU A CA 1
ATOM 5065 C C . GLU A 1 664 ? 23.130 4.925 -17.045 1.00 98.00 664 GLU A C 1
ATOM 5067 O O . GLU A 1 664 ? 22.438 3.998 -16.605 1.00 98.00 664 GLU A O 1
ATOM 5072 N N . SER A 1 665 ? 22.973 5.383 -18.292 1.00 98.44 665 SER A N 1
ATOM 5073 C CA . SER A 1 665 ? 22.131 4.707 -19.284 1.00 98.44 665 SER A CA 1
ATOM 5074 C C . SER A 1 665 ? 22.662 3.307 -19.589 1.00 98.44 665 SER A C 1
ATOM 5076 O O . SER A 1 665 ? 23.873 3.111 -19.680 1.00 98.44 665 SER A O 1
ATOM 5078 N N . GLN A 1 666 ? 21.759 2.353 -19.803 1.00 98.50 666 GLN A N 1
ATOM 5079 C CA . GLN A 1 666 ? 22.099 0.963 -20.095 1.00 98.50 666 GLN A CA 1
ATOM 5080 C C . GLN A 1 666 ? 21.610 0.564 -21.485 1.00 98.50 666 GLN A C 1
ATOM 5082 O O . GLN A 1 666 ? 20.457 0.811 -21.832 1.00 98.50 666 GLN A O 1
ATOM 5087 N N . ASP A 1 667 ? 22.484 -0.106 -22.235 1.00 98.44 667 ASP A N 1
ATOM 5088 C CA . ASP A 1 667 ? 22.149 -0.821 -23.464 1.00 98.44 667 ASP A CA 1
ATOM 5089 C C . ASP A 1 667 ? 22.228 -2.322 -23.172 1.00 98.44 667 ASP A C 1
ATOM 5091 O O . ASP A 1 667 ? 23.304 -2.850 -22.877 1.00 98.44 667 ASP A O 1
ATOM 5095 N N . PHE A 1 668 ? 21.097 -3.020 -23.242 1.00 98.44 668 PHE A N 1
ATOM 5096 C CA . PHE A 1 668 ? 21.013 -4.434 -22.896 1.00 98.44 668 PHE A CA 1
ATOM 5097 C C . PHE A 1 668 ? 20.393 -5.250 -24.029 1.00 98.44 668 PHE A C 1
ATOM 5099 O O . PHE A 1 668 ? 19.256 -5.019 -24.435 1.00 98.44 668 PHE A O 1
ATOM 5106 N N . ALA A 1 669 ? 21.140 -6.229 -24.539 1.00 98.00 669 ALA A N 1
ATOM 5107 C CA . ALA A 1 669 ? 20.678 -7.101 -25.611 1.00 98.00 669 ALA A CA 1
ATOM 5108 C C . ALA A 1 669 ? 19.960 -8.337 -25.062 1.00 98.00 669 ALA A C 1
ATOM 5110 O O . ALA A 1 669 ? 20.524 -9.084 -24.262 1.00 98.00 669 ALA A O 1
ATOM 5111 N N . VAL A 1 670 ? 18.756 -8.600 -25.569 1.00 97.31 670 VAL A N 1
ATOM 5112 C CA . VAL A 1 670 ? 18.008 -9.842 -25.354 1.00 97.31 670 VAL A CA 1
ATOM 5113 C C . VAL A 1 670 ? 17.936 -10.577 -26.696 1.00 97.31 670 VAL A C 1
ATOM 5115 O O . VAL A 1 670 ? 17.065 -10.298 -27.510 1.00 97.31 670 VAL A O 1
ATOM 5118 N N . PRO A 1 671 ? 18.842 -11.528 -26.993 1.00 94.75 671 PRO A N 1
ATOM 5119 C CA . PRO A 1 671 ? 18.945 -12.110 -28.336 1.00 94.75 671 PRO A CA 1
ATOM 5120 C C . PRO A 1 671 ? 17.670 -12.789 -28.858 1.00 94.75 671 PRO A C 1
ATOM 5122 O O . PRO A 1 671 ? 17.506 -12.922 -30.069 1.00 94.75 671 PRO A O 1
ATOM 5125 N N . ALA A 1 672 ? 16.782 -13.230 -27.962 1.00 91.81 672 ALA A N 1
ATOM 5126 C CA . ALA A 1 672 ? 15.502 -13.835 -28.324 1.00 91.81 672 ALA A CA 1
ATOM 5127 C C . ALA A 1 672 ? 14.535 -12.850 -29.006 1.00 91.81 672 ALA A C 1
ATOM 5129 O O . ALA A 1 672 ? 13.649 -13.296 -29.726 1.00 91.81 672 ALA A O 1
ATOM 5130 N N . THR A 1 673 ? 14.739 -11.538 -28.841 1.00 94.38 673 THR A N 1
ATOM 5131 C CA . THR A 1 673 ? 13.882 -10.486 -29.409 1.00 94.38 673 THR A CA 1
ATOM 5132 C C . THR A 1 673 ? 14.381 -9.970 -30.762 1.00 94.38 673 THR A C 1
ATOM 5134 O O . THR A 1 673 ? 13.798 -9.062 -31.345 1.00 94.38 673 THR A O 1
ATOM 5137 N N . ILE A 1 674 ? 15.462 -10.529 -31.319 1.00 91.19 674 ILE A N 1
ATOM 5138 C CA . ILE A 1 674 ? 15.953 -10.108 -32.639 1.00 91.19 674 ILE A CA 1
ATOM 5139 C C . ILE A 1 674 ? 14.862 -10.327 -33.695 1.00 91.19 674 ILE A C 1
ATOM 5141 O O . ILE A 1 674 ? 14.408 -11.447 -33.926 1.00 91.19 674 ILE A O 1
ATOM 5145 N N . GLY A 1 675 ? 14.507 -9.247 -34.389 1.00 80.94 675 GLY A N 1
ATOM 5146 C CA . GLY A 1 675 ? 13.478 -9.227 -35.423 1.00 80.94 675 GLY A CA 1
ATOM 5147 C C . GLY A 1 675 ? 12.042 -9.054 -34.923 1.00 80.94 675 GLY A C 1
ATOM 5148 O O . GLY A 1 675 ? 11.148 -9.077 -35.767 1.00 80.94 675 GLY A O 1
ATOM 5149 N N . SER A 1 676 ? 11.811 -8.871 -33.618 1.00 86.94 676 SER A N 1
ATOM 5150 C CA . SER A 1 676 ? 10.481 -8.547 -33.083 1.00 86.94 676 SER A CA 1
ATOM 5151 C C . SER A 1 676 ? 10.137 -7.056 -33.218 1.00 86.94 676 SER A C 1
ATOM 5153 O O . SER A 1 676 ? 10.975 -6.241 -33.628 1.00 86.94 676 SER A O 1
ATOM 5155 N N . GLY A 1 677 ? 8.883 -6.709 -32.914 1.00 83.19 677 GLY A N 1
ATOM 5156 C CA . GLY A 1 677 ? 8.301 -5.378 -33.086 1.00 83.19 677 GLY A CA 1
ATOM 5157 C C . GLY A 1 677 ? 8.240 -4.537 -31.811 1.00 83.19 677 GLY A C 1
ATOM 5158 O O . GLY A 1 677 ? 7.390 -3.651 -31.732 1.00 83.19 677 GLY A O 1
ATOM 5159 N N . PHE A 1 678 ? 9.106 -4.791 -30.817 1.00 93.00 678 PHE A N 1
ATOM 5160 C CA . PHE A 1 678 ? 9.045 -4.068 -29.542 1.00 93.00 678 PHE A CA 1
ATOM 5161 C C . PHE A 1 678 ? 9.096 -2.553 -29.727 1.00 93.00 678 PHE A C 1
ATOM 5163 O O . PHE A 1 678 ? 9.964 -2.002 -30.408 1.00 93.00 678 PHE A O 1
ATOM 5170 N N . ARG A 1 679 ? 8.206 -1.875 -29.010 1.00 90.19 679 ARG A N 1
ATOM 5171 C CA . ARG A 1 679 ? 8.169 -0.419 -28.887 1.00 90.19 679 ARG A CA 1
ATOM 5172 C C . ARG A 1 679 ? 7.928 -0.016 -27.444 1.00 90.19 679 ARG A C 1
ATOM 5174 O O . ARG A 1 679 ? 7.403 -0.804 -26.660 1.00 90.19 679 ARG A O 1
ATOM 5181 N N . LEU A 1 680 ? 8.315 1.210 -27.100 1.00 94.69 680 LEU A N 1
ATOM 5182 C CA . LEU A 1 680 ? 8.009 1.783 -25.793 1.00 94.69 680 LEU A CA 1
ATOM 5183 C C . LEU A 1 680 ? 6.485 1.793 -25.584 1.00 94.69 680 LEU A C 1
ATOM 5185 O O . LEU A 1 680 ? 5.734 2.103 -26.511 1.00 94.69 680 LEU A O 1
ATOM 5189 N N . HIS A 1 681 ? 6.037 1.434 -24.384 1.00 95.06 681 HIS A N 1
ATOM 5190 C CA . HIS A 1 681 ? 4.623 1.353 -24.033 1.00 95.06 681 HIS A CA 1
ATOM 5191 C C . HIS A 1 681 ? 3.918 2.695 -24.287 1.00 95.06 681 HIS A C 1
ATOM 5193 O O . HIS A 1 681 ? 4.469 3.759 -24.000 1.00 95.06 681 HIS A O 1
ATOM 5199 N N . ALA A 1 682 ? 2.678 2.661 -24.785 1.00 84.44 682 ALA A N 1
ATOM 5200 C CA . ALA A 1 682 ? 1.943 3.862 -25.195 1.00 84.44 682 ALA A CA 1
ATOM 5201 C C . ALA A 1 682 ? 1.804 4.907 -24.072 1.00 84.44 682 ALA A C 1
ATOM 5203 O O . ALA A 1 682 ? 1.982 6.098 -24.313 1.00 84.44 682 ALA A O 1
ATOM 5204 N N . VAL A 1 683 ? 1.571 4.458 -22.834 1.00 90.12 683 VAL A N 1
ATOM 5205 C CA . VAL A 1 683 ? 1.545 5.339 -21.649 1.00 90.12 683 VAL A CA 1
ATOM 5206 C C . VAL A 1 683 ? 2.871 6.100 -21.489 1.00 90.12 683 VAL A C 1
ATOM 5208 O O . VAL A 1 683 ? 2.853 7.300 -21.245 1.00 90.12 683 VAL A O 1
ATOM 5211 N N . GLN A 1 684 ? 4.018 5.446 -21.706 1.00 95.06 684 GLN A N 1
ATOM 5212 C CA . GLN A 1 684 ? 5.335 6.078 -21.573 1.00 95.06 684 GLN A CA 1
ATOM 5213 C C . GLN A 1 684 ? 5.694 6.975 -22.763 1.00 95.06 684 GLN A C 1
ATOM 5215 O O . GLN A 1 684 ? 6.374 7.985 -22.590 1.00 95.06 684 GLN A O 1
ATOM 5220 N N . LEU A 1 685 ? 5.192 6.670 -23.964 1.00 87.12 685 LEU A N 1
ATOM 5221 C CA . LEU A 1 685 ? 5.276 7.588 -25.107 1.00 87.12 685 LEU A CA 1
ATOM 5222 C C . LEU A 1 685 ? 4.542 8.910 -24.818 1.00 87.12 685 LEU A C 1
ATOM 5224 O O . LEU A 1 685 ? 5.057 9.979 -25.151 1.00 87.12 685 LEU A O 1
ATOM 5228 N N . GLY A 1 686 ? 3.386 8.829 -24.151 1.00 80.25 686 GLY A N 1
ATOM 5229 C CA . GLY A 1 686 ? 2.589 9.973 -23.700 1.00 80.25 686 GLY A CA 1
ATOM 5230 C C . GLY A 1 686 ? 2.994 10.554 -22.338 1.00 80.25 686 GLY A C 1
ATOM 5231 O O . GLY A 1 686 ? 2.300 11.441 -21.843 1.00 80.25 686 GLY A O 1
ATOM 5232 N N . SER A 1 687 ? 4.084 10.074 -21.725 1.00 89.25 687 SER A N 1
ATOM 5233 C CA . SER A 1 687 ? 4.495 10.462 -20.368 1.00 89.25 687 SER A CA 1
ATOM 5234 C C . SER A 1 687 ? 4.777 11.963 -20.237 1.00 89.25 687 SER A C 1
ATOM 5236 O O . SER A 1 687 ? 5.122 12.645 -21.206 1.00 89.25 687 SER A O 1
ATOM 5238 N N . SER A 1 688 ? 4.698 12.505 -19.025 1.00 87.88 688 SER A N 1
ATOM 5239 C CA . SER A 1 688 ? 5.252 13.829 -18.721 1.00 87.88 688 SER A CA 1
ATOM 5240 C C . SER A 1 688 ? 6.779 13.804 -18.560 1.00 87.88 688 SER A C 1
ATOM 5242 O O . SER A 1 688 ? 7.411 14.852 -18.690 1.00 87.88 688 SER A O 1
ATOM 5244 N N . ASP A 1 689 ? 7.386 12.630 -18.343 1.00 93.56 689 ASP A N 1
ATOM 5245 C CA . ASP A 1 689 ? 8.839 12.463 -18.271 1.00 93.56 689 ASP A CA 1
ATOM 5246 C C . ASP A 1 689 ? 9.448 12.348 -19.678 1.00 93.56 689 ASP A C 1
ATOM 5248 O O . ASP A 1 689 ? 9.359 11.325 -20.358 1.00 93.56 689 ASP A O 1
ATOM 5252 N N . ASP A 1 690 ? 10.118 13.406 -20.136 1.00 93.88 690 ASP A N 1
ATOM 5253 C CA . ASP A 1 690 ? 10.811 13.387 -21.426 1.00 93.88 690 ASP A CA 1
ATOM 5254 C C . ASP A 1 690 ? 12.016 12.430 -21.450 1.00 93.88 690 ASP A C 1
ATOM 5256 O O . ASP A 1 690 ? 12.456 12.038 -22.533 1.00 93.88 690 ASP A O 1
ATOM 5260 N N . VAL A 1 691 ? 12.552 12.024 -20.291 1.00 97.31 691 VAL A N 1
ATOM 5261 C CA . VAL A 1 691 ? 13.682 11.090 -20.218 1.00 97.31 691 VAL A CA 1
ATOM 5262 C C . VAL A 1 691 ? 13.241 9.696 -20.650 1.00 97.31 691 VAL A C 1
ATOM 5264 O O . VAL A 1 691 ? 13.872 9.127 -21.544 1.00 97.31 691 VAL A O 1
ATOM 5267 N N . VAL A 1 692 ? 12.147 9.151 -20.102 1.00 97.62 692 VAL A N 1
ATOM 5268 C CA . VAL A 1 692 ? 11.694 7.791 -20.452 1.00 97.62 692 VAL A CA 1
ATOM 5269 C C . VAL A 1 692 ? 11.344 7.653 -21.934 1.00 97.62 692 VAL A C 1
ATOM 5271 O O . VAL A 1 692 ? 11.648 6.618 -22.529 1.00 97.62 692 VAL A O 1
ATOM 5274 N N . LYS A 1 693 ? 10.847 8.718 -22.577 1.00 95.06 693 LYS A N 1
ATOM 5275 C CA . LYS A 1 693 ? 10.569 8.759 -24.027 1.00 95.06 693 LYS A CA 1
ATOM 5276 C C . LYS A 1 693 ? 11.797 8.538 -24.907 1.00 95.06 693 LYS A C 1
ATOM 5278 O O . LYS A 1 693 ? 11.654 8.218 -26.084 1.00 95.06 693 LYS A O 1
ATOM 5283 N N . THR A 1 694 ? 13.003 8.737 -24.371 1.00 96.50 694 THR A N 1
ATOM 5284 C CA . THR A 1 694 ? 14.252 8.472 -25.104 1.00 96.50 694 THR A CA 1
ATOM 5285 C C . THR A 1 694 ? 14.661 6.998 -25.089 1.00 96.50 694 THR A C 1
ATOM 5287 O O . THR A 1 694 ? 15.596 6.622 -25.799 1.00 96.50 694 THR A O 1
ATOM 5290 N N . SER A 1 695 ? 13.964 6.158 -24.316 1.00 98.25 695 SER A N 1
ATOM 5291 C CA . SER A 1 695 ? 14.166 4.709 -24.319 1.00 98.25 695 SER A CA 1
ATOM 5292 C C . SER A 1 695 ? 13.826 4.136 -25.694 1.00 98.25 695 SER A C 1
ATOM 5294 O O . SER A 1 695 ? 12.878 4.571 -26.349 1.00 98.25 695 SER A O 1
ATOM 5296 N N . SER A 1 696 ? 14.607 3.166 -26.164 1.00 97.00 696 SER A N 1
ATOM 5297 C CA . SER A 1 696 ? 14.461 2.646 -27.528 1.00 97.00 696 SER A CA 1
ATOM 5298 C C . SER A 1 696 ? 14.814 1.167 -27.637 1.00 97.00 696 SER A C 1
ATOM 5300 O O . SER A 1 696 ? 15.440 0.599 -26.745 1.00 97.00 696 SER A O 1
ATOM 5302 N N . PHE A 1 697 ? 14.389 0.551 -28.739 1.00 97.44 697 PHE A N 1
ATOM 5303 C CA . PHE A 1 697 ? 14.686 -0.833 -29.079 1.00 97.44 697 PHE A CA 1
ATOM 5304 C C . PHE A 1 697 ? 15.251 -0.918 -30.502 1.00 97.44 697 PHE A C 1
ATOM 5306 O O . PHE A 1 697 ? 14.688 -0.349 -31.437 1.00 97.44 697 PHE A O 1
ATOM 5313 N N . ASP A 1 698 ? 16.358 -1.640 -30.670 1.00 93.69 698 ASP A N 1
ATOM 5314 C CA . ASP A 1 698 ? 16.937 -1.976 -31.971 1.00 93.69 698 ASP A CA 1
ATOM 5315 C C . ASP A 1 698 ? 16.650 -3.442 -32.318 1.00 93.69 698 ASP A C 1
ATOM 5317 O O . ASP A 1 698 ? 17.333 -4.359 -31.854 1.00 93.69 698 ASP A O 1
ATOM 5321 N N . SER A 1 699 ? 15.674 -3.659 -33.202 1.00 89.31 699 SER A N 1
ATOM 5322 C CA . SER A 1 699 ? 15.248 -4.993 -33.644 1.00 89.31 699 SER A CA 1
ATOM 5323 C C . SER A 1 699 ? 16.330 -5.780 -34.387 1.00 89.31 699 SER A C 1
ATOM 5325 O O . SER A 1 699 ? 16.278 -7.011 -34.416 1.00 89.31 699 SER A O 1
ATOM 5327 N N . ALA A 1 700 ? 17.342 -5.122 -34.964 1.00 88.75 700 ALA A N 1
ATOM 5328 C CA . ALA A 1 700 ? 18.425 -5.812 -35.661 1.00 88.75 700 ALA A CA 1
ATOM 5329 C C . ALA A 1 700 ? 19.403 -6.488 -34.692 1.00 88.75 700 ALA A C 1
ATOM 5331 O O . ALA A 1 700 ? 20.043 -7.481 -35.051 1.00 88.75 700 ALA A O 1
ATOM 5332 N N . THR A 1 701 ? 19.536 -5.944 -33.482 1.00 95.25 701 THR A N 1
ATOM 5333 C CA . THR A 1 701 ? 20.466 -6.435 -32.458 1.00 95.25 701 THR A CA 1
ATOM 5334 C C . THR A 1 701 ? 19.763 -7.031 -31.240 1.00 95.25 701 THR A C 1
ATOM 5336 O O . THR A 1 701 ? 20.406 -7.755 -30.480 1.00 95.25 701 THR A O 1
ATOM 5339 N N . GLY A 1 702 ? 18.458 -6.787 -31.080 1.00 95.81 702 GLY A N 1
ATOM 5340 C CA . GLY A 1 702 ? 17.696 -7.147 -29.884 1.00 95.81 702 GLY A CA 1
ATOM 5341 C C . GLY A 1 702 ? 18.069 -6.276 -28.681 1.00 95.81 702 GLY A C 1
ATOM 5342 O O . GLY A 1 702 ? 17.933 -6.723 -27.545 1.00 95.81 702 GLY A O 1
ATOM 5343 N N . THR A 1 703 ? 18.615 -5.077 -28.913 1.00 98.50 703 THR A N 1
ATOM 5344 C CA . THR A 1 703 ? 19.136 -4.197 -27.855 1.00 98.50 703 THR A CA 1
ATOM 5345 C C . THR A 1 703 ? 18.073 -3.216 -27.392 1.00 98.50 703 THR A C 1
ATOM 5347 O O . THR A 1 703 ? 17.540 -2.459 -28.199 1.00 98.50 703 THR A O 1
ATOM 5350 N N . PHE A 1 704 ? 17.814 -3.201 -26.090 1.00 98.69 704 PHE A N 1
ATOM 5351 C CA . PHE A 1 704 ? 17.005 -2.198 -25.410 1.00 98.69 704 PHE A CA 1
ATOM 5352 C C . PHE A 1 704 ? 17.918 -1.149 -24.778 1.00 98.69 704 PHE A C 1
ATOM 5354 O O . PHE A 1 704 ? 18.847 -1.499 -24.049 1.00 98.69 704 PHE A O 1
ATOM 5361 N N . SER A 1 705 ? 17.634 0.123 -25.028 1.00 98.62 705 SER A N 1
ATOM 5362 C CA . SER A 1 705 ? 18.321 1.263 -24.422 1.00 98.62 705 SER A CA 1
ATOM 5363 C C . SER A 1 705 ? 17.400 1.934 -23.411 1.00 98.62 705 SER A C 1
ATOM 5365 O O . SER A 1 705 ? 16.290 2.342 -23.762 1.00 98.62 705 SER A O 1
ATOM 5367 N N . VAL A 1 706 ? 17.867 2.081 -22.172 1.00 98.75 706 VAL A N 1
ATOM 5368 C CA . VAL A 1 706 ? 17.132 2.711 -21.066 1.00 98.75 706 VAL A CA 1
ATOM 5369 C C . VAL A 1 706 ? 18.009 3.773 -20.386 1.00 98.75 706 VAL A C 1
ATOM 5371 O O . VAL A 1 706 ? 19.154 3.484 -20.029 1.00 98.75 706 VAL A O 1
ATOM 5374 N N . PRO A 1 707 ? 17.533 5.017 -20.202 1.00 98.75 707 PRO A N 1
ATOM 5375 C CA . PRO A 1 707 ? 18.307 6.054 -19.523 1.00 98.75 707 PRO A CA 1
ATOM 5376 C C . PRO A 1 707 ? 18.586 5.731 -18.052 1.00 98.75 707 PRO A C 1
ATOM 5378 O O . PRO A 1 707 ? 17.916 4.888 -17.453 1.00 98.75 707 PRO A O 1
ATOM 5381 N N . ALA A 1 708 ? 19.550 6.432 -17.451 1.00 98.38 708 ALA A N 1
ATOM 5382 C CA . ALA A 1 708 ? 19.829 6.364 -16.013 1.00 98.38 708 ALA A CA 1
ATOM 5383 C C . ALA A 1 708 ? 18.550 6.528 -15.172 1.00 98.38 708 ALA A C 1
ATOM 5385 O O . ALA A 1 708 ? 17.668 7.305 -15.543 1.00 98.38 708 ALA A O 1
ATOM 5386 N N . ARG A 1 709 ? 18.448 5.821 -14.041 1.00 98.31 709 ARG A N 1
ATOM 5387 C CA . ARG A 1 709 ? 17.356 5.937 -13.046 1.00 98.31 709 ARG A CA 1
ATOM 5388 C C . ARG A 1 709 ? 15.942 5.857 -13.640 1.00 98.31 709 ARG A C 1
ATOM 5390 O O . ARG A 1 709 ? 15.063 6.608 -13.238 1.00 98.31 709 ARG A O 1
ATOM 5397 N N . THR A 1 710 ? 15.739 5.008 -14.643 1.00 98.88 710 THR A N 1
ATOM 5398 C CA . THR A 1 710 ? 14.497 4.931 -15.427 1.00 98.88 710 THR A CA 1
ATOM 5399 C C . THR A 1 710 ? 13.958 3.511 -15.441 1.00 98.88 710 THR A C 1
ATOM 5401 O O . THR A 1 710 ? 14.721 2.563 -15.629 1.00 98.88 710 THR A O 1
ATOM 5404 N N . THR A 1 711 ? 12.639 3.368 -15.322 1.00 98.88 711 THR A N 1
ATOM 5405 C CA . THR A 1 711 ? 11.955 2.125 -15.686 1.00 98.88 711 THR A CA 1
ATOM 5406 C C . THR A 1 711 ? 11.320 2.288 -17.060 1.00 98.88 711 THR A C 1
ATOM 5408 O O . THR A 1 711 ? 10.471 3.157 -17.240 1.00 98.88 711 THR A O 1
ATOM 5411 N N . ALA A 1 712 ? 11.723 1.467 -18.027 1.00 98.81 712 ALA A N 1
ATOM 5412 C CA . ALA A 1 712 ? 11.157 1.475 -19.375 1.00 98.81 712 ALA A CA 1
ATOM 5413 C C . ALA A 1 712 ? 10.433 0.156 -19.656 1.00 98.81 712 ALA A C 1
ATOM 5415 O O . ALA A 1 712 ? 10.988 -0.924 -19.437 1.00 98.81 712 ALA A O 1
ATOM 5416 N N . VAL A 1 713 ? 9.201 0.254 -20.147 1.00 98.88 713 VAL A N 1
ATOM 5417 C CA . VAL A 1 713 ? 8.336 -0.873 -20.490 1.00 98.88 713 VAL A CA 1
ATOM 5418 C C . VAL A 1 713 ? 8.180 -0.909 -21.998 1.00 98.88 713 VAL A C 1
ATOM 5420 O O . VAL A 1 713 ? 7.693 0.037 -22.611 1.00 98.88 713 VAL A O 1
ATOM 5423 N N . PHE A 1 714 ? 8.585 -2.016 -22.598 1.00 98.62 714 PHE A N 1
ATOM 5424 C CA . PHE A 1 714 ? 8.454 -2.278 -24.018 1.00 98.62 714 PHE A CA 1
ATOM 5425 C C . PHE A 1 714 ? 7.425 -3.376 -24.242 1.00 98.62 714 PHE A C 1
ATOM 5427 O O . PHE A 1 714 ? 7.386 -4.360 -23.505 1.00 98.62 714 PHE A O 1
ATOM 5434 N N . VAL A 1 715 ? 6.617 -3.217 -25.281 1.00 96.62 715 VAL A N 1
ATOM 5435 C CA . VAL A 1 715 ? 5.597 -4.190 -25.673 1.00 96.62 715 VAL A CA 1
ATOM 5436 C C . VAL A 1 715 ? 5.800 -4.606 -27.119 1.00 96.62 715 VAL A C 1
ATOM 5438 O O . VAL A 1 715 ? 6.056 -3.759 -27.979 1.00 96.62 715 VAL A O 1
ATOM 5441 N N . ASP A 1 716 ? 5.706 -5.906 -27.377 1.00 92.94 716 ASP A N 1
ATOM 5442 C CA . ASP A 1 716 ? 5.563 -6.461 -28.720 1.00 92.94 716 ASP A CA 1
ATOM 5443 C C . ASP A 1 716 ? 4.075 -6.736 -28.928 1.00 92.94 716 ASP A C 1
ATOM 5445 O O . ASP A 1 716 ? 3.532 -7.720 -28.427 1.00 92.94 716 ASP A O 1
ATOM 5449 N N . ALA A 1 717 ? 3.385 -5.789 -29.558 1.00 85.88 717 ALA A N 1
ATOM 5450 C CA . ALA A 1 717 ? 1.939 -5.839 -29.730 1.00 85.88 717 ALA A CA 1
ATOM 5451 C C . ALA A 1 717 ? 1.555 -6.571 -31.019 1.00 85.88 717 ALA A C 1
ATOM 5453 O O . ALA A 1 717 ? 2.281 -6.518 -32.011 1.00 85.88 717 ALA A O 1
ATOM 5454 N N . THR A 1 718 ? 0.358 -7.156 -31.051 1.00 84.94 718 THR A N 1
ATOM 5455 C CA . THR A 1 718 ? -0.227 -7.626 -32.311 1.00 84.94 718 THR A CA 1
ATOM 5456 C C . THR A 1 718 ? -0.466 -6.448 -33.259 1.00 84.94 718 THR A C 1
ATOM 5458 O O . THR A 1 718 ? -0.777 -5.325 -32.838 1.00 84.94 718 THR A O 1
ATOM 5461 N N . SER A 1 719 ? -0.393 -6.691 -34.567 1.00 85.81 719 SER A N 1
ATOM 5462 C CA . SER A 1 719 ? -0.624 -5.668 -35.588 1.00 85.81 719 SER A CA 1
ATOM 5463 C C . SER A 1 719 ? -2.005 -5.022 -35.465 1.00 85.81 719 SER A C 1
ATOM 5465 O O . SER A 1 719 ? -2.159 -3.824 -35.715 1.00 85.81 719 SER A O 1
ATOM 5467 N N . LEU A 1 720 ? -3.032 -5.782 -35.077 1.00 88.44 720 LEU A N 1
ATOM 5468 C CA . LEU A 1 720 ? -4.365 -5.245 -34.806 1.00 88.44 720 LEU A CA 1
ATOM 5469 C C . LEU A 1 720 ? -4.346 -4.263 -33.632 1.00 88.44 720 LEU A C 1
ATOM 5471 O O . LEU A 1 720 ? -4.862 -3.150 -33.778 1.00 88.44 720 LEU A O 1
ATOM 5475 N N . ALA A 1 721 ? -3.769 -4.663 -32.498 1.00 86.38 721 ALA A N 1
ATOM 5476 C CA . ALA A 1 721 ? -3.701 -3.831 -31.302 1.00 86.38 721 ALA A CA 1
ATOM 5477 C C . ALA A 1 721 ? -2.917 -2.545 -31.572 1.00 86.38 721 ALA A C 1
ATOM 5479 O O . ALA A 1 721 ? -3.415 -1.454 -31.302 1.00 86.38 721 ALA A O 1
ATOM 5480 N N . ALA A 1 722 ? -1.772 -2.653 -32.245 1.00 85.50 722 ALA A N 1
ATOM 5481 C CA . ALA A 1 722 ? -0.960 -1.515 -32.656 1.00 85.50 722 ALA A CA 1
ATOM 5482 C C . ALA A 1 722 ? -1.720 -0.491 -33.506 1.00 85.50 722 ALA A C 1
ATOM 5484 O O . ALA A 1 722 ? -1.700 0.710 -33.241 1.00 85.50 722 ALA A O 1
ATOM 5485 N N . ILE A 1 723 ? -2.459 -0.954 -34.515 1.00 89.50 723 ILE A N 1
ATOM 5486 C CA . ILE A 1 723 ? -3.268 -0.065 -35.359 1.00 89.50 723 ILE A CA 1
ATOM 5487 C C . ILE A 1 723 ? -4.458 0.514 -34.566 1.00 89.50 723 ILE A C 1
ATOM 5489 O O . ILE A 1 723 ? -4.915 1.622 -34.865 1.00 89.50 723 ILE A O 1
ATOM 5493 N N . SER A 1 724 ? -4.972 -0.213 -33.570 1.00 89.19 724 SER A N 1
ATOM 5494 C CA . SER A 1 724 ? -6.035 0.264 -32.680 1.00 89.19 724 SER A CA 1
ATOM 5495 C C . SER A 1 724 ? -5.549 1.364 -31.733 1.00 89.19 724 SER A C 1
ATOM 5497 O O . SER A 1 724 ? -6.254 2.355 -31.561 1.00 89.19 724 SER A O 1
ATOM 5499 N N . GLU A 1 725 ? -4.340 1.256 -31.178 1.00 85.94 725 GLU A N 1
ATOM 5500 C CA . GLU A 1 725 ? -3.715 2.320 -30.375 1.00 85.94 725 GLU A CA 1
ATOM 5501 C C . GLU A 1 725 ? -3.557 3.607 -31.189 1.00 85.94 725 GLU A C 1
ATOM 5503 O O . GLU A 1 725 ? -3.969 4.682 -30.748 1.00 85.94 725 GLU A O 1
ATOM 5508 N N . VAL A 1 726 ? -3.077 3.485 -32.432 1.00 87.94 726 VAL A N 1
ATOM 5509 C CA . VAL A 1 726 ? -2.980 4.621 -33.360 1.00 87.94 726 VAL A CA 1
ATOM 5510 C C . VAL A 1 726 ? -4.350 5.267 -33.601 1.00 87.94 726 VAL A C 1
ATOM 5512 O O . VAL A 1 726 ? -4.463 6.492 -33.690 1.00 87.94 726 VAL A O 1
ATOM 5515 N N . LEU A 1 727 ? -5.417 4.468 -33.725 1.00 91.25 727 LEU A N 1
ATOM 5516 C CA . LEU A 1 727 ? -6.772 5.006 -33.846 1.00 91.25 727 LEU A CA 1
ATOM 5517 C C . LEU A 1 727 ? -7.152 5.822 -32.605 1.00 91.25 727 LEU A C 1
ATOM 5519 O O . LEU A 1 727 ? -7.635 6.942 -32.773 1.00 91.25 727 LEU A O 1
ATOM 5523 N N . THR A 1 728 ? -6.940 5.280 -31.405 1.00 87.62 728 THR A N 1
ATOM 5524 C CA . THR A 1 728 ? -7.263 5.950 -30.137 1.00 87.62 728 THR A CA 1
ATOM 5525 C C . THR A 1 728 ? -6.536 7.287 -30.013 1.00 87.62 728 THR A C 1
ATOM 5527 O O . THR A 1 728 ? -7.177 8.293 -29.708 1.00 87.62 728 THR A O 1
ATOM 5530 N N . HIS A 1 729 ? -5.241 7.334 -30.352 1.00 87.62 729 HIS A N 1
ATOM 5531 C CA . HIS A 1 729 ? -4.456 8.576 -30.403 1.00 87.62 729 HIS A CA 1
ATOM 5532 C C . HIS A 1 729 ? -5.141 9.648 -31.256 1.00 87.62 729 HIS A C 1
ATOM 5534 O O . HIS A 1 729 ? -5.458 10.741 -30.787 1.00 87.62 729 HIS A O 1
ATOM 5540 N N . PHE A 1 730 ? -5.448 9.320 -32.514 1.00 89.25 730 PHE A N 1
ATOM 5541 C CA . PHE A 1 730 ? -6.070 10.276 -33.430 1.00 89.25 730 PHE A CA 1
ATOM 5542 C C . PHE A 1 730 ? -7.515 10.629 -33.049 1.00 89.25 730 PHE A C 1
ATOM 5544 O O . PHE A 1 730 ? -7.981 11.715 -33.395 1.00 89.25 730 PHE A O 1
ATOM 5551 N N . GLU A 1 731 ? -8.235 9.752 -32.345 1.00 89.25 731 GLU A N 1
ATOM 5552 C CA . GLU A 1 731 ? -9.565 10.046 -31.801 1.00 89.25 731 GLU A CA 1
ATOM 5553 C C . GLU A 1 731 ? -9.535 11.055 -30.646 1.00 89.25 731 GLU A C 1
ATOM 5555 O O . GLU A 1 731 ? -10.525 11.773 -30.469 1.00 89.25 731 GLU A O 1
ATOM 5560 N N . GLY A 1 732 ? -8.415 11.161 -29.927 1.00 83.19 732 GLY A N 1
ATOM 5561 C CA . GLY A 1 732 ? -8.192 12.163 -28.881 1.00 83.19 732 GLY A CA 1
ATOM 5562 C C . GLY A 1 732 ? -7.945 13.587 -29.399 1.00 83.19 732 GLY A C 1
ATOM 5563 O O . GLY A 1 732 ? -8.071 14.547 -28.641 1.00 83.19 732 GLY A O 1
ATOM 5564 N N . LEU A 1 733 ? -7.633 13.755 -30.688 1.00 85.25 733 LEU A N 1
ATOM 5565 C CA . LEU A 1 733 ? -7.360 15.065 -31.294 1.00 85.25 733 LEU A CA 1
ATOM 5566 C C . LEU A 1 733 ? -8.643 15.831 -31.683 1.00 85.25 733 LEU A C 1
ATOM 5568 O O . LEU A 1 733 ? -9.730 15.267 -31.802 1.00 85.25 733 LEU A O 1
ATOM 5572 N N . ASP A 1 734 ? -8.524 17.139 -31.953 1.00 79.12 734 ASP A N 1
ATOM 5573 C CA . ASP A 1 734 ? -9.647 17.962 -32.433 1.00 79.12 734 ASP A CA 1
ATOM 5574 C C . ASP A 1 734 ? -10.134 17.532 -33.834 1.00 79.12 734 ASP A C 1
ATOM 5576 O O . ASP A 1 734 ? -9.456 17.684 -34.854 1.00 79.12 734 ASP A O 1
ATOM 5580 N N . HIS A 1 735 ? -11.385 17.073 -33.903 1.00 79.88 735 HIS A N 1
ATOM 5581 C CA . HIS A 1 735 ? -12.035 16.554 -35.112 1.00 79.88 735 HIS A CA 1
ATOM 5582 C C . HIS A 1 735 ? -12.446 17.629 -36.133 1.00 79.88 735 HIS A C 1
ATOM 5584 O O . HIS A 1 735 ? -13.089 17.311 -37.139 1.00 79.88 735 HIS A O 1
ATOM 5590 N N . SER A 1 736 ? -12.088 18.900 -35.932 1.00 78.31 736 SER A N 1
ATOM 5591 C CA . SER A 1 736 ? -12.366 19.982 -36.890 1.00 78.31 736 SER A CA 1
ATOM 5592 C C . SER A 1 736 ? -11.667 19.793 -38.254 1.00 78.31 736 SER A C 1
ATOM 5594 O O . SER A 1 736 ? -12.123 20.317 -39.280 1.00 78.31 736 SER A O 1
ATOM 5596 N N . SER A 1 737 ? -10.608 18.976 -38.303 1.00 85.62 737 SER A N 1
ATOM 5597 C CA . SER A 1 737 ? -9.868 18.603 -39.513 1.00 85.62 737 SER A CA 1
ATOM 5598 C C . SER A 1 737 ? -10.586 17.521 -40.341 1.00 85.62 737 SER A C 1
ATOM 5600 O O . SER A 1 737 ? -10.751 16.367 -39.937 1.00 85.62 737 SER A O 1
ATOM 5602 N N . VAL A 1 738 ? -10.983 17.867 -41.575 1.00 89.50 738 VAL A N 1
ATOM 5603 C CA . VAL A 1 738 ? -11.610 16.917 -42.519 1.00 89.50 738 VAL A CA 1
ATOM 5604 C C . VAL A 1 738 ? -10.681 15.747 -42.900 1.00 89.50 738 VAL A C 1
ATOM 5606 O O . VAL A 1 738 ? -11.185 14.622 -42.990 1.00 89.50 738 VAL A O 1
ATOM 5609 N N . PRO A 1 739 ? -9.371 15.949 -43.169 1.00 92.81 739 PRO A N 1
ATOM 5610 C CA . PRO A 1 739 ? -8.442 14.837 -43.378 1.00 92.81 739 PRO A CA 1
ATOM 5611 C C . PRO A 1 739 ? -8.359 13.892 -42.173 1.00 92.81 739 PRO A C 1
ATOM 5613 O O . PRO A 1 739 ? -8.493 12.683 -42.362 1.00 92.81 739 PRO A O 1
ATOM 5616 N N . LEU A 1 740 ? -8.265 14.428 -40.951 1.00 91.69 740 LEU A N 1
ATOM 5617 C CA . LEU A 1 740 ? -8.229 13.635 -39.717 1.00 91.69 740 LEU A CA 1
ATOM 5618 C C . LEU A 1 740 ? -9.494 12.780 -39.560 1.00 91.69 740 LEU A C 1
ATOM 5620 O O . LEU A 1 740 ? -9.415 11.557 -39.470 1.00 91.69 740 LEU A O 1
ATOM 5624 N N . SER A 1 741 ? -10.675 13.396 -39.685 1.00 92.31 741 SER A N 1
ATOM 5625 C CA . SER A 1 741 ? -11.964 12.685 -39.648 1.00 92.31 741 SER A CA 1
ATOM 5626 C C . SER A 1 741 ? -12.037 11.530 -40.659 1.00 92.31 741 SER A C 1
ATOM 5628 O O . SER A 1 741 ? -12.619 10.473 -40.396 1.00 92.31 741 SER A O 1
ATOM 5630 N N . LYS A 1 742 ? -11.455 11.706 -41.854 1.00 95.38 742 LYS A N 1
ATOM 5631 C CA . LYS A 1 742 ? -11.402 10.643 -42.866 1.00 95.38 742 LYS A CA 1
ATOM 5632 C C . LYS A 1 742 ? -10.401 9.558 -42.504 1.00 95.38 742 LYS A C 1
ATOM 5634 O O . LYS A 1 742 ? -10.714 8.399 -42.765 1.00 95.38 742 LYS A O 1
ATOM 5639 N N . ALA A 1 743 ? -9.235 9.907 -41.966 1.00 95.06 743 ALA A N 1
ATOM 5640 C CA . ALA A 1 743 ? -8.238 8.945 -41.512 1.00 95.06 743 ALA A CA 1
ATOM 5641 C C . ALA A 1 743 ? -8.813 8.036 -40.419 1.00 95.06 743 ALA A C 1
ATOM 5643 O O . ALA A 1 743 ? -8.819 6.820 -40.597 1.00 95.06 743 ALA A O 1
ATOM 5644 N N . ILE A 1 744 ? -9.440 8.618 -39.394 1.00 94.12 744 ILE A N 1
ATOM 5645 C CA . ILE A 1 744 ? -10.131 7.904 -38.306 1.00 94.12 744 ILE A CA 1
ATOM 5646 C C . ILE A 1 744 ? -11.176 6.935 -38.866 1.00 94.12 744 ILE A C 1
ATOM 5648 O O . ILE A 1 744 ? -11.168 5.741 -38.574 1.00 94.12 744 ILE A O 1
ATOM 5652 N N . ALA A 1 745 ? -12.033 7.399 -39.783 1.00 95.44 745 ALA A N 1
ATOM 5653 C CA . ALA A 1 745 ? -13.024 6.534 -40.424 1.00 95.44 745 ALA A CA 1
ATOM 5654 C C . ALA A 1 745 ? -12.399 5.390 -41.250 1.00 95.44 745 ALA A C 1
ATOM 5656 O O . ALA A 1 745 ? -13.045 4.366 -41.479 1.00 95.44 745 ALA A O 1
ATOM 5657 N N . ARG A 1 746 ? -11.168 5.549 -41.755 1.00 97.06 746 ARG A N 1
ATOM 5658 C CA . ARG A 1 746 ? -10.443 4.473 -42.446 1.00 97.06 746 ARG A CA 1
ATOM 5659 C C . ARG A 1 746 ? -9.834 3.490 -41.459 1.00 97.06 746 ARG A C 1
ATOM 5661 O O . ARG A 1 746 ? -10.007 2.299 -41.695 1.00 97.06 746 ARG A O 1
ATOM 5668 N N . LEU A 1 747 ? -9.201 3.971 -40.396 1.00 95.31 747 LEU A N 1
ATOM 5669 C CA . LEU A 1 747 ? -8.621 3.142 -39.341 1.00 95.31 747 LEU A CA 1
ATOM 5670 C C . LEU A 1 747 ? -9.692 2.282 -38.662 1.00 95.31 747 LEU A C 1
ATOM 5672 O O . LEU A 1 747 ? -9.558 1.063 -38.678 1.00 95.31 747 LEU A O 1
ATOM 5676 N N . ARG A 1 748 ? -10.841 2.862 -38.277 1.00 95.38 748 ARG A N 1
ATOM 5677 C CA . ARG A 1 748 ? -12.010 2.115 -37.758 1.00 95.38 748 ARG A CA 1
ATOM 5678 C C . ARG A 1 748 ? -12.436 0.953 -38.645 1.00 95.38 748 ARG A C 1
ATOM 5680 O O . ARG A 1 748 ? -12.846 -0.089 -38.160 1.00 95.38 748 ARG A O 1
ATOM 5687 N N . LEU A 1 749 ? -12.372 1.134 -39.965 1.00 95.44 749 LEU A N 1
ATOM 5688 C CA . LEU A 1 749 ? -12.705 0.068 -40.905 1.00 95.44 749 LEU A CA 1
ATOM 5689 C C . LEU A 1 749 ? -11.580 -0.967 -41.016 1.00 95.44 749 LEU A C 1
ATOM 5691 O O . LEU A 1 749 ? -11.868 -2.120 -41.314 1.00 95.44 749 LEU A O 1
ATOM 5695 N N . ALA A 1 750 ? -10.316 -0.585 -40.851 1.00 93.81 750 ALA A N 1
ATOM 5696 C CA . ALA A 1 750 ? -9.187 -1.509 -40.919 1.00 93.81 750 ALA A CA 1
ATOM 5697 C C . ALA A 1 750 ? -9.163 -2.486 -39.731 1.00 93.81 750 ALA A C 1
ATOM 5699 O O . ALA A 1 750 ? -8.920 -3.669 -39.951 1.00 93.81 750 ALA A O 1
ATOM 5700 N N . ILE A 1 751 ? -9.504 -2.015 -38.529 1.00 93.44 751 ILE A N 1
ATOM 5701 C CA . ILE A 1 751 ? -9.425 -2.784 -37.273 1.00 93.44 751 ILE A CA 1
ATOM 5702 C C . ILE A 1 751 ? -10.683 -3.599 -36.935 1.00 93.44 751 ILE A C 1
ATOM 5704 O O . ILE A 1 751 ? -10.819 -4.105 -35.830 1.00 93.44 751 ILE A O 1
ATOM 5708 N N . LEU A 1 752 ? -11.646 -3.701 -37.856 1.00 90.88 752 LEU A N 1
ATOM 5709 C CA . LEU A 1 752 ? -12.879 -4.448 -37.598 1.00 90.88 752 LEU A CA 1
ATOM 5710 C C . LEU A 1 752 ? -12.565 -5.923 -37.267 1.00 90.88 752 LEU A C 1
ATOM 5712 O O . LEU A 1 752 ? -11.943 -6.569 -38.116 1.00 90.88 752 LEU A O 1
ATOM 5716 N N . PRO A 1 753 ? -13.007 -6.469 -36.113 1.00 86.12 753 PRO A N 1
ATOM 5717 C CA . PRO A 1 753 ? -12.591 -7.793 -35.642 1.00 86.12 753 PRO A CA 1
ATOM 5718 C C . PRO A 1 753 ? -12.834 -8.917 -36.650 1.00 86.12 753 PRO A C 1
ATOM 5720 O O . PRO A 1 753 ? -11.991 -9.787 -36.817 1.00 86.12 753 PRO A O 1
ATOM 5723 N N . GLU A 1 754 ? -13.919 -8.866 -37.432 1.00 89.19 754 GLU A N 1
ATOM 5724 C CA . GLU A 1 754 ? -14.220 -9.874 -38.461 1.00 89.19 754 GLU A CA 1
ATOM 5725 C C . GLU A 1 754 ? -13.242 -9.887 -39.653 1.00 89.19 754 GLU A C 1
ATOM 5727 O O . GLU A 1 754 ? -13.432 -10.623 -40.626 1.00 89.19 754 GLU A O 1
ATOM 5732 N N . ARG A 1 755 ? -12.230 -9.014 -39.640 1.00 90.94 755 ARG A N 1
ATOM 5733 C CA . ARG A 1 755 ? -11.163 -8.941 -40.645 1.00 90.94 755 ARG A CA 1
ATOM 5734 C C . ARG A 1 755 ? -9.861 -9.579 -40.180 1.00 90.94 755 ARG A C 1
ATOM 5736 O O . ARG A 1 755 ? -8.947 -9.668 -41.003 1.00 90.94 755 ARG A O 1
ATOM 5743 N N . TRP A 1 756 ? -9.803 -10.026 -38.933 1.00 90.19 756 TRP A N 1
ATOM 5744 C CA . TRP A 1 756 ? -8.626 -10.565 -38.268 1.00 90.19 756 TRP A CA 1
ATOM 5745 C C . TRP A 1 756 ? -8.949 -11.947 -37.698 1.00 90.19 756 TRP A C 1
ATOM 5747 O O . TRP A 1 756 ? -10.091 -12.218 -37.334 1.00 90.19 756 TRP A O 1
ATOM 5757 N N . ILE A 1 757 ? -7.954 -12.828 -37.686 1.00 84.62 757 ILE A N 1
ATOM 5758 C CA . ILE A 1 757 ? -8.055 -14.182 -37.134 1.00 84.62 757 ILE A CA 1
ATOM 5759 C C . ILE A 1 757 ? -7.531 -14.182 -35.694 1.00 84.62 757 ILE A C 1
ATOM 5761 O O . ILE A 1 757 ? -8.228 -14.652 -34.804 1.00 84.62 757 ILE A O 1
ATOM 5765 N N . ASP A 1 758 ? -6.331 -13.639 -35.489 1.00 79.69 758 ASP A N 1
ATOM 5766 C CA . ASP A 1 758 ? -5.539 -13.726 -34.252 1.00 79.69 758 ASP A CA 1
ATOM 5767 C C . ASP A 1 758 ? -4.678 -12.464 -34.027 1.00 79.69 758 ASP A C 1
ATOM 5769 O O . ASP A 1 758 ? -3.562 -12.535 -33.536 1.00 79.69 758 ASP A O 1
ATOM 5773 N N . GLY A 1 759 ? -5.157 -11.294 -34.466 1.00 84.06 759 GLY A N 1
ATOM 5774 C CA . GLY A 1 759 ? -4.451 -10.018 -34.280 1.00 84.06 759 GLY A CA 1
ATOM 5775 C C . GLY A 1 759 ? -3.294 -9.749 -35.253 1.00 84.06 759 GLY A C 1
ATOM 5776 O O . GLY A 1 759 ? -3.065 -8.589 -35.578 1.00 84.06 759 GLY A O 1
ATOM 5777 N N . ASP A 1 760 ? -2.671 -10.781 -35.828 1.00 84.94 760 ASP A N 1
ATOM 5778 C CA . ASP A 1 760 ? -1.602 -10.647 -36.842 1.00 84.94 760 ASP A CA 1
ATOM 5779 C C . ASP A 1 760 ? -1.946 -11.270 -38.188 1.00 84.94 760 ASP A C 1
ATOM 5781 O O . ASP A 1 760 ? -1.364 -10.950 -39.230 1.00 84.94 760 ASP A O 1
ATOM 5785 N N . THR A 1 761 ? -2.941 -12.149 -38.211 1.00 83.81 761 THR A N 1
ATOM 5786 C CA . THR A 1 761 ? -3.390 -12.774 -39.443 1.00 83.81 761 THR A CA 1
ATOM 5787 C C . THR A 1 761 ? -4.697 -12.156 -39.901 1.00 83.81 761 THR A C 1
ATOM 5789 O O . THR A 1 761 ? -5.728 -12.200 -39.235 1.00 83.81 761 THR A O 1
ATOM 5792 N N . LEU A 1 762 ? -4.690 -11.622 -41.119 1.00 86.12 762 LEU A N 1
ATOM 5793 C CA . LEU A 1 762 ? -5.902 -11.119 -41.756 1.00 86.12 762 LEU A CA 1
ATOM 5794 C C . LEU A 1 762 ? -6.766 -12.253 -42.317 1.00 86.12 762 LEU A C 1
ATOM 5796 O O . LEU A 1 762 ? -6.276 -13.134 -43.036 1.00 86.12 762 LEU A O 1
ATOM 5800 N N . GLU A 1 763 ? -8.079 -12.132 -42.132 1.00 86.38 763 GLU A N 1
ATOM 5801 C CA . GLU A 1 763 ? -9.082 -12.959 -42.802 1.00 86.38 763 GLU A CA 1
ATOM 5802 C C . GLU A 1 763 ? -8.884 -12.894 -44.328 1.00 86.38 763 GLU A C 1
ATOM 5804 O O . GLU A 1 763 ? -8.841 -11.792 -44.900 1.00 86.38 763 GLU A O 1
ATOM 5809 N N . PRO A 1 764 ? -8.770 -14.033 -45.046 1.00 82.62 764 PRO A N 1
ATOM 5810 C CA . PRO A 1 764 ? -8.400 -14.047 -46.462 1.00 82.62 764 PRO A CA 1
ATOM 5811 C C . PRO A 1 764 ? -9.261 -13.147 -47.356 1.00 82.62 764 PRO A C 1
ATOM 5813 O O . PRO A 1 764 ? -8.748 -12.531 -48.294 1.00 82.62 764 PRO A O 1
ATOM 5816 N N . ALA A 1 765 ? -10.560 -13.035 -47.062 1.00 84.25 765 ALA A N 1
ATOM 5817 C CA . ALA A 1 765 ? -11.493 -12.194 -47.813 1.00 84.25 765 ALA A CA 1
ATOM 5818 C C . ALA A 1 765 ? -11.328 -10.685 -47.536 1.00 84.25 765 ALA A C 1
ATOM 5820 O O . ALA A 1 765 ? -11.726 -9.856 -48.361 1.00 84.25 765 ALA A O 1
ATOM 5821 N N . SER A 1 766 ? -10.727 -10.325 -46.403 1.00 85.69 766 SER A N 1
ATOM 5822 C CA . SER A 1 766 ? -10.647 -8.956 -45.884 1.00 85.69 766 SER A CA 1
ATOM 5823 C C . SER A 1 766 ? -9.316 -8.266 -46.190 1.00 85.69 766 SER A C 1
ATOM 5825 O O . SER A 1 766 ? -9.287 -7.037 -46.263 1.00 85.69 766 SER A O 1
ATOM 5827 N N . LYS A 1 767 ? -8.250 -9.026 -46.480 1.00 83.25 767 LYS A N 1
ATOM 5828 C CA . LYS A 1 767 ? -6.873 -8.552 -46.751 1.00 83.25 767 LYS A CA 1
ATOM 5829 C C . LYS A 1 767 ? -6.793 -7.293 -47.607 1.00 83.25 767 LYS A C 1
ATOM 5831 O O . LYS A 1 767 ? -6.418 -6.222 -47.137 1.00 83.25 767 LYS A O 1
ATOM 5836 N N . ARG A 1 768 ? -7.243 -7.384 -48.859 1.00 83.50 768 ARG A N 1
ATOM 5837 C CA . ARG A 1 768 ? -7.211 -6.259 -49.806 1.00 83.50 768 ARG A CA 1
ATOM 5838 C C . ARG A 1 768 ? -7.953 -5.025 -49.285 1.00 83.50 768 ARG A C 1
ATOM 5840 O O . ARG A 1 768 ? -7.592 -3.895 -49.615 1.00 83.50 768 ARG A O 1
ATOM 5847 N N . THR A 1 769 ? -9.016 -5.239 -48.519 1.00 88.69 769 THR A N 1
ATOM 5848 C CA . THR A 1 769 ? -9.831 -4.170 -47.948 1.00 88.69 769 THR A CA 1
ATOM 5849 C C . THR A 1 769 ? -9.084 -3.489 -46.803 1.00 88.69 769 THR A C 1
ATOM 5851 O O . THR A 1 769 ? -9.016 -2.262 -46.807 1.00 88.69 769 THR A O 1
ATOM 5854 N N . VAL A 1 770 ? -8.457 -4.245 -45.895 1.00 91.69 770 VAL A N 1
ATOM 5855 C CA . VAL A 1 770 ? -7.642 -3.706 -44.788 1.00 91.69 770 VAL A CA 1
ATOM 5856 C C . VAL A 1 770 ? -6.494 -2.847 -45.318 1.00 91.69 770 VAL A C 1
ATOM 5858 O O . VAL A 1 770 ? -6.483 -1.646 -45.051 1.00 91.69 770 VAL A O 1
ATOM 5861 N N . PHE A 1 771 ? -5.632 -3.377 -46.194 1.00 92.38 771 PHE A N 1
ATOM 5862 C CA . PHE A 1 771 ? -4.531 -2.599 -46.793 1.00 92.38 771 PHE A CA 1
ATOM 5863 C C . PHE A 1 771 ? -5.020 -1.350 -47.545 1.00 92.38 771 PHE A C 1
ATOM 5865 O O . PHE A 1 771 ? -4.380 -0.298 -47.525 1.00 92.38 771 PHE A O 1
ATOM 5872 N N . LEU A 1 772 ? -6.186 -1.419 -48.203 1.00 93.12 772 LEU A N 1
ATOM 5873 C CA . LEU A 1 772 ? -6.783 -0.252 -48.856 1.00 93.12 772 LEU A CA 1
ATOM 5874 C C . LEU A 1 772 ? -7.184 0.832 -47.849 1.00 93.12 772 LEU A C 1
ATOM 5876 O O . LEU A 1 772 ? -7.093 2.018 -48.180 1.00 93.12 772 LEU A O 1
ATOM 5880 N N . HIS A 1 773 ? -7.689 0.446 -46.680 1.00 97.00 773 HIS A N 1
ATOM 5881 C CA . HIS A 1 773 ? -8.046 1.379 -45.620 1.00 97.00 773 HIS A CA 1
ATOM 5882 C C . HIS A 1 773 ? -6.808 1.977 -44.964 1.00 97.00 773 HIS A C 1
ATOM 5884 O O . HIS A 1 773 ? -6.748 3.201 -44.917 1.00 97.00 773 HIS A O 1
ATOM 5890 N N . LEU A 1 774 ? -5.811 1.167 -44.598 1.00 95.88 774 LEU A N 1
ATOM 5891 C CA . LEU A 1 774 ? -4.544 1.644 -44.029 1.00 95.88 774 LEU A CA 1
ATOM 5892 C C . LEU A 1 774 ? -3.852 2.636 -44.968 1.00 95.88 774 LEU A C 1
ATOM 5894 O O . LEU A 1 774 ? -3.593 3.774 -44.590 1.00 95.88 774 LEU A O 1
ATOM 5898 N N . ARG A 1 775 ? -3.721 2.298 -46.258 1.00 96.56 775 ARG A N 1
ATOM 5899 C CA . ARG A 1 775 ? -3.167 3.222 -47.265 1.00 96.56 775 ARG A CA 1
ATOM 5900 C C . ARG A 1 775 ? -3.935 4.537 -47.349 1.00 96.56 775 ARG A C 1
ATOM 5902 O O . ARG A 1 775 ? -3.351 5.595 -47.545 1.00 96.56 775 ARG A O 1
ATOM 5909 N N . LYS A 1 776 ? -5.268 4.476 -47.278 1.00 96.94 776 LYS A N 1
ATOM 5910 C CA . LYS A 1 776 ? -6.101 5.684 -47.314 1.00 96.94 776 LYS A CA 1
ATOM 5911 C C . LYS A 1 776 ? -6.000 6.485 -46.020 1.00 96.94 776 LYS A C 1
ATOM 5913 O O . LYS A 1 776 ? -6.165 7.691 -46.105 1.00 96.94 776 LYS A O 1
ATOM 5918 N N . ALA A 1 777 ? -5.785 5.839 -44.878 1.00 96.50 777 ALA A N 1
ATOM 5919 C CA . ALA A 1 777 ? -5.561 6.515 -43.609 1.00 96.50 777 ALA A CA 1
ATOM 5920 C C . ALA A 1 777 ? -4.258 7.316 -43.672 1.00 96.50 777 ALA A C 1
ATOM 5922 O O . ALA A 1 777 ? -4.331 8.538 -43.600 1.00 96.50 777 ALA A O 1
ATOM 5923 N N . VAL A 1 778 ? -3.125 6.661 -43.966 1.00 95.94 778 VAL A N 1
ATOM 5924 C CA . VAL A 1 778 ? -1.814 7.322 -44.134 1.00 95.94 778 VAL A CA 1
ATOM 5925 C C . VAL A 1 778 ? -1.905 8.477 -45.132 1.00 95.94 778 VAL A C 1
ATOM 5927 O O . VAL A 1 778 ? -1.524 9.598 -44.821 1.00 95.94 778 VAL A O 1
ATOM 5930 N N . HIS A 1 779 ? -2.538 8.257 -46.287 1.00 96.75 779 HIS A N 1
ATOM 5931 C CA . HIS A 1 779 ? -2.707 9.309 -47.289 1.00 96.75 779 HIS A CA 1
ATOM 5932 C C . HIS A 1 779 ? -3.527 10.523 -46.815 1.00 96.75 779 HIS A C 1
ATOM 5934 O O . HIS A 1 779 ? -3.323 11.625 -47.321 1.00 96.75 779 HIS A O 1
ATOM 5940 N N . GLU A 1 780 ? -4.522 10.346 -45.939 1.00 96.31 780 GLU A N 1
ATOM 5941 C CA . GLU A 1 780 ? -5.268 11.482 -45.382 1.00 96.31 780 GLU A CA 1
ATOM 5942 C C . GLU A 1 780 ? -4.500 12.149 -44.233 1.00 96.31 780 GLU A C 1
ATOM 5944 O O . GLU A 1 780 ? -4.524 13.375 -44.162 1.00 96.31 780 GLU A O 1
ATOM 5949 N N . LEU A 1 781 ? -3.779 11.384 -43.405 1.00 94.06 781 LEU A N 1
ATOM 5950 C CA . LEU A 1 781 ? -2.927 11.919 -42.336 1.00 94.06 781 LEU A CA 1
ATOM 5951 C C . LEU A 1 781 ? -1.795 12.783 -42.906 1.00 94.06 781 LEU A C 1
ATOM 5953 O O . LEU A 1 781 ? -1.622 13.915 -42.477 1.00 94.06 781 LEU A O 1
ATOM 5957 N N . GLU A 1 782 ? -1.131 12.348 -43.980 1.00 91.94 782 GLU A N 1
ATOM 5958 C CA . GLU A 1 782 ? -0.072 13.118 -44.663 1.00 91.94 782 GLU A CA 1
ATOM 5959 C C . GLU A 1 782 ? -0.549 14.454 -45.275 1.00 91.94 782 GLU A C 1
ATOM 5961 O O . GLU A 1 782 ? 0.263 15.255 -45.739 1.00 91.94 782 GLU A O 1
ATOM 5966 N N . LYS A 1 783 ? -1.863 14.721 -45.314 1.00 93.19 783 LYS A N 1
ATOM 5967 C CA . LYS A 1 783 ? -2.415 16.020 -45.750 1.00 93.19 783 LYS A CA 1
ATOM 5968 C C . LYS A 1 783 ? -2.524 17.035 -44.617 1.00 93.19 783 LYS A C 1
ATOM 5970 O O . LYS A 1 783 ? -2.827 18.195 -44.901 1.00 93.19 783 LYS A O 1
ATOM 5975 N N . ILE A 1 784 ? -2.361 16.604 -43.370 1.00 90.19 784 ILE A N 1
ATOM 5976 C CA . ILE A 1 784 ? -2.428 17.459 -42.188 1.00 90.19 784 ILE A CA 1
ATOM 5977 C C . ILE A 1 784 ? -1.088 18.194 -42.082 1.00 90.19 784 ILE A C 1
ATOM 5979 O O . ILE A 1 784 ? -0.024 17.583 -42.088 1.00 90.19 784 ILE A O 1
ATOM 5983 N N . SER A 1 785 ? -1.137 19.524 -42.086 1.00 83.31 785 SER A N 1
ATOM 5984 C CA . SER A 1 785 ? 0.055 20.380 -42.172 1.00 83.31 785 SER A CA 1
ATOM 5985 C C . SER A 1 785 ? 0.747 20.631 -40.830 1.00 83.31 785 SER A C 1
ATOM 5987 O O . SER A 1 785 ? 1.856 21.155 -40.811 1.00 83.31 785 SER A O 1
ATOM 5989 N N . ASP A 1 786 ? 0.073 20.307 -39.735 1.00 84.69 786 ASP A N 1
ATOM 5990 C CA . ASP A 1 786 ? 0.367 20.688 -38.353 1.00 84.69 786 ASP A CA 1
ATOM 5991 C C . ASP A 1 786 ? 0.506 19.475 -37.419 1.00 84.69 786 ASP A C 1
ATOM 5993 O O . ASP A 1 786 ? 0.286 19.592 -36.220 1.00 84.69 786 ASP A O 1
ATOM 5997 N N . LEU A 1 787 ? 0.902 18.322 -37.967 1.00 84.25 787 LEU A N 1
ATOM 5998 C CA . LEU A 1 787 ? 1.196 17.118 -37.187 1.00 84.25 787 LEU A CA 1
ATOM 5999 C C . LEU A 1 787 ? 2.397 17.335 -36.258 1.00 84.25 787 LEU A C 1
ATOM 6001 O O . LEU A 1 787 ? 3.436 17.856 -36.684 1.00 84.25 787 LEU A O 1
ATOM 6005 N N . THR A 1 788 ? 2.264 16.895 -35.011 1.00 84.69 788 THR A N 1
ATOM 6006 C CA . THR A 1 788 ? 3.350 16.870 -34.026 1.00 84.69 788 THR A CA 1
ATOM 6007 C C . THR A 1 788 ? 4.364 15.765 -34.355 1.00 84.69 788 THR A C 1
ATOM 6009 O O . THR A 1 788 ? 4.155 14.946 -35.251 1.00 84.69 788 THR A O 1
ATOM 6012 N N . ALA A 1 789 ? 5.497 15.730 -33.645 1.00 75.62 789 ALA A N 1
ATOM 6013 C CA . ALA A 1 789 ? 6.440 14.614 -33.763 1.00 75.62 789 ALA A CA 1
ATOM 6014 C C . ALA A 1 789 ? 5.799 13.283 -33.329 1.00 75.62 789 ALA A C 1
ATOM 6016 O O . ALA A 1 789 ? 6.021 12.261 -33.969 1.00 75.62 789 ALA A O 1
ATOM 6017 N N . GLU A 1 790 ? 4.952 13.323 -32.302 1.00 74.75 790 GLU A N 1
ATOM 6018 C CA . GLU A 1 790 ? 4.178 12.181 -31.817 1.00 74.75 790 GLU A CA 1
ATOM 6019 C C . GLU A 1 790 ? 3.200 11.672 -32.883 1.00 74.75 790 GLU A C 1
ATOM 6021 O O . GLU A 1 790 ? 3.195 10.486 -33.200 1.00 74.75 790 GLU A O 1
ATOM 6026 N N . ASP A 1 791 ? 2.469 12.568 -33.553 1.00 85.44 791 ASP A N 1
ATOM 6027 C CA . ASP A 1 791 ? 1.576 12.185 -34.651 1.00 85.44 791 ASP A CA 1
ATOM 6028 C C . ASP A 1 791 ? 2.326 11.489 -35.801 1.00 85.44 791 ASP A C 1
ATOM 6030 O O . ASP A 1 791 ? 1.781 10.608 -36.468 1.00 85.44 791 ASP A O 1
ATOM 6034 N N . GLN A 1 792 ? 3.576 11.888 -36.063 1.00 84.62 792 GLN A N 1
ATOM 6035 C CA . GLN A 1 792 ? 4.412 11.240 -37.079 1.00 84.62 792 GLN A CA 1
ATOM 6036 C C . GLN A 1 792 ? 4.806 9.823 -36.663 1.00 84.62 792 GLN A C 1
ATOM 6038 O O . GLN A 1 792 ? 4.721 8.927 -37.500 1.00 84.62 792 GLN A O 1
ATOM 6043 N N . VAL A 1 793 ? 5.158 9.611 -35.389 1.00 81.75 793 VAL A N 1
ATOM 6044 C CA . VAL A 1 793 ? 5.435 8.272 -34.839 1.00 81.75 793 VAL A CA 1
ATOM 6045 C C . VAL A 1 793 ? 4.217 7.364 -35.019 1.00 81.75 793 VAL A C 1
ATOM 6047 O O . VAL A 1 793 ? 4.347 6.249 -35.515 1.00 81.75 793 VAL A O 1
ATOM 6050 N N . GLN A 1 794 ? 3.013 7.866 -34.742 1.00 86.56 794 GLN A N 1
ATOM 6051 C CA . GLN A 1 794 ? 1.769 7.107 -34.923 1.00 86.56 794 GLN A CA 1
ATOM 6052 C C . GLN A 1 794 ? 1.502 6.739 -36.394 1.00 86.56 794 GLN A C 1
ATOM 6054 O O . GLN A 1 794 ? 0.988 5.662 -36.703 1.00 86.56 794 GLN A O 1
ATOM 6059 N N . ILE A 1 795 ? 1.876 7.606 -37.341 1.00 90.62 795 ILE A N 1
ATOM 6060 C CA . ILE A 1 795 ? 1.814 7.281 -38.774 1.00 90.62 795 ILE A CA 1
ATOM 6061 C C . ILE A 1 795 ? 2.829 6.193 -39.132 1.00 90.62 795 ILE A C 1
ATOM 6063 O O . ILE A 1 795 ? 2.492 5.296 -39.909 1.00 90.62 795 ILE A O 1
ATOM 6067 N N . ASP A 1 796 ? 4.046 6.277 -38.598 1.00 87.31 796 ASP A N 1
ATOM 6068 C CA . ASP A 1 796 ? 5.109 5.307 -38.853 1.00 87.31 796 ASP A CA 1
ATOM 6069 C C . ASP A 1 796 ? 4.717 3.908 -38.341 1.00 87.31 796 ASP A C 1
ATOM 6071 O O . ASP A 1 796 ? 4.855 2.948 -39.102 1.00 87.31 796 ASP A O 1
ATOM 6075 N N . ILE A 1 797 ? 4.044 3.804 -37.184 1.00 86.19 797 ILE A N 1
ATOM 6076 C CA . ILE A 1 797 ? 3.457 2.544 -36.682 1.00 86.19 797 ILE A CA 1
ATOM 6077 C C . ILE A 1 797 ? 2.520 1.912 -37.724 1.00 86.19 797 ILE A C 1
ATOM 6079 O O . ILE A 1 797 ? 2.663 0.739 -38.058 1.00 86.19 797 ILE A O 1
ATOM 6083 N N . ILE A 1 798 ? 1.599 2.674 -38.338 1.00 91.44 798 ILE A N 1
ATOM 6084 C CA . ILE A 1 798 ? 0.705 2.117 -39.378 1.00 91.44 798 ILE A CA 1
ATOM 6085 C C . ILE A 1 798 ? 1.518 1.493 -40.523 1.00 91.44 798 ILE A C 1
ATOM 6087 O O . ILE A 1 798 ? 1.126 0.464 -41.087 1.00 91.44 798 ILE A O 1
ATOM 6091 N N . VAL A 1 799 ? 2.614 2.137 -40.924 1.00 92.31 799 VAL A N 1
ATOM 6092 C CA . VAL A 1 799 ? 3.455 1.691 -42.042 1.00 92.31 799 VAL A CA 1
ATOM 6093 C C . VAL A 1 799 ? 4.235 0.432 -41.672 1.00 92.31 799 VAL A C 1
ATOM 6095 O O . VAL A 1 799 ? 4.290 -0.496 -42.486 1.00 92.31 799 VAL A O 1
ATOM 6098 N N . GLU A 1 800 ? 4.799 0.391 -40.470 1.00 88.50 800 GLU A N 1
ATOM 6099 C CA . GLU A 1 800 ? 5.555 -0.740 -39.927 1.00 88.50 800 GLU A CA 1
ATOM 6100 C C . GLU A 1 800 ? 4.667 -1.973 -39.753 1.00 88.50 800 GLU A C 1
ATOM 6102 O O . GLU A 1 800 ? 4.991 -3.031 -40.294 1.00 88.50 800 GLU A O 1
ATOM 6107 N N . GLU A 1 801 ? 3.477 -1.826 -39.171 1.00 89.69 801 GLU A N 1
ATOM 6108 C CA . GLU A 1 801 ? 2.524 -2.935 -39.024 1.00 89.69 801 GLU A CA 1
ATOM 6109 C C . GLU A 1 801 ? 2.026 -3.438 -40.381 1.00 89.69 801 GLU A C 1
ATOM 6111 O O . GLU A 1 801 ? 1.913 -4.635 -40.646 1.00 89.69 801 GLU A O 1
ATOM 6116 N N . THR A 1 802 ? 1.808 -2.525 -41.330 1.00 92.00 802 THR A N 1
ATOM 6117 C CA . THR A 1 802 ? 1.485 -2.917 -42.708 1.00 92.00 802 THR A CA 1
ATOM 6118 C C . THR A 1 802 ? 2.601 -3.778 -43.319 1.00 92.00 802 THR A C 1
ATOM 6120 O O . THR A 1 802 ? 2.321 -4.720 -44.073 1.00 92.00 802 THR A O 1
ATOM 6123 N N . ARG A 1 803 ? 3.865 -3.448 -43.037 1.00 92.44 803 ARG A N 1
ATOM 6124 C CA . ARG A 1 803 ? 5.024 -4.223 -43.486 1.00 92.44 803 ARG A CA 1
ATOM 6125 C C . ARG A 1 803 ? 5.066 -5.587 -42.797 1.00 92.44 803 ARG A C 1
ATOM 6127 O O . ARG A 1 803 ? 5.224 -6.584 -43.502 1.00 92.44 803 ARG A O 1
ATOM 6134 N N . ALA A 1 804 ? 4.872 -5.639 -41.480 1.00 87.56 804 ALA A N 1
ATOM 6135 C CA . ALA A 1 804 ? 4.838 -6.872 -40.691 1.00 87.56 804 ALA A CA 1
ATOM 6136 C C . ALA A 1 804 ? 3.791 -7.860 -41.233 1.00 87.56 804 ALA A C 1
ATOM 6138 O O . ALA A 1 804 ? 4.124 -8.996 -41.572 1.00 87.56 804 ALA A O 1
ATOM 6139 N N . LEU A 1 805 ? 2.569 -7.390 -41.508 1.00 90.00 805 LEU A N 1
ATOM 6140 C CA . LEU A 1 805 ? 1.503 -8.187 -42.135 1.00 90.00 805 LEU A CA 1
ATOM 6141 C C . LEU A 1 805 ? 1.884 -8.756 -43.510 1.00 90.00 805 LEU A C 1
ATOM 6143 O O . LEU A 1 805 ? 1.418 -9.828 -43.918 1.00 90.00 805 LEU A O 1
ATOM 6147 N N . ALA A 1 806 ? 2.694 -8.027 -44.281 1.00 90.69 806 ALA A N 1
ATOM 6148 C CA . ALA A 1 806 ? 3.180 -8.502 -45.571 1.00 90.69 806 ALA A CA 1
ATOM 6149 C C . ALA A 1 806 ? 4.261 -9.580 -45.414 1.00 90.69 806 ALA A C 1
ATOM 6151 O O . ALA A 1 806 ? 4.232 -10.557 -46.167 1.00 90.69 806 ALA A O 1
ATOM 6152 N N . VAL A 1 807 ? 5.166 -9.423 -44.444 1.00 89.19 807 VAL A N 1
ATOM 6153 C CA . VAL A 1 807 ? 6.195 -10.415 -44.092 1.00 89.19 807 VAL A CA 1
ATOM 6154 C C . VAL A 1 807 ? 5.542 -11.702 -43.590 1.00 89.19 807 VAL A C 1
ATOM 6156 O O . VAL A 1 807 ? 5.751 -12.751 -44.196 1.00 89.19 807 VAL A O 1
ATOM 6159 N N . ALA A 1 808 ? 4.641 -11.614 -42.609 1.00 84.56 808 ALA A N 1
ATOM 6160 C CA . ALA A 1 808 ? 3.921 -12.765 -42.060 1.00 84.56 808 ALA A CA 1
ATOM 6161 C C . ALA A 1 808 ? 3.170 -13.555 -43.148 1.00 84.56 808 ALA A C 1
ATOM 6163 O O . ALA A 1 808 ? 3.192 -14.787 -43.192 1.00 84.56 808 ALA A O 1
ATOM 6164 N N . ALA A 1 809 ? 2.552 -12.856 -44.107 1.00 86.81 809 ALA A N 1
ATOM 6165 C CA . ALA A 1 809 ? 1.898 -13.500 -45.242 1.00 86.81 809 ALA A CA 1
ATOM 6166 C C . ALA A 1 809 ? 2.877 -14.234 -46.178 1.00 86.81 809 ALA A C 1
ATOM 6168 O O . ALA A 1 809 ? 2.516 -15.275 -46.737 1.00 86.81 809 ALA A O 1
ATOM 6169 N N . ILE A 1 810 ? 4.085 -13.694 -46.383 1.00 89.44 810 ILE A N 1
ATOM 6170 C CA . ILE A 1 810 ? 5.152 -14.340 -47.162 1.00 89.44 810 ILE A CA 1
ATOM 6171 C C . ILE A 1 810 ? 5.636 -15.593 -46.437 1.00 89.44 810 ILE A C 1
ATOM 6173 O O . ILE A 1 810 ? 5.674 -16.656 -47.058 1.00 89.44 810 ILE A O 1
ATOM 6177 N N . ASP A 1 811 ? 5.912 -15.500 -45.141 1.00 86.69 811 ASP A N 1
ATOM 6178 C CA . ASP A 1 811 ? 6.398 -16.625 -44.339 1.00 86.69 811 ASP A CA 1
ATOM 6179 C C . ASP A 1 811 ? 5.367 -17.753 -44.266 1.00 86.69 811 ASP A C 1
ATOM 6181 O O . ASP A 1 811 ? 5.700 -18.919 -44.495 1.00 86.69 811 ASP A O 1
ATOM 6185 N N . ALA A 1 812 ? 4.084 -17.419 -44.097 1.00 84.88 812 ALA A N 1
ATOM 6186 C CA . ALA A 1 812 ? 2.995 -18.390 -44.178 1.00 84.88 812 ALA A CA 1
ATOM 6187 C C . ALA A 1 812 ? 2.940 -19.085 -45.552 1.00 84.88 812 ALA A C 1
ATOM 6189 O O . ALA A 1 812 ? 2.733 -20.299 -45.639 1.00 84.88 812 ALA A O 1
ATOM 6190 N N . ALA A 1 813 ? 3.160 -18.346 -46.645 1.00 87.06 813 ALA A N 1
ATOM 6191 C CA . ALA A 1 813 ? 3.213 -18.919 -47.989 1.00 87.06 813 ALA A CA 1
ATOM 6192 C C . ALA A 1 813 ? 4.421 -19.846 -48.184 1.00 87.06 813 ALA A C 1
ATOM 6194 O O . ALA A 1 813 ? 4.286 -20.914 -48.792 1.00 87.06 813 ALA A O 1
ATOM 6195 N N . VAL A 1 814 ? 5.584 -19.475 -47.646 1.00 89.00 814 VAL A N 1
ATOM 6196 C CA . VAL A 1 814 ? 6.793 -20.310 -47.636 1.00 89.00 814 VAL A CA 1
ATOM 6197 C C . VAL A 1 814 ? 6.535 -21.604 -46.864 1.00 89.00 814 VAL A C 1
ATOM 6199 O O . VAL A 1 814 ? 6.758 -22.691 -47.406 1.00 89.00 814 VAL A O 1
ATOM 6202 N N . ALA A 1 815 ? 6.001 -21.504 -45.645 1.00 87.75 815 ALA A N 1
ATOM 6203 C CA . ALA A 1 815 ? 5.691 -22.646 -44.788 1.00 87.75 815 ALA A CA 1
ATOM 6204 C C . ALA A 1 815 ? 4.668 -23.601 -45.430 1.00 87.75 815 ALA A C 1
ATOM 6206 O O . ALA A 1 815 ? 4.801 -24.821 -45.330 1.00 87.75 815 ALA A O 1
ATOM 6207 N N . ALA A 1 816 ? 3.692 -23.063 -46.167 1.00 87.88 816 ALA A N 1
ATOM 6208 C CA . ALA A 1 816 ? 2.694 -23.839 -46.902 1.00 87.88 816 ALA A CA 1
ATOM 6209 C C . ALA A 1 816 ? 3.208 -24.453 -48.223 1.00 87.88 816 ALA A C 1
ATOM 6211 O O . ALA A 1 816 ? 2.442 -25.093 -48.949 1.00 87.88 816 ALA A O 1
ATOM 6212 N N . GLY A 1 817 ? 4.488 -24.274 -48.568 1.00 89.25 817 GLY A N 1
ATOM 6213 C CA . GLY A 1 817 ? 5.094 -24.857 -49.767 1.00 89.25 817 GLY A CA 1
ATOM 6214 C C . GLY A 1 817 ? 4.696 -24.165 -51.073 1.00 89.25 817 GLY A C 1
ATOM 6215 O O . GLY A 1 817 ? 4.646 -24.812 -52.126 1.00 89.25 817 GLY A O 1
ATOM 6216 N N . ALA A 1 818 ? 4.408 -22.861 -51.030 1.00 90.38 818 ALA A N 1
ATOM 6217 C CA . ALA A 1 818 ? 4.114 -22.068 -52.218 1.00 90.38 818 ALA A CA 1
ATOM 6218 C C . ALA A 1 818 ? 5.261 -22.099 -53.251 1.00 90.38 818 ALA A C 1
ATOM 6220 O O . ALA A 1 818 ? 6.434 -22.311 -52.945 1.00 90.38 818 ALA A O 1
ATOM 6221 N N . SER A 1 819 ? 4.930 -21.857 -54.525 1.00 91.19 819 SER A N 1
ATOM 6222 C CA . SER A 1 819 ? 5.921 -21.841 -55.612 1.00 91.19 819 SER A CA 1
ATOM 6223 C C . SER A 1 819 ? 7.021 -20.791 -55.361 1.00 91.19 819 SER A C 1
ATOM 6225 O O . SER A 1 819 ? 6.681 -19.620 -55.166 1.00 91.19 819 SER A O 1
ATOM 6227 N N . PRO A 1 820 ? 8.323 -21.126 -55.506 1.00 90.31 820 PRO A N 1
ATOM 6228 C CA . PRO A 1 820 ? 9.421 -20.163 -55.340 1.00 90.31 820 PRO A CA 1
ATOM 6229 C C . PRO A 1 820 ? 9.287 -18.911 -56.221 1.00 90.31 820 PRO A C 1
ATOM 6231 O O . PRO A 1 820 ? 9.614 -17.806 -55.807 1.00 90.31 820 PRO A O 1
ATOM 6234 N N . ASN A 1 821 ? 8.724 -19.053 -57.428 1.00 91.75 821 ASN A N 1
ATOM 6235 C CA . ASN A 1 821 ? 8.466 -17.922 -58.328 1.00 91.75 821 ASN A CA 1
ATOM 6236 C C . ASN A 1 821 ? 7.336 -17.000 -57.839 1.00 91.75 821 ASN A C 1
ATOM 6238 O O . ASN A 1 821 ? 7.216 -15.862 -58.295 1.00 91.75 821 ASN A O 1
ATOM 6242 N N . ALA A 1 822 ? 6.422 -17.504 -57.014 1.00 87.38 822 ALA A N 1
ATOM 6243 C CA . ALA A 1 822 ? 5.372 -16.701 -56.404 1.00 87.38 822 ALA A CA 1
ATOM 6244 C C . ALA A 1 822 ? 5.906 -15.955 -55.174 1.00 87.38 822 ALA A C 1
ATOM 6246 O O . ALA A 1 822 ? 5.682 -14.750 -55.094 1.00 87.38 822 ALA A O 1
ATOM 6247 N N . ILE A 1 823 ? 6.700 -16.630 -54.333 1.00 92.19 823 ILE A N 1
ATOM 6248 C CA . ILE A 1 823 ? 7.401 -16.039 -53.180 1.00 92.19 823 ILE A CA 1
ATOM 6249 C C . ILE A 1 823 ? 8.330 -14.904 -53.634 1.00 92.19 823 ILE A C 1
ATOM 6251 O O . ILE A 1 823 ? 8.131 -13.762 -53.232 1.00 92.19 823 ILE A O 1
ATOM 6255 N N . ALA A 1 824 ? 9.211 -15.149 -54.612 1.00 92.75 824 ALA A N 1
ATOM 6256 C CA . ALA A 1 824 ? 10.144 -14.133 -55.118 1.00 92.75 824 ALA A CA 1
ATOM 6257 C C . ALA A 1 824 ? 9.451 -12.872 -55.677 1.00 92.75 824 ALA A C 1
ATOM 6259 O O . ALA A 1 824 ? 10.014 -11.779 -55.686 1.00 92.75 824 ALA A O 1
ATOM 6260 N N . ARG A 1 825 ? 8.210 -12.996 -56.173 1.00 94.19 825 ARG A N 1
ATOM 6261 C CA . ARG A 1 825 ? 7.420 -11.846 -56.651 1.00 94.19 825 ARG A CA 1
ATOM 6262 C C . ARG A 1 825 ? 6.776 -11.048 -55.522 1.00 94.19 825 ARG A C 1
ATOM 6264 O O . ARG A 1 825 ? 6.446 -9.887 -55.770 1.00 94.19 825 ARG A O 1
ATOM 6271 N N . ALA A 1 826 ? 6.517 -11.676 -54.377 1.00 93.44 826 ALA A N 1
ATOM 6272 C CA . ALA A 1 826 ? 6.042 -11.012 -53.171 1.00 93.44 826 ALA A CA 1
ATOM 6273 C C . ALA A 1 826 ? 7.210 -10.304 -52.469 1.00 93.44 826 ALA A C 1
ATOM 6275 O O . ALA A 1 826 ? 7.115 -9.105 -52.229 1.00 93.44 826 ALA A O 1
ATOM 6276 N N . GLU A 1 827 ? 8.348 -10.984 -52.295 1.00 94.44 827 GLU A N 1
ATOM 6277 C CA . GLU A 1 827 ? 9.588 -10.406 -51.747 1.00 94.44 827 GLU A CA 1
ATOM 6278 C C . GLU A 1 827 ? 10.072 -9.187 -52.550 1.00 94.44 827 GLU A C 1
ATOM 6280 O O . GLU A 1 827 ? 10.484 -8.184 -51.978 1.00 94.44 827 GLU A O 1
ATOM 6285 N N . ALA A 1 828 ? 9.967 -9.220 -53.884 1.00 95.62 828 ALA A N 1
ATOM 6286 C CA . ALA A 1 828 ? 10.324 -8.071 -54.718 1.00 95.62 828 ALA A CA 1
ATOM 6287 C C . ALA A 1 828 ? 9.422 -6.839 -54.487 1.00 95.62 828 ALA A C 1
ATOM 6289 O O . ALA A 1 828 ? 9.897 -5.706 -54.592 1.00 95.62 828 ALA A O 1
ATOM 6290 N N . ASP A 1 829 ? 8.130 -7.040 -54.194 1.00 96.44 829 ASP A N 1
ATOM 6291 C CA . ASP A 1 829 ? 7.224 -5.937 -53.847 1.00 96.44 829 ASP A CA 1
ATOM 6292 C C . ASP A 1 829 ? 7.497 -5.428 -52.427 1.00 96.44 829 ASP A C 1
ATOM 6294 O O . ASP A 1 829 ? 7.456 -4.217 -52.229 1.00 96.44 829 ASP A O 1
ATOM 6298 N N . LEU A 1 830 ? 7.820 -6.322 -51.482 1.00 94.75 830 LEU A N 1
ATOM 6299 C CA . LEU A 1 830 ? 8.239 -5.963 -50.123 1.00 94.75 830 LEU A CA 1
ATOM 6300 C C . LEU A 1 830 ? 9.491 -5.075 -50.165 1.00 94.75 830 LEU A C 1
ATOM 6302 O O . LEU A 1 830 ? 9.443 -3.945 -49.696 1.00 94.75 830 LEU A O 1
ATOM 6306 N N . ALA A 1 831 ? 10.547 -5.513 -50.858 1.00 94.94 831 ALA A N 1
ATOM 6307 C CA . ALA A 1 831 ? 11.778 -4.736 -51.026 1.00 94.94 831 ALA A CA 1
ATOM 6308 C C . ALA A 1 831 ? 11.548 -3.393 -51.746 1.00 94.94 831 ALA A C 1
ATOM 6310 O O . ALA A 1 831 ? 12.187 -2.392 -51.438 1.00 94.94 831 ALA A O 1
ATOM 6311 N N . SER A 1 832 ? 10.613 -3.346 -52.704 1.00 96.62 832 SER A N 1
ATOM 6312 C CA . SER A 1 832 ? 10.227 -2.079 -53.343 1.00 96.62 832 SER A CA 1
ATOM 6313 C C . SER A 1 832 ? 9.498 -1.143 -52.373 1.00 96.62 832 SER A C 1
ATOM 6315 O O . SER A 1 832 ? 9.603 0.074 -52.516 1.00 96.62 832 SER A O 1
ATOM 6317 N N . GLY A 1 833 ? 8.724 -1.701 -51.437 1.00 94.75 833 GLY A N 1
ATOM 6318 C CA . GLY A 1 833 ? 8.086 -0.965 -50.349 1.00 94.75 833 GLY A CA 1
ATOM 6319 C C . GLY A 1 833 ? 9.115 -0.376 -49.391 1.00 94.75 833 GLY A C 1
ATOM 6320 O O . GLY A 1 833 ? 9.055 0.824 -49.140 1.00 94.75 833 GLY A O 1
ATOM 6321 N N . ASP A 1 834 ? 10.111 -1.172 -48.991 1.00 92.56 834 ASP A N 1
ATOM 6322 C CA . ASP A 1 834 ? 11.224 -0.733 -48.137 1.00 92.56 834 ASP A CA 1
ATOM 6323 C C . ASP A 1 834 ? 11.965 0.454 -48.780 1.00 92.56 834 ASP A C 1
ATOM 6325 O O . ASP A 1 834 ? 12.126 1.504 -48.164 1.00 92.56 834 ASP A O 1
ATOM 6329 N N . SER A 1 835 ? 12.295 0.369 -50.076 1.00 94.62 835 SER A N 1
ATOM 6330 C CA . SER A 1 835 ? 12.904 1.495 -50.806 1.00 94.62 835 SER A CA 1
ATOM 6331 C C . SER A 1 835 ? 12.002 2.735 -50.910 1.00 94.62 835 SER A C 1
ATOM 6333 O O . SER A 1 835 ? 12.502 3.857 -50.987 1.00 94.62 835 SER A O 1
ATOM 6335 N N . ALA A 1 836 ? 10.675 2.565 -50.962 1.00 93.44 836 ALA A N 1
ATOM 6336 C CA . ALA A 1 836 ? 9.746 3.697 -50.969 1.00 93.44 836 ALA A CA 1
ATOM 6337 C C . ALA A 1 836 ? 9.715 4.391 -49.599 1.00 93.44 836 ALA A C 1
ATOM 6339 O O . ALA A 1 836 ? 9.747 5.623 -49.549 1.00 93.44 836 ALA A O 1
ATOM 6340 N N . LEU A 1 837 ? 9.730 3.610 -48.515 1.00 91.88 837 LEU A N 1
ATOM 6341 C CA . LEU A 1 837 ? 9.812 4.111 -47.146 1.00 91.88 837 LEU A CA 1
ATOM 6342 C C . LEU A 1 837 ? 11.124 4.870 -46.901 1.00 91.88 837 LEU A C 1
ATOM 6344 O O . LEU A 1 837 ? 11.078 6.007 -46.444 1.00 91.88 837 LEU A O 1
ATOM 6348 N N . GLU A 1 838 ? 12.268 4.320 -47.323 1.00 90.06 838 GLU A N 1
ATOM 6349 C CA . GLU A 1 838 ? 13.578 4.998 -47.266 1.00 90.06 838 GLU A CA 1
ATOM 6350 C C . GLU A 1 838 ? 13.586 6.349 -48.005 1.00 90.06 838 GLU A C 1
ATOM 6352 O O . GLU A 1 838 ? 14.323 7.267 -47.648 1.00 90.06 838 GLU A O 1
ATOM 6357 N N . SER A 1 839 ? 12.759 6.491 -49.046 1.00 91.56 839 SER A N 1
ATOM 6358 C CA . SER A 1 839 ? 12.603 7.740 -49.803 1.00 91.56 839 SER A CA 1
ATOM 6359 C C . SER A 1 839 ? 11.570 8.717 -49.221 1.00 91.56 839 SER A C 1
ATOM 6361 O O . SER A 1 839 ? 11.372 9.795 -49.785 1.00 91.56 839 SER A O 1
ATOM 6363 N N . GLY A 1 840 ? 10.918 8.355 -48.111 1.00 89.25 840 GLY A N 1
ATOM 6364 C CA . GLY A 1 840 ? 9.898 9.151 -47.426 1.00 89.25 840 GLY A CA 1
ATOM 6365 C C . GLY A 1 840 ? 8.484 9.052 -48.013 1.00 89.25 840 GLY A C 1
ATOM 6366 O O . GLY A 1 840 ? 7.626 9.845 -47.638 1.00 89.25 840 GLY A O 1
ATOM 6367 N N . ASP A 1 841 ? 8.207 8.118 -48.933 1.00 93.69 841 ASP A N 1
ATOM 6368 C CA . ASP A 1 841 ? 6.872 7.928 -49.529 1.00 93.69 841 ASP A CA 1
ATOM 6369 C C . ASP A 1 841 ? 6.101 6.811 -48.804 1.00 93.69 841 ASP A C 1
ATOM 6371 O O . ASP A 1 841 ? 5.980 5.675 -49.284 1.00 93.69 841 ASP A O 1
ATOM 6375 N N . ARG A 1 842 ? 5.573 7.138 -47.617 1.00 94.56 842 ARG A N 1
ATOM 6376 C CA . ARG A 1 842 ? 4.873 6.190 -46.730 1.00 94.56 842 ARG A CA 1
ATOM 6377 C C . ARG A 1 842 ? 3.607 5.632 -47.367 1.00 94.56 842 ARG A C 1
ATOM 6379 O O . ARG A 1 842 ? 3.379 4.420 -47.355 1.00 94.56 842 ARG A O 1
ATOM 6386 N N . THR A 1 843 ? 2.804 6.486 -48.009 1.00 95.12 843 THR A N 1
ATOM 6387 C CA . THR A 1 843 ? 1.615 6.046 -48.757 1.00 95.12 843 THR A CA 1
ATOM 6388 C C . THR A 1 843 ? 1.983 5.014 -49.832 1.00 95.12 843 THR A C 1
ATOM 6390 O O . THR A 1 843 ? 1.246 4.035 -50.036 1.00 95.12 843 THR A O 1
ATOM 6393 N N . LYS A 1 844 ? 3.108 5.197 -50.539 1.00 95.44 844 LYS A N 1
ATOM 6394 C CA . LYS A 1 844 ? 3.564 4.233 -51.544 1.00 95.44 844 LYS A CA 1
ATOM 6395 C C . LYS A 1 844 ? 4.108 2.950 -50.933 1.00 95.44 844 LYS A C 1
ATOM 6397 O O . LYS A 1 844 ? 3.821 1.887 -51.492 1.00 95.44 844 LYS A O 1
ATOM 6402 N N . ALA A 1 845 ? 4.828 3.033 -49.819 1.00 95.44 845 ALA A N 1
ATOM 6403 C CA . ALA A 1 845 ? 5.305 1.868 -49.081 1.00 95.44 845 ALA A CA 1
ATOM 6404 C C . ALA A 1 845 ? 4.131 0.953 -48.692 1.00 95.44 845 ALA A C 1
ATOM 6406 O O . ALA A 1 845 ? 4.079 -0.199 -49.124 1.00 95.44 845 ALA A O 1
ATOM 6407 N N . VAL A 1 846 ? 3.097 1.509 -48.047 1.00 95.25 846 VAL A N 1
ATOM 6408 C CA . VAL A 1 846 ? 1.876 0.778 -47.646 1.00 95.25 846 VAL A CA 1
ATOM 6409 C C . VAL A 1 846 ? 1.166 0.132 -48.845 1.00 95.25 846 VAL A C 1
ATOM 6411 O O . VAL A 1 846 ? 0.669 -0.994 -48.766 1.00 95.25 846 VAL A O 1
ATOM 6414 N N . GLU A 1 847 ? 1.133 0.802 -50.005 1.00 95.38 847 GLU A N 1
ATOM 6415 C CA . GLU A 1 847 ? 0.595 0.207 -51.238 1.00 95.38 847 GLU A CA 1
ATOM 6416 C C . GLU A 1 847 ? 1.383 -1.030 -51.693 1.00 95.38 847 GLU A C 1
ATOM 6418 O O . GLU A 1 847 ? 0.787 -1.989 -52.193 1.00 95.38 847 GLU A O 1
ATOM 6423 N N . LEU A 1 848 ? 2.712 -0.982 -51.605 1.00 96.69 848 LEU A N 1
ATOM 6424 C CA . LEU A 1 848 ? 3.601 -2.046 -52.066 1.00 96.69 848 LEU A CA 1
ATOM 6425 C C . LEU A 1 848 ? 3.586 -3.240 -51.108 1.00 96.69 848 LEU A C 1
ATOM 6427 O O . LEU A 1 848 ? 3.448 -4.367 -51.584 1.00 96.69 848 LEU A O 1
ATOM 6431 N N . TYR A 1 849 ? 3.564 -3.003 -49.797 1.00 95.56 849 TYR A N 1
ATOM 6432 C CA . TYR A 1 849 ? 3.358 -4.046 -48.787 1.00 95.56 849 TYR A CA 1
ATOM 6433 C C . TYR A 1 849 ? 2.028 -4.782 -48.989 1.00 95.56 849 TYR A C 1
ATOM 6435 O O . TYR A 1 849 ? 1.994 -6.012 -49.043 1.00 95.56 849 TYR A O 1
ATOM 6443 N N . GLY A 1 850 ? 0.939 -4.055 -49.263 1.00 92.88 850 GLY A N 1
ATOM 6444 C CA . GLY A 1 850 ? -0.345 -4.685 -49.589 1.00 92.88 850 GLY A CA 1
ATOM 6445 C C . GLY A 1 850 ? -0.306 -5.562 -50.845 1.00 92.88 850 GLY A C 1
ATOM 6446 O O . GLY A 1 850 ? -0.961 -6.603 -50.892 1.00 92.88 850 GLY A O 1
ATOM 6447 N N . LYS A 1 851 ? 0.488 -5.198 -51.864 1.00 93.88 851 LYS A N 1
ATOM 6448 C CA . LYS A 1 851 ? 0.684 -6.053 -53.051 1.00 93.88 851 LYS A CA 1
ATOM 6449 C C . LYS A 1 851 ? 1.534 -7.282 -52.746 1.00 93.88 851 LYS A C 1
ATOM 6451 O O . LYS A 1 851 ? 1.238 -8.347 -53.294 1.00 93.88 851 LYS A O 1
ATOM 6456 N N . ALA A 1 852 ? 2.555 -7.141 -51.901 1.00 93.56 852 ALA A N 1
ATOM 6457 C CA . ALA A 1 852 ? 3.370 -8.256 -51.435 1.00 93.56 852 ALA A CA 1
ATOM 6458 C C . ALA A 1 852 ? 2.496 -9.287 -50.703 1.00 93.56 852 ALA A C 1
ATOM 6460 O O . ALA A 1 852 ? 2.464 -10.450 -51.113 1.00 93.56 852 ALA A O 1
ATOM 6461 N N . CYS A 1 853 ? 1.678 -8.838 -49.744 1.00 89.50 853 CYS A N 1
ATOM 6462 C CA . CYS A 1 853 ? 0.712 -9.678 -49.031 1.00 89.50 853 CYS A CA 1
ATOM 6463 C C . CYS A 1 853 ? -0.278 -10.368 -49.992 1.00 89.50 853 CYS A C 1
ATOM 6465 O O . CYS A 1 853 ? -0.407 -11.594 -49.993 1.00 89.50 853 CYS A O 1
ATOM 6467 N N . ASP A 1 854 ? -0.923 -9.612 -50.893 1.00 88.06 854 ASP A N 1
ATOM 6468 C CA . ASP A 1 854 ? -1.868 -10.157 -51.884 1.00 88.06 854 ASP A CA 1
ATOM 6469 C C . ASP A 1 854 ? -1.230 -11.251 -52.765 1.00 88.06 854 ASP A C 1
ATOM 6471 O O . ASP A 1 854 ? -1.890 -12.228 -53.139 1.00 88.06 854 ASP A O 1
ATOM 6475 N N . LYS A 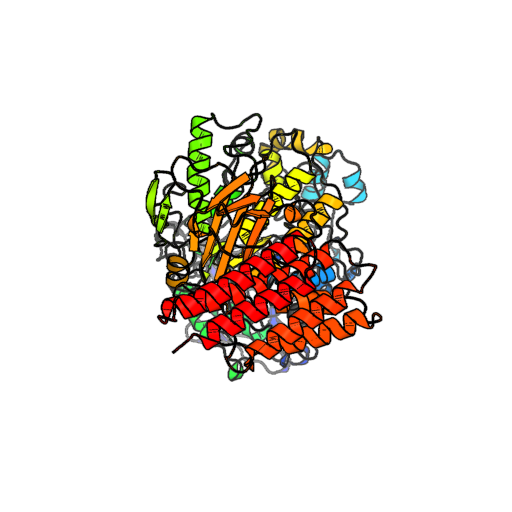1 855 ? 0.043 -11.088 -53.148 1.00 91.06 855 LYS A N 1
ATOM 6476 C CA . LYS A 1 855 ? 0.781 -12.068 -53.959 1.00 91.06 855 LYS A CA 1
ATOM 6477 C C . LYS A 1 855 ? 1.142 -13.316 -53.163 1.00 91.06 855 LYS A C 1
ATOM 6479 O O . LYS A 1 855 ? 0.980 -14.408 -53.708 1.00 91.06 855 LYS A O 1
ATOM 6484 N N . ALA A 1 856 ? 1.604 -13.156 -51.926 1.00 87.38 856 ALA A N 1
ATOM 6485 C CA . ALA A 1 856 ? 1.947 -14.264 -51.042 1.00 87.38 856 ALA A CA 1
ATOM 6486 C C . ALA A 1 856 ? 0.722 -15.142 -50.758 1.00 87.38 856 ALA A C 1
ATOM 6488 O O . ALA A 1 856 ? 0.750 -16.355 -50.943 1.00 87.38 856 ALA A O 1
ATOM 6489 N N . VAL A 1 857 ? -0.416 -14.520 -50.462 1.00 82.75 857 VAL A N 1
ATOM 6490 C CA . VAL A 1 857 ? -1.653 -15.237 -50.124 1.00 82.75 857 VAL A CA 1
ATOM 6491 C C . VAL A 1 857 ? -2.240 -15.976 -51.319 1.00 82.75 857 VAL A C 1
ATOM 6493 O O . VAL A 1 857 ? -2.719 -17.093 -51.176 1.00 82.75 857 VAL A O 1
ATOM 6496 N N . ARG A 1 858 ? -2.158 -15.411 -52.528 1.00 85.31 858 ARG A N 1
ATOM 6497 C CA . ARG A 1 858 ? -2.542 -16.132 -53.758 1.00 85.31 858 ARG A CA 1
ATOM 6498 C C . ARG A 1 858 ? -1.630 -17.313 -54.083 1.00 85.31 858 ARG A C 1
ATOM 6500 O O . ARG A 1 858 ? -1.956 -18.078 -54.989 1.00 85.31 858 ARG A O 1
ATOM 6507 N N . ALA A 1 859 ? -0.469 -17.393 -53.442 1.00 82.75 859 ALA A N 1
ATOM 6508 C CA . ALA A 1 859 ? 0.477 -18.477 -53.623 1.00 82.75 859 ALA A CA 1
ATOM 6509 C C . ALA A 1 859 ? 0.217 -19.654 -52.670 1.00 82.75 859 ALA A C 1
ATOM 6511 O O . ALA A 1 859 ? 0.804 -20.714 -52.889 1.00 82.75 859 ALA A O 1
ATOM 6512 N N . LEU A 1 860 ? -0.652 -19.475 -51.665 1.00 78.81 860 LEU A N 1
ATOM 6513 C CA . LEU A 1 860 ? -1.088 -20.542 -50.770 1.00 78.81 860 LEU A CA 1
ATOM 6514 C C . LEU A 1 860 ? -1.881 -21.621 -51.549 1.00 78.81 860 LEU A C 1
ATOM 6516 O O . LEU A 1 860 ? -2.614 -21.257 -52.476 1.00 78.81 860 LEU A O 1
ATOM 6520 N N . PRO A 1 861 ? -1.708 -22.918 -51.218 1.00 60.03 861 PRO A N 1
ATOM 6521 C CA . PRO A 1 861 ? -2.346 -24.044 -51.913 1.00 60.03 861 PRO A CA 1
ATOM 6522 C C . PRO A 1 861 ? -3.877 -24.077 -51.884 1.00 60.03 861 PRO A C 1
ATOM 6524 O O . PRO A 1 861 ? -4.471 -23.672 -50.859 1.00 60.03 861 PRO A O 1
#

pLDDT: mean 95.7, std 5.07, range [48.94, 98.94]

Radius of gyration: 30.21 Å; Cα contacts (8 Å, |Δi|>4): 1894; chains: 1; bounding box: 73×54×104 Å